Protein AF-A0A516HCP6-F1 (afdb_monomer_lite)

Sequence (1030 aa):
MGQDRHLSYHLDGDKHQLHLTSPTRIPGASGYLYNHSTFLHINCRGFANAVVMQPEPGSYSRSPVLEATTFMQPETQYFSHSPGRFFYIKDEASGDLFSLPYEPVRQKQAKFKFTVGVDCIEWHVEHLDLKCHLEVTLDGELAVEVWQLSIEDLSGKARKLSVYPAFSVGYRSWMNQSADFDSNLNAIVAKAIAPYQQLKDYEKSKAASKRCFMTSNQTPTSWCASLSGFEGEGGLHNPDAVAAETLGNISGNYESIIAAQQFQIELDAKGKHQLAILFGQVDDDNYDTQIADIRQIYFADELSIEKQVKDNRRCARVANNPLITATGNQDFDQFVSTWLPKQLDFHGQLQRLTTDPQTRNFLQDLIGASFLDKKLARQRFILALSQQKRDGALPDGILLNVSAELKYINQVPHQDINVWLPICLKAYLDEHNDYQLLEQKVGFSDSDIAVPVIEHLILAADNLQRNLDKRNLALIGQGDWCDPMNMAGHQGKGISTWLSLATSYALQVTAELIAKTHPEKAESFEQVAETINDAVNKYCWDGNWYSRGITDAGKPFGVSADEEGKIYLNPQSWAWLAGAADKDRFTDSQQAIESHLATAHGTMMLAPAYTKMREDIGRLTQKFPGSAENGSVYNHASIFHIYALYQKNQADKAFDGLMQMITGQNDVEVRGQLGNFIPNYYRGTVKNLEQYAGRSSQLVNTGTVAWYYRCVMEELFGLKGHPEGLQIEPKLPSHWGNASVIRQFRGATIRVDYHQESANKPMQLTLDGKEISGNVLKGLQPDTEYHLKVNVYLPIEKEEVEAVKAPEADATVKPTTAVSAAPESIEVKSVKSVKPDSTKVSVHLSEKQSIALNKYSPIDPELPNLFILMGVSGSGKSTLAAEFSTHYGYKFIDADSFHTPEAKKMMSEAIPLTDEIREPWIESIQSYLRSQARRKRNCVLAYSGLRKLQRQSFEELPFNVRAVFLKVDKDVLQKRLVQRKQHFFSEKLLMSQFQDFEKIKASEPIVVIDGNQSLQEMVEQINFVMHREV

Radius of gyration: 32.62 Å; chains: 1; bounding box: 81×75×96 Å

Secondary structure (DSSP, 8-state):
-------SEEEETTTTEEEE--TTTSTT-EEEEE-SSEEEEEETTSBEEEEEESSSEE-S---SS---S-S--TT----TTSSBEEEEEEETTT--EEEESSTTT--SS-EEEEEE-SS-EEEEEEETTEEEEEEEEE-SSSSEEEEEEEEEE-SSS-EEEEEEEEEEEE---SSEEEEEEETTTTEEEEEEEPP--SGGGHHHHHHH-EEEEEEESS--SEEEEEHHHHHGGGTTTS-HHHHSSS---B-EESS-EEEEEEEEEEEPTT-EEEEEEEEEEEESTTHHHHHHHHHHHHHSSTTHHHHHHHHHHHHTS-S---EEEESS-HHHHHIIIIIHHHHHHHHHHHGGG-SS-BHHHHHHHHHHHHHH-HHHHHHHHHHHHHT--TTSPPPSB--SSTT----GGGGS-BS-GGGHHHHHHHHHHHHH--THHHH-EEEETTEEEEEEHHHHHHHHHHHHHHTB-TTS-BB-BT-SSSTT--SSSTTS--EEHHHHHHHHHHHHHHHHHHTTT-HHHHHHHHHHHHHHHHHHHHHTB-SSSB-SEE-TTS-EESSTT-SSS-EEHHHHHHHHHTT---HHHHHHHHHHHHHHTEETTEE-SEESPPSS--TTT-GGGGSPTTSTTTTSEEHHHHHHHHHHHHHTT-HHHHHHHHHHHS--TTTHHHHTS-TT---SEEPPP-TT-GGGTT-B------THHHHHHHIIIIIIS-EEEETTEEEE-----TT-SEEEEEEEETTEEEEEEEEEEE-SS--EEEETTEEESSSEEE-PPTT-EEEEEEEEEE-------------------PPPP--------------PPPPPP--PPPPPPPHHHHHHHTTSPPP-TTSPEEEEEE-STTSSHHHHHHHHHHHHT-EEEEGGGGS-HHHHHHHHTTPPPPHHHHHHHHHHHHHHHHHHHHTT--EEEEE---SHHHHHTTTTSSSEEEEEEEE--HHHHHHHHHH-SS----HHHHHHHHHH-PPPPTTS-EEEEETTS-HHHHHHHHHHHH----

Structure (mmCIF, N/CA/C/O backbone):
data_AF-A0A516HCP6-F1
#
_entry.id   AF-A0A516HCP6-F1
#
loop_
_atom_site.group_PDB
_atom_site.id
_atom_site.type_symbol
_atom_site.label_atom_id
_atom_site.label_alt_id
_atom_site.label_comp_id
_atom_site.label_asym_id
_atom_site.label_entity_id
_atom_site.label_seq_id
_atom_site.pdbx_PDB_ins_code
_atom_site.Cartn_x
_atom_site.Cartn_y
_atom_site.Cartn_z
_atom_site.occupancy
_atom_site.B_iso_or_equiv
_atom_site.auth_seq_id
_atom_site.auth_comp_id
_atom_site.auth_asym_id
_atom_site.auth_atom_id
_atom_site.pdbx_PDB_model_num
ATOM 1 N N . MET A 1 1 ? -34.909 10.239 7.074 1.00 42.28 1 MET A N 1
ATOM 2 C CA . MET A 1 1 ? -34.352 9.491 5.929 1.00 42.28 1 MET A CA 1
ATOM 3 C C . MET A 1 1 ? -35.512 9.099 5.030 1.00 42.28 1 MET A C 1
ATOM 5 O O . MET A 1 1 ? -36.247 8.184 5.381 1.00 42.28 1 MET A O 1
ATOM 9 N N . GLY A 1 2 ? -35.759 9.864 3.964 1.00 32.75 2 GLY A N 1
ATOM 10 C CA . GLY A 1 2 ? -36.745 9.483 2.953 1.00 32.75 2 GLY A CA 1
ATOM 11 C C . GLY A 1 2 ? -36.259 8.234 2.222 1.00 32.75 2 GLY A C 1
ATOM 12 O O . GLY A 1 2 ? -35.067 8.122 1.931 1.00 32.75 2 GLY A O 1
ATOM 13 N N . GLN A 1 3 ? -37.171 7.290 1.991 1.00 36.28 3 GLN A N 1
ATOM 14 C CA . GLN A 1 3 ? -36.980 6.176 1.065 1.00 36.28 3 GLN A CA 1
ATOM 15 C C . GLN A 1 3 ? -36.877 6.739 -0.357 1.00 36.28 3 GLN A C 1
ATOM 17 O O . GLN A 1 3 ? -37.821 6.679 -1.137 1.00 36.28 3 GLN A O 1
ATOM 22 N N . ASP A 1 4 ? -35.737 7.327 -0.683 1.00 39.62 4 ASP A N 1
ATOM 23 C CA . ASP A 1 4 ? -35.330 7.435 -2.073 1.00 39.62 4 ASP A CA 1
ATOM 24 C C . ASP A 1 4 ? -34.999 6.016 -2.549 1.00 39.62 4 ASP A C 1
ATOM 26 O O . ASP A 1 4 ? -34.708 5.111 -1.757 1.00 39.62 4 ASP A O 1
ATOM 30 N N . ARG A 1 5 ? -35.140 5.791 -3.850 1.00 43.44 5 ARG A N 1
ATOM 31 C CA . ARG A 1 5 ? -34.916 4.511 -4.536 1.00 43.44 5 ARG A CA 1
ATOM 32 C C . ARG A 1 5 ? -33.416 4.171 -4.537 1.00 43.44 5 ARG A C 1
ATOM 34 O O . ARG A 1 5 ? -32.780 4.149 -5.583 1.00 43.44 5 ARG A O 1
ATOM 41 N N . HIS A 1 6 ? -32.851 4.012 -3.343 1.00 50.44 6 HIS A N 1
ATOM 42 C CA . HIS A 1 6 ? -31.442 4.231 -3.049 1.00 50.44 6 HIS A CA 1
ATOM 43 C C . HIS A 1 6 ? -30.572 3.088 -3.543 1.00 50.44 6 HIS A C 1
ATOM 45 O O . HIS A 1 6 ? -30.769 1.924 -3.184 1.00 50.44 6 HIS A O 1
ATOM 51 N N . LEU A 1 7 ? -29.575 3.461 -4.337 1.00 60.12 7 LEU A N 1
ATOM 52 C CA . LEU A 1 7 ? -28.429 2.635 -4.674 1.00 60.12 7 LEU A CA 1
ATOM 53 C C . LEU A 1 7 ? -27.826 2.035 -3.390 1.00 60.12 7 LEU A C 1
ATOM 55 O O . LEU A 1 7 ? -27.762 2.683 -2.340 1.00 60.12 7 LEU A O 1
ATOM 59 N N . SER A 1 8 ? -27.390 0.776 -3.466 1.00 77.00 8 SER A N 1
ATOM 60 C CA . SER A 1 8 ? -26.720 0.083 -2.357 1.00 77.00 8 SER A CA 1
ATOM 61 C C . SER A 1 8 ? -25.411 0.775 -1.963 1.00 77.00 8 SER A C 1
ATOM 63 O O . SER A 1 8 ? -25.019 0.706 -0.799 1.00 77.00 8 SER A O 1
ATOM 65 N N . TYR A 1 9 ? -24.797 1.485 -2.912 1.00 87.75 9 TYR A N 1
ATOM 66 C CA . TYR A 1 9 ? -23.570 2.262 -2.803 1.00 87.75 9 TYR A CA 1
ATOM 67 C C . TYR A 1 9 ? -23.773 3.678 -3.364 1.00 87.75 9 TYR A C 1
ATOM 69 O O . TYR A 1 9 ? -24.430 3.846 -4.390 1.00 87.75 9 TYR A O 1
ATOM 77 N N . HIS A 1 10 ? -23.203 4.691 -2.714 1.00 88.06 10 HIS A N 1
ATOM 78 C CA . HIS A 1 10 ? -23.260 6.080 -3.169 1.00 88.06 10 HIS A CA 1
ATOM 79 C C . HIS A 1 10 ? -21.978 6.835 -2.810 1.00 88.06 10 HIS A C 1
ATOM 81 O O . HIS A 1 10 ? -21.452 6.679 -1.708 1.00 88.06 10 HIS A O 1
ATOM 87 N N . LEU A 1 11 ? -21.515 7.680 -3.728 1.00 87.25 11 LEU A N 1
ATOM 88 C CA . LEU A 1 11 ? -20.425 8.624 -3.518 1.00 87.25 11 LEU A CA 1
ATOM 89 C C . LEU A 1 11 ? -20.995 10.013 -3.178 1.00 87.25 11 LEU A C 1
ATOM 91 O O . LEU A 1 11 ? -21.666 10.618 -4.011 1.00 87.25 11 LEU A O 1
ATOM 95 N N . ASP A 1 12 ? -20.685 10.526 -1.986 1.00 85.44 12 ASP A N 1
ATOM 96 C CA . ASP A 1 12 ? -20.912 11.923 -1.595 1.00 85.44 12 ASP A CA 1
ATOM 97 C C . ASP A 1 12 ? -19.637 12.727 -1.909 1.00 85.44 12 ASP A C 1
ATOM 99 O O . ASP A 1 12 ? -18.666 12.717 -1.144 1.00 85.44 12 ASP A O 1
ATOM 103 N N . GLY A 1 13 ? -19.618 13.360 -3.087 1.00 76.94 13 GLY A N 1
ATOM 104 C CA . GLY A 1 13 ? -18.465 14.122 -3.579 1.00 76.94 13 GLY A CA 1
ATOM 105 C C . GLY A 1 13 ? -18.147 15.366 -2.749 1.00 76.94 13 GLY A C 1
ATOM 106 O O . GLY A 1 13 ? -16.974 15.677 -2.568 1.00 76.94 13 GLY A O 1
ATOM 107 N N . ASP A 1 14 ? -19.158 16.024 -2.174 1.00 79.69 14 ASP A N 1
ATOM 108 C CA . ASP A 1 14 ? -18.972 17.248 -1.380 1.00 79.69 14 ASP A CA 1
ATOM 109 C C . ASP A 1 14 ? -18.263 16.958 -0.051 1.00 79.69 14 ASP A C 1
ATOM 111 O O . ASP A 1 14 ? -17.522 17.791 0.474 1.00 79.69 14 ASP A O 1
ATOM 115 N N . LYS A 1 15 ? -18.494 15.765 0.508 1.00 81.50 15 LYS A N 1
ATOM 116 C CA . LYS A 1 15 ? -17.871 15.322 1.765 1.00 81.50 15 LYS A CA 1
ATOM 117 C C . LYS A 1 15 ? -16.693 14.384 1.571 1.00 81.50 15 LYS A C 1
ATOM 119 O O . LYS A 1 15 ? -16.073 14.002 2.563 1.00 81.50 15 LYS A O 1
ATOM 124 N N . HIS A 1 16 ? -16.400 13.997 0.333 1.00 86.00 16 HIS A N 1
ATOM 125 C CA . HIS A 1 16 ? -15.394 12.994 0.004 1.00 86.00 16 HIS A CA 1
ATOM 126 C C . HIS A 1 16 ? -15.613 11.660 0.739 1.00 86.00 16 HIS A C 1
ATOM 128 O O . HIS A 1 16 ? -14.693 11.082 1.325 1.00 86.00 16 HIS A O 1
ATOM 134 N N . GLN A 1 17 ? -16.860 11.182 0.739 1.00 92.62 17 GLN A N 1
ATOM 135 C CA . GLN A 1 17 ? -17.285 9.994 1.479 1.00 92.62 17 GLN A CA 1
ATOM 136 C C . GLN A 1 17 ? -17.928 8.957 0.562 1.00 92.62 17 GLN A C 1
ATOM 138 O O . GLN A 1 17 ? -18.716 9.279 -0.323 1.00 92.62 17 GLN A O 1
ATOM 143 N N . LEU A 1 18 ? -17.638 7.684 0.822 1.00 95.44 18 LEU A N 1
ATOM 144 C CA . LEU A 1 18 ? -18.332 6.559 0.204 1.00 95.44 18 LEU A CA 1
ATOM 145 C C . LEU A 1 18 ? -19.322 5.968 1.192 1.00 95.44 18 LEU A C 1
ATOM 147 O O . LEU A 1 18 ? -18.979 5.722 2.345 1.00 95.44 18 LEU A O 1
ATOM 151 N N . HIS A 1 19 ? -20.537 5.700 0.736 1.00 95.50 19 HIS A N 1
ATOM 152 C CA . HIS A 1 19 ? -21.614 5.164 1.549 1.00 95.50 19 HIS A CA 1
ATOM 153 C C . HIS A 1 19 ? -22.076 3.812 1.019 1.00 95.50 19 HIS A C 1
ATOM 155 O O . HIS A 1 19 ? -22.278 3.648 -0.179 1.00 95.50 19 HIS A O 1
ATOM 161 N N . LEU A 1 20 ? -22.316 2.869 1.925 1.00 96.31 20 LEU A N 1
ATOM 162 C CA . LEU A 1 20 ? -22.930 1.574 1.654 1.00 96.31 20 LEU A CA 1
ATOM 163 C C . LEU A 1 20 ? -24.127 1.391 2.591 1.00 96.31 20 LEU A C 1
ATOM 165 O O . LEU A 1 20 ? -23.978 1.433 3.808 1.00 96.31 20 LEU A O 1
ATOM 169 N N . THR A 1 21 ? -25.317 1.159 2.045 1.00 95.69 21 THR A N 1
ATOM 170 C CA . THR A 1 21 ? -26.575 1.077 2.817 1.00 95.69 21 THR A CA 1
ATOM 171 C C . THR A 1 21 ? -27.007 -0.356 3.146 1.00 95.69 21 THR A C 1
ATOM 173 O O . THR A 1 21 ? -28.078 -0.588 3.706 1.00 95.69 21 THR A O 1
ATOM 176 N N . SER A 1 22 ? -26.179 -1.350 2.809 1.00 94.50 22 SER A N 1
ATOM 177 C CA . SER A 1 22 ? -26.461 -2.766 3.050 1.00 94.50 22 SER A CA 1
ATOM 178 C C . SER A 1 22 ? -25.230 -3.506 3.583 1.00 94.50 22 SER A C 1
ATOM 180 O O . SER A 1 22 ? -24.194 -3.484 2.923 1.00 94.50 22 SER A O 1
ATOM 182 N N . PRO A 1 23 ? -25.345 -4.250 4.700 1.00 95.50 23 PRO A N 1
ATOM 183 C CA . PRO A 1 23 ? -24.250 -5.072 5.218 1.00 95.50 23 PRO A CA 1
ATOM 184 C C . PRO A 1 23 ? -24.095 -6.412 4.472 1.00 95.50 23 PRO A C 1
ATOM 186 O O . PRO A 1 23 ? -23.186 -7.185 4.771 1.00 95.50 23 PRO A O 1
ATOM 189 N N . THR A 1 24 ? -24.992 -6.732 3.531 1.00 94.81 24 THR A N 1
ATOM 190 C CA . THR A 1 24 ? -25.073 -8.058 2.891 1.00 94.81 24 THR A CA 1
ATOM 191 C C . THR A 1 24 ? -24.940 -8.044 1.374 1.00 94.81 24 THR A C 1
ATOM 193 O O . THR A 1 24 ? -24.561 -9.072 0.822 1.00 94.81 24 THR A O 1
ATOM 196 N N . ARG A 1 25 ? -25.222 -6.925 0.691 1.00 93.38 25 ARG A N 1
ATOM 197 C CA . ARG A 1 25 ? -25.071 -6.843 -0.774 1.00 93.38 25 ARG A CA 1
ATOM 198 C C . ARG A 1 25 ? -23.615 -6.881 -1.220 1.00 93.38 25 ARG A C 1
ATOM 200 O O . ARG A 1 25 ? -23.287 -7.593 -2.158 1.00 93.38 25 ARG A O 1
ATOM 207 N N . ILE A 1 26 ? -22.750 -6.150 -0.518 1.00 94.31 26 ILE A N 1
ATOM 208 C CA . ILE A 1 26 ? -21.313 -6.072 -0.809 1.00 94.31 26 ILE A CA 1
ATOM 209 C C . ILE A 1 26 ? -20.550 -6.442 0.465 1.00 94.31 26 ILE A C 1
ATOM 211 O O . ILE A 1 26 ? -19.944 -5.585 1.101 1.00 94.31 26 ILE A O 1
ATOM 215 N N . PRO A 1 27 ? -20.595 -7.714 0.902 1.00 93.81 27 PRO A N 1
ATOM 216 C CA . PRO A 1 27 ? -20.041 -8.112 2.193 1.00 93.81 27 PRO A CA 1
ATOM 217 C C . PRO A 1 27 ? -18.513 -7.980 2.253 1.00 93.81 27 PRO A C 1
ATOM 219 O O . PRO A 1 27 ? -17.961 -8.038 3.344 1.00 93.81 27 PRO A O 1
ATOM 222 N N . GLY A 1 28 ? -17.838 -7.812 1.109 1.00 92.81 28 GLY A N 1
ATOM 223 C CA . GLY A 1 28 ? -16.405 -7.522 1.010 1.00 92.81 28 GLY A CA 1
ATOM 224 C C . GLY A 1 28 ? -16.044 -6.037 1.117 1.00 92.81 28 GLY A C 1
ATOM 225 O O . GLY A 1 28 ? -14.867 -5.735 1.276 1.00 92.81 28 GLY A O 1
ATOM 226 N N . ALA A 1 29 ? -17.023 -5.122 1.079 1.00 95.75 29 ALA A N 1
ATOM 227 C CA . ALA A 1 29 ? -16.776 -3.684 1.138 1.00 95.75 29 ALA A CA 1
ATOM 228 C C . ALA A 1 29 ? -15.971 -3.307 2.387 1.00 95.75 29 ALA A C 1
ATOM 230 O O . ALA A 1 29 ? -16.315 -3.714 3.502 1.00 95.75 29 ALA A O 1
ATOM 231 N N . SER A 1 30 ? -14.920 -2.513 2.200 1.00 96.94 30 SER A N 1
ATOM 232 C CA . SER A 1 30 ? -13.989 -2.145 3.261 1.00 96.94 30 SER A CA 1
ATOM 233 C C . SER A 1 30 ? -13.463 -0.717 3.122 1.00 96.94 30 SER A C 1
ATOM 235 O O . SER A 1 30 ? -13.477 -0.107 2.051 1.00 96.94 30 SER A O 1
ATOM 237 N N . GLY A 1 31 ? -12.995 -0.183 4.245 1.00 96.88 31 GLY A N 1
ATOM 238 C CA . GLY A 1 31 ? -12.213 1.041 4.335 1.00 96.88 31 GLY A CA 1
ATOM 239 C C . GLY A 1 31 ? -10.863 0.761 4.984 1.00 96.88 31 GLY A C 1
ATOM 240 O O . GLY A 1 31 ? -10.672 -0.281 5.615 1.00 96.88 31 GLY A O 1
ATOM 241 N N . TYR A 1 32 ? -9.928 1.698 4.854 1.00 97.31 32 TYR A N 1
ATOM 242 C CA . TYR A 1 32 ? -8.673 1.637 5.592 1.00 97.31 32 TYR A CA 1
ATOM 243 C C . TYR A 1 32 ? -8.268 3.001 6.150 1.00 97.31 32 TYR A C 1
ATOM 245 O O . TYR A 1 32 ? -8.540 4.057 5.561 1.00 97.31 32 TYR A O 1
ATOM 253 N N . LEU A 1 33 ? -7.595 2.946 7.292 1.00 96.81 33 LEU A N 1
ATOM 254 C CA . LEU A 1 33 ? -6.920 4.051 7.956 1.00 96.81 33 LEU A CA 1
ATOM 255 C C . LEU A 1 33 ? -5.453 3.670 8.139 1.00 96.81 33 LEU A C 1
ATOM 257 O O . LEU A 1 33 ? -5.113 2.489 8.228 1.00 96.81 33 LEU A O 1
ATOM 261 N N . TYR A 1 34 ? -4.581 4.666 8.190 1.00 95.44 34 TYR A N 1
ATOM 262 C CA . TYR A 1 34 ? -3.183 4.454 8.526 1.00 95.44 34 TYR A CA 1
ATOM 263 C C . TYR A 1 34 ? -2.605 5.676 9.234 1.00 95.44 34 TYR A C 1
ATOM 265 O O . TYR A 1 34 ? -3.158 6.771 9.157 1.00 95.44 34 TYR A O 1
ATOM 273 N N . ASN A 1 35 ? -1.488 5.459 9.913 1.00 90.38 35 ASN A N 1
ATOM 274 C CA . ASN A 1 35 ? -0.582 6.491 10.395 1.00 90.38 35 ASN A CA 1
ATOM 275 C C . ASN A 1 35 ? 0.866 6.044 10.115 1.00 90.38 35 ASN A C 1
ATOM 277 O O . ASN A 1 35 ? 1.088 5.080 9.381 1.00 90.38 35 ASN A O 1
ATOM 281 N N . HIS A 1 36 ? 1.858 6.695 10.722 1.00 84.12 36 HIS A N 1
ATOM 282 C CA . HIS A 1 36 ? 3.275 6.391 10.500 1.00 84.12 36 HIS A CA 1
ATOM 283 C C . HIS A 1 36 ? 3.724 4.972 10.885 1.00 84.12 36 HIS A C 1
ATOM 285 O O . HIS A 1 36 ? 4.783 4.533 10.439 1.00 84.12 36 HIS A O 1
ATOM 291 N N . SER A 1 37 ? 2.968 4.258 11.721 1.00 86.00 37 SER A N 1
ATOM 292 C CA . SER A 1 37 ? 3.347 2.930 12.222 1.00 86.00 37 SER A CA 1
ATOM 293 C C . SER A 1 37 ? 2.282 1.859 12.015 1.00 86.00 37 SER A C 1
ATOM 295 O O . SER A 1 37 ? 2.597 0.673 12.080 1.00 86.00 37 SER A O 1
ATOM 297 N N . THR A 1 38 ? 1.032 2.249 11.779 1.00 93.38 38 THR A N 1
ATOM 298 C CA . THR A 1 38 ? -0.129 1.368 11.872 1.00 93.38 38 THR A CA 1
ATOM 299 C C . THR A 1 38 ? -0.985 1.461 10.624 1.00 93.38 38 THR A C 1
ATOM 301 O O . THR A 1 38 ? -1.299 2.548 10.150 1.00 93.38 38 THR A O 1
ATOM 304 N N . PHE A 1 39 ? -1.417 0.308 10.131 1.00 96.31 39 PHE A N 1
ATOM 305 C CA . PHE A 1 39 ? -2.432 0.162 9.097 1.00 96.31 39 PHE A CA 1
ATOM 306 C C . PHE A 1 39 ? -3.629 -0.591 9.669 1.00 96.31 39 PHE A C 1
ATOM 308 O O . PHE A 1 39 ? -3.466 -1.670 10.237 1.00 96.31 39 PHE A O 1
ATOM 315 N N . LEU A 1 40 ? -4.825 -0.032 9.499 1.00 96.94 40 LEU A N 1
ATOM 316 C CA . LEU A 1 40 ? -6.089 -0.599 9.951 1.00 96.94 40 LEU A CA 1
ATOM 317 C C . LEU A 1 40 ? -7.029 -0.757 8.756 1.00 96.94 40 LEU A C 1
ATOM 319 O O . LEU A 1 40 ? -7.527 0.230 8.219 1.00 96.94 40 LEU A O 1
ATOM 323 N N . HIS A 1 41 ? -7.297 -1.996 8.357 1.00 97.25 41 HIS A N 1
ATOM 324 C CA . HIS A 1 41 ? -8.269 -2.332 7.318 1.00 97.25 41 HIS A CA 1
ATOM 325 C C . HIS A 1 41 ? -9.548 -2.872 7.957 1.00 97.25 41 HIS A C 1
ATOM 327 O O . HIS A 1 41 ? -9.504 -3.887 8.653 1.00 97.25 41 HIS A O 1
ATOM 333 N N . ILE A 1 42 ? -10.692 -2.235 7.701 1.00 97.38 42 ILE A N 1
ATOM 334 C CA . ILE A 1 42 ? -11.975 -2.594 8.314 1.00 97.38 42 ILE A CA 1
ATOM 335 C C . ILE A 1 42 ? -13.019 -2.921 7.252 1.00 97.38 42 ILE A C 1
ATOM 337 O O . ILE A 1 42 ? -13.292 -2.139 6.344 1.00 97.38 42 ILE A O 1
ATOM 341 N N . ASN A 1 43 ? -13.641 -4.083 7.408 1.00 97.81 43 ASN A N 1
ATOM 342 C CA . ASN A 1 43 ? -14.789 -4.525 6.640 1.00 97.81 43 ASN A CA 1
ATOM 343 C C . ASN A 1 43 ? -16.085 -3.869 7.140 1.00 97.81 43 ASN A C 1
ATOM 345 O O . ASN A 1 43 ? -16.277 -3.681 8.341 1.00 97.81 43 ASN A O 1
ATOM 349 N N . CYS A 1 44 ? -17.022 -3.617 6.225 1.00 97.88 44 CYS A N 1
ATOM 350 C CA . CYS A 1 44 ? -18.313 -2.994 6.511 1.00 97.88 44 CYS A CA 1
ATOM 351 C C . CYS A 1 44 ? -19.106 -3.671 7.643 1.00 97.88 44 CYS A C 1
ATOM 353 O O . CYS A 1 44 ? -19.897 -3.004 8.302 1.00 97.88 44 CYS A O 1
ATOM 355 N N . ARG A 1 45 ? -18.892 -4.963 7.913 1.00 98.44 45 ARG A N 1
ATOM 356 C CA . ARG A 1 45 ? -19.605 -5.715 8.954 1.00 98.44 45 ARG A CA 1
ATOM 357 C C . ARG A 1 45 ? -18.922 -5.709 10.327 1.00 98.44 45 ARG A C 1
ATOM 359 O O . ARG A 1 45 ? -19.530 -6.203 11.272 1.00 98.44 45 ARG A O 1
ATOM 366 N N . GLY A 1 46 ? -17.711 -5.152 10.444 1.00 98.00 46 GLY A N 1
ATOM 367 C CA . GLY A 1 46 ? -16.972 -5.000 11.708 1.00 98.00 46 GLY A CA 1
ATOM 368 C C . GLY A 1 46 ? -15.707 -5.846 11.859 1.00 98.00 46 GLY A C 1
ATOM 369 O O . GLY A 1 46 ? -15.000 -5.691 12.854 1.00 98.00 46 GLY A O 1
ATOM 370 N N . PHE A 1 47 ? -15.386 -6.717 10.896 1.00 98.25 47 PHE A N 1
ATOM 371 C CA . PHE A 1 47 ? -14.089 -7.402 10.888 1.00 98.25 47 PHE A CA 1
ATOM 372 C C . PHE A 1 47 ? -12.962 -6.408 10.611 1.00 98.25 47 PHE A C 1
ATOM 374 O O . PHE A 1 47 ? -13.105 -5.530 9.759 1.00 98.25 47 PHE A O 1
ATOM 381 N N . ALA A 1 48 ? -11.837 -6.555 11.299 1.00 96.88 48 ALA A N 1
ATOM 382 C CA . ALA A 1 48 ? -10.728 -5.615 11.253 1.00 96.88 48 ALA A CA 1
ATOM 383 C C . ALA A 1 48 ? -9.394 -6.356 11.191 1.00 96.88 48 ALA A C 1
ATOM 385 O O . ALA A 1 48 ? -9.205 -7.366 11.857 1.00 96.88 48 ALA A O 1
ATOM 386 N N . ASN A 1 49 ? -8.449 -5.833 10.420 1.00 95.00 49 ASN A N 1
ATOM 387 C CA . ASN A 1 49 ? -7.070 -6.297 10.409 1.00 95.00 49 ASN A CA 1
ATOM 388 C C . ASN A 1 49 ? -6.154 -5.106 10.684 1.00 95.00 49 ASN A C 1
ATOM 390 O O . ASN A 1 49 ? -6.158 -4.136 9.924 1.00 95.00 49 ASN A O 1
ATOM 394 N N . ALA A 1 50 ? -5.414 -5.181 11.788 1.00 94.69 50 ALA A N 1
ATOM 395 C CA . ALA A 1 50 ? -4.482 -4.152 12.217 1.00 94.69 50 ALA A CA 1
ATOM 396 C C . ALA A 1 50 ? -3.049 -4.679 12.125 1.00 94.69 50 ALA A C 1
ATOM 398 O O . ALA A 1 50 ? -2.717 -5.689 12.752 1.00 94.69 50 ALA A O 1
ATOM 399 N N . VAL A 1 51 ? -2.201 -3.973 11.381 1.00 94.69 51 VAL A N 1
ATOM 400 C CA . VAL A 1 51 ? -0.769 -4.259 11.248 1.00 94.69 51 VAL A CA 1
ATOM 401 C C . VAL A 1 51 ? 0.019 -3.084 11.811 1.00 94.69 51 VAL A C 1
ATOM 403 O O . VAL A 1 51 ? -0.261 -1.941 11.459 1.00 94.69 51 VAL A O 1
ATOM 406 N N . VAL A 1 52 ? 1.002 -3.361 12.668 1.00 92.69 52 VAL A N 1
ATOM 407 C CA . VAL A 1 52 ? 1.861 -2.351 13.308 1.00 92.69 52 VAL A CA 1
ATOM 408 C C . VAL A 1 52 ? 3.332 -2.646 13.038 1.00 92.69 52 VAL A C 1
ATOM 410 O O . VAL A 1 52 ? 3.774 -3.775 13.241 1.00 92.69 52 VAL A O 1
ATOM 413 N N . MET A 1 53 ? 4.098 -1.635 12.635 1.00 87.62 53 MET A N 1
ATOM 414 C CA . MET A 1 53 ? 5.540 -1.699 12.372 1.00 87.62 53 MET A CA 1
ATOM 415 C C . MET A 1 53 ? 6.355 -1.482 13.657 1.00 87.62 53 MET A C 1
ATOM 417 O O . MET A 1 53 ? 6.208 -0.438 14.291 1.00 87.62 53 MET A O 1
ATOM 421 N N . GLN A 1 54 ? 7.204 -2.446 14.062 1.00 75.75 54 GLN A N 1
ATOM 422 C CA . GLN A 1 54 ? 7.886 -2.391 15.373 1.00 75.75 54 GLN A CA 1
ATOM 423 C C . GLN A 1 54 ? 9.164 -3.255 15.598 1.00 75.75 54 GLN A C 1
ATOM 425 O O . GLN A 1 54 ? 9.203 -4.064 16.529 1.00 75.75 54 GLN A O 1
ATOM 430 N N . PRO A 1 55 ? 10.272 -3.088 14.851 1.00 72.50 55 PRO A N 1
ATOM 431 C CA . PRO A 1 55 ? 10.368 -2.498 13.519 1.00 72.50 55 PRO A CA 1
ATOM 432 C C . PRO A 1 55 ? 9.783 -3.444 12.463 1.00 72.50 55 PRO A C 1
ATOM 434 O O . PRO A 1 55 ? 9.251 -2.994 11.457 1.00 72.50 55 PRO A O 1
ATOM 437 N N . GLU A 1 56 ? 9.822 -4.752 12.729 1.00 83.69 56 GLU A N 1
ATOM 438 C CA . GLU A 1 56 ? 9.130 -5.764 11.940 1.00 83.69 56 GLU A CA 1
ATOM 439 C C . GLU A 1 56 ? 7.612 -5.681 12.171 1.00 83.69 56 GLU A C 1
ATOM 441 O O . GLU A 1 56 ? 7.164 -5.272 13.249 1.00 83.69 56 GLU A O 1
ATOM 446 N N . PRO A 1 57 ? 6.806 -6.062 11.176 1.00 87.81 57 PRO A N 1
ATOM 447 C CA . PRO A 1 57 ? 5.363 -5.969 11.268 1.00 87.81 57 PRO A CA 1
ATOM 448 C C . PRO A 1 57 ? 4.788 -7.009 12.238 1.00 87.81 57 PRO A C 1
ATOM 450 O O . PRO A 1 57 ? 5.150 -8.188 12.234 1.00 87.81 57 PRO A O 1
ATOM 453 N N . GLY A 1 58 ? 3.843 -6.571 13.062 1.00 89.00 58 GLY A N 1
ATOM 454 C CA . GLY A 1 58 ? 3.092 -7.396 13.998 1.00 89.00 58 GLY A CA 1
ATOM 455 C C . GLY A 1 58 ? 1.621 -7.001 14.051 1.00 89.00 58 GLY A C 1
ATOM 456 O O . GLY A 1 58 ? 1.156 -6.160 13.288 1.00 89.00 58 GLY A O 1
ATOM 457 N N . SER A 1 59 ? 0.882 -7.619 14.970 1.00 91.38 59 SER A N 1
ATOM 458 C CA . SER A 1 59 ? -0.523 -7.301 15.217 1.00 91.38 59 SER A CA 1
ATOM 459 C C . SER A 1 59 ? -0.874 -7.500 16.686 1.00 91.38 59 SER A C 1
ATOM 461 O O . SER A 1 59 ? -0.395 -8.447 17.329 1.00 91.38 59 SER A O 1
ATOM 463 N N . TYR A 1 60 ? -1.733 -6.621 17.196 1.00 92.50 60 TYR A N 1
ATOM 464 C CA . TYR A 1 60 ? -2.328 -6.705 18.527 1.00 92.50 60 TYR A CA 1
ATOM 465 C C . TYR A 1 60 ? -3.696 -7.404 18.541 1.00 92.50 60 TYR A C 1
ATOM 467 O O . TYR A 1 60 ? -4.216 -7.676 19.619 1.00 92.50 60 TYR A O 1
ATOM 475 N N . SER A 1 61 ? -4.255 -7.744 17.373 1.00 93.81 61 SER A N 1
ATOM 476 C CA . SER A 1 61 ? -5.574 -8.367 17.231 1.00 93.81 61 SER A CA 1
ATOM 477 C C . SER A 1 61 ? -5.491 -9.560 16.276 1.00 93.81 61 SER A C 1
ATOM 479 O O . SER A 1 61 ? -5.200 -9.386 15.097 1.00 93.81 61 SER A O 1
ATOM 481 N N . ARG A 1 62 ? -5.708 -10.775 16.789 1.00 92.12 62 ARG A N 1
ATOM 482 C CA . ARG A 1 62 ? -5.544 -12.039 16.044 1.00 92.12 62 ARG A CA 1
ATOM 483 C C . ARG A 1 62 ? -6.787 -12.917 16.130 1.00 92.12 62 ARG A C 1
ATOM 485 O O . ARG A 1 62 ? -7.649 -12.702 16.983 1.00 92.12 62 ARG A O 1
ATOM 492 N N . SER A 1 63 ? -6.876 -13.918 15.258 1.00 92.06 63 SER A N 1
ATOM 493 C CA . SER A 1 63 ? -7.864 -14.997 15.383 1.00 92.06 63 SER A CA 1
ATOM 494 C C . SER A 1 63 ? -7.593 -15.837 16.645 1.00 92.06 63 SER A C 1
ATOM 496 O O . SER A 1 63 ? -6.500 -15.771 17.218 1.00 92.06 63 SER A O 1
ATOM 498 N N . PRO A 1 64 ? -8.537 -16.682 17.102 1.00 90.81 64 PRO A N 1
ATOM 499 C CA . PRO A 1 64 ? -8.342 -17.551 18.270 1.00 90.81 64 PRO A CA 1
ATOM 500 C C . PRO A 1 64 ? -7.447 -18.778 17.994 1.00 90.81 64 PRO A C 1
ATOM 502 O O . PRO A 1 64 ? -7.504 -19.762 18.726 1.00 90.81 64 PRO A O 1
ATOM 505 N N . VAL A 1 65 ? -6.623 -18.736 16.945 1.00 91.31 65 VAL A N 1
ATOM 506 C CA . VAL A 1 65 ? -5.695 -19.802 16.545 1.00 91.31 65 VAL A CA 1
ATOM 507 C C . VAL A 1 65 ? -4.319 -19.217 16.241 1.00 91.31 65 VAL A C 1
ATOM 509 O O . VAL A 1 65 ? -4.187 -18.019 15.989 1.00 91.31 65 VAL A O 1
ATOM 512 N N . LEU A 1 66 ? -3.284 -20.061 16.236 1.00 89.06 66 LEU A N 1
ATOM 513 C CA . LEU A 1 66 ? -1.946 -19.638 15.832 1.00 89.06 66 LEU A CA 1
ATOM 514 C C . LEU A 1 66 ? -1.905 -19.390 14.317 1.00 89.06 66 LEU A C 1
ATOM 516 O O . LEU A 1 66 ? -1.773 -20.318 13.521 1.00 89.06 66 LEU A O 1
ATOM 520 N N . GLU A 1 67 ? -2.035 -18.127 13.929 1.00 87.62 67 GLU A N 1
ATOM 521 C CA . GLU A 1 67 ? -1.925 -17.690 12.539 1.00 87.62 67 GLU A CA 1
ATOM 522 C C . GLU A 1 67 ? -0.481 -17.781 12.032 1.00 87.62 67 GLU A C 1
ATOM 524 O O . GLU A 1 67 ? 0.479 -17.521 12.765 1.00 87.62 67 GLU A O 1
ATOM 529 N N . ALA A 1 68 ? -0.326 -18.096 10.745 1.00 86.62 68 ALA A N 1
ATOM 530 C CA . ALA A 1 68 ? 0.941 -17.887 10.055 1.00 86.62 68 ALA A CA 1
ATOM 531 C C . ALA A 1 68 ? 1.306 -16.392 10.056 1.00 86.62 68 ALA A C 1
ATOM 533 O O . ALA A 1 68 ? 0.432 -15.529 10.108 1.00 86.62 68 ALA A O 1
ATOM 534 N N . THR A 1 69 ? 2.592 -16.067 9.943 1.00 80.06 69 THR A N 1
ATOM 535 C CA . THR A 1 69 ? 3.026 -14.677 9.763 1.00 80.06 69 THR A CA 1
ATOM 536 C C . THR A 1 69 ? 2.575 -14.174 8.390 1.00 80.06 69 THR A C 1
ATOM 538 O O . THR A 1 69 ? 3.182 -14.483 7.369 1.00 80.06 69 THR A O 1
ATOM 541 N N . THR A 1 70 ? 1.475 -13.423 8.366 1.00 82.25 70 THR A N 1
ATOM 542 C CA . THR A 1 70 ? 0.864 -12.837 7.168 1.00 82.25 70 THR A CA 1
ATOM 543 C C . THR A 1 70 ? 0.200 -11.507 7.524 1.00 82.25 70 THR A C 1
ATOM 545 O O . THR A 1 70 ? -0.210 -11.314 8.664 1.00 82.25 70 THR A O 1
ATOM 548 N N . PHE A 1 71 ? 0.055 -10.607 6.547 1.00 79.31 71 PHE A N 1
ATOM 549 C CA . PHE A 1 71 ? -0.720 -9.368 6.710 1.00 79.31 71 PHE A CA 1
ATOM 550 C C . PHE A 1 71 ? -2.154 -9.588 6.250 1.00 79.31 71 PHE A C 1
ATOM 552 O O . PHE A 1 71 ? -3.058 -9.725 7.060 1.00 79.31 71 PHE A O 1
ATOM 559 N N . MET A 1 72 ? -2.357 -9.712 4.942 1.00 88.38 72 MET A N 1
ATOM 560 C CA . MET A 1 72 ? -3.646 -9.998 4.324 1.00 88.38 72 MET A CA 1
ATOM 561 C C . MET A 1 72 ? -3.431 -10.904 3.121 1.00 88.38 72 MET A C 1
ATOM 563 O O . MET A 1 72 ? -2.438 -10.773 2.406 1.00 88.38 72 MET A O 1
ATOM 567 N N . GLN A 1 73 ? -4.375 -11.810 2.892 1.00 91.62 73 GLN A N 1
ATOM 568 C CA . GLN A 1 73 ? -4.402 -12.629 1.685 1.00 91.62 73 GLN A CA 1
ATOM 569 C C . GLN A 1 73 ? -5.236 -11.915 0.611 1.00 91.62 73 GLN A C 1
ATOM 571 O O . GLN A 1 73 ? -6.180 -11.193 0.949 1.00 91.62 73 GLN A O 1
ATOM 576 N N . PRO A 1 74 ? -4.931 -12.081 -0.685 1.00 95.12 74 PRO A N 1
ATOM 577 C CA . PRO A 1 74 ? -5.817 -11.571 -1.716 1.00 95.12 74 PRO A CA 1
ATOM 578 C C . PRO A 1 74 ? -7.184 -12.259 -1.616 1.00 95.12 74 PRO A C 1
ATOM 580 O O . PRO A 1 74 ? -7.261 -13.460 -1.366 1.00 95.12 74 PRO A O 1
ATOM 583 N N . GLU A 1 75 ? -8.252 -11.488 -1.808 1.00 94.81 75 GLU A N 1
ATOM 584 C CA . GLU A 1 75 ? -9.642 -11.930 -1.647 1.00 94.81 75 GLU A CA 1
ATOM 585 C C . GLU A 1 75 ? -9.921 -12.494 -0.247 1.00 94.81 75 GLU A C 1
ATOM 587 O O . GLU A 1 75 ? -10.599 -13.517 -0.103 1.00 94.81 75 GLU A O 1
ATOM 592 N N . THR A 1 76 ? -9.377 -11.819 0.780 1.00 90.25 76 THR A N 1
ATOM 593 C CA . THR A 1 76 ? -9.523 -12.195 2.196 1.00 90.25 76 THR A CA 1
ATOM 594 C C . THR A 1 76 ? -10.975 -12.562 2.503 1.00 90.25 76 THR A C 1
ATOM 596 O O . THR A 1 76 ? -11.891 -11.760 2.324 1.00 90.25 76 THR A O 1
ATOM 599 N N . GLN A 1 77 ? -11.167 -13.795 2.970 1.00 89.62 77 GLN A N 1
ATOM 600 C CA . GLN A 1 77 ? -12.447 -14.288 3.458 1.00 89.62 77 GLN A CA 1
ATOM 601 C C . GLN A 1 77 ? -12.495 -14.122 4.973 1.00 89.62 77 GLN A C 1
ATOM 603 O O . GLN A 1 77 ? -11.517 -14.411 5.663 1.00 89.62 77 GLN A O 1
ATOM 608 N N . TYR A 1 78 ? -13.645 -13.692 5.481 1.00 93.81 78 TYR A N 1
ATOM 609 C CA . TYR A 1 78 ? -13.897 -13.587 6.913 1.00 93.81 78 TYR A CA 1
ATOM 610 C C . TYR A 1 78 ? -14.703 -14.793 7.401 1.00 93.81 78 TYR A C 1
ATOM 612 O O . TYR A 1 78 ? -15.553 -15.328 6.687 1.00 93.81 78 TYR A O 1
ATOM 620 N N . PHE A 1 79 ? -14.453 -15.200 8.639 1.00 95.19 79 PHE A N 1
ATOM 621 C CA . PHE A 1 79 ? -15.197 -16.217 9.379 1.00 95.19 79 PHE A CA 1
ATOM 622 C C . PHE A 1 79 ? -15.622 -15.646 10.739 1.00 95.19 79 PHE A C 1
ATOM 624 O O . PHE A 1 79 ? -15.185 -14.563 11.114 1.00 95.19 79 PHE A O 1
ATOM 631 N N . SER A 1 80 ? -16.489 -16.343 11.480 1.00 93.88 80 SER A N 1
ATOM 632 C CA . SER A 1 80 ? -17.135 -15.793 12.688 1.00 93.88 80 SER A CA 1
ATOM 633 C C . SER A 1 80 ? -16.156 -15.219 13.719 1.00 93.88 80 SER A C 1
ATOM 635 O O . SER A 1 80 ? -16.420 -14.161 14.276 1.00 93.88 80 SER A O 1
ATOM 637 N N . HIS A 1 81 ? -15.013 -15.881 13.919 1.00 96.06 81 HIS A N 1
ATOM 638 C CA . HIS A 1 81 ? -13.956 -15.462 14.847 1.00 96.06 81 HIS A CA 1
ATOM 639 C C . HIS A 1 81 ? -12.776 -14.761 14.166 1.00 96.06 81 HIS A C 1
ATOM 641 O O . HIS A 1 81 ? -11.696 -14.665 14.752 1.00 96.06 81 HIS A O 1
ATOM 647 N N . SER A 1 82 ? -12.944 -14.291 12.925 1.00 96.00 82 SER A N 1
ATOM 648 C CA . SER A 1 82 ? -11.987 -13.342 12.359 1.00 96.00 82 SER A CA 1
ATOM 649 C C . SER A 1 82 ? -11.889 -12.117 13.273 1.00 96.00 82 SER A C 1
ATOM 651 O O . SER A 1 82 ? -12.900 -11.735 13.872 1.00 96.00 82 SER A O 1
ATOM 653 N N . PRO A 1 83 ? -10.711 -11.480 13.386 1.00 97.00 83 PRO A N 1
ATOM 654 C CA . PRO A 1 83 ? -10.557 -10.344 14.279 1.00 97.00 83 PRO A CA 1
ATOM 655 C C . PRO A 1 83 ? -11.550 -9.230 13.927 1.00 97.00 83 PRO A C 1
ATOM 657 O O . PRO A 1 83 ? -11.844 -8.988 12.753 1.00 97.00 83 PRO A O 1
ATOM 660 N N . GLY A 1 84 ? -12.100 -8.566 14.940 1.00 97.56 84 GLY A N 1
ATOM 661 C CA . GLY A 1 84 ? -13.195 -7.619 14.772 1.00 97.56 84 GLY A CA 1
ATOM 662 C C . GLY A 1 84 ? -13.385 -6.665 15.943 1.00 97.56 84 GLY A C 1
ATOM 663 O O . GLY A 1 84 ? -12.708 -6.746 16.975 1.00 97.56 84 GLY A O 1
ATOM 664 N N . ARG A 1 85 ? -14.277 -5.698 15.724 1.00 98.44 85 ARG A N 1
ATOM 665 C CA . ARG A 1 85 ? -14.587 -4.587 16.628 1.00 98.44 85 ARG A CA 1
ATOM 666 C C . ARG A 1 85 ? -16.096 -4.540 16.782 1.00 98.44 85 ARG A C 1
ATOM 668 O O . ARG A 1 85 ? -16.794 -4.050 15.897 1.00 98.44 85 ARG A O 1
ATOM 675 N N . PHE A 1 86 ? -16.590 -5.129 17.865 1.00 98.69 86 PHE A N 1
ATOM 676 C CA . PHE A 1 86 ? -18.019 -5.339 18.053 1.00 98.69 86 PHE A CA 1
ATOM 677 C C . PHE A 1 86 ? -18.511 -4.632 19.306 1.00 98.69 86 PHE A C 1
ATOM 679 O O . PHE A 1 86 ? -17.837 -4.631 20.335 1.00 98.69 86 PHE A O 1
ATOM 686 N N . PHE A 1 87 ? -19.701 -4.047 19.210 1.00 98.88 87 PHE A N 1
ATOM 687 C CA . PHE A 1 87 ? -20.423 -3.479 20.342 1.00 98.88 87 PHE A CA 1
ATOM 688 C C . PHE A 1 87 ? -21.779 -4.163 20.421 1.00 98.88 87 PHE A C 1
ATOM 690 O O . PHE A 1 87 ? -22.607 -3.981 19.530 1.00 98.88 87 PHE A O 1
ATOM 697 N N . TYR A 1 88 ? -22.010 -4.951 21.464 1.00 98.88 88 TYR A N 1
ATOM 698 C CA . TYR A 1 88 ? -23.332 -5.510 21.728 1.00 98.88 88 TYR A CA 1
ATOM 699 C C . TYR A 1 88 ? -24.172 -4.491 22.490 1.00 98.88 88 TYR A C 1
ATOM 701 O O . TYR A 1 88 ? -23.663 -3.802 23.374 1.00 98.88 88 TYR A O 1
ATOM 709 N N . ILE A 1 89 ? -25.454 -4.398 22.156 1.00 98.56 89 ILE A N 1
ATOM 710 C CA . ILE A 1 89 ? -26.423 -3.553 22.847 1.00 98.56 89 ILE A CA 1
ATOM 711 C C . ILE A 1 89 ? -27.580 -4.447 23.272 1.00 98.56 89 ILE A C 1
ATOM 713 O O . ILE A 1 89 ? -28.232 -5.064 22.427 1.00 98.56 89 ILE A O 1
ATOM 717 N N . LYS A 1 90 ? -27.811 -4.503 24.583 1.00 98.38 90 LYS A N 1
ATOM 718 C CA . LYS A 1 90 ? -28.886 -5.264 25.215 1.00 98.38 90 LYS A CA 1
ATOM 719 C C . LYS A 1 90 ? -29.871 -4.305 25.864 1.00 98.38 90 LYS A C 1
ATOM 721 O O . LYS A 1 90 ? -29.460 -3.441 26.637 1.00 98.38 90 LYS A O 1
ATOM 726 N N . ASP A 1 91 ? -31.156 -4.465 25.575 1.00 96.75 91 ASP A N 1
ATOM 727 C CA . ASP A 1 91 ? -32.211 -3.845 26.374 1.00 96.75 91 ASP A CA 1
ATOM 728 C C . ASP A 1 91 ? -32.472 -4.714 27.608 1.00 96.75 91 ASP A C 1
ATOM 730 O O . ASP A 1 91 ? -32.869 -5.870 27.482 1.00 96.75 91 ASP A O 1
ATOM 734 N N . GLU A 1 92 ? -32.238 -4.182 28.807 1.00 96.75 92 GLU A N 1
ATOM 735 C CA . GLU A 1 92 ? -32.355 -4.971 30.041 1.00 96.75 92 GLU A CA 1
ATOM 736 C C . GLU A 1 92 ? -33.809 -5.284 30.414 1.00 96.75 92 GLU A C 1
ATOM 738 O O . GLU A 1 92 ? -34.063 -6.196 31.199 1.00 96.75 92 GLU A O 1
ATOM 743 N N . ALA A 1 93 ? -34.782 -4.545 29.871 1.00 93.19 93 ALA A N 1
ATOM 744 C CA . ALA A 1 93 ? -36.191 -4.790 30.146 1.00 93.19 93 ALA A CA 1
ATOM 745 C C . ALA A 1 93 ? -36.762 -5.910 29.265 1.00 93.19 93 ALA A C 1
ATOM 747 O O . ALA A 1 93 ? -37.547 -6.721 29.758 1.00 93.19 93 ALA A O 1
ATOM 748 N N . SER A 1 94 ? -36.403 -5.955 27.976 1.00 94.06 94 SER A N 1
ATOM 749 C CA . SER A 1 94 ? -36.886 -7.002 27.060 1.00 94.06 94 SER A CA 1
ATOM 750 C C . SER A 1 94 ? -35.942 -8.197 26.929 1.00 94.06 94 SER A C 1
ATOM 752 O O . SER A 1 94 ? -36.391 -9.286 26.576 1.00 94.06 94 SER A O 1
ATOM 754 N N . GLY A 1 95 ? -34.652 -8.011 27.213 1.00 94.75 95 GLY A N 1
ATOM 755 C CA . GLY A 1 95 ? -33.596 -8.977 26.916 1.00 94.75 95 GLY A CA 1
ATOM 756 C C . GLY A 1 95 ? -33.183 -9.002 25.441 1.00 94.75 95 GLY A C 1
ATOM 757 O O . GLY A 1 95 ? -32.349 -9.826 25.069 1.00 94.75 95 GLY A O 1
ATOM 758 N N . ASP A 1 96 ? -33.742 -8.125 24.598 1.00 95.69 96 ASP A N 1
ATOM 759 C CA . ASP A 1 96 ? -33.391 -8.070 23.179 1.00 95.69 96 ASP A CA 1
ATOM 760 C C . ASP A 1 96 ? -31.937 -7.625 22.989 1.00 95.69 96 ASP A C 1
ATOM 762 O O . ASP A 1 96 ? -31.460 -6.693 23.641 1.00 95.69 96 ASP A O 1
ATOM 766 N N . LEU A 1 97 ? -31.255 -8.273 22.043 1.00 96.88 97 LEU A N 1
ATOM 767 C CA . LEU A 1 97 ? -29.832 -8.110 21.770 1.00 96.88 97 LEU A CA 1
ATOM 768 C C . LEU A 1 97 ? -29.583 -7.846 20.281 1.00 96.88 97 LEU A C 1
ATOM 770 O O . LEU A 1 97 ? -30.120 -8.534 19.412 1.00 96.88 97 LEU A O 1
ATOM 774 N N . PHE A 1 98 ? -28.698 -6.898 19.982 1.00 98.38 98 PHE A N 1
ATOM 775 C CA . PHE A 1 98 ? -28.108 -6.729 18.653 1.00 98.38 98 PHE A CA 1
ATOM 776 C C . PHE A 1 98 ? -26.661 -6.242 18.745 1.00 98.38 98 PHE A C 1
ATOM 778 O O . PHE A 1 98 ? -26.195 -5.860 19.818 1.00 98.38 98 PHE A O 1
ATOM 785 N N . SER A 1 99 ? -25.938 -6.252 17.622 1.00 98.56 99 SER A N 1
ATOM 786 C CA . SER A 1 99 ? -24.539 -5.816 17.574 1.00 98.56 99 SER A CA 1
ATOM 787 C C . SER A 1 99 ? -24.278 -4.742 16.527 1.00 98.56 99 SER A C 1
ATOM 789 O O . SER A 1 99 ? -24.870 -4.727 15.447 1.00 98.56 99 SER A O 1
ATOM 791 N N . LEU A 1 100 ? -23.318 -3.875 16.823 1.00 98.62 100 LEU A N 1
ATOM 792 C CA . LEU A 1 100 ? -22.701 -2.965 15.870 1.00 98.62 100 LEU A CA 1
ATOM 793 C C . LEU A 1 100 ? -21.315 -3.500 15.478 1.00 98.62 100 LEU A C 1
ATOM 795 O O . LEU A 1 100 ? -20.592 -3.967 16.361 1.00 98.62 100 LEU A O 1
ATOM 799 N N . PRO A 1 101 ? -20.909 -3.375 14.202 1.00 98.00 101 PRO A N 1
ATOM 800 C CA . PRO A 1 101 ? -21.692 -2.804 13.101 1.00 98.00 101 PRO A CA 1
ATOM 801 C C . PRO A 1 101 ? -22.830 -3.681 12.562 1.00 98.00 101 PRO A C 1
ATOM 803 O O . PRO A 1 101 ? -23.853 -3.161 12.122 1.00 98.00 101 PRO A O 1
ATOM 806 N N . TYR A 1 102 ? -22.651 -5.001 12.560 1.00 98.50 102 TYR A N 1
ATOM 807 C CA . TYR A 1 102 ? -23.647 -5.966 12.084 1.00 98.50 102 TYR A CA 1
ATOM 808 C C . TYR A 1 102 ? -23.313 -7.363 12.595 1.00 98.50 102 TYR A C 1
ATOM 810 O O . TYR A 1 102 ? -24.142 -8.022 13.219 1.00 98.50 102 TYR A O 1
ATOM 818 N N . GLU A 1 103 ? -22.076 -7.801 12.359 1.00 98.44 103 GLU A N 1
ATOM 819 C CA . GLU A 1 103 ? -21.538 -8.977 13.035 1.00 98.44 103 GLU A CA 1
ATOM 820 C C . GLU A 1 103 ? -21.370 -8.672 14.528 1.00 98.44 103 GLU A C 1
ATOM 822 O O . GLU A 1 103 ? -21.194 -7.503 14.890 1.00 98.44 103 GLU A O 1
ATOM 827 N N . PRO A 1 104 ? -21.405 -9.690 15.396 1.00 97.94 104 PRO A N 1
ATOM 828 C CA . PRO A 1 104 ? -21.654 -11.108 15.100 1.00 97.94 104 PRO A CA 1
ATOM 829 C C . PRO A 1 104 ? -23.128 -11.548 15.217 1.00 97.94 104 PRO A C 1
ATOM 831 O O . PRO A 1 104 ? -23.468 -12.660 14.807 1.00 97.94 104 PRO A O 1
ATOM 834 N N . VAL A 1 105 ? -24.031 -10.698 15.724 1.00 98.19 105 VAL A N 1
ATOM 835 C CA . VAL A 1 105 ? -25.446 -11.064 15.943 1.00 98.19 105 VAL A CA 1
ATOM 836 C C . VAL A 1 105 ? -26.219 -11.156 14.622 1.00 98.19 105 VAL A C 1
ATOM 838 O O . VAL A 1 105 ? -27.090 -12.012 14.474 1.00 98.19 105 VAL A O 1
ATOM 841 N N . ARG A 1 106 ? -25.876 -10.332 13.620 1.00 97.56 106 ARG A N 1
ATOM 842 C CA . ARG A 1 106 ? -26.520 -10.302 12.290 1.00 97.56 106 ARG A CA 1
ATOM 843 C C . ARG A 1 106 ? -28.017 -10.002 12.355 1.00 97.56 106 ARG A C 1
ATOM 845 O O . ARG A 1 106 ? -28.821 -10.618 11.645 1.00 97.56 106 ARG A O 1
ATOM 852 N N . GLN A 1 107 ? -28.388 -9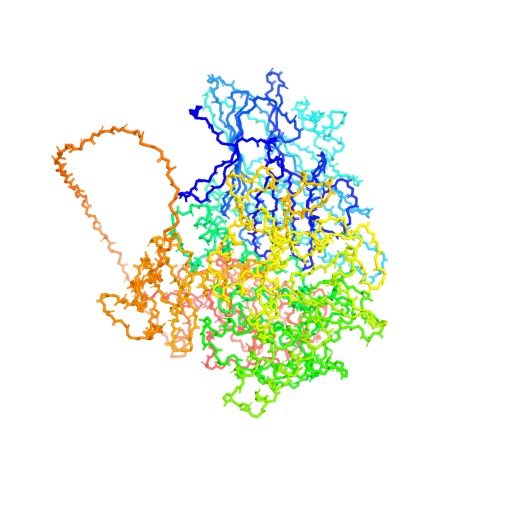.039 13.196 1.00 95.94 107 GLN A N 1
ATOM 853 C CA . GLN A 1 107 ? -29.771 -8.615 13.387 1.00 95.94 107 GLN A CA 1
ATOM 854 C C . GLN A 1 107 ? -30.479 -8.336 12.052 1.00 95.94 107 GLN A C 1
ATOM 856 O O . GLN A 1 107 ? -29.926 -7.735 11.125 1.00 95.94 107 GLN A O 1
ATOM 861 N N . LYS A 1 108 ? -31.730 -8.789 11.940 1.00 92.94 108 LYS A N 1
ATOM 862 C CA . LYS A 1 108 ? -32.561 -8.565 10.749 1.00 92.94 108 LYS A CA 1
ATOM 863 C C . LYS A 1 108 ? -33.276 -7.217 10.860 1.00 92.94 108 LYS A C 1
ATOM 865 O O . LYS A 1 108 ? -33.548 -6.745 11.954 1.00 92.94 108 LYS A O 1
ATOM 870 N N . GLN A 1 109 ? -33.627 -6.627 9.716 1.00 88.75 109 GLN A N 1
ATOM 871 C CA . GLN A 1 109 ? -34.456 -5.410 9.627 1.00 88.75 109 GLN A CA 1
ATOM 872 C C . GLN A 1 109 ? -33.850 -4.135 10.251 1.00 88.75 109 GLN A C 1
ATOM 874 O O . GLN A 1 109 ? -34.555 -3.141 10.405 1.00 88.75 109 GLN A O 1
ATOM 879 N N . ALA A 1 110 ? -32.554 -4.119 10.572 1.00 93.12 110 ALA A N 1
ATOM 880 C CA . ALA A 1 110 ? -31.865 -2.888 10.947 1.00 93.12 110 ALA A CA 1
ATOM 881 C C . ALA A 1 110 ? -31.689 -1.971 9.725 1.00 93.12 110 ALA A C 1
ATOM 883 O O . ALA A 1 110 ? -31.374 -2.445 8.628 1.00 93.12 110 ALA A O 1
ATOM 884 N N . LYS A 1 111 ? -31.840 -0.654 9.912 1.00 96.75 111 LYS A N 1
ATOM 885 C CA . LYS A 1 111 ? -31.304 0.300 8.931 1.00 96.75 111 LYS A CA 1
ATOM 886 C C . LYS A 1 111 ? -29.806 0.378 9.141 1.00 96.75 111 LYS A C 1
ATOM 888 O O . LYS A 1 111 ? -29.362 0.460 10.279 1.00 96.75 111 LYS A O 1
ATOM 893 N N . PHE A 1 112 ? -29.051 0.359 8.056 1.00 97.31 112 PHE A N 1
ATOM 894 C CA . PHE A 1 112 ? -27.601 0.288 8.092 1.00 97.31 112 PHE A CA 1
ATOM 895 C C . PHE A 1 112 ? -27.017 1.281 7.093 1.00 97.31 112 PHE A C 1
ATOM 897 O O . PHE A 1 112 ? -27.491 1.386 5.962 1.00 97.31 112 PHE A O 1
ATOM 904 N N . LYS A 1 113 ? -25.974 1.994 7.502 1.00 97.88 113 LYS A N 1
ATOM 905 C CA . LYS A 1 113 ? -25.137 2.806 6.626 1.00 97.88 113 LYS A CA 1
ATOM 906 C C . LYS A 1 113 ? -23.694 2.686 7.094 1.00 97.88 113 LYS A C 1
ATOM 908 O O . LYS A 1 113 ? -23.395 3.103 8.202 1.00 97.88 113 LYS A O 1
ATOM 913 N N . PHE A 1 114 ? -22.823 2.150 6.252 1.00 98.50 114 PHE A N 1
ATOM 914 C CA . PHE A 1 114 ? -21.372 2.184 6.403 1.00 98.50 114 PHE A CA 1
ATOM 915 C C . PHE A 1 114 ? -20.816 3.343 5.580 1.00 98.50 114 PHE A C 1
ATOM 917 O O . PHE A 1 114 ? -21.188 3.498 4.417 1.00 98.50 114 PHE A O 1
ATOM 924 N N . THR A 1 115 ? -19.951 4.155 6.172 1.00 98.12 115 THR A N 1
ATOM 925 C CA . THR A 1 115 ? -19.327 5.313 5.538 1.00 98.12 115 THR A CA 1
ATOM 926 C C . THR A 1 115 ? -17.814 5.189 5.625 1.00 98.12 115 THR A C 1
ATOM 928 O O . THR A 1 115 ? -17.263 5.026 6.710 1.00 98.12 115 THR A O 1
ATOM 931 N N . VAL A 1 116 ? -17.139 5.320 4.488 1.00 97.81 116 VAL A N 1
ATOM 932 C CA . VAL A 1 116 ? -15.680 5.420 4.417 1.00 97.81 116 VAL A CA 1
ATOM 933 C C . VAL A 1 116 ? -15.315 6.844 4.028 1.00 97.81 116 VAL A C 1
ATOM 935 O O . VAL A 1 116 ? -15.687 7.302 2.948 1.00 97.81 116 VAL A O 1
ATOM 938 N N . GLY A 1 117 ? -14.593 7.531 4.910 1.00 95.19 117 GLY A N 1
ATOM 939 C CA . GLY A 1 117 ? -13.961 8.818 4.644 1.00 95.19 117 GLY A CA 1
ATOM 940 C C . GLY A 1 117 ? -12.446 8.690 4.473 1.00 95.19 117 GLY A C 1
ATOM 941 O O . GLY A 1 117 ? -11.845 7.620 4.634 1.00 95.19 117 GLY A O 1
ATOM 942 N N . VAL A 1 118 ? -11.802 9.810 4.149 1.00 91.25 118 VAL A N 1
ATOM 943 C CA . VAL A 1 118 ? -10.333 9.886 4.119 1.00 91.25 118 VAL A CA 1
ATOM 944 C C . VAL A 1 118 ? -9.720 9.757 5.507 1.00 91.25 118 VAL A C 1
ATOM 946 O O . VAL A 1 118 ? -8.661 9.153 5.644 1.00 91.25 118 VAL A O 1
ATOM 949 N N . ASP A 1 119 ? -10.409 10.255 6.526 1.00 92.31 119 ASP A N 1
ATOM 950 C CA . ASP A 1 119 ? -9.878 10.489 7.866 1.00 92.31 119 ASP A CA 1
ATOM 951 C C . ASP A 1 119 ? -10.569 9.679 8.972 1.00 92.31 119 ASP A C 1
ATOM 953 O O . ASP A 1 119 ? -10.077 9.618 10.097 1.00 92.31 119 ASP A O 1
ATOM 957 N N . CYS A 1 120 ? -11.699 9.049 8.661 1.00 96.50 120 CYS A N 1
ATOM 958 C CA . CYS A 1 120 ? -12.471 8.228 9.584 1.00 96.50 120 CYS A CA 1
ATOM 959 C C . CYS A 1 120 ? -13.316 7.187 8.839 1.00 96.50 120 CYS A C 1
ATOM 961 O O . CYS A 1 120 ? -13.522 7.260 7.622 1.00 96.50 120 CYS A O 1
ATOM 963 N N . ILE A 1 121 ? -13.796 6.201 9.592 1.00 98.50 121 ILE A N 1
ATOM 964 C CA . ILE A 1 121 ? -14.751 5.195 9.129 1.00 98.50 121 ILE A CA 1
ATOM 965 C C . ILE A 1 121 ? -15.918 5.171 10.113 1.00 98.50 121 ILE A C 1
ATOM 967 O O . ILE A 1 121 ? -15.706 5.181 11.325 1.00 98.50 121 ILE A O 1
ATOM 971 N N . GLU A 1 122 ? -17.144 5.145 9.594 1.00 98.31 122 GLU A N 1
ATOM 972 C CA . GLU A 1 122 ? -18.348 5.325 10.402 1.00 98.31 122 GLU A CA 1
ATOM 973 C C . GLU A 1 122 ? -19.462 4.342 10.041 1.00 98.31 122 GLU A C 1
ATOM 975 O O . GLU A 1 122 ? -19.597 3.892 8.901 1.00 98.31 122 GLU A O 1
ATOM 980 N N . TRP A 1 123 ? -20.327 4.073 11.014 1.00 98.75 123 TRP A N 1
ATOM 981 C CA . TRP A 1 123 ? -21.564 3.332 10.845 1.00 98.75 123 TRP A CA 1
ATOM 982 C C . TRP A 1 123 ? -22.725 4.078 11.481 1.00 98.75 123 TRP A C 1
ATOM 984 O O . TRP A 1 123 ? -22.635 4.543 12.614 1.00 98.75 123 TRP A O 1
ATOM 994 N N . HIS A 1 124 ? -23.855 4.114 10.783 1.00 98.50 124 HIS A N 1
ATOM 995 C CA . HIS A 1 124 ? -25.144 4.449 11.369 1.00 98.50 124 HIS A CA 1
ATOM 996 C C . HIS A 1 124 ? -26.049 3.228 11.311 1.00 98.50 124 HIS A C 1
ATOM 998 O O . HIS A 1 124 ? -26.304 2.688 10.231 1.00 98.50 124 HIS A O 1
ATOM 1004 N N . VAL A 1 125 ? -26.548 2.808 12.470 1.00 98.50 125 VAL A N 1
ATOM 1005 C CA . VAL A 1 125 ? -27.454 1.666 12.594 1.00 98.50 125 VAL A CA 1
ATOM 1006 C C . VAL A 1 125 ? -28.694 2.100 13.363 1.00 98.50 125 VAL A C 1
ATOM 1008 O O . VAL A 1 125 ? -28.575 2.679 14.436 1.00 98.50 125 VAL A O 1
ATOM 1011 N N . GLU A 1 126 ? -29.882 1.832 12.822 1.00 98.25 126 GLU A N 1
ATOM 1012 C CA . GLU A 1 126 ? -31.143 1.998 13.558 1.00 98.25 126 GLU A CA 1
ATOM 1013 C C . GLU A 1 126 ? -31.802 0.632 13.761 1.00 98.25 126 GLU A C 1
ATOM 1015 O O . GLU A 1 126 ? -32.104 -0.066 12.786 1.00 98.25 126 GLU A O 1
ATOM 1020 N N . HIS A 1 127 ? -32.022 0.252 15.019 1.00 97.75 127 HIS A N 1
ATOM 1021 C CA . HIS A 1 127 ? -32.664 -1.005 15.402 1.00 97.75 127 HIS A CA 1
ATOM 1022 C C . HIS A 1 127 ? -33.292 -0.887 16.801 1.00 97.75 127 HIS A C 1
ATOM 1024 O O . HIS A 1 127 ? -32.757 -0.174 17.640 1.00 97.75 127 HIS A O 1
ATOM 1030 N N . LEU A 1 128 ? -34.427 -1.556 17.054 1.00 95.81 128 LEU A N 1
ATOM 1031 C CA . LEU A 1 128 ? -35.152 -1.529 18.346 1.00 95.81 128 LEU A CA 1
ATOM 1032 C C . LEU A 1 128 ? -35.419 -0.112 18.900 1.00 95.81 128 LEU A C 1
ATOM 1034 O O . LEU A 1 128 ? -35.254 0.155 20.095 1.00 95.81 128 LEU A O 1
ATOM 1038 N N . ASP A 1 129 ? -35.799 0.805 18.004 1.00 96.50 129 ASP A N 1
ATOM 1039 C CA . ASP A 1 129 ? -35.988 2.235 18.285 1.00 96.50 129 ASP A CA 1
ATOM 1040 C C . ASP A 1 129 ? -34.761 2.916 18.914 1.00 96.50 129 ASP A C 1
ATOM 1042 O O . ASP A 1 129 ? -34.885 3.916 19.616 1.00 96.50 129 ASP A O 1
ATOM 1046 N N . LEU A 1 130 ? -33.565 2.392 18.650 1.00 97.00 130 LEU A N 1
ATOM 1047 C CA . LEU A 1 130 ? -32.291 3.012 18.982 1.00 97.00 130 LEU A CA 1
ATOM 1048 C C . LEU A 1 130 ? -31.594 3.436 17.698 1.00 97.00 130 LEU A C 1
ATOM 1050 O O . LEU A 1 130 ? -31.532 2.680 16.725 1.00 97.00 130 LEU A O 1
ATOM 1054 N N . LYS A 1 131 ? -31.045 4.646 17.707 1.00 98.00 131 LYS A N 1
ATOM 1055 C CA . LYS A 1 131 ? -30.148 5.141 16.669 1.00 98.00 131 LYS A CA 1
ATOM 1056 C C . LYS A 1 131 ? -28.728 5.134 17.203 1.00 98.00 131 LYS A C 1
ATOM 1058 O O . LYS A 1 131 ? -28.422 5.828 18.168 1.00 98.00 131 LYS A O 1
ATOM 1063 N N . CYS A 1 132 ? -27.864 4.381 16.541 1.00 98.56 132 CYS A N 1
ATOM 1064 C CA . CYS A 1 132 ? -26.464 4.241 16.893 1.00 98.56 132 CYS A CA 1
ATOM 1065 C C . CYS A 1 132 ? -25.580 4.879 15.821 1.00 98.56 132 CYS A C 1
ATOM 1067 O O . CYS A 1 132 ? -25.775 4.640 14.627 1.00 98.56 132 CYS A O 1
ATOM 1069 N N . HIS A 1 133 ? -24.596 5.667 16.245 1.00 98.75 133 HIS A N 1
ATOM 1070 C CA . HIS A 1 133 ? -23.488 6.139 15.415 1.00 98.75 133 HIS A CA 1
ATOM 1071 C C . HIS A 1 133 ? -22.191 5.607 16.007 1.00 98.75 133 HIS A C 1
ATOM 1073 O O . HIS A 1 133 ? -21.903 5.865 17.172 1.00 98.75 133 HIS A O 1
ATOM 1079 N N . LEU A 1 134 ? -21.458 4.825 15.224 1.00 98.75 134 LEU A N 1
ATOM 1080 C CA . LEU A 1 134 ? -20.155 4.288 15.590 1.00 98.75 134 LEU A CA 1
ATOM 1081 C C . LEU A 1 134 ? -19.110 4.887 14.657 1.00 98.75 134 LEU A C 1
ATOM 1083 O O . LEU A 1 134 ? -19.301 4.879 13.446 1.00 98.75 134 LEU A O 1
ATOM 1087 N N . GLU A 1 135 ? -18.005 5.362 15.206 1.00 98.38 135 GLU A N 1
ATOM 1088 C CA . GLU A 1 135 ? -16.915 5.985 14.462 1.00 98.38 135 GLU A CA 1
ATOM 1089 C C . GLU A 1 135 ? -15.575 5.438 14.946 1.00 98.38 135 GLU A C 1
ATOM 1091 O O . GLU A 1 135 ? -15.394 5.200 16.142 1.00 98.38 135 GLU A O 1
ATOM 1096 N N . VAL A 1 136 ? -14.628 5.281 14.020 1.00 98.62 136 VAL A N 1
ATOM 1097 C CA . VAL A 1 136 ? -13.223 5.021 14.334 1.00 98.62 136 VAL A CA 1
ATOM 1098 C C . VAL A 1 136 ? -12.297 6.000 13.621 1.00 98.62 136 VAL A C 1
ATOM 1100 O O . VAL A 1 136 ? -12.433 6.269 12.422 1.00 98.62 136 VAL A O 1
ATOM 1103 N N . THR A 1 137 ? -11.315 6.489 14.376 1.00 98.12 137 THR A N 1
ATOM 1104 C CA . THR A 1 137 ? -10.105 7.150 13.872 1.00 98.12 137 THR A CA 1
ATOM 1105 C C . THR A 1 137 ? -8.865 6.406 14.374 1.00 98.12 137 THR A C 1
ATOM 1107 O O . THR A 1 137 ? -8.951 5.587 15.291 1.00 98.12 137 THR A O 1
ATOM 1110 N N . LEU A 1 138 ? -7.708 6.666 13.770 1.00 96.31 138 LEU A N 1
ATOM 1111 C CA . LEU A 1 138 ? -6.418 6.248 14.319 1.00 96.31 138 LEU A CA 1
ATOM 1112 C C . LEU A 1 138 ? -5.744 7.444 14.977 1.00 96.31 138 LEU A C 1
ATOM 1114 O O . LEU A 1 138 ? -5.820 8.551 14.446 1.00 96.31 138 LEU A O 1
ATOM 1118 N N . ASP A 1 139 ? -5.059 7.214 16.095 1.00 94.38 139 ASP A N 1
ATOM 1119 C CA . ASP A 1 139 ? -4.105 8.188 16.624 1.00 94.38 139 ASP A CA 1
ATOM 1120 C C . ASP A 1 139 ? -3.119 8.606 15.521 1.00 94.38 139 ASP A C 1
ATOM 1122 O O . ASP A 1 139 ? -2.741 7.788 14.682 1.00 94.38 139 ASP A O 1
ATOM 1126 N N . GLY A 1 140 ? -2.704 9.873 15.491 1.00 84.06 140 GLY A N 1
ATOM 1127 C CA . GLY A 1 140 ? -1.810 10.373 14.440 1.00 84.06 140 GLY A CA 1
ATOM 1128 C C . GLY A 1 140 ? -0.443 9.674 14.376 1.00 84.06 140 GLY A C 1
ATOM 1129 O O . GLY A 1 140 ? 0.238 9.769 13.359 1.00 84.06 140 GLY A O 1
ATOM 1130 N N . GLU A 1 141 ? -0.020 8.978 15.436 1.00 79.50 141 GLU A N 1
ATOM 1131 C CA . GLU A 1 141 ? 1.333 8.414 15.554 1.00 79.50 141 GLU A CA 1
ATOM 1132 C C . GLU A 1 141 ? 1.368 7.048 16.252 1.00 79.50 141 GLU A C 1
ATOM 1134 O O . GLU A 1 141 ? 2.113 6.148 15.850 1.00 79.50 141 GLU A O 1
ATOM 1139 N N . LEU A 1 142 ? 0.584 6.891 17.318 1.00 90.12 142 LEU A N 1
ATOM 1140 C CA . LEU A 1 142 ? 0.554 5.692 18.146 1.00 90.12 142 LEU A CA 1
ATOM 1141 C C . LEU A 1 142 ? -0.234 4.568 17.470 1.00 90.12 142 LEU A C 1
ATOM 1143 O O . LEU A 1 142 ? -1.149 4.792 16.680 1.00 90.12 142 LEU A O 1
ATOM 1147 N N . ALA A 1 143 ? 0.067 3.330 17.850 1.00 94.44 143 ALA A N 1
ATOM 1148 C CA . ALA A 1 143 ? -0.708 2.161 17.451 1.00 94.44 143 ALA A CA 1
ATOM 1149 C C . ALA A 1 143 ? -1.997 2.038 18.281 1.00 94.44 143 ALA A C 1
ATOM 1151 O O . ALA A 1 143 ? -2.169 1.075 19.031 1.00 94.44 143 ALA A O 1
ATOM 1152 N N . VAL A 1 144 ? -2.863 3.052 18.181 1.00 97.12 144 VAL A N 1
ATOM 1153 C CA . VAL A 1 144 ? -4.103 3.191 18.954 1.00 97.12 144 VAL A CA 1
ATOM 1154 C C . VAL A 1 144 ? -5.260 3.562 18.033 1.00 97.12 144 VAL A C 1
ATOM 1156 O O . VAL A 1 144 ? -5.238 4.572 17.333 1.00 97.12 144 VAL A O 1
ATOM 1159 N N . GLU A 1 145 ? -6.291 2.732 18.070 1.00 98.50 145 GLU A N 1
ATOM 1160 C CA . GLU A 1 145 ? -7.610 2.986 17.511 1.00 98.50 145 GLU A CA 1
ATOM 1161 C C . GLU A 1 145 ? -8.450 3.773 18.519 1.00 98.50 145 GLU A C 1
ATOM 1163 O O . GLU A 1 145 ? -8.472 3.448 19.710 1.00 98.50 145 GLU A O 1
ATOM 1168 N N . VAL A 1 146 ? -9.173 4.778 18.031 1.00 98.50 146 VAL A N 1
ATOM 1169 C CA . VAL A 1 146 ? -10.029 5.655 18.833 1.00 98.50 146 VAL A CA 1
ATOM 1170 C C . VAL A 1 146 ? -11.464 5.477 18.360 1.00 98.50 146 VAL A C 1
ATOM 1172 O O . VAL A 1 146 ? -11.839 5.969 17.295 1.00 98.50 146 VAL A O 1
ATOM 1175 N N . TRP A 1 147 ? -12.250 4.749 19.148 1.00 98.75 147 TRP A N 1
ATOM 1176 C CA . TRP A 1 147 ? -13.637 4.405 18.855 1.00 98.75 147 TRP A CA 1
ATOM 1177 C C . TRP A 1 147 ? -14.597 5.293 19.635 1.00 98.75 147 TRP A C 1
ATOM 1179 O O . TRP A 1 147 ? -14.449 5.450 20.846 1.00 98.75 147 TRP A O 1
ATOM 1189 N N . GLN A 1 148 ? -15.612 5.817 18.955 1.00 98.44 148 GLN A N 1
ATOM 1190 C CA . GLN A 1 148 ? -16.675 6.623 19.550 1.00 98.44 148 GLN A CA 1
ATOM 1191 C C . GLN A 1 148 ? -18.036 6.030 19.191 1.00 98.44 148 GLN A C 1
ATOM 1193 O O . GLN A 1 148 ? -18.346 5.846 18.016 1.00 98.44 148 GLN A O 1
ATOM 1198 N N . LEU A 1 149 ? -18.849 5.739 20.203 1.00 98.69 149 LEU A N 1
ATOM 1199 C CA . LEU A 1 149 ? -20.213 5.245 20.062 1.00 98.69 149 LEU A CA 1
ATOM 1200 C C . 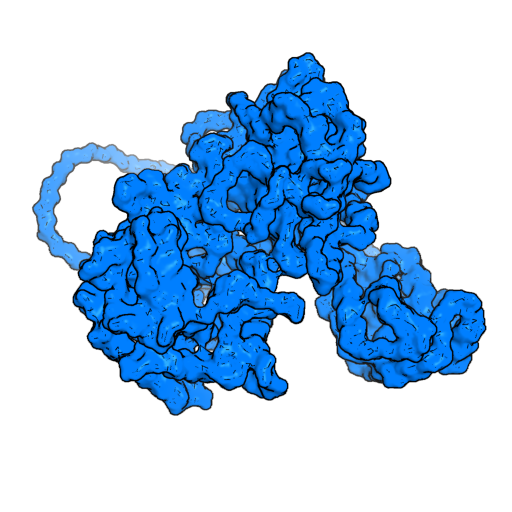LEU A 1 149 ? -21.190 6.261 20.652 1.00 98.69 149 LEU A C 1
ATOM 1202 O O . LEU A 1 149 ? -21.106 6.589 21.833 1.00 98.69 149 LEU A O 1
ATOM 1206 N N . SER A 1 150 ? -22.161 6.700 19.854 1.00 98.31 150 SER A N 1
ATOM 1207 C CA . SER A 1 150 ? -23.329 7.448 20.313 1.00 98.31 150 SER A CA 1
ATOM 1208 C C . SER A 1 150 ? -24.601 6.619 20.149 1.00 98.31 150 SER A C 1
ATOM 1210 O O . SER A 1 150 ? -24.815 6.016 19.097 1.00 98.31 150 SER A O 1
ATOM 1212 N N . ILE A 1 151 ? -25.448 6.599 21.180 1.00 98.38 151 ILE A N 1
ATOM 1213 C CA . ILE A 1 151 ? -26.754 5.926 21.189 1.00 98.38 151 ILE A CA 1
ATOM 1214 C C . ILE A 1 151 ? -27.831 6.959 21.522 1.00 98.38 151 ILE A C 1
ATOM 1216 O O . ILE A 1 151 ? -27.683 7.708 22.484 1.00 98.38 151 ILE A O 1
ATOM 1220 N N . GLU A 1 152 ? -28.909 6.991 20.743 1.00 97.50 152 GLU A N 1
ATOM 1221 C CA . GLU A 1 152 ? -30.070 7.872 20.913 1.00 97.50 152 GLU A CA 1
ATOM 1222 C C . GLU A 1 152 ? -31.364 7.042 20.943 1.00 97.50 152 GLU A C 1
ATOM 1224 O O . GLU A 1 152 ? -31.591 6.224 20.048 1.00 97.50 152 GLU A O 1
ATOM 1229 N N . ASP A 1 153 ? -32.222 7.261 21.948 1.00 96.31 153 ASP A N 1
ATOM 1230 C CA . ASP A 1 153 ? -33.573 6.679 21.982 1.00 96.31 153 ASP A CA 1
ATOM 1231 C C . ASP A 1 153 ? -34.504 7.401 20.995 1.00 96.31 153 ASP A C 1
ATOM 1233 O O . ASP A 1 153 ? -34.628 8.626 20.999 1.00 96.31 153 ASP A O 1
ATOM 1237 N N . LEU A 1 154 ? -35.198 6.629 20.160 1.00 95.38 154 LEU A N 1
ATOM 1238 C CA . LEU A 1 154 ? -36.207 7.125 19.224 1.00 95.38 154 LEU A CA 1
ATOM 1239 C C . LEU A 1 154 ? -37.639 6.867 19.710 1.00 95.38 154 LEU A C 1
ATOM 1241 O O . LEU A 1 154 ? -38.575 7.474 19.185 1.00 95.38 154 LEU A O 1
ATOM 1245 N N . SER A 1 155 ? -37.826 5.985 20.699 1.00 92.94 155 SER A N 1
ATOM 1246 C CA . SER A 1 155 ? -39.151 5.556 21.163 1.00 92.94 155 SER A CA 1
ATOM 1247 C C . SER A 1 155 ? -39.870 6.616 22.008 1.00 92.94 155 SER A C 1
ATOM 1249 O O . SER A 1 155 ? -41.101 6.619 22.092 1.00 92.94 155 SER A O 1
ATOM 1251 N N . GLY A 1 156 ? -39.114 7.524 22.637 1.00 89.12 156 GLY A N 1
ATOM 1252 C CA . GLY A 1 156 ? -39.630 8.504 23.588 1.00 89.12 156 GLY A CA 1
ATOM 1253 C C . GLY A 1 156 ? -39.930 7.913 24.967 1.00 89.12 156 GLY A C 1
ATOM 1254 O O . GLY A 1 156 ? -40.740 8.479 25.701 1.00 89.12 156 GLY A O 1
ATOM 1255 N N . LYS A 1 157 ? -39.307 6.784 25.319 1.00 90.94 157 LYS A N 1
ATOM 1256 C CA . LYS A 1 157 ? -39.429 6.126 26.626 1.00 90.94 157 LYS A CA 1
ATOM 1257 C C . LYS A 1 157 ? -38.062 6.054 27.291 1.00 90.94 157 LYS A C 1
ATOM 1259 O O . LYS A 1 157 ? -37.053 5.951 26.605 1.00 90.94 157 LYS A O 1
ATOM 1264 N N . ALA A 1 158 ? -38.037 6.072 28.621 1.00 93.31 158 ALA A N 1
ATOM 1265 C CA . ALA A 1 158 ? -36.806 5.778 29.342 1.00 93.31 158 ALA A CA 1
ATOM 1266 C C . ALA A 1 158 ? -36.386 4.318 29.094 1.00 93.31 158 ALA A C 1
ATOM 1268 O O . ALA A 1 158 ? -37.243 3.428 29.043 1.00 93.31 158 ALA A O 1
ATOM 1269 N N . ARG A 1 159 ? -35.085 4.076 28.931 1.00 95.56 159 ARG A N 1
ATOM 1270 C CA . ARG A 1 159 ? -34.512 2.760 28.610 1.00 95.56 159 ARG A CA 1
ATOM 1271 C C . ARG A 1 159 ? -33.375 2.439 29.569 1.00 95.56 159 ARG A C 1
ATOM 1273 O O . ARG A 1 159 ? -32.576 3.313 29.891 1.00 95.56 159 ARG A O 1
ATOM 1280 N N . LYS A 1 160 ? -33.277 1.173 29.975 1.00 96.94 160 LYS A N 1
ATOM 1281 C CA . LYS A 1 160 ? -32.090 0.627 30.638 1.00 96.94 160 LYS A CA 1
ATOM 1282 C C . LYS A 1 160 ? -31.382 -0.273 29.646 1.00 96.94 160 LYS A C 1
ATOM 1284 O O . LYS A 1 160 ? -31.967 -1.259 29.203 1.00 96.94 160 LYS A O 1
ATOM 1289 N N . LEU A 1 161 ? -30.169 0.097 29.265 1.00 98.00 161 LEU A N 1
ATOM 1290 C CA . LEU A 1 161 ? -29.385 -0.648 28.291 1.00 98.00 161 LEU A CA 1
ATOM 1291 C C . LEU A 1 161 ? -28.077 -1.107 28.926 1.00 98.00 161 LEU A C 1
ATOM 1293 O O . LEU A 1 161 ? -27.500 -0.387 29.737 1.00 98.00 161 LEU A O 1
ATOM 1297 N N . SER A 1 162 ? -27.571 -2.252 28.484 1.00 98.62 162 SER A N 1
ATOM 1298 C CA . SER A 1 162 ? -26.158 -2.587 28.630 1.00 98.62 162 SER A CA 1
ATOM 1299 C C . SER A 1 162 ? -25.461 -2.512 27.280 1.00 98.62 162 SER A C 1
ATOM 1301 O O . SER A 1 162 ? -25.948 -3.041 26.278 1.00 98.62 162 SER A O 1
ATOM 1303 N N . VAL A 1 163 ? -24.301 -1.860 27.263 1.00 98.75 163 VAL A N 1
ATOM 1304 C CA . VAL A 1 163 ? -23.420 -1.760 26.096 1.00 98.75 163 VAL A CA 1
ATOM 1305 C C . VAL A 1 163 ? -22.149 -2.549 26.368 1.00 98.75 163 VAL A C 1
ATOM 1307 O O . VAL A 1 163 ? -21.497 -2.328 27.390 1.00 98.75 163 VAL A O 1
ATOM 1310 N N . TYR A 1 164 ? -21.778 -3.435 25.442 1.00 98.81 164 TYR A N 1
ATOM 1311 C CA . TYR A 1 164 ? -20.611 -4.301 25.576 1.00 98.81 164 TYR A CA 1
ATOM 1312 C C . TYR A 1 164 ? -19.652 -4.147 24.391 1.00 98.81 164 TYR A C 1
ATOM 1314 O O . TYR A 1 164 ? -19.806 -4.849 23.384 1.00 98.81 164 TYR A O 1
ATOM 1322 N N . PRO A 1 165 ? -18.654 -3.248 24.465 1.00 98.81 165 PRO A N 1
ATOM 1323 C CA . PRO A 1 165 ? -17.503 -3.306 23.573 1.00 98.81 165 PRO A CA 1
ATOM 1324 C C . PRO A 1 165 ? -16.763 -4.623 23.817 1.00 98.81 165 PRO A C 1
ATOM 1326 O O . PRO A 1 165 ? -16.353 -4.894 24.945 1.00 98.81 165 PRO A O 1
ATOM 1329 N N . ALA A 1 166 ? -16.619 -5.439 22.776 1.00 98.62 166 ALA A N 1
ATOM 1330 C CA . ALA A 1 166 ? -16.026 -6.771 22.826 1.00 98.62 166 ALA A CA 1
ATOM 1331 C C . ALA A 1 166 ? -15.068 -6.946 21.641 1.00 98.62 166 ALA A C 1
ATOM 1333 O O . ALA A 1 166 ? -15.472 -7.272 20.522 1.00 98.62 166 ALA A O 1
ATOM 1334 N N . PHE A 1 167 ? -13.789 -6.642 21.868 1.00 98.62 167 PHE A N 1
ATOM 1335 C CA . PHE A 1 167 ? -12.768 -6.594 20.821 1.00 98.62 167 PHE A CA 1
ATOM 1336 C C . PHE A 1 167 ? -11.875 -7.831 20.873 1.00 98.62 167 PHE A C 1
ATOM 1338 O O . PHE A 1 167 ? -11.447 -8.279 21.940 1.00 98.62 167 PHE A O 1
ATOM 1345 N N . SER A 1 168 ? -11.563 -8.387 19.704 1.00 97.62 168 SER A N 1
ATOM 1346 C CA . SER A 1 168 ? -10.686 -9.551 19.604 1.00 97.62 168 SER A CA 1
ATOM 1347 C C . SER A 1 168 ? -9.239 -9.182 19.940 1.00 97.62 168 SER A C 1
ATOM 1349 O O . SER A 1 168 ? -8.628 -8.354 19.262 1.00 97.62 168 SER A O 1
ATOM 1351 N N . VAL A 1 169 ? -8.655 -9.852 20.930 1.00 97.44 169 VAL A N 1
ATOM 1352 C CA . VAL A 1 169 ? -7.196 -9.882 21.135 1.00 97.44 169 VAL A CA 1
ATOM 1353 C C . VAL A 1 169 ? -6.628 -11.164 20.519 1.00 97.44 169 VAL A C 1
ATOM 1355 O O . VAL A 1 169 ? -5.612 -11.128 19.823 1.00 97.44 169 VAL A O 1
ATOM 1358 N N . GLY A 1 170 ? -7.345 -12.277 20.691 1.00 95.38 170 GLY A N 1
ATOM 1359 C CA . GLY A 1 170 ? -7.082 -13.547 20.025 1.00 95.38 170 GLY A CA 1
ATOM 1360 C C . GLY A 1 170 ? -6.047 -14.413 20.726 1.00 95.38 170 GLY A C 1
ATOM 1361 O O . GLY A 1 170 ? -5.718 -14.216 21.898 1.00 95.38 170 GLY A O 1
ATOM 1362 N N . TYR A 1 171 ? -5.536 -15.392 19.981 1.00 94.81 171 TYR A N 1
ATOM 1363 C CA . TYR A 1 171 ? -4.488 -16.298 20.432 1.00 94.81 171 TYR A CA 1
ATOM 1364 C C . TYR A 1 171 ? -3.115 -15.704 20.101 1.00 94.81 171 TYR A C 1
ATOM 1366 O O . TYR A 1 171 ? -2.671 -15.703 18.951 1.00 94.81 171 TYR A O 1
ATOM 1374 N N . ARG A 1 172 ? -2.436 -15.147 21.107 1.00 91.56 172 ARG A N 1
ATOM 1375 C CA . ARG A 1 172 ? -1.193 -14.384 20.905 1.00 91.56 172 ARG A CA 1
ATOM 1376 C C . ARG A 1 172 ? 0.066 -15.234 20.998 1.00 91.56 172 ARG A C 1
ATOM 1378 O O . ARG A 1 172 ? 1.048 -14.930 20.325 1.00 91.56 172 ARG A O 1
ATOM 1385 N N . SER A 1 173 ? 0.072 -16.257 21.848 1.00 92.94 173 SER A N 1
ATOM 1386 C CA . SER A 1 173 ? 1.260 -17.081 22.069 1.00 92.94 173 SER A CA 1
ATOM 1387 C C . SER A 1 173 ? 0.918 -18.414 22.714 1.00 92.94 173 SER A C 1
ATOM 1389 O O . SER A 1 173 ? 0.179 -18.467 23.693 1.00 92.94 173 SER A O 1
ATOM 1391 N N . TRP A 1 174 ? 1.544 -19.478 22.209 1.00 93.50 174 TRP A N 1
ATOM 1392 C CA . TRP A 1 174 ? 1.499 -20.798 22.833 1.00 93.50 174 TRP A CA 1
ATOM 1393 C C . TRP A 1 174 ? 2.437 -20.920 24.041 1.00 93.50 174 TRP A C 1
ATOM 1395 O O . TRP A 1 174 ? 2.255 -21.818 24.858 1.00 93.50 174 TRP A O 1
ATOM 1405 N N . MET A 1 175 ? 3.430 -20.033 24.188 1.00 93.44 175 MET A N 1
ATOM 1406 C CA . MET A 1 175 ? 4.335 -20.047 25.344 1.00 93.44 175 MET A CA 1
ATOM 1407 C C . MET A 1 175 ? 3.677 -19.433 26.576 1.00 93.44 175 MET A C 1
ATOM 1409 O O . MET A 1 175 ? 3.715 -20.016 27.655 1.00 93.44 175 MET A O 1
ATOM 1413 N N . ASN A 1 176 ? 3.115 -18.233 26.428 1.00 94.31 176 ASN A N 1
ATOM 1414 C CA . ASN A 1 176 ? 2.477 -17.507 27.518 1.00 94.31 176 ASN A CA 1
ATOM 1415 C C . ASN A 1 176 ? 1.586 -16.399 26.953 1.00 94.31 176 ASN A C 1
ATOM 1417 O O . ASN A 1 176 ? 2.067 -15.547 26.200 1.00 94.31 176 ASN A O 1
ATOM 1421 N N . GLN A 1 177 ? 0.321 -16.399 27.360 1.00 96.44 177 GLN A N 1
ATOM 1422 C CA . GLN A 1 177 ? -0.620 -15.312 27.136 1.00 96.44 177 GLN A CA 1
ATOM 1423 C C . GLN A 1 177 ? -1.521 -15.159 28.361 1.00 96.44 177 GLN A C 1
ATOM 1425 O O . GLN A 1 177 ? -1.925 -16.152 28.971 1.00 96.44 177 GLN A O 1
ATOM 1430 N N . SER A 1 178 ? -1.836 -13.921 28.715 1.00 97.88 178 SER A N 1
ATOM 1431 C CA . SER A 1 178 ? -2.813 -13.618 29.751 1.00 97.88 178 SER A CA 1
ATOM 1432 C C . SER A 1 178 ? -3.420 -12.237 29.543 1.00 97.88 178 SER A C 1
ATOM 1434 O O . SER A 1 178 ? -2.848 -11.397 28.847 1.00 97.88 178 SER A O 1
ATOM 1436 N N . ALA A 1 179 ? -4.564 -11.981 30.161 1.00 98.31 179 ALA A N 1
ATOM 1437 C CA . ALA A 1 179 ? -5.174 -10.666 30.216 1.00 98.31 179 ALA A CA 1
ATOM 1438 C C . ALA A 1 179 ? -5.967 -10.489 31.504 1.00 98.31 179 ALA A C 1
ATOM 1440 O O . ALA A 1 179 ? -6.638 -11.413 31.960 1.00 98.31 179 ALA A O 1
ATOM 1441 N N . ASP A 1 180 ? -5.895 -9.289 32.062 1.00 98.50 180 ASP A N 1
ATOM 1442 C CA . ASP A 1 180 ? -6.597 -8.930 33.288 1.00 98.50 180 ASP A CA 1
ATOM 1443 C C . ASP A 1 180 ? -7.020 -7.459 33.249 1.00 98.50 180 ASP A C 1
ATOM 1445 O O . ASP A 1 180 ? -6.526 -6.693 32.414 1.00 98.50 180 ASP A O 1
ATOM 1449 N N . PHE A 1 181 ? -7.930 -7.061 34.134 1.00 98.62 181 PHE A N 1
ATOM 1450 C CA . PHE A 1 181 ? -8.329 -5.664 34.274 1.00 98.62 181 PHE A CA 1
ATOM 1451 C C . PHE A 1 181 ? -7.496 -4.953 35.337 1.00 98.62 181 PHE A C 1
ATOM 1453 O O . PHE A 1 181 ? -7.515 -5.301 36.516 1.00 98.62 181 PHE A O 1
ATOM 1460 N N . ASP A 1 182 ? -6.796 -3.908 34.916 1.00 98.31 182 ASP A N 1
ATOM 1461 C CA . ASP A 1 182 ? -6.079 -3.001 35.797 1.00 98.31 182 ASP A CA 1
ATOM 1462 C C . ASP A 1 182 ? -6.993 -1.823 36.158 1.00 98.31 182 ASP A C 1
ATOM 1464 O O . ASP A 1 182 ? -7.317 -0.978 35.317 1.00 98.31 182 ASP A O 1
ATOM 1468 N N . SER A 1 183 ? -7.416 -1.766 37.421 1.00 96.56 183 SER A N 1
ATOM 1469 C CA . SER A 1 183 ? -8.315 -0.726 37.927 1.00 96.56 183 SER A CA 1
ATOM 1470 C C . SER A 1 183 ? -7.663 0.654 38.023 1.00 96.56 183 SER A C 1
ATOM 1472 O O . SER A 1 183 ? -8.370 1.652 37.896 1.00 96.56 183 SER A O 1
ATOM 1474 N N . ASN A 1 184 ? -6.338 0.741 38.186 1.00 96.06 184 ASN A N 1
ATOM 1475 C CA . ASN A 1 184 ? -5.631 2.027 38.198 1.00 96.06 184 ASN A CA 1
ATOM 1476 C C . ASN A 1 184 ? -5.586 2.631 36.794 1.00 96.06 184 ASN A C 1
ATOM 1478 O O . ASN A 1 184 ? -5.675 3.846 36.621 1.00 96.06 184 ASN A O 1
ATOM 1482 N N . LEU A 1 185 ? -5.466 1.769 35.786 1.00 96.69 185 LEU A N 1
ATOM 1483 C CA . LEU A 1 185 ? -5.465 2.161 34.382 1.00 96.69 185 LEU A CA 1
ATOM 1484 C C . LEU A 1 185 ? -6.869 2.170 33.772 1.00 96.69 185 LEU A C 1
ATOM 1486 O O . LEU A 1 185 ? -7.010 2.589 32.630 1.00 96.69 185 LEU A O 1
ATOM 1490 N N . ASN A 1 186 ? -7.903 1.709 34.483 1.00 97.62 186 ASN A N 1
ATOM 1491 C CA . ASN A 1 186 ? -9.237 1.469 33.924 1.00 97.62 186 ASN A CA 1
ATOM 1492 C C . ASN A 1 186 ? -9.162 0.741 32.564 1.00 97.62 186 ASN A C 1
ATOM 1494 O O . ASN A 1 186 ? -9.707 1.199 31.551 1.00 97.62 186 ASN A O 1
ATOM 1498 N N . ALA A 1 187 ? -8.373 -0.331 32.499 1.00 98.50 187 ALA A N 1
ATOM 1499 C CA . ALA A 1 187 ? -8.012 -0.965 31.237 1.00 98.50 187 ALA A CA 1
ATOM 1500 C C . ALA A 1 187 ? -7.929 -2.484 31.361 1.00 98.50 187 ALA A C 1
ATOM 1502 O O . ALA A 1 187 ? -7.366 -3.002 32.319 1.00 98.50 187 ALA A O 1
ATOM 1503 N N . ILE A 1 188 ? -8.414 -3.199 30.345 1.00 98.81 188 ILE A N 1
ATOM 1504 C CA . ILE A 1 188 ? -8.027 -4.598 30.138 1.00 98.81 188 ILE A CA 1
ATOM 1505 C C . ILE A 1 188 ? -6.648 -4.585 29.491 1.00 98.81 188 ILE A C 1
ATOM 1507 O O . ILE A 1 188 ? -6.470 -3.963 28.443 1.00 98.81 188 ILE A O 1
ATOM 1511 N N . VAL A 1 189 ? -5.680 -5.269 30.096 1.00 98.62 189 VAL A N 1
ATOM 1512 C CA . VAL A 1 189 ? -4.298 -5.334 29.616 1.00 98.62 189 VAL A CA 1
ATOM 1513 C C . VAL A 1 189 ? -3.935 -6.782 29.325 1.00 98.62 189 VAL A C 1
ATOM 1515 O O . VAL A 1 189 ? -3.865 -7.616 30.224 1.00 98.62 189 VAL A O 1
ATOM 1518 N N . ALA A 1 190 ? -3.663 -7.070 28.056 1.00 98.12 190 ALA A N 1
ATOM 1519 C CA . ALA A 1 190 ? -3.268 -8.381 27.573 1.00 98.12 190 ALA A CA 1
ATOM 1520 C C . ALA A 1 190 ? -1.758 -8.453 27.325 1.00 98.12 190 ALA A C 1
ATOM 1522 O O . ALA A 1 190 ? -1.188 -7.693 26.533 1.00 98.12 190 ALA A O 1
ATOM 1523 N N . LYS A 1 191 ? -1.108 -9.430 27.951 1.00 95.69 191 LYS A N 1
ATOM 1524 C CA . LYS A 1 191 ? 0.313 -9.739 27.810 1.00 95.69 191 LYS A CA 1
ATOM 1525 C C . LYS A 1 191 ? 0.493 -11.041 27.038 1.00 95.69 191 LYS A C 1
ATOM 1527 O O . LYS A 1 191 ? -0.275 -11.983 27.194 1.00 95.69 191 LYS A O 1
ATOM 1532 N N . ALA A 1 192 ? 1.540 -11.104 26.223 1.00 93.44 192 ALA A N 1
ATOM 1533 C CA . ALA A 1 192 ? 2.012 -12.354 25.648 1.00 93.44 192 ALA A CA 1
ATOM 1534 C C . ALA A 1 192 ? 3.531 -12.316 25.473 1.00 93.44 192 ALA A C 1
ATOM 1536 O O . ALA A 1 192 ? 4.098 -11.248 25.250 1.00 93.44 192 ALA A O 1
ATOM 1537 N N . ILE A 1 193 ? 4.171 -13.481 25.556 1.00 90.69 193 ILE A N 1
ATOM 1538 C CA . ILE A 1 193 ? 5.595 -13.641 25.235 1.00 90.69 193 ILE A CA 1
ATOM 1539 C C . ILE A 1 193 ? 5.693 -14.167 23.809 1.00 90.69 193 ILE A C 1
ATOM 1541 O O . ILE A 1 193 ? 5.129 -15.222 23.513 1.00 90.69 193 ILE A O 1
ATOM 1545 N N . ALA A 1 194 ? 6.392 -13.453 22.927 1.00 88.94 194 ALA A N 1
ATOM 1546 C CA . ALA A 1 194 ? 6.568 -13.894 21.546 1.00 88.94 194 ALA A CA 1
ATOM 1547 C C . ALA A 1 194 ? 7.270 -15.271 21.503 1.00 88.94 194 ALA A C 1
ATOM 1549 O O . ALA A 1 194 ? 8.332 -15.423 22.112 1.00 88.94 194 ALA A O 1
ATOM 1550 N N . PRO A 1 195 ? 6.716 -16.286 20.815 1.00 90.12 195 PRO A N 1
ATOM 1551 C CA . PRO A 1 195 ? 7.305 -17.617 20.835 1.00 90.12 195 PRO A CA 1
ATOM 1552 C C . PRO A 1 195 ? 8.715 -17.685 20.243 1.00 90.12 195 PRO A C 1
ATOM 1554 O O . PRO A 1 195 ? 8.967 -17.125 19.179 1.00 90.12 195 PRO A O 1
ATOM 1557 N N . TYR A 1 196 ? 9.616 -18.423 20.891 1.00 91.75 196 TYR A N 1
ATOM 1558 C CA . TYR A 1 196 ? 10.956 -18.722 20.383 1.00 91.75 196 TYR A CA 1
ATOM 1559 C C . TYR A 1 196 ? 11.491 -20.026 20.996 1.00 91.75 196 TYR A C 1
ATOM 1561 O O . TYR A 1 196 ? 10.967 -20.520 21.993 1.00 91.75 196 TYR A O 1
ATOM 1569 N N . GLN A 1 197 ? 12.529 -20.603 20.388 1.00 93.62 197 GLN A N 1
ATOM 1570 C CA . GLN A 1 197 ? 13.196 -21.811 20.903 1.00 93.62 197 GLN A CA 1
ATOM 1571 C C . GLN A 1 197 ? 14.715 -21.646 21.002 1.00 93.62 197 GLN A C 1
ATOM 1573 O O . GLN A 1 197 ? 15.328 -22.154 21.939 1.00 93.62 197 GLN A O 1
ATOM 1578 N N . GLN A 1 198 ? 15.344 -20.948 20.052 1.00 94.69 198 GLN A N 1
ATOM 1579 C CA . GLN A 1 198 ? 16.794 -20.764 20.059 1.00 94.69 198 GLN A CA 1
ATOM 1580 C C . GLN A 1 198 ? 17.159 -19.603 20.985 1.00 94.69 198 GLN A C 1
ATOM 1582 O O . GLN A 1 198 ? 16.589 -18.522 20.874 1.00 94.69 198 GLN A O 1
ATOM 1587 N N . LEU A 1 199 ? 18.144 -19.791 21.869 1.00 94.31 199 LEU A N 1
ATOM 1588 C CA . LEU A 1 199 ? 18.556 -18.755 22.829 1.00 94.31 199 LEU A CA 1
ATOM 1589 C C . LEU A 1 199 ? 18.936 -17.427 22.151 1.00 94.31 199 LEU A C 1
ATOM 1591 O O . LEU A 1 199 ? 18.645 -16.364 22.689 1.00 94.31 199 LEU A O 1
ATOM 1595 N N . LYS A 1 200 ? 19.528 -17.484 20.952 1.00 92.00 200 LYS A N 1
ATOM 1596 C CA . LYS A 1 200 ? 19.888 -16.295 20.163 1.00 92.00 200 LYS A CA 1
ATOM 1597 C C . LYS A 1 200 ? 18.684 -15.412 19.794 1.00 92.00 200 LYS A C 1
ATOM 1599 O O . LYS A 1 200 ? 18.865 -14.227 19.551 1.00 92.00 200 LYS A O 1
ATOM 1604 N N . ASP A 1 201 ? 17.475 -15.976 19.775 1.00 89.06 201 ASP A N 1
ATOM 1605 C CA . ASP A 1 201 ? 16.246 -15.263 19.419 1.00 89.06 201 ASP A CA 1
ATOM 1606 C C . ASP A 1 201 ? 15.595 -14.583 20.635 1.00 89.06 201 ASP A C 1
ATOM 1608 O O . ASP A 1 201 ? 14.616 -13.860 20.467 1.00 89.06 201 ASP A O 1
ATOM 1612 N N . TYR A 1 202 ? 16.115 -14.791 21.854 1.00 90.62 202 TYR A N 1
ATOM 1613 C CA . TYR A 1 202 ? 15.519 -14.255 23.081 1.00 90.62 202 TYR A CA 1
ATOM 1614 C C . TYR A 1 202 ? 15.407 -12.729 23.059 1.00 90.62 202 TYR A C 1
ATOM 1616 O O . TYR A 1 202 ? 14.319 -12.205 23.273 1.00 90.62 202 TYR A O 1
ATOM 1624 N N . GLU A 1 203 ? 16.491 -12.011 22.753 1.00 87.94 203 GLU A N 1
ATOM 1625 C CA . GLU A 1 203 ? 16.465 -10.540 22.741 1.00 87.94 203 GLU A CA 1
ATOM 1626 C C . GLU A 1 203 ? 15.515 -10.001 21.661 1.00 87.94 203 GLU A C 1
ATOM 1628 O O . GLU A 1 203 ? 14.748 -9.072 21.910 1.00 87.94 203 GLU A O 1
ATOM 1633 N N . LYS A 1 204 ? 15.474 -10.648 20.486 1.00 83.88 204 LYS A N 1
ATOM 1634 C CA . LYS A 1 204 ? 14.526 -10.322 19.410 1.00 83.88 204 LYS A CA 1
ATOM 1635 C C . LYS A 1 204 ? 13.075 -10.571 19.838 1.00 83.88 204 LYS A C 1
ATOM 1637 O O . LYS A 1 204 ? 12.213 -9.728 19.606 1.00 83.88 204 LYS A O 1
ATOM 1642 N N . SER A 1 205 ? 12.802 -11.706 20.481 1.00 86.12 205 SER A N 1
ATOM 1643 C CA . SER A 1 205 ? 11.482 -12.060 21.023 1.00 86.12 205 SER A CA 1
ATOM 1644 C C . SER A 1 205 ? 11.041 -11.095 22.128 1.00 86.12 205 SER A C 1
ATOM 1646 O O . SER A 1 205 ? 9.895 -10.634 22.138 1.00 86.12 205 SER A O 1
ATOM 1648 N N . LYS A 1 206 ? 11.955 -10.729 23.030 1.00 85.94 206 LYS A N 1
ATOM 1649 C CA . LYS A 1 206 ? 11.713 -9.754 24.091 1.00 85.94 206 LYS A CA 1
ATOM 1650 C C . LYS A 1 206 ? 11.370 -8.384 23.507 1.00 85.94 206 LYS A C 1
ATOM 1652 O O . LYS A 1 206 ? 10.346 -7.823 23.875 1.00 85.94 206 LYS A O 1
ATOM 1657 N N . ALA A 1 207 ? 12.151 -7.893 22.544 1.00 81.81 207 ALA A N 1
ATOM 1658 C CA . ALA A 1 207 ? 11.884 -6.625 21.861 1.00 81.81 207 ALA A CA 1
ATOM 1659 C C . ALA A 1 207 ? 10.547 -6.623 21.088 1.00 81.81 2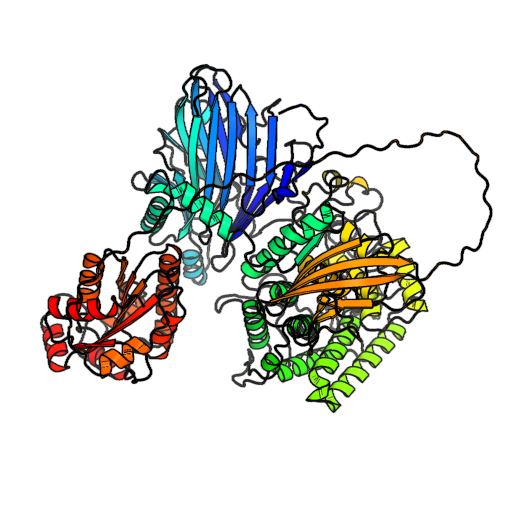07 ALA A C 1
ATOM 1661 O O . ALA A 1 207 ? 9.858 -5.601 21.033 1.00 81.81 207 ALA A O 1
ATOM 1662 N N . ALA A 1 208 ? 10.156 -7.773 20.527 1.00 82.00 208 ALA A N 1
ATOM 1663 C CA . ALA A 1 208 ? 8.884 -7.959 19.827 1.00 82.00 208 ALA A CA 1
ATOM 1664 C C . ALA A 1 208 ? 7.675 -8.138 20.767 1.00 82.00 208 ALA A C 1
ATOM 1666 O O . ALA A 1 208 ? 6.529 -8.065 20.317 1.00 82.00 208 ALA A O 1
ATOM 1667 N N . SER A 1 209 ? 7.899 -8.394 22.058 1.00 86.88 209 SER A N 1
ATOM 1668 C CA . SER A 1 209 ? 6.821 -8.582 23.027 1.00 86.88 209 SER A CA 1
ATOM 1669 C C . SER A 1 209 ? 6.195 -7.232 23.378 1.00 86.88 209 SER A C 1
ATOM 1671 O O . SER A 1 209 ? 6.864 -6.310 23.838 1.00 86.88 209 SER A O 1
ATOM 1673 N N . LYS A 1 210 ? 4.888 -7.117 23.139 1.00 91.25 210 LYS A N 1
ATOM 1674 C CA . LYS A 1 210 ? 4.083 -5.910 23.374 1.00 91.25 210 LYS A CA 1
ATOM 1675 C C . LYS A 1 210 ? 2.826 -6.247 24.145 1.00 91.25 210 LYS A C 1
ATOM 1677 O O . LYS A 1 210 ? 2.304 -7.369 24.030 1.00 91.25 210 LYS A O 1
ATOM 1682 N N . ARG A 1 211 ? 2.265 -5.262 24.839 1.00 95.25 211 ARG A N 1
ATOM 1683 C CA . ARG A 1 211 ? 0.948 -5.399 25.464 1.00 95.25 211 ARG A CA 1
ATOM 1684 C C . ARG A 1 211 ? -0.130 -4.823 24.577 1.00 95.25 211 ARG A C 1
ATOM 1686 O O . ARG A 1 211 ? 0.039 -3.746 24.025 1.00 95.25 211 ARG A O 1
ATOM 1693 N N . CYS A 1 212 ? -1.227 -5.557 24.460 1.00 97.62 212 CYS A N 1
ATOM 1694 C CA . CYS A 1 212 ? -2.462 -5.035 23.897 1.00 97.62 212 CYS A CA 1
ATOM 1695 C C . CYS A 1 212 ? -3.298 -4.486 25.054 1.00 97.62 212 CYS A C 1
ATOM 1697 O O . CYS A 1 212 ? -3.302 -5.081 26.132 1.00 97.62 212 CYS A O 1
ATOM 1699 N N . PHE A 1 213 ? -4.006 -3.384 24.851 1.00 98.56 213 PHE A N 1
ATOM 1700 C CA . PHE A 1 213 ? -4.879 -2.824 25.875 1.00 98.56 213 PHE A CA 1
ATOM 1701 C C . PHE A 1 213 ? -6.208 -2.357 25.288 1.00 98.56 213 PHE A C 1
ATOM 1703 O O . PHE A 1 213 ? -6.284 -1.991 24.116 1.00 98.56 213 PHE A O 1
ATOM 1710 N N . MET A 1 214 ? -7.241 -2.355 26.129 1.00 98.81 214 MET A N 1
ATOM 1711 C CA . MET A 1 214 ? -8.517 -1.693 25.871 1.00 98.81 214 MET A CA 1
ATOM 1712 C C . MET A 1 214 ? -8.888 -0.843 27.078 1.00 98.81 214 MET A C 1
ATOM 1714 O O . MET A 1 214 ? -8.932 -1.351 28.198 1.00 98.81 214 MET A O 1
ATOM 1718 N N . THR A 1 215 ? -9.161 0.439 26.864 1.00 98.62 215 THR A N 1
ATOM 1719 C CA . THR A 1 215 ? -9.539 1.373 27.929 1.00 98.62 215 THR A CA 1
ATOM 1720 C C . THR A 1 215 ? -10.634 2.324 27.464 1.00 98.62 215 THR A C 1
ATOM 1722 O O . THR A 1 215 ? -10.873 2.462 26.267 1.00 98.62 215 THR A O 1
ATOM 1725 N N . SER A 1 216 ? -11.311 2.971 28.405 1.00 97.94 216 SER A N 1
ATOM 1726 C CA . SER A 1 216 ? -12.534 3.730 28.154 1.00 97.94 216 SER A CA 1
ATOM 1727 C C . SER A 1 216 ? -12.584 5.033 28.951 1.00 97.94 216 SER A C 1
ATOM 1729 O O . SER A 1 216 ? -11.891 5.188 29.967 1.00 97.94 216 SER A O 1
ATOM 1731 N N . ASN A 1 217 ? -13.396 5.986 28.478 1.00 96.69 217 ASN A N 1
ATOM 1732 C CA . ASN A 1 217 ? -13.611 7.267 29.164 1.00 96.69 217 ASN A CA 1
ATOM 1733 C C . ASN A 1 217 ? -14.416 7.125 30.465 1.00 96.69 217 ASN A C 1
ATOM 1735 O O . ASN A 1 217 ? -14.370 8.007 31.316 1.00 96.69 217 ASN A O 1
ATOM 1739 N N . GLN A 1 218 ? -15.135 6.016 30.624 1.00 95.50 218 GLN A N 1
ATOM 1740 C CA . GLN A 1 218 ? -15.946 5.693 31.795 1.00 95.50 218 GLN A CA 1
ATOM 1741 C C . GLN A 1 218 ? -15.401 4.433 32.474 1.00 95.50 218 GLN A C 1
ATOM 1743 O O . GLN A 1 218 ? -14.806 3.579 31.820 1.00 95.50 218 GLN A O 1
ATOM 1748 N N . THR A 1 219 ? -15.618 4.279 33.777 1.00 97.06 219 THR A N 1
ATOM 1749 C CA . THR A 1 219 ? -15.324 3.008 34.455 1.00 97.06 219 THR A CA 1
ATOM 1750 C C . THR A 1 219 ? -16.387 1.976 34.066 1.00 97.06 219 THR A C 1
ATOM 1752 O O . THR A 1 219 ? -17.573 2.268 34.235 1.00 97.06 219 THR A O 1
ATOM 1755 N N . PRO A 1 220 ? -16.017 0.790 33.549 1.00 98.25 220 PRO A N 1
ATOM 1756 C CA . PRO A 1 220 ? -16.993 -0.231 33.201 1.00 98.25 220 PRO A CA 1
ATOM 1757 C C . PRO A 1 220 ? -17.643 -0.815 34.462 1.00 98.25 220 PRO A C 1
ATOM 1759 O O . PRO A 1 220 ? -16.997 -0.963 35.500 1.00 98.25 220 PRO A O 1
ATOM 1762 N N . THR A 1 221 ? -18.917 -1.190 34.357 1.00 98.44 221 THR A N 1
ATOM 1763 C CA . THR A 1 221 ? -19.670 -1.895 35.406 1.00 98.44 221 THR A CA 1
ATOM 1764 C C . THR A 1 221 ? -19.039 -3.253 35.719 1.00 98.44 221 THR A C 1
ATOM 1766 O O . THR A 1 221 ? -18.946 -3.658 36.875 1.00 98.44 221 THR A O 1
ATOM 1769 N N . SER A 1 222 ? -18.608 -3.961 34.677 1.00 98.69 222 SER A N 1
ATOM 1770 C CA . SER A 1 222 ? -17.929 -5.253 34.760 1.00 98.69 222 SER A CA 1
ATOM 1771 C C . SER A 1 222 ? -17.121 -5.506 33.481 1.00 98.69 222 SER A C 1
ATOM 1773 O O . SER A 1 222 ? -17.202 -4.737 32.517 1.00 98.69 222 SER A O 1
ATOM 1775 N N . TRP A 1 223 ? -16.311 -6.561 33.457 1.00 98.81 223 TRP A N 1
ATOM 1776 C CA . TRP A 1 223 ? -15.441 -6.886 32.324 1.00 98.81 223 TRP A CA 1
ATOM 1777 C C . TRP A 1 223 ? -15.258 -8.402 32.145 1.00 98.81 223 TRP A C 1
ATOM 1779 O O . TRP A 1 223 ? -15.620 -9.203 33.004 1.00 98.81 223 TRP A O 1
ATOM 1789 N N . CYS A 1 224 ? -14.712 -8.817 31.005 1.00 98.75 224 CYS A N 1
ATOM 1790 C CA . CYS A 1 224 ? -14.290 -10.188 30.739 1.00 98.75 224 CYS A CA 1
ATOM 1791 C C . CYS A 1 224 ? -13.078 -10.185 29.800 1.00 98.75 224 CYS A C 1
ATOM 1793 O O . CYS A 1 224 ? -13.068 -9.488 28.783 1.00 98.75 224 CYS A O 1
ATOM 1795 N N . ALA A 1 225 ? -12.061 -10.966 30.153 1.00 98.56 225 ALA A N 1
ATOM 1796 C CA . ALA A 1 225 ? -10.829 -11.131 29.396 1.00 98.56 225 ALA A CA 1
ATOM 1797 C C . ALA A 1 225 ? -10.602 -12.569 28.878 1.00 98.56 225 ALA A C 1
ATOM 1799 O O . ALA A 1 225 ? -9.615 -12.830 28.186 1.00 98.56 225 ALA A O 1
ATOM 1800 N N . SER A 1 226 ? -11.516 -13.500 29.179 1.00 98.19 226 SER A N 1
ATOM 1801 C CA . SER A 1 226 ? -11.512 -14.882 28.677 1.00 98.19 226 SER A CA 1
ATOM 1802 C C . SER A 1 226 ? -12.529 -15.040 27.543 1.00 98.19 226 SER A C 1
ATOM 1804 O O . SER A 1 226 ? -13.715 -14.765 27.728 1.00 98.19 226 SER A O 1
ATOM 1806 N N . LEU A 1 227 ? -12.084 -15.477 26.357 1.00 98.00 227 LEU A N 1
ATOM 1807 C CA . LEU A 1 227 ? -12.975 -15.658 25.204 1.00 98.00 227 LEU A CA 1
ATOM 1808 C C . LEU A 1 227 ? -14.040 -16.734 25.470 1.00 98.00 227 LEU A C 1
ATOM 1810 O O . LEU A 1 227 ? -15.213 -16.512 25.187 1.00 98.00 227 LEU A O 1
ATOM 1814 N N . SER A 1 228 ? -13.649 -17.868 26.057 1.00 97.12 228 SER A N 1
ATOM 1815 C CA . SER A 1 228 ? -14.580 -18.942 26.430 1.00 97.12 228 SER A CA 1
ATOM 1816 C C . SER A 1 228 ? -15.560 -18.484 27.508 1.00 97.12 228 SER A C 1
ATOM 1818 O O . SER A 1 228 ? -16.751 -18.764 27.404 1.00 97.12 228 SER A O 1
ATOM 1820 N N . GLY A 1 229 ? -15.076 -17.734 28.506 1.00 97.31 229 GLY A N 1
ATOM 1821 C CA . GLY A 1 229 ? -15.919 -17.143 29.546 1.00 97.31 229 GLY A CA 1
ATOM 1822 C C . GLY A 1 229 ? -16.897 -16.087 29.021 1.00 97.31 229 GLY A C 1
ATOM 1823 O O . GLY A 1 229 ? -17.940 -15.875 29.631 1.00 97.31 229 GLY A O 1
ATOM 1824 N N . PHE A 1 230 ? -16.582 -15.429 27.902 1.00 98.56 230 PHE A N 1
ATOM 1825 C CA . PHE A 1 230 ? -17.488 -14.501 27.227 1.00 98.56 230 PHE A CA 1
ATOM 1826 C C . PHE A 1 230 ? -18.547 -15.232 26.390 1.00 98.56 230 PHE A C 1
ATOM 1828 O O . PHE A 1 230 ? -19.735 -14.946 26.525 1.00 98.56 230 PHE A O 1
ATOM 1835 N N . GLU A 1 231 ? -18.118 -16.166 25.536 1.00 98.50 231 GLU A N 1
ATOM 1836 C CA . GLU A 1 231 ? -18.989 -16.883 24.597 1.00 98.50 231 GLU A CA 1
ATOM 1837 C C . GLU A 1 231 ? -19.970 -17.830 25.294 1.00 98.50 231 GLU A C 1
ATOM 1839 O O . GLU A 1 231 ? -21.170 -17.775 25.019 1.00 98.50 231 GLU A O 1
ATOM 1844 N N . GLY A 1 232 ? -19.464 -18.700 26.174 1.00 97.88 232 GLY A N 1
ATOM 1845 C CA . GLY A 1 232 ? -20.225 -19.841 26.676 1.00 97.88 232 GLY A CA 1
ATOM 1846 C C . GLY A 1 232 ? -20.806 -20.703 25.545 1.00 97.88 232 GLY A C 1
ATOM 1847 O O . GLY A 1 232 ? -20.201 -20.839 24.480 1.00 97.88 232 GLY A O 1
ATOM 1848 N N . GLU A 1 233 ? -21.986 -21.279 25.758 1.00 98.06 233 GLU A N 1
ATOM 1849 C CA . GLU A 1 233 ? -22.665 -22.118 24.759 1.00 98.06 233 GLU A CA 1
ATOM 1850 C C . GLU A 1 233 ? -23.372 -21.290 23.674 1.00 98.06 233 GLU A C 1
ATOM 1852 O O . GLU A 1 233 ? -23.581 -21.764 22.554 1.00 98.06 233 GLU A O 1
ATOM 1857 N N . GLY A 1 234 ? -23.730 -20.038 23.972 1.00 97.50 234 GLY A N 1
ATOM 1858 C CA . GLY A 1 234 ? -24.362 -19.133 23.014 1.00 97.50 234 GLY A CA 1
ATOM 1859 C C . GLY A 1 234 ? -23.431 -18.594 21.915 1.00 97.50 234 GLY A C 1
ATOM 1860 O O . GLY A 1 234 ? -23.906 -18.076 20.894 1.00 97.50 234 GLY A O 1
ATOM 1861 N N . GLY A 1 235 ? -22.111 -18.748 22.082 1.00 98.00 235 GLY A N 1
ATOM 1862 C CA . GLY A 1 235 ? -21.100 -18.295 21.125 1.00 98.00 235 GLY A CA 1
ATOM 1863 C C . GLY A 1 235 ? -21.120 -16.778 20.908 1.00 98.00 235 GLY A C 1
ATOM 1864 O O . GLY A 1 235 ? -21.765 -16.029 21.634 1.00 98.00 235 GLY A O 1
ATOM 1865 N N . LEU A 1 236 ? -20.470 -16.291 19.846 1.00 97.44 236 LEU A N 1
ATOM 1866 C CA . LEU A 1 236 ? -20.521 -14.860 19.495 1.00 97.44 236 LEU A CA 1
ATOM 1867 C C . LEU A 1 236 ? -21.917 -14.383 19.047 1.00 97.44 236 LEU A C 1
ATOM 1869 O O . LEU A 1 236 ? -22.176 -13.188 19.013 1.00 97.44 236 LEU A O 1
ATOM 1873 N N . HIS A 1 237 ? -22.829 -15.284 18.675 1.00 97.38 237 HIS A N 1
ATOM 1874 C CA . HIS A 1 237 ? -24.166 -14.885 18.223 1.00 97.38 237 HIS A CA 1
ATOM 1875 C C . HIS A 1 237 ? -25.055 -14.413 19.381 1.00 97.38 237 HIS A C 1
ATOM 1877 O O . HIS A 1 237 ? -25.811 -13.458 19.215 1.00 97.38 237 HIS A O 1
ATOM 1883 N N . ASN A 1 238 ? -24.962 -15.075 20.536 1.00 97.62 238 ASN A N 1
ATOM 1884 C CA . ASN A 1 238 ? -25.703 -14.726 21.744 1.00 97.62 238 ASN A CA 1
ATOM 1885 C C . ASN A 1 238 ? -24.872 -15.080 22.991 1.00 97.62 238 ASN A C 1
ATOM 1887 O O . ASN A 1 238 ? -25.198 -16.061 23.654 1.00 97.62 238 ASN A O 1
ATOM 1891 N N . PRO A 1 239 ? -23.790 -14.339 23.290 1.00 98.50 239 PRO A N 1
ATOM 1892 C CA . PRO A 1 239 ? -22.825 -14.747 24.310 1.00 98.50 239 PRO A CA 1
ATOM 1893 C C . PRO A 1 239 ? -23.470 -14.923 25.687 1.00 98.50 239 PRO A C 1
ATOM 1895 O O . PRO A 1 239 ? -24.202 -14.038 26.141 1.00 98.50 239 PRO A O 1
ATOM 1898 N N . ASP A 1 240 ? -23.157 -16.015 26.388 1.00 98.62 240 ASP A N 1
ATOM 1899 C CA . ASP A 1 240 ? -23.727 -16.299 27.715 1.00 98.62 240 ASP A CA 1
ATOM 1900 C C . ASP A 1 240 ? -23.410 -15.172 28.715 1.00 98.62 240 ASP A C 1
ATOM 1902 O O . ASP A 1 240 ? -24.252 -14.801 29.538 1.00 98.62 240 ASP A O 1
ATOM 1906 N N . ALA A 1 241 ? -22.226 -14.557 28.600 1.00 98.19 241 ALA A N 1
ATOM 1907 C CA . ALA A 1 241 ? -21.837 -13.423 29.435 1.00 98.19 241 ALA A CA 1
ATOM 1908 C C . ALA A 1 241 ? -22.668 -12.153 29.166 1.00 98.19 241 ALA A C 1
ATOM 1910 O O . ALA A 1 241 ? -22.845 -11.342 30.071 1.00 98.19 241 ALA A O 1
ATOM 1911 N N . VAL A 1 242 ? -23.185 -11.974 27.945 1.00 98.00 242 VAL A N 1
ATOM 1912 C CA . VAL A 1 242 ? -24.076 -10.854 27.587 1.00 98.00 242 VAL A CA 1
ATOM 1913 C C . VAL A 1 242 ? -25.519 -11.152 28.002 1.00 98.00 242 VAL A C 1
ATOM 1915 O O . VAL A 1 242 ? -26.244 -10.250 28.422 1.00 98.00 242 VAL A O 1
ATOM 1918 N N . ALA A 1 243 ? -25.944 -12.416 27.930 1.00 95.81 243 ALA A N 1
ATOM 1919 C CA . ALA A 1 243 ? -27.258 -12.835 28.411 1.00 95.81 243 ALA A CA 1
ATOM 1920 C C . ALA A 1 243 ? -27.416 -12.626 29.932 1.00 95.81 243 ALA A C 1
ATOM 1922 O O . ALA A 1 243 ? -28.509 -12.292 30.399 1.00 95.81 243 ALA A O 1
ATOM 1923 N N . ALA A 1 244 ? -26.325 -12.765 30.693 1.00 95.88 244 ALA A N 1
ATOM 1924 C CA . ALA A 1 244 ? -26.271 -12.471 32.124 1.00 95.88 244 ALA A CA 1
ATOM 1925 C C . ALA A 1 244 ? -26.525 -10.981 32.458 1.00 95.88 244 ALA A C 1
ATOM 1927 O O . ALA A 1 244 ? -26.520 -10.107 31.590 1.00 95.88 244 ALA A O 1
ATOM 1928 N N . GLU A 1 245 ? -26.773 -10.687 33.740 1.00 95.69 245 GLU A N 1
ATOM 1929 C CA . GLU A 1 245 ? -26.950 -9.309 34.235 1.00 95.69 245 GLU A CA 1
ATOM 1930 C C . GLU A 1 245 ? -25.631 -8.522 34.206 1.00 95.69 245 GLU A C 1
ATOM 1932 O O . GLU A 1 245 ? -25.600 -7.359 33.800 1.00 95.69 245 GLU A O 1
ATOM 1937 N N . THR A 1 246 ? -24.528 -9.168 34.591 1.00 98.19 246 THR A N 1
ATOM 1938 C CA . THR A 1 246 ? -23.179 -8.603 34.520 1.00 98.19 246 THR A CA 1
ATOM 1939 C C . THR A 1 246 ? -22.178 -9.578 33.912 1.00 98.19 246 THR A C 1
ATOM 1941 O O . THR A 1 246 ? -22.345 -10.796 34.009 1.00 98.19 246 THR A O 1
ATOM 1944 N N . LEU A 1 247 ? -21.107 -9.051 33.304 1.00 98.44 247 LEU A N 1
ATOM 1945 C CA . LEU A 1 247 ? -19.945 -9.869 32.956 1.00 98.44 247 LEU A CA 1
ATOM 1946 C C . LEU A 1 247 ? -19.287 -10.408 34.235 1.00 98.44 247 LEU A C 1
ATOM 1948 O O . LEU A 1 247 ? -19.318 -9.784 35.297 1.00 98.44 247 LEU A O 1
ATOM 1952 N N . GLY A 1 248 ? -18.641 -11.567 34.118 1.00 96.75 248 GLY A N 1
ATOM 1953 C CA . GLY A 1 248 ? -18.121 -12.303 35.272 1.00 96.75 248 GLY A CA 1
ATOM 1954 C C . GLY A 1 248 ? -16.836 -11.761 35.913 1.00 96.75 248 GLY A C 1
ATOM 1955 O O . GLY A 1 248 ? -16.359 -12.387 36.854 1.00 96.75 248 GLY A O 1
ATOM 1956 N N . ASN A 1 249 ? -16.247 -10.659 35.423 1.00 98.31 249 ASN A N 1
ATOM 1957 C CA . ASN A 1 249 ? -14.924 -10.156 35.843 1.00 98.31 249 ASN A CA 1
ATOM 1958 C C . ASN A 1 249 ? -13.832 -11.236 35.747 1.00 98.31 249 ASN A C 1
ATOM 1960 O O . ASN A 1 249 ? -13.090 -11.496 36.693 1.00 98.31 249 ASN A O 1
ATOM 1964 N N . ILE A 1 250 ? -13.795 -11.915 34.598 1.00 98.06 250 ILE A N 1
ATOM 1965 C CA . ILE A 1 250 ? -12.984 -13.117 34.379 1.00 98.06 250 ILE A CA 1
ATOM 1966 C C . ILE A 1 250 ? -11.678 -12.743 33.680 1.00 98.06 250 ILE A C 1
ATOM 1968 O O . ILE A 1 250 ? -11.707 -12.314 32.527 1.00 98.06 250 ILE A O 1
ATOM 1972 N N . SER A 1 251 ? -10.535 -12.959 34.330 1.00 98.25 251 SER A N 1
ATOM 1973 C CA . SER A 1 251 ? -9.212 -12.854 33.697 1.00 98.25 251 SER A CA 1
ATOM 1974 C C . SER A 1 251 ? -8.992 -13.991 32.689 1.00 98.25 251 SER A C 1
ATOM 1976 O O . SER A 1 251 ? -9.396 -15.128 32.927 1.00 98.25 251 SER A O 1
ATOM 1978 N N . GLY A 1 252 ? -8.299 -13.717 31.586 1.00 96.81 252 GLY A N 1
ATOM 1979 C CA . GLY A 1 252 ? -7.834 -14.752 30.661 1.00 96.81 252 GLY A CA 1
ATOM 1980 C C . GLY A 1 252 ? -6.457 -15.245 31.092 1.00 96.81 252 GLY A C 1
ATOM 1981 O O . GLY A 1 252 ? -5.489 -14.499 30.985 1.00 96.81 252 GLY A O 1
ATOM 1982 N N . ASN A 1 253 ? -6.332 -16.483 31.572 1.00 97.06 253 ASN A N 1
ATOM 1983 C CA . ASN A 1 253 ? -5.064 -17.029 32.074 1.00 97.06 253 ASN A CA 1
ATOM 1984 C C . ASN A 1 253 ? -4.643 -18.255 31.261 1.00 97.06 253 ASN A C 1
ATOM 1986 O O . ASN A 1 253 ? -5.143 -19.349 31.492 1.00 97.06 253 ASN A O 1
ATOM 1990 N N . TYR A 1 254 ? -3.700 -18.075 30.328 1.00 96.75 254 TYR A N 1
ATOM 1991 C CA . TYR A 1 254 ? -3.286 -19.105 29.365 1.00 96.75 254 TYR A CA 1
ATOM 1992 C C . TYR A 1 254 ? -4.444 -19.637 28.494 1.00 96.75 254 TYR A C 1
ATOM 1994 O O . TYR A 1 254 ? -4.493 -20.803 28.112 1.00 96.75 254 TYR A O 1
ATOM 2002 N N . GLU A 1 255 ? -5.356 -18.740 28.127 1.00 93.31 255 GLU A N 1
ATOM 2003 C CA . GLU A 1 255 ? -6.515 -18.989 27.263 1.00 93.31 255 GLU A CA 1
ATOM 2004 C C . GLU A 1 255 ? -6.550 -17.963 26.119 1.00 93.31 255 GLU A C 1
ATOM 2006 O O . GLU A 1 255 ? -5.796 -16.987 26.131 1.00 93.31 255 GLU A O 1
ATOM 2011 N N . SER A 1 256 ? -7.420 -18.164 25.124 1.00 95.25 256 SER A N 1
ATOM 2012 C CA . SER A 1 256 ? -7.677 -17.150 24.092 1.00 95.25 256 SER A CA 1
ATOM 2013 C C . SER A 1 256 ? -8.329 -15.911 24.703 1.00 95.25 256 SER A C 1
ATOM 2015 O O . SER A 1 256 ? -9.262 -16.014 25.501 1.00 95.25 256 SER A O 1
ATOM 2017 N N . ILE A 1 257 ? -7.848 -14.734 24.304 1.00 97.81 257 ILE A N 1
ATOM 2018 C CA . ILE A 1 257 ? -8.189 -13.474 24.964 1.00 97.81 257 ILE A CA 1
ATOM 2019 C C . ILE A 1 257 ? -9.234 -12.706 24.152 1.00 97.81 257 ILE A C 1
ATOM 2021 O O . ILE A 1 257 ? -9.111 -12.536 22.934 1.00 97.81 257 ILE A O 1
ATOM 2025 N N . ILE A 1 258 ? -10.223 -12.166 24.855 1.00 98.38 258 ILE A N 1
ATOM 2026 C CA . ILE A 1 258 ? -11.099 -11.091 24.379 1.00 98.38 258 ILE A CA 1
ATOM 2027 C C . ILE A 1 258 ? -10.881 -9.868 25.271 1.00 98.38 258 ILE A C 1
ATOM 2029 O O . ILE A 1 258 ? -10.469 -10.014 26.413 1.00 98.38 258 ILE A O 1
ATOM 2033 N N . ALA A 1 259 ? -11.122 -8.661 24.777 1.00 98.62 259 ALA A N 1
ATOM 2034 C CA . ALA A 1 259 ? -11.255 -7.488 25.629 1.00 98.62 259 ALA A CA 1
ATOM 2035 C C . ALA A 1 259 ? -12.728 -7.076 25.629 1.00 98.62 259 ALA A C 1
ATOM 2037 O O . ALA A 1 259 ? -13.181 -6.438 24.680 1.00 98.62 259 ALA A O 1
ATOM 2038 N N . ALA A 1 260 ? -13.480 -7.483 26.656 1.00 98.81 260 ALA A N 1
ATOM 2039 C CA . ALA A 1 260 ? -14.896 -7.161 26.800 1.00 98.81 260 ALA A CA 1
ATOM 2040 C C . ALA A 1 260 ? -15.157 -6.321 28.058 1.00 98.81 260 ALA A C 1
ATOM 2042 O O . ALA A 1 260 ? -14.762 -6.696 29.159 1.00 98.81 260 ALA A O 1
ATOM 2043 N N . GLN A 1 261 ? -15.837 -5.189 27.903 1.00 98.81 261 GLN A N 1
ATOM 2044 C CA . GLN A 1 261 ? -16.300 -4.330 29.000 1.00 98.81 261 GLN A CA 1
ATOM 2045 C C . GLN A 1 261 ? -17.828 -4.235 28.961 1.00 98.81 261 GLN A C 1
ATOM 2047 O O . GLN A 1 261 ? -18.409 -4.406 27.898 1.00 98.81 261 GLN A O 1
ATOM 2052 N N . GLN A 1 262 ? -18.478 -3.956 30.090 1.00 98.88 262 GLN A N 1
ATOM 2053 C CA . GLN A 1 262 ? -19.913 -3.668 30.165 1.00 98.88 262 GLN A CA 1
ATOM 2054 C C . GLN A 1 262 ? -20.139 -2.274 30.738 1.00 98.88 262 GLN A C 1
ATOM 2056 O O . GLN A 1 262 ? -19.546 -1.915 31.754 1.00 98.88 262 GLN A O 1
ATOM 2061 N N . PHE A 1 263 ? -21.069 -1.537 30.139 1.00 98.75 263 PHE A N 1
ATOM 2062 C CA . PHE A 1 263 ? -21.573 -0.268 30.649 1.00 98.75 263 PHE A CA 1
ATOM 2063 C C . PHE A 1 263 ? -23.092 -0.350 30.758 1.00 98.75 263 PHE A C 1
ATOM 2065 O O . PHE A 1 263 ? -23.777 -0.426 29.737 1.00 98.75 263 PHE A O 1
ATOM 2072 N N . GLN A 1 264 ? -23.613 -0.350 31.985 1.00 97.88 264 GLN A N 1
ATOM 2073 C CA . GLN A 1 264 ? -25.045 -0.184 32.231 1.00 97.88 264 GLN A CA 1
ATOM 2074 C C . GLN A 1 264 ? -25.397 1.302 32.162 1.00 97.88 264 GLN A C 1
ATOM 2076 O O . GLN A 1 264 ? -24.844 2.114 32.903 1.00 97.88 264 GLN A O 1
ATOM 2081 N N . ILE A 1 265 ? -26.311 1.655 31.263 1.00 96.12 265 ILE A N 1
ATOM 2082 C CA . ILE A 1 265 ? -26.716 3.033 30.996 1.00 96.12 265 ILE A CA 1
ATOM 2083 C C . ILE A 1 265 ? -28.228 3.181 31.155 1.00 96.12 265 ILE A C 1
ATOM 2085 O O . ILE A 1 265 ? -29.013 2.340 30.713 1.00 96.12 265 ILE A O 1
ATOM 2089 N N . GLU A 1 266 ? -28.640 4.287 31.765 1.00 95.62 266 GLU A N 1
ATOM 2090 C CA . GLU A 1 266 ? -30.034 4.716 31.790 1.00 95.62 266 GLU A CA 1
ATOM 2091 C C . GLU A 1 266 ? -30.188 5.886 30.818 1.00 95.62 266 GLU A C 1
ATOM 2093 O O . GLU A 1 266 ? -29.511 6.907 30.936 1.00 95.62 266 GLU A O 1
ATOM 2098 N N . LEU A 1 267 ? -31.048 5.715 29.817 1.00 94.81 267 LEU A N 1
ATOM 2099 C CA . LEU A 1 267 ? -31.414 6.766 28.879 1.00 94.81 267 LEU A CA 1
ATOM 2100 C C . LEU A 1 267 ? -32.773 7.321 29.279 1.00 94.81 267 LEU A C 1
ATOM 2102 O O . LEU A 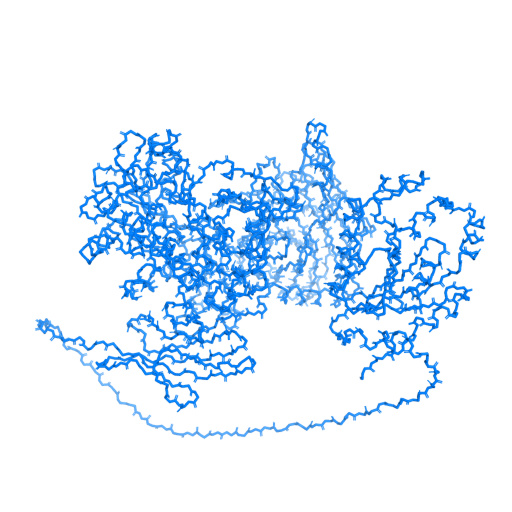1 267 ? -33.747 6.571 29.367 1.00 94.81 267 LEU A O 1
ATOM 2106 N N . ASP A 1 268 ? -32.859 8.637 29.443 1.00 93.44 268 ASP A N 1
ATOM 2107 C CA . ASP A 1 268 ? -34.145 9.328 29.485 1.00 93.44 268 ASP A CA 1
ATOM 2108 C C . ASP A 1 268 ? -34.896 9.171 28.153 1.00 93.44 268 ASP A C 1
ATOM 2110 O O . ASP A 1 268 ? -34.331 8.781 27.128 1.00 93.44 268 ASP A O 1
ATOM 2114 N N . ALA A 1 269 ? -36.185 9.513 28.138 1.00 91.31 269 ALA A N 1
ATOM 2115 C CA . ALA A 1 269 ? -36.961 9.575 26.901 1.00 91.31 269 ALA A CA 1
ATOM 2116 C C . ALA A 1 269 ? -36.288 10.515 25.884 1.00 91.31 269 ALA A C 1
ATOM 2118 O O . ALA A 1 269 ? -36.132 11.707 26.156 1.00 91.31 269 ALA A O 1
ATOM 2119 N N . LYS A 1 270 ? -35.928 9.993 24.700 1.00 91.44 270 LYS A N 1
ATOM 2120 C CA . LYS A 1 270 ? -35.106 10.700 23.690 1.00 91.44 270 LYS A CA 1
ATOM 2121 C C . LYS A 1 270 ? -33.696 11.094 24.159 1.00 91.44 270 LYS A C 1
ATOM 2123 O O . LYS A 1 270 ? -33.070 11.980 23.573 1.00 91.44 270 LYS A O 1
ATOM 2128 N N . GLY A 1 271 ? -33.209 10.468 25.226 1.00 94.44 271 GLY A N 1
ATOM 2129 C CA . GLY A 1 271 ? -31.876 10.677 25.770 1.00 94.44 271 GLY A CA 1
ATOM 2130 C C . GLY A 1 271 ? -30.782 10.181 24.826 1.00 94.44 271 GLY A C 1
ATOM 2131 O O . GLY A 1 271 ? -31.024 9.368 23.927 1.00 94.44 271 GLY A O 1
ATOM 2132 N N . LYS A 1 272 ? -29.562 10.678 25.052 1.00 95.75 272 LYS A N 1
ATOM 2133 C CA . LYS A 1 272 ? -28.354 10.285 24.320 1.00 95.75 272 LYS A CA 1
ATOM 2134 C C . LYS A 1 272 ? -27.271 9.838 25.284 1.00 95.75 272 LYS A C 1
ATOM 2136 O O . LYS A 1 272 ? -27.115 10.432 26.346 1.00 95.75 272 LYS A O 1
ATOM 2141 N N . HIS A 1 273 ? -26.489 8.848 24.878 1.00 96.81 273 HIS A N 1
ATOM 2142 C CA . HIS A 1 273 ? -25.283 8.430 25.583 1.00 96.81 273 HIS A CA 1
ATOM 2143 C C . HIS A 1 273 ? -24.099 8.375 24.620 1.00 96.81 273 HIS A C 1
ATOM 2145 O O . HIS A 1 273 ? -24.272 8.053 23.441 1.00 96.81 273 HIS A O 1
ATOM 2151 N N . GLN A 1 274 ? -22.908 8.700 25.122 1.00 96.19 274 GLN A N 1
ATOM 2152 C CA . GLN A 1 274 ? -21.650 8.623 24.388 1.00 96.19 274 GLN A CA 1
ATOM 2153 C C . GLN A 1 274 ? -20.635 7.786 25.163 1.00 96.19 274 GLN A C 1
ATOM 2155 O O . GLN A 1 274 ? -20.409 8.011 26.351 1.00 96.19 274 GLN A O 1
ATOM 2160 N N . LEU A 1 275 ? -19.995 6.854 24.468 1.00 97.94 275 LEU A N 1
ATOM 2161 C CA . LEU A 1 275 ? -18.957 5.983 24.999 1.00 97.94 275 LEU A CA 1
ATOM 2162 C C . LEU A 1 275 ? -17.744 6.031 24.075 1.00 97.94 275 LEU A C 1
ATOM 2164 O O . LEU A 1 275 ? -17.887 5.896 22.860 1.00 97.94 275 LEU A O 1
ATOM 2168 N N . ALA A 1 276 ? -16.556 6.182 24.653 1.00 98.25 276 ALA A N 1
ATOM 2169 C CA . ALA A 1 276 ? -15.308 6.167 23.910 1.00 98.25 276 ALA A CA 1
ATOM 2170 C C . ALA A 1 276 ? -14.395 5.038 24.378 1.00 98.25 276 ALA A C 1
ATOM 2172 O O . ALA A 1 276 ? -14.179 4.874 25.581 1.00 98.25 276 ALA A O 1
ATOM 2173 N N . ILE A 1 277 ? -13.838 4.297 23.420 1.00 98.69 277 ILE A N 1
ATOM 2174 C CA . ILE A 1 277 ? -12.930 3.170 23.642 1.00 98.69 277 ILE A CA 1
ATOM 2175 C C . ILE A 1 277 ? -11.619 3.434 22.903 1.00 98.69 277 ILE A C 1
ATOM 2177 O O . ILE A 1 277 ? -11.620 3.745 21.714 1.00 98.69 277 ILE A O 1
ATOM 2181 N N . LEU A 1 278 ? -10.497 3.272 23.597 1.00 98.75 278 LEU A N 1
ATOM 2182 C CA . LEU A 1 278 ? -9.170 3.222 22.990 1.00 98.75 278 LEU A CA 1
ATOM 2183 C C . LEU A 1 278 ? -8.710 1.768 22.971 1.00 98.75 278 LEU A C 1
ATOM 2185 O O . LEU A 1 278 ? -8.746 1.097 24.007 1.00 98.75 278 LEU A O 1
ATOM 2189 N N . PHE A 1 279 ? -8.267 1.293 21.811 1.00 98.75 279 PHE A N 1
ATOM 2190 C CA . PHE A 1 279 ? -7.761 -0.065 21.637 1.00 98.75 279 PHE A CA 1
ATOM 2191 C C . PHE A 1 279 ? -6.461 -0.047 20.855 1.00 98.75 279 PHE A C 1
ATOM 2193 O O . PHE A 1 279 ? -6.366 0.607 19.823 1.00 98.75 279 PHE A O 1
ATOM 2200 N N . GLY A 1 280 ? -5.449 -0.760 21.324 1.00 97.38 280 GLY A N 1
ATOM 2201 C CA . GLY A 1 280 ? -4.160 -0.722 20.655 1.00 97.38 280 GLY A CA 1
ATOM 2202 C C . GLY A 1 280 ? -3.085 -1.462 21.412 1.00 97.38 280 GLY A C 1
ATOM 2203 O O . GLY A 1 280 ? -3.365 -2.351 22.219 1.00 97.38 280 GLY A O 1
ATOM 2204 N N . GLN A 1 281 ? -1.840 -1.074 21.162 1.00 95.62 281 GLN A N 1
ATOM 2205 C CA . GLN A 1 281 ? -0.686 -1.668 21.820 1.00 95.62 281 GLN A CA 1
ATOM 2206 C C . GLN A 1 281 ? 0.308 -0.644 22.361 1.00 95.62 281 GLN A C 1
ATOM 2208 O O . GLN A 1 281 ? 0.421 0.470 21.858 1.00 95.62 281 GLN A O 1
ATOM 2213 N N . VAL A 1 282 ? 1.058 -1.079 23.369 1.00 94.25 282 VAL A N 1
ATOM 2214 C CA . VAL A 1 282 ? 2.185 -0.369 23.983 1.00 94.25 282 VAL A CA 1
ATOM 2215 C C . VAL A 1 282 ? 3.354 -1.331 24.182 1.00 94.25 282 VAL A C 1
ATOM 2217 O O . VAL A 1 282 ? 3.179 -2.558 24.160 1.00 94.25 282 VAL A O 1
ATOM 2220 N N . ASP A 1 283 ? 4.551 -0.788 24.391 1.00 90.88 283 ASP A N 1
ATOM 2221 C CA . ASP A 1 283 ? 5.711 -1.608 24.747 1.00 90.88 283 ASP A CA 1
ATOM 2222 C C . ASP A 1 283 ? 5.481 -2.349 26.073 1.00 90.88 283 ASP A C 1
ATOM 2224 O O . ASP A 1 283 ? 4.772 -1.857 26.951 1.00 90.88 283 ASP A O 1
ATOM 2228 N N . ASP A 1 284 ? 6.053 -3.553 26.221 1.00 89.06 284 ASP A N 1
ATOM 2229 C CA . ASP A 1 284 ? 5.924 -4.321 27.473 1.00 89.06 284 ASP A CA 1
ATOM 2230 C C . ASP A 1 284 ? 6.608 -3.612 28.652 1.00 89.06 284 ASP A C 1
ATOM 2232 O O . ASP A 1 284 ? 6.108 -3.656 29.778 1.00 89.06 284 ASP A O 1
ATOM 2236 N N . ASP A 1 285 ? 7.703 -2.899 28.378 1.00 86.25 285 ASP A N 1
ATOM 2237 C CA . ASP A 1 285 ? 8.392 -2.054 29.347 1.00 86.25 285 ASP A CA 1
ATOM 2238 C C . ASP A 1 285 ? 7.611 -0.749 29.583 1.00 86.25 285 ASP A C 1
ATOM 2240 O O . ASP A 1 285 ? 7.254 -0.038 28.645 1.00 86.25 285 ASP A O 1
ATOM 2244 N N . ASN A 1 286 ? 7.373 -0.392 30.850 1.00 88.19 286 ASN A N 1
ATOM 2245 C CA . ASN A 1 286 ? 6.624 0.812 31.256 1.00 88.19 286 ASN A CA 1
ATOM 2246 C C . ASN A 1 286 ? 5.216 0.920 30.630 1.00 88.19 286 ASN A C 1
ATOM 2248 O O . ASN A 1 286 ? 4.729 2.025 30.368 1.00 88.19 286 ASN A O 1
ATOM 2252 N N . TYR A 1 287 ? 4.575 -0.217 30.335 1.00 93.44 287 TYR A N 1
ATOM 2253 C CA . TYR A 1 287 ? 3.244 -0.267 29.720 1.00 93.44 287 TYR A CA 1
ATOM 2254 C C . TYR A 1 287 ? 2.200 0.541 30.509 1.00 93.44 287 TYR A C 1
ATOM 2256 O O . TYR A 1 287 ? 1.330 1.179 29.927 1.00 93.44 287 TYR A O 1
ATOM 2264 N N . ASP A 1 288 ? 2.300 0.523 31.836 1.00 93.00 288 ASP A N 1
ATOM 2265 C CA . ASP A 1 288 ? 1.408 1.189 32.779 1.00 93.00 288 ASP A CA 1
ATOM 2266 C C . ASP A 1 288 ? 1.461 2.710 32.620 1.00 93.00 288 ASP A C 1
ATOM 2268 O O . ASP A 1 288 ? 0.433 3.363 32.451 1.00 93.00 288 ASP A O 1
ATOM 2272 N N . THR A 1 289 ? 2.671 3.262 32.570 1.00 92.94 289 THR A N 1
ATOM 2273 C CA . THR A 1 289 ? 2.909 4.688 32.344 1.00 92.94 289 THR A CA 1
ATOM 2274 C C . THR A 1 289 ? 2.436 5.100 30.954 1.00 92.94 289 THR A C 1
ATOM 2276 O O . THR A 1 289 ? 1.797 6.138 30.808 1.00 92.94 289 THR A O 1
ATOM 2279 N N . GLN A 1 290 ? 2.696 4.280 29.931 1.00 94.31 290 GLN A N 1
ATOM 2280 C CA . GLN A 1 290 ? 2.251 4.567 28.565 1.00 94.31 290 GLN A CA 1
ATOM 2281 C C . GLN A 1 290 ? 0.723 4.592 28.449 1.00 94.31 290 GLN A C 1
ATOM 2283 O O . GLN A 1 290 ? 0.175 5.522 27.861 1.00 94.31 290 GLN A O 1
ATOM 2288 N N . ILE A 1 291 ? 0.026 3.611 29.033 1.00 97.31 291 ILE A N 1
ATOM 2289 C CA . ILE A 1 291 ? -1.444 3.570 29.036 1.00 97.31 291 ILE A CA 1
ATOM 2290 C C . ILE A 1 291 ? -2.010 4.748 29.838 1.00 97.31 291 ILE A C 1
ATOM 2292 O O . ILE A 1 291 ? -2.956 5.388 29.381 1.00 97.31 291 ILE A O 1
ATOM 2296 N N . ALA A 1 292 ? -1.428 5.077 30.995 1.00 94.19 292 ALA A N 1
ATOM 2297 C CA . ALA A 1 292 ? -1.840 6.234 31.790 1.00 94.19 292 ALA A CA 1
ATOM 2298 C C . ALA A 1 292 ? -1.661 7.558 31.025 1.00 94.19 292 ALA A C 1
ATOM 2300 O O . ALA A 1 292 ? -2.574 8.382 31.016 1.00 94.19 292 ALA A O 1
ATOM 2301 N N . ASP A 1 293 ? -0.536 7.741 30.327 1.00 91.44 293 ASP A N 1
ATOM 2302 C CA . ASP A 1 293 ? -0.284 8.916 29.484 1.00 91.44 293 ASP A CA 1
ATOM 2303 C C . ASP A 1 293 ? -1.285 8.999 28.319 1.00 91.44 293 ASP A C 1
ATOM 2305 O O . ASP A 1 293 ? -1.827 10.071 28.053 1.00 91.44 293 ASP A O 1
ATOM 2309 N N . ILE A 1 294 ? -1.575 7.878 27.643 1.00 95.06 294 ILE A N 1
ATOM 2310 C CA . ILE A 1 294 ? -2.589 7.818 26.576 1.00 95.06 294 ILE A CA 1
ATOM 2311 C C . ILE A 1 294 ? -3.958 8.227 27.127 1.00 95.06 294 ILE A C 1
ATOM 2313 O O . ILE A 1 294 ? -4.629 9.081 26.550 1.00 95.06 294 ILE A O 1
ATOM 2317 N N . ARG A 1 295 ? -4.360 7.685 28.280 1.00 95.88 295 ARG A N 1
ATOM 2318 C CA . ARG A 1 295 ? -5.618 8.064 28.934 1.00 95.88 295 ARG A CA 1
ATOM 2319 C C . ARG A 1 295 ? -5.648 9.535 29.310 1.00 95.88 295 ARG A C 1
ATOM 2321 O O . ARG A 1 295 ? -6.661 10.178 29.085 1.00 95.88 295 ARG A O 1
ATOM 2328 N N . GLN A 1 296 ? -4.556 10.084 29.829 1.00 92.50 296 GLN A N 1
ATOM 2329 C CA . GLN A 1 296 ? -4.479 11.505 30.147 1.00 92.50 296 GLN A CA 1
ATOM 2330 C C . GLN A 1 296 ? -4.609 12.386 28.894 1.00 92.50 296 GLN A C 1
ATOM 2332 O O . GLN A 1 296 ? -5.164 13.471 28.975 1.00 92.50 296 GLN A O 1
ATOM 2337 N N . ILE A 1 297 ? -4.120 11.948 27.731 1.00 88.81 297 ILE A N 1
ATOM 2338 C CA . ILE A 1 297 ? -4.250 12.704 26.472 1.00 88.81 297 ILE A CA 1
ATOM 2339 C C . ILE A 1 297 ? -5.700 12.732 25.987 1.00 88.81 297 ILE A C 1
ATOM 2341 O O . ILE A 1 297 ? -6.198 13.782 25.594 1.00 88.81 297 ILE A O 1
ATOM 2345 N N . TYR A 1 298 ? -6.371 11.583 26.013 1.00 95.00 298 TYR A N 1
ATOM 2346 C CA . TYR A 1 298 ? -7.706 11.435 25.437 1.00 95.00 298 TYR A CA 1
ATOM 2347 C C . TYR A 1 298 ? -8.837 11.751 26.423 1.00 95.00 298 TYR A C 1
ATOM 2349 O O . TYR A 1 298 ? -9.907 12.175 25.999 1.00 95.00 298 TYR A O 1
ATOM 2357 N N . PHE A 1 299 ? -8.618 11.553 27.724 1.00 95.19 299 PHE A N 1
ATOM 2358 C CA . PHE A 1 299 ? -9.649 11.579 28.768 1.00 95.19 299 PHE A CA 1
ATOM 2359 C C . PHE A 1 299 ? -9.286 12.475 29.966 1.00 95.19 299 PHE A C 1
ATOM 2361 O O . PHE A 1 299 ? -9.777 12.237 31.068 1.00 95.19 299 PHE A O 1
ATOM 2368 N N . ALA A 1 300 ? -8.428 13.492 29.790 1.00 87.69 300 ALA A N 1
ATOM 2369 C CA . ALA A 1 300 ? -8.173 14.482 30.849 1.00 87.69 300 ALA A CA 1
ATOM 2370 C C . ALA A 1 300 ? -9.446 15.235 31.264 1.00 87.69 300 ALA A C 1
ATOM 2372 O O . ALA A 1 300 ? -9.641 15.516 32.446 1.00 87.69 300 ALA A O 1
ATOM 2373 N N . ASP A 1 301 ? -10.280 15.572 30.282 1.00 87.50 301 ASP A N 1
ATOM 2374 C CA . ASP A 1 301 ? -11.557 16.261 30.434 1.00 87.50 301 ASP A CA 1
ATOM 2375 C C . ASP A 1 301 ? -12.518 15.875 29.293 1.00 87.50 301 ASP A C 1
ATOM 2377 O O . ASP A 1 301 ? -12.153 15.139 28.372 1.00 87.50 301 ASP A O 1
ATOM 2381 N N . GLU A 1 302 ? -13.754 16.377 29.351 1.00 80.25 302 GLU A N 1
ATOM 2382 C CA . GLU A 1 302 ? -14.815 16.071 28.381 1.00 80.25 302 GLU A CA 1
ATOM 2383 C C . GLU A 1 302 ? -14.487 16.514 26.941 1.00 80.25 302 GLU A C 1
ATOM 2385 O O . GLU A 1 302 ? -14.983 15.911 25.993 1.00 80.25 302 GLU A O 1
ATOM 2390 N N . LEU A 1 303 ? -13.629 17.526 26.752 1.00 87.75 303 LEU A N 1
ATOM 2391 C CA . LEU A 1 303 ? -13.283 18.082 25.434 1.00 87.75 303 LEU A CA 1
ATOM 2392 C C . LEU A 1 303 ? -12.026 17.444 24.825 1.00 87.75 303 LEU A C 1
ATOM 2394 O O . LEU A 1 303 ? -11.761 17.594 23.628 1.00 87.75 303 LEU A O 1
ATOM 2398 N N . SER A 1 304 ? -11.230 16.753 25.641 1.00 89.00 304 SER A N 1
ATOM 2399 C CA . SER A 1 304 ? -9.934 16.193 25.255 1.00 89.00 304 SER A CA 1
ATOM 2400 C C . SER A 1 304 ? -10.053 15.200 24.103 1.00 89.00 304 SER A C 1
ATOM 2402 O O . SER A 1 304 ? -9.288 15.280 23.139 1.00 89.00 304 SER A O 1
ATOM 2404 N N . ILE A 1 305 ? -11.055 14.318 24.149 1.00 93.00 305 ILE A N 1
ATOM 2405 C CA . ILE A 1 305 ? -11.282 13.345 23.080 1.00 93.00 305 ILE A CA 1
ATOM 2406 C C . ILE A 1 305 ? -11.696 14.018 21.774 1.00 93.00 305 ILE A C 1
ATOM 2408 O O . ILE A 1 305 ? -11.132 13.699 20.733 1.00 93.00 305 ILE A O 1
ATOM 2412 N N . GLU A 1 306 ? -12.623 14.977 21.808 1.00 92.38 306 GLU A N 1
ATOM 2413 C CA . GLU A 1 306 ? -13.079 15.672 20.599 1.00 92.38 306 GLU A CA 1
ATOM 2414 C C . GLU A 1 306 ? -11.921 16.417 19.926 1.00 92.38 306 GLU A C 1
ATOM 2416 O O . GLU A 1 306 ? -11.752 16.368 18.703 1.00 92.38 306 GLU A O 1
ATOM 2421 N N . LYS A 1 307 ? -11.074 17.065 20.737 1.00 90.06 307 LYS A N 1
ATOM 2422 C CA . LYS A 1 307 ? -9.850 17.717 20.272 1.00 90.06 307 LYS A CA 1
ATOM 2423 C C . LYS A 1 307 ? -8.906 16.709 19.622 1.00 90.06 307 LYS A C 1
ATOM 2425 O O . LYS A 1 307 ? -8.458 16.947 18.501 1.00 90.06 307 LYS A O 1
ATOM 2430 N N . GLN A 1 308 ? -8.629 15.591 20.288 1.00 92.38 308 GLN A N 1
ATOM 2431 C CA . GLN A 1 308 ? -7.681 14.609 19.777 1.00 92.38 308 GLN A CA 1
ATOM 2432 C C . GLN A 1 308 ? -8.212 13.887 18.533 1.00 92.38 308 GLN A C 1
ATOM 2434 O O . GLN A 1 308 ? -7.459 13.680 17.591 1.00 92.38 308 GLN A O 1
ATOM 2439 N N . VAL A 1 309 ? -9.509 13.588 18.454 1.00 94.12 309 VAL A N 1
ATOM 2440 C CA . VAL A 1 309 ? -10.152 13.047 17.245 1.00 94.12 309 VAL A CA 1
ATOM 2441 C C . VAL A 1 309 ? -10.051 14.035 16.084 1.00 94.12 309 VAL A C 1
ATOM 2443 O O . VAL A 1 309 ? -9.774 13.638 14.951 1.00 94.12 309 VAL A O 1
ATOM 2446 N N . LYS A 1 310 ? -10.228 15.337 16.338 1.00 91.38 310 LYS A N 1
ATOM 2447 C CA . LYS A 1 310 ? -10.026 16.375 15.318 1.00 91.38 310 LYS A CA 1
ATOM 2448 C C . LYS A 1 310 ? -8.573 16.422 14.837 1.00 91.38 310 LYS A C 1
ATOM 2450 O O . LYS A 1 310 ? -8.340 16.543 13.633 1.00 91.38 310 LYS A O 1
ATOM 2455 N N . ASP A 1 311 ? -7.611 16.308 15.750 1.00 87.44 311 ASP A N 1
ATOM 2456 C CA . ASP A 1 311 ? -6.188 16.247 15.413 1.00 87.44 311 ASP A CA 1
ATOM 2457 C C . ASP A 1 311 ? -5.849 14.970 14.622 1.00 87.44 311 ASP A C 1
ATOM 2459 O O . ASP A 1 311 ? -5.200 15.062 13.581 1.00 87.44 311 ASP A O 1
ATOM 2463 N N . ASN A 1 312 ? -6.373 13.813 15.033 1.00 91.88 312 ASN A N 1
ATOM 2464 C CA . ASN A 1 312 ? -6.249 12.533 14.330 1.00 91.88 312 ASN A CA 1
ATOM 2465 C C . ASN A 1 312 ? -6.777 12.628 12.897 1.00 91.88 312 ASN A C 1
ATOM 2467 O O . ASN A 1 312 ? -6.087 12.261 11.946 1.00 91.88 312 ASN A O 1
ATOM 2471 N N . ARG A 1 313 ? -7.977 13.200 12.723 1.00 91.19 313 ARG A N 1
ATOM 2472 C CA . ARG A 1 313 ? -8.569 13.420 11.400 1.00 91.19 313 ARG A CA 1
ATOM 2473 C C . ARG A 1 313 ? -7.712 14.328 10.526 1.00 91.19 313 ARG A C 1
ATOM 2475 O O . ARG A 1 313 ? -7.574 14.075 9.335 1.00 91.19 313 ARG A O 1
ATOM 2482 N N . ARG A 1 314 ? -7.115 15.377 11.101 1.00 86.81 314 ARG A N 1
ATOM 2483 C CA . ARG A 1 314 ? -6.177 16.245 10.377 1.00 86.81 314 ARG A CA 1
ATOM 2484 C C . ARG A 1 314 ? -4.934 15.468 9.936 1.00 86.81 314 ARG A C 1
ATOM 2486 O O . ARG A 1 314 ? -4.536 15.617 8.789 1.00 86.81 314 ARG A O 1
ATOM 2493 N N . CYS A 1 315 ? -4.350 14.651 10.812 1.00 82.62 315 CYS A N 1
ATOM 2494 C CA . CYS A 1 315 ? -3.167 13.839 10.507 1.00 82.62 315 CYS A CA 1
ATOM 2495 C C . CYS A 1 315 ? -3.430 12.769 9.438 1.00 82.62 315 CYS A C 1
ATOM 2497 O O . CYS A 1 315 ? -2.545 12.478 8.645 1.00 82.62 315 CYS A O 1
ATOM 2499 N N . ALA A 1 316 ? -4.642 12.211 9.387 1.00 84.50 316 ALA A N 1
ATOM 2500 C CA . ALA A 1 316 ? -5.025 11.209 8.393 1.00 84.50 316 ALA A CA 1
ATOM 2501 C C . ALA A 1 316 ? -5.255 11.785 6.980 1.00 84.50 316 ALA A C 1
ATOM 2503 O O . ALA A 1 316 ? -5.393 11.028 6.017 1.00 84.50 316 ALA A O 1
ATOM 2504 N N . ARG A 1 317 ? -5.341 13.114 6.835 1.00 83.81 317 ARG A N 1
ATOM 2505 C CA . ARG A 1 317 ? -5.509 13.778 5.537 1.00 83.81 317 ARG A CA 1
ATOM 2506 C C . ARG A 1 317 ? -4.150 14.057 4.911 1.00 83.81 317 ARG A C 1
ATOM 2508 O O . ARG A 1 317 ? -3.234 14.537 5.572 1.00 83.81 317 ARG A O 1
ATOM 2515 N N . VAL A 1 318 ? -4.061 13.853 3.600 1.00 83.31 318 VAL A N 1
ATOM 2516 C CA . VAL A 1 318 ? -2.895 14.272 2.817 1.00 83.31 318 VAL A CA 1
ATOM 2517 C C . VAL A 1 318 ? -2.829 15.799 2.836 1.00 83.31 318 VAL A C 1
ATOM 2519 O O . VAL A 1 318 ? -3.711 16.464 2.295 1.00 83.31 318 VAL A O 1
ATOM 2522 N N . ALA A 1 319 ? -1.808 16.351 3.497 1.00 70.25 319 ALA A N 1
ATOM 2523 C CA . ALA A 1 319 ? -1.695 17.790 3.739 1.00 70.25 319 ALA A CA 1
ATOM 2524 C C . ALA A 1 319 ? -1.574 18.605 2.441 1.00 70.25 319 ALA A C 1
ATOM 2526 O O . ALA A 1 319 ? -2.180 19.666 2.322 1.00 70.25 319 ALA A O 1
ATOM 2527 N N . ASN A 1 320 ? -0.832 18.078 1.463 1.00 74.06 320 ASN A N 1
ATOM 2528 C CA . ASN A 1 320 ? -0.582 18.723 0.180 1.00 74.06 320 ASN A CA 1
ATOM 2529 C C . ASN A 1 320 ? -1.082 17.813 -0.941 1.00 74.06 320 ASN A C 1
ATOM 2531 O O . ASN A 1 320 ? -0.377 16.894 -1.349 1.00 74.06 320 ASN A O 1
ATOM 2535 N N . ASN A 1 321 ? -2.300 18.050 -1.430 1.00 83.69 321 ASN A N 1
ATOM 2536 C CA . ASN A 1 321 ? -2.777 17.371 -2.629 1.00 83.69 321 ASN A CA 1
ATOM 2537 C C . ASN A 1 321 ? -2.249 18.104 -3.878 1.00 83.69 321 ASN A C 1
ATOM 2539 O O . ASN A 1 321 ? -2.631 19.257 -4.102 1.00 83.69 321 ASN A O 1
ATOM 2543 N N . PRO A 1 322 ? -1.392 17.475 -4.702 1.00 83.81 322 PRO A N 1
ATOM 2544 C CA . PRO A 1 322 ? -0.793 18.149 -5.844 1.00 83.81 322 PRO A CA 1
ATOM 2545 C C . PRO A 1 322 ? -1.723 18.236 -7.061 1.00 83.81 322 PRO A C 1
ATOM 2547 O O . PRO A 1 322 ? -1.366 18.928 -8.018 1.00 83.81 322 PRO A O 1
ATOM 2550 N N . LEU A 1 323 ? -2.883 17.561 -7.043 1.00 91.69 323 LEU A N 1
ATOM 2551 C CA . LEU A 1 323 ? -3.810 17.514 -8.171 1.00 91.69 323 LEU A CA 1
ATOM 2552 C C . LEU A 1 323 ? -5.284 17.488 -7.736 1.00 91.69 323 LEU A C 1
ATOM 2554 O O . LEU A 1 323 ? -5.715 16.583 -7.023 1.00 91.69 323 LEU A O 1
ATOM 2558 N N . ILE A 1 324 ? -6.073 18.437 -8.236 1.00 93.50 324 ILE A N 1
ATOM 2559 C CA . ILE A 1 324 ? -7.539 18.450 -8.094 1.00 93.50 324 ILE A CA 1
ATOM 2560 C C . ILE A 1 324 ? -8.144 18.526 -9.489 1.00 93.50 324 ILE A C 1
ATOM 2562 O O . ILE A 1 324 ? -7.805 19.441 -10.233 1.00 93.50 324 ILE A O 1
ATOM 2566 N N . THR A 1 325 ? -9.029 17.600 -9.847 1.00 95.06 325 THR A N 1
ATOM 2567 C CA . THR A 1 325 ? -9.626 17.509 -11.186 1.00 95.06 325 THR A CA 1
ATOM 2568 C C . THR A 1 325 ? -11.119 17.820 -11.170 1.00 95.06 325 THR A C 1
ATOM 2570 O O . THR A 1 325 ? -11.824 17.523 -10.207 1.00 95.06 325 THR A O 1
ATOM 2573 N N . ALA A 1 326 ? -11.599 18.400 -12.266 1.00 95.00 326 ALA A N 1
ATOM 2574 C CA . ALA A 1 326 ? -13.014 18.530 -12.580 1.00 95.00 326 ALA A CA 1
ATOM 2575 C C . ALA A 1 326 ? -13.212 18.253 -14.077 1.00 95.00 326 ALA A C 1
ATOM 2577 O O . ALA A 1 326 ? -13.032 19.119 -14.935 1.00 95.00 326 ALA A O 1
ATOM 2578 N N . THR A 1 327 ? -13.548 17.007 -14.387 1.00 94.31 327 THR A N 1
ATOM 2579 C CA . THR A 1 327 ? -13.697 16.462 -15.746 1.00 94.31 327 THR A CA 1
ATOM 2580 C C . THR A 1 327 ? -15.161 16.236 -16.119 1.00 94.31 327 THR A C 1
ATOM 2582 O O . THR A 1 327 ? -15.481 15.982 -17.276 1.00 94.31 327 THR A O 1
ATOM 2585 N N . GLY A 1 328 ? -16.066 16.326 -15.138 1.00 90.81 328 GLY A N 1
ATOM 2586 C CA . GLY A 1 328 ? -17.482 15.990 -15.296 1.00 90.81 328 GLY A CA 1
ATOM 2587 C C . GLY A 1 328 ? -17.784 14.512 -15.032 1.00 90.81 328 GLY A C 1
ATOM 2588 O O . GLY A 1 328 ? -18.954 14.132 -15.001 1.00 90.81 328 GLY A O 1
ATOM 2589 N N . ASN A 1 329 ? -16.759 13.688 -14.785 1.00 92.00 329 ASN A N 1
ATOM 2590 C CA . ASN A 1 329 ? -16.907 12.320 -14.307 1.00 92.00 329 ASN A CA 1
ATOM 2591 C C . ASN A 1 329 ? -16.605 12.263 -12.803 1.00 92.00 329 ASN A C 1
ATOM 2593 O O . ASN A 1 329 ? -15.449 12.245 -12.390 1.00 92.00 329 ASN A O 1
ATOM 2597 N N . GLN A 1 330 ? -17.657 12.207 -11.984 1.00 90.12 330 GLN A N 1
ATOM 2598 C CA . GLN A 1 330 ? -17.535 12.282 -10.526 1.00 90.12 330 GLN A CA 1
ATOM 2599 C C . GLN A 1 330 ? -16.729 11.121 -9.916 1.00 90.12 330 GLN A C 1
ATOM 2601 O O . GLN A 1 330 ? -15.977 11.349 -8.971 1.00 90.12 330 GLN A O 1
ATOM 2606 N N . ASP A 1 331 ? -16.853 9.899 -10.450 1.00 91.75 331 ASP A N 1
ATOM 2607 C CA . ASP A 1 331 ? -16.102 8.737 -9.954 1.00 91.75 331 ASP A CA 1
ATOM 2608 C C . ASP A 1 331 ? -14.594 8.927 -10.205 1.00 91.75 331 ASP A C 1
ATOM 2610 O O . ASP A 1 331 ? -13.779 8.712 -9.304 1.00 91.75 331 ASP A O 1
ATOM 2614 N N . PHE A 1 332 ? -14.221 9.401 -11.400 1.00 95.50 332 PHE A N 1
ATOM 2615 C CA . PHE A 1 332 ? -12.833 9.730 -11.736 1.00 95.50 332 PHE A CA 1
ATOM 2616 C C . PHE A 1 332 ? -12.308 10.901 -10.902 1.00 95.50 332 PHE A C 1
ATOM 2618 O O . PHE A 1 332 ? -11.250 10.786 -10.278 1.00 95.50 332 PHE A O 1
ATOM 2625 N N . ASP A 1 333 ? -13.059 12.003 -10.856 1.00 94.88 333 ASP A N 1
ATOM 2626 C CA . ASP A 1 333 ? -12.638 13.237 -10.194 1.00 94.88 333 ASP A CA 1
ATOM 2627 C C . ASP A 1 333 ? -12.407 13.025 -8.703 1.00 94.88 333 ASP A C 1
ATOM 2629 O O . ASP A 1 333 ? -11.381 13.437 -8.155 1.00 94.88 333 ASP A O 1
ATOM 2633 N N . GLN A 1 334 ? -13.322 12.308 -8.054 1.00 92.88 334 GLN A N 1
ATOM 2634 C CA . GLN A 1 334 ? -13.188 11.977 -6.649 1.00 92.88 334 GLN A CA 1
ATOM 2635 C C . GLN A 1 334 ? -12.032 11.008 -6.396 1.00 92.88 334 GLN A C 1
ATOM 2637 O O . GLN A 1 334 ? -11.288 11.170 -5.426 1.00 92.88 334 GLN A O 1
ATOM 2642 N N . PHE A 1 335 ? -11.872 9.978 -7.230 1.00 96.25 335 PHE A N 1
ATOM 2643 C CA . PHE A 1 335 ? -10.778 9.033 -7.052 1.00 96.25 335 PHE A CA 1
ATOM 2644 C C . PHE A 1 335 ? -9.420 9.731 -7.160 1.00 96.25 335 PHE A C 1
ATOM 2646 O O . PHE A 1 335 ? -8.602 9.623 -6.244 1.00 96.25 335 PHE A O 1
ATOM 2653 N N . VAL A 1 336 ? -9.210 10.508 -8.222 1.00 96.44 336 VAL A N 1
ATOM 2654 C CA . VAL A 1 336 ? -7.949 11.213 -8.485 1.00 96.44 336 VAL A CA 1
ATOM 2655 C C . VAL A 1 336 ? -7.674 12.309 -7.457 1.00 96.44 336 VAL A C 1
ATOM 2657 O O . VAL A 1 336 ? -6.537 12.438 -7.008 1.00 96.44 336 VAL A O 1
ATOM 2660 N N . SER A 1 337 ? -8.693 13.071 -7.054 1.00 94.12 337 SER A N 1
ATOM 2661 C CA . SER A 1 337 ? -8.521 14.229 -6.163 1.00 94.12 337 SER A CA 1
ATOM 2662 C C . SER A 1 337 ? -8.535 13.873 -4.675 1.00 94.12 337 SER A C 1
ATOM 2664 O O . SER A 1 337 ? -8.340 14.746 -3.835 1.00 94.12 337 SER A O 1
ATOM 2666 N N . THR A 1 338 ? -8.827 12.626 -4.298 1.00 92.00 338 THR A N 1
ATOM 2667 C CA . THR A 1 338 ? -8.994 12.260 -2.881 1.00 92.00 338 THR A CA 1
ATOM 2668 C C . THR A 1 338 ? -8.368 10.914 -2.546 1.00 92.00 338 THR A C 1
ATOM 2670 O O . THR A 1 338 ? -7.485 10.833 -1.691 1.00 92.00 338 THR A O 1
ATOM 2673 N N . TRP A 1 339 ? -8.829 9.842 -3.187 1.00 95.69 339 TRP A N 1
ATOM 2674 C CA . TRP A 1 339 ? -8.476 8.476 -2.790 1.00 95.69 339 TRP A CA 1
ATOM 2675 C C . TRP A 1 339 ? -7.075 8.075 -3.256 1.00 95.69 339 TRP A C 1
ATOM 2677 O O . TRP A 1 339 ? -6.332 7.425 -2.521 1.00 95.69 339 TRP A O 1
ATOM 2687 N N . LEU A 1 340 ? -6.682 8.521 -4.447 1.00 96.31 340 LEU A N 1
ATOM 2688 C CA . LEU A 1 340 ? -5.390 8.215 -5.041 1.00 96.31 340 LEU A CA 1
ATOM 2689 C C . LEU A 1 340 ? -4.207 8.840 -4.269 1.00 96.31 340 LEU A C 1
ATOM 2691 O O . LEU A 1 340 ? -3.301 8.083 -3.912 1.00 96.31 340 LEU A O 1
ATOM 2695 N N . PRO A 1 341 ? -4.209 10.142 -3.900 1.00 94.94 341 PRO A N 1
ATOM 2696 C CA . PRO A 1 341 ? -3.174 10.715 -3.037 1.00 94.94 341 PRO A CA 1
ATOM 2697 C C . PRO A 1 341 ? -3.069 10.003 -1.687 1.00 94.94 341 PRO A C 1
ATOM 2699 O O . PRO A 1 341 ? -1.964 9.742 -1.222 1.00 94.94 341 PRO A O 1
ATOM 2702 N N . LYS A 1 342 ? -4.205 9.627 -1.079 1.00 94.50 342 LYS A N 1
ATOM 2703 C CA . LYS A 1 342 ? -4.230 8.870 0.184 1.00 94.50 342 LYS A CA 1
ATOM 2704 C C . LYS A 1 342 ? -3.555 7.502 0.037 1.00 94.50 342 LYS A C 1
ATOM 2706 O O . LYS A 1 342 ? -2.835 7.060 0.928 1.00 94.50 342 LYS A O 1
ATOM 2711 N N . GLN A 1 343 ? -3.783 6.799 -1.070 1.00 96.56 343 GLN A N 1
ATOM 2712 C CA . GLN A 1 343 ? -3.143 5.504 -1.306 1.00 96.56 343 GLN A CA 1
ATOM 2713 C C . GLN A 1 343 ? -1.631 5.643 -1.554 1.00 96.56 343 GLN A C 1
ATOM 2715 O O . GLN A 1 343 ? -0.859 4.835 -1.042 1.00 96.56 343 GLN A O 1
ATOM 2720 N N . LEU A 1 344 ? -1.205 6.685 -2.273 1.00 94.88 344 LEU A N 1
ATOM 2721 C CA . LEU A 1 344 ? 0.211 6.997 -2.497 1.00 94.88 344 LEU A CA 1
ATOM 2722 C C . LEU A 1 344 ? 0.944 7.356 -1.204 1.00 94.88 344 LEU A C 1
ATOM 2724 O O . LEU A 1 344 ? 2.034 6.843 -0.950 1.00 94.88 344 LEU A O 1
ATOM 2728 N N . ASP A 1 345 ? 0.340 8.210 -0.381 1.00 92.56 345 ASP A N 1
ATOM 2729 C CA . ASP A 1 345 ? 0.894 8.597 0.912 1.00 92.56 345 ASP A CA 1
ATOM 2730 C C . ASP A 1 345 ? 1.003 7.384 1.849 1.00 92.56 345 ASP A C 1
ATOM 2732 O O . ASP A 1 345 ? 2.033 7.202 2.489 1.00 92.56 345 ASP A O 1
ATOM 2736 N N . PHE A 1 346 ? 0.031 6.463 1.833 1.00 93.25 346 PHE A N 1
ATOM 2737 C CA . PHE A 1 346 ? 0.142 5.176 2.529 1.00 93.25 346 PHE A CA 1
ATOM 2738 C C . PHE A 1 346 ? 1.393 4.374 2.117 1.00 93.25 346 PHE A C 1
ATOM 2740 O O . PHE A 1 346 ? 2.149 3.928 2.987 1.00 93.25 346 PHE A O 1
ATOM 2747 N N . HIS A 1 347 ? 1.650 4.194 0.812 1.00 92.56 347 HIS A N 1
ATOM 2748 C CA . HIS A 1 347 ? 2.868 3.505 0.352 1.00 92.56 347 HIS A CA 1
ATOM 2749 C C . HIS A 1 347 ? 4.117 4.275 0.768 1.00 92.56 347 HIS A C 1
ATOM 2751 O O . HIS A 1 347 ? 5.076 3.669 1.250 1.00 92.56 347 HIS A O 1
ATOM 2757 N N . GLY A 1 348 ? 4.075 5.604 0.657 1.00 85.44 348 GLY A N 1
ATOM 2758 C CA . GLY A 1 348 ? 5.103 6.521 1.123 1.00 85.44 348 GLY A CA 1
ATOM 2759 C C . GLY A 1 348 ? 5.436 6.311 2.597 1.00 85.44 348 GLY A C 1
ATOM 2760 O O . GLY A 1 348 ? 6.581 6.020 2.915 1.00 85.44 348 GLY A O 1
ATOM 2761 N N . GLN A 1 349 ? 4.474 6.388 3.504 1.00 84.12 349 GLN A N 1
ATOM 2762 C CA . GLN A 1 349 ? 4.736 6.345 4.941 1.00 84.12 349 GLN A CA 1
ATOM 2763 C C . GLN A 1 349 ? 5.101 4.946 5.440 1.00 84.12 349 GLN A C 1
ATOM 2765 O O . GLN A 1 349 ? 6.102 4.791 6.136 1.00 84.12 349 GLN A O 1
ATOM 2770 N N . LEU A 1 350 ? 4.332 3.924 5.054 1.00 88.69 350 LEU A N 1
ATOM 2771 C CA . LEU A 1 350 ? 4.445 2.585 5.640 1.00 88.69 350 LEU A CA 1
ATOM 2772 C C . LEU A 1 350 ? 5.271 1.601 4.813 1.00 88.69 350 LEU A C 1
ATOM 2774 O O . LEU A 1 350 ? 5.457 0.466 5.244 1.00 88.69 350 LEU A O 1
ATOM 2778 N N . GLN A 1 351 ? 5.754 2.003 3.632 1.00 87.94 351 GLN A N 1
ATOM 2779 C CA . GLN A 1 351 ? 6.654 1.202 2.785 1.00 87.94 351 GLN A CA 1
ATOM 2780 C C . GLN A 1 351 ? 6.154 -0.233 2.581 1.00 87.94 351 GLN A C 1
ATOM 2782 O O . GLN A 1 351 ? 6.911 -1.199 2.626 1.00 87.94 351 GLN A O 1
ATOM 2787 N N . ARG A 1 352 ? 4.838 -0.356 2.363 1.00 89.06 352 ARG A N 1
ATOM 2788 C CA . ARG A 1 352 ? 4.108 -1.622 2.191 1.00 89.06 352 ARG A CA 1
ATOM 2789 C C . ARG A 1 352 ? 4.175 -2.574 3.388 1.00 89.06 352 ARG A C 1
ATOM 2791 O O . ARG A 1 352 ? 4.068 -3.786 3.211 1.00 89.06 352 ARG A O 1
ATOM 2798 N N . LEU A 1 353 ? 4.297 -2.023 4.595 1.00 90.75 353 LEU A N 1
ATOM 2799 C CA . LEU A 1 353 ? 4.319 -2.756 5.862 1.00 90.75 353 LEU A CA 1
ATOM 2800 C C . LEU A 1 353 ? 5.501 -3.732 5.963 1.00 90.75 353 LEU A C 1
ATOM 2802 O O . LEU A 1 353 ? 5.354 -4.860 6.429 1.00 90.75 353 LEU A O 1
ATOM 2806 N N . THR A 1 354 ? 6.680 -3.311 5.501 1.00 92.06 354 THR A N 1
ATOM 2807 C CA . THR A 1 354 ? 7.903 -4.119 5.569 1.00 92.06 354 THR A CA 1
ATOM 2808 C C . THR A 1 354 ? 9.141 -3.272 5.875 1.00 92.06 354 THR A C 1
ATOM 2810 O O . THR A 1 354 ? 9.172 -2.072 5.615 1.00 92.06 354 THR A O 1
ATOM 2813 N N . THR A 1 355 ? 10.162 -3.908 6.448 1.00 92.56 355 THR A N 1
ATOM 2814 C CA . THR A 1 355 ? 11.491 -3.337 6.718 1.00 92.56 355 THR A CA 1
ATOM 2815 C C . THR A 1 355 ? 12.493 -3.597 5.592 1.00 92.56 355 THR A C 1
ATOM 2817 O O . THR A 1 355 ? 13.581 -3.027 5.609 1.00 92.56 355 THR A O 1
ATOM 2820 N N . ASP A 1 356 ? 12.140 -4.449 4.630 1.00 95.19 356 ASP A N 1
ATOM 2821 C CA . ASP A 1 356 ? 12.933 -4.796 3.450 1.00 95.19 356 ASP A CA 1
ATOM 2822 C C . ASP A 1 356 ? 12.063 -4.749 2.177 1.00 95.19 356 ASP A C 1
ATOM 2824 O O . ASP A 1 356 ? 11.853 -5.766 1.514 1.00 95.19 356 ASP A O 1
ATOM 2828 N N . PRO A 1 357 ? 11.456 -3.604 1.820 1.00 96.19 357 PRO A N 1
ATOM 2829 C CA . PRO A 1 357 ? 10.692 -3.505 0.581 1.00 96.19 357 PRO A CA 1
ATOM 2830 C C . PRO A 1 357 ? 11.528 -3.995 -0.604 1.00 96.19 357 PRO A C 1
ATOM 2832 O O . PRO A 1 357 ? 12.688 -3.604 -0.752 1.00 96.19 357 PRO A O 1
ATOM 2835 N N . GLN A 1 358 ? 10.931 -4.845 -1.456 1.00 97.69 358 GLN A N 1
ATOM 2836 C CA . GLN A 1 358 ? 11.579 -5.260 -2.705 1.00 97.69 358 GLN A CA 1
ATOM 2837 C C . GLN A 1 358 ? 12.054 -4.004 -3.440 1.00 97.69 358 GLN A C 1
ATOM 2839 O O . GLN A 1 358 ? 11.292 -3.040 -3.561 1.00 97.69 358 GLN A O 1
ATOM 2844 N N . THR A 1 359 ? 13.271 -4.001 -3.963 1.00 98.31 359 THR A N 1
ATOM 2845 C CA . THR A 1 359 ? 13.897 -2.786 -4.494 1.00 98.31 359 THR A CA 1
ATOM 2846 C C . THR A 1 359 ? 13.094 -2.174 -5.637 1.00 98.31 359 THR A C 1
ATOM 2848 O O . THR A 1 359 ? 12.898 -0.959 -5.673 1.00 98.31 359 THR A O 1
ATOM 2851 N N . ARG A 1 360 ? 12.503 -3.005 -6.509 1.00 97.81 360 ARG A N 1
ATOM 2852 C CA . ARG A 1 360 ? 11.566 -2.548 -7.551 1.00 97.81 360 ARG A CA 1
ATOM 2853 C C . ARG A 1 360 ? 10.353 -1.813 -6.982 1.00 97.81 360 ARG A C 1
ATOM 2855 O O . ARG A 1 360 ? 9.899 -0.837 -7.570 1.00 97.81 360 ARG A O 1
ATOM 2862 N N . ASN A 1 361 ? 9.810 -2.288 -5.863 1.00 97.62 361 ASN A N 1
ATOM 2863 C CA . ASN A 1 361 ? 8.649 -1.691 -5.211 1.00 97.62 361 ASN A CA 1
ATOM 2864 C C . ASN A 1 361 ? 9.045 -0.373 -4.555 1.00 97.62 361 ASN A C 1
ATOM 2866 O O . ASN A 1 361 ? 8.384 0.632 -4.785 1.00 97.62 361 ASN A O 1
ATOM 2870 N N . PHE A 1 362 ? 10.160 -0.381 -3.819 1.00 97.75 362 PHE A N 1
ATOM 2871 C CA . PHE A 1 362 ? 10.712 0.801 -3.174 1.00 97.75 362 PHE A CA 1
ATOM 2872 C C . PHE A 1 362 ? 10.936 1.930 -4.184 1.00 97.75 362 PHE A C 1
ATOM 2874 O O . PHE A 1 362 ? 10.406 3.016 -3.989 1.00 97.75 362 PHE A O 1
ATOM 2881 N N . LEU A 1 363 ? 11.639 1.659 -5.292 1.00 98.12 363 LEU A N 1
ATOM 2882 C CA . LEU A 1 363 ? 11.949 2.656 -6.322 1.00 98.12 363 LEU A CA 1
ATOM 2883 C C . LEU A 1 363 ? 10.703 3.168 -7.057 1.00 98.12 363 LEU A C 1
ATOM 2885 O O . LEU A 1 363 ? 10.575 4.373 -7.255 1.00 98.12 363 LEU A O 1
ATOM 2889 N N . GLN A 1 364 ? 9.767 2.292 -7.433 1.00 98.12 364 GLN A N 1
ATOM 2890 C CA . GLN A 1 364 ? 8.543 2.718 -8.125 1.00 98.12 364 GLN A CA 1
ATOM 2891 C C . GLN A 1 364 ? 7.618 3.536 -7.222 1.00 98.12 364 GLN A C 1
ATOM 2893 O O . GLN A 1 364 ? 7.026 4.510 -7.684 1.00 98.12 364 GLN A O 1
ATOM 2898 N N . ASP A 1 365 ? 7.541 3.213 -5.929 1.00 97.44 365 ASP A N 1
ATOM 2899 C CA . ASP A 1 365 ? 6.789 4.020 -4.965 1.00 97.44 365 ASP A CA 1
ATOM 2900 C C . ASP A 1 365 ? 7.396 5.434 -4.823 1.00 97.44 365 ASP A C 1
ATOM 2902 O O . ASP A 1 365 ? 6.679 6.378 -4.483 1.00 97.44 365 ASP A O 1
ATOM 2906 N N . LEU A 1 366 ? 8.682 5.632 -5.170 1.00 96.75 366 LEU A N 1
ATOM 2907 C CA . LEU A 1 366 ? 9.293 6.968 -5.222 1.00 96.75 366 LEU A CA 1
ATOM 2908 C C . LEU A 1 366 ? 8.764 7.838 -6.362 1.00 96.75 366 LEU A C 1
ATOM 2910 O O . LEU A 1 366 ? 8.857 9.057 -6.245 1.00 96.75 366 LEU A O 1
ATOM 2914 N N . ILE A 1 367 ? 8.166 7.274 -7.418 1.00 96.00 367 ILE A N 1
ATOM 2915 C CA . ILE A 1 367 ? 7.433 8.075 -8.414 1.00 96.00 367 ILE A CA 1
ATOM 2916 C C . ILE A 1 367 ? 6.278 8.792 -7.704 1.00 96.00 367 ILE A C 1
ATOM 2918 O O . ILE A 1 367 ? 6.169 10.012 -7.761 1.00 96.00 367 ILE A O 1
ATOM 2922 N N . GLY A 1 368 ? 5.478 8.039 -6.943 1.00 92.44 368 GLY A N 1
ATOM 2923 C CA . GLY A 1 368 ? 4.385 8.573 -6.132 1.00 92.44 368 GLY A CA 1
ATOM 2924 C C . GLY A 1 368 ? 4.856 9.581 -5.086 1.00 92.44 368 GLY A C 1
ATOM 2925 O O . GLY A 1 368 ? 4.326 10.687 -4.999 1.00 92.44 368 GLY A O 1
ATOM 2926 N N . ALA A 1 369 ? 5.900 9.222 -4.333 1.00 92.31 369 ALA A N 1
ATOM 2927 C CA . ALA A 1 369 ? 6.482 10.109 -3.330 1.00 92.31 369 ALA A CA 1
ATOM 2928 C C . ALA A 1 369 ? 7.033 11.403 -3.945 1.00 92.31 369 ALA A C 1
ATOM 2930 O O . ALA A 1 369 ? 6.965 12.442 -3.302 1.00 92.31 369 ALA A O 1
ATOM 2931 N N . SER A 1 370 ? 7.532 11.378 -5.186 1.00 94.06 370 SER A N 1
ATOM 2932 C CA . SER A 1 370 ? 8.042 12.580 -5.858 1.00 94.06 370 SER A CA 1
ATOM 2933 C C . SER A 1 370 ? 6.960 13.644 -6.034 1.00 94.06 370 SER A C 1
ATOM 2935 O O . SER A 1 370 ? 7.267 14.824 -5.893 1.00 94.06 370 SER A O 1
ATOM 2937 N N . PHE A 1 371 ? 5.706 13.253 -6.269 1.00 92.12 371 PHE A N 1
ATOM 2938 C CA . PHE A 1 371 ? 4.592 14.197 -6.397 1.00 92.12 371 PHE A CA 1
ATOM 2939 C C . PHE A 1 371 ? 4.083 14.734 -5.049 1.00 92.12 371 PHE A C 1
ATOM 2941 O O . PHE A 1 371 ? 3.490 15.809 -5.013 1.00 92.12 371 PHE A O 1
ATOM 2948 N N . LEU A 1 372 ? 4.305 14.004 -3.950 1.00 90.62 372 LEU A N 1
ATOM 2949 C CA . LEU A 1 372 ? 3.782 14.347 -2.619 1.00 90.62 372 LEU A CA 1
ATOM 2950 C C . LEU A 1 372 ? 4.817 15.021 -1.707 1.00 90.62 372 LEU A C 1
ATOM 2952 O O . LEU A 1 372 ? 4.513 16.015 -1.050 1.00 90.62 372 LEU A O 1
ATOM 2956 N N . ASP A 1 373 ? 6.038 14.488 -1.657 1.00 89.31 373 ASP A N 1
ATOM 2957 C CA . ASP A 1 373 ? 7.109 14.930 -0.766 1.00 89.31 373 ASP A CA 1
ATOM 2958 C C . ASP A 1 373 ? 8.490 14.773 -1.431 1.00 89.31 373 ASP A C 1
ATOM 2960 O O . ASP A 1 373 ? 9.128 13.711 -1.422 1.00 89.31 373 ASP A O 1
ATOM 2964 N N . LYS A 1 374 ? 8.996 15.897 -1.959 1.00 92.56 374 LYS A N 1
ATOM 2965 C CA . LYS A 1 374 ? 10.332 16.005 -2.564 1.00 92.56 374 LYS A CA 1
ATOM 2966 C C . LYS A 1 374 ? 11.438 15.502 -1.637 1.00 92.56 374 LYS A C 1
ATOM 2968 O O . LYS A 1 374 ? 12.382 14.857 -2.101 1.00 92.56 374 LYS A O 1
ATOM 2973 N N . LYS A 1 375 ? 11.381 15.867 -0.352 1.00 90.69 375 LYS A N 1
ATOM 2974 C CA . LYS A 1 375 ? 12.463 15.607 0.604 1.00 90.69 375 LYS A CA 1
ATOM 2975 C C . LYS A 1 375 ? 12.536 14.115 0.897 1.00 90.69 375 LYS A C 1
ATOM 2977 O O . LYS A 1 375 ? 13.629 13.548 0.840 1.00 90.69 375 LYS A O 1
ATOM 2982 N N . LEU A 1 376 ? 11.384 13.491 1.134 1.00 88.94 376 LEU A N 1
ATOM 2983 C CA . LEU A 1 376 ? 11.274 12.053 1.351 1.00 88.94 376 LEU A CA 1
ATOM 2984 C C . LEU A 1 376 ? 11.792 11.264 0.143 1.00 88.94 376 LEU A C 1
ATOM 2986 O O . LEU A 1 376 ? 12.636 10.382 0.305 1.00 88.94 376 LEU A O 1
ATOM 2990 N N . ALA A 1 377 ? 11.342 11.610 -1.069 1.00 95.19 377 ALA A N 1
ATOM 2991 C CA . ALA A 1 377 ? 11.782 10.944 -2.294 1.00 95.19 377 ALA A CA 1
ATOM 2992 C C . ALA A 1 377 ? 13.309 11.029 -2.467 1.00 95.19 377 ALA A C 1
ATOM 2994 O O . ALA A 1 377 ? 13.975 10.009 -2.655 1.00 95.19 377 ALA A O 1
ATOM 2995 N N . ARG A 1 378 ? 13.885 12.229 -2.300 1.00 97.31 378 ARG A N 1
ATOM 2996 C CA . ARG A 1 378 ? 15.333 12.466 -2.408 1.00 97.31 378 ARG A CA 1
ATOM 2997 C C . ARG A 1 378 ? 16.141 11.615 -1.429 1.00 97.31 378 ARG A C 1
ATOM 2999 O O . ARG A 1 378 ? 17.110 10.970 -1.822 1.00 97.31 378 ARG A O 1
ATOM 3006 N N . GLN A 1 379 ? 15.746 11.611 -0.154 1.00 95.56 379 GLN A N 1
ATOM 3007 C CA . GLN A 1 379 ? 16.418 10.837 0.896 1.00 95.56 379 GLN A CA 1
ATOM 3008 C C . GLN A 1 379 ? 16.373 9.333 0.611 1.00 95.56 379 GLN A C 1
ATOM 3010 O O . GLN A 1 379 ? 17.341 8.622 0.872 1.00 95.56 379 GLN A O 1
ATOM 3015 N N . ARG A 1 380 ? 15.279 8.849 0.024 1.00 96.00 380 ARG A N 1
ATOM 3016 C CA . ARG A 1 380 ? 15.110 7.433 -0.299 1.00 96.00 380 ARG A CA 1
ATOM 3017 C C . ARG A 1 380 ? 15.902 6.978 -1.514 1.00 96.00 380 ARG A C 1
ATOM 3019 O O . ARG A 1 380 ? 16.441 5.878 -1.470 1.00 96.00 380 ARG A O 1
ATOM 3026 N N . PHE A 1 381 ? 16.063 7.812 -2.542 1.00 98.31 381 PHE A N 1
ATOM 3027 C CA . PHE A 1 381 ? 17.018 7.505 -3.614 1.00 98.31 381 PHE A CA 1
ATOM 3028 C C . PHE A 1 381 ? 18.433 7.329 -3.056 1.00 98.31 381 PHE A C 1
ATOM 3030 O O . PHE A 1 381 ? 19.108 6.361 -3.394 1.00 98.31 381 PHE A O 1
ATOM 3037 N N . ILE 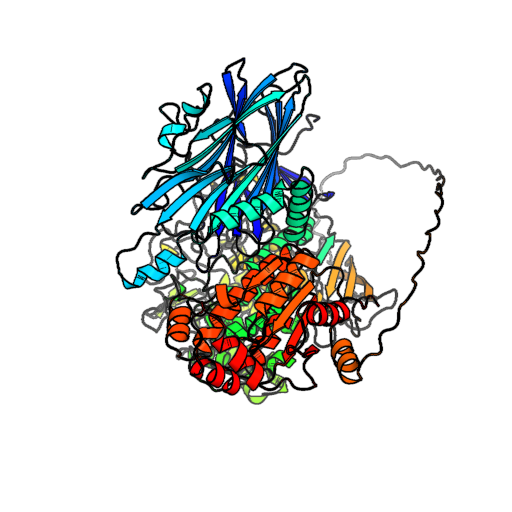A 1 382 ? 18.854 8.206 -2.140 1.00 97.94 382 ILE A N 1
ATOM 3038 C CA . ILE A 1 382 ? 20.160 8.093 -1.475 1.00 97.94 382 ILE A CA 1
ATOM 3039 C C . ILE A 1 382 ? 20.258 6.793 -0.667 1.00 97.94 382 ILE A C 1
ATOM 3041 O O . ILE A 1 382 ? 21.269 6.102 -0.759 1.00 97.94 382 ILE A O 1
ATOM 3045 N N . LEU A 1 383 ? 19.210 6.429 0.082 1.00 96.81 383 LEU A N 1
ATOM 3046 C CA . LEU A 1 383 ? 19.169 5.175 0.838 1.00 96.81 383 LEU A CA 1
ATOM 3047 C C . LEU A 1 383 ? 19.324 3.954 -0.079 1.00 96.81 383 LEU A C 1
ATOM 3049 O O . LEU A 1 383 ? 20.165 3.102 0.193 1.00 96.81 383 LEU A O 1
ATOM 3053 N N . ALA A 1 384 ? 18.572 3.884 -1.181 1.00 98.00 384 ALA A N 1
ATOM 3054 C CA . ALA A 1 384 ? 18.681 2.776 -2.130 1.00 98.00 384 ALA A CA 1
ATOM 3055 C C . ALA A 1 384 ? 20.095 2.676 -2.723 1.00 98.00 384 ALA A C 1
ATOM 3057 O O . ALA A 1 384 ? 20.688 1.600 -2.744 1.00 98.00 384 ALA A O 1
ATOM 3058 N N . LEU A 1 385 ? 20.660 3.810 -3.146 1.00 98.44 385 LEU A N 1
ATOM 3059 C CA . LEU A 1 385 ? 21.997 3.868 -3.736 1.00 98.44 385 LEU A CA 1
ATOM 3060 C C . LEU A 1 385 ? 23.104 3.517 -2.741 1.00 98.44 385 LEU A C 1
ATOM 3062 O O . LEU A 1 385 ? 24.057 2.848 -3.127 1.00 98.44 385 LEU A O 1
ATOM 3066 N N . SER A 1 386 ? 22.951 3.870 -1.461 1.00 97.06 386 SER A N 1
ATOM 3067 C CA . SER A 1 386 ? 23.920 3.489 -0.423 1.00 97.06 386 SER A CA 1
ATOM 3068 C C . SER A 1 386 ? 24.041 1.978 -0.213 1.00 97.06 386 SER A C 1
ATOM 3070 O O . SER A 1 386 ? 25.015 1.511 0.370 1.00 97.06 386 SER A O 1
ATOM 3072 N N . GLN A 1 387 ? 23.062 1.207 -0.698 1.00 98.00 387 GLN A N 1
ATOM 3073 C CA . GLN A 1 387 ? 23.055 -0.251 -0.611 1.00 98.00 387 GLN A CA 1
ATOM 3074 C C . GLN A 1 387 ? 23.537 -0.929 -1.900 1.00 98.00 387 GLN A C 1
ATOM 3076 O O . GLN A 1 387 ? 23.718 -2.149 -1.913 1.00 98.00 387 GLN A O 1
ATOM 3081 N N . GLN A 1 388 ? 23.797 -0.167 -2.967 1.00 98.50 388 GLN A N 1
ATOM 3082 C CA . GLN A 1 388 ? 24.386 -0.688 -4.198 1.00 98.50 388 GLN A CA 1
ATOM 3083 C C . GLN A 1 388 ? 25.800 -1.222 -3.932 1.00 98.50 388 GLN A C 1
ATOM 3085 O O . GLN A 1 388 ? 26.542 -0.665 -3.123 1.00 98.50 388 GLN A O 1
ATOM 3090 N N . LYS A 1 389 ? 26.187 -2.290 -4.629 1.00 98.12 389 LYS A N 1
ATOM 3091 C CA . LYS A 1 389 ? 27.565 -2.798 -4.646 1.00 98.12 389 LYS A CA 1
ATOM 3092 C C . LYS A 1 389 ? 28.414 -2.068 -5.684 1.00 98.12 389 LYS A C 1
ATOM 3094 O O . LYS A 1 389 ? 27.888 -1.508 -6.647 1.00 98.12 389 LYS A O 1
ATOM 3099 N N . ARG A 1 390 ? 29.741 -2.130 -5.555 1.00 97.25 390 ARG A N 1
ATOM 3100 C CA . ARG A 1 390 ? 30.688 -1.519 -6.512 1.00 97.25 390 ARG A CA 1
ATOM 3101 C C . ARG A 1 390 ? 30.597 -2.061 -7.933 1.00 97.25 390 ARG A C 1
ATOM 3103 O O . ARG A 1 390 ? 31.009 -1.382 -8.871 1.00 97.25 390 ARG A O 1
ATOM 3110 N N . ASP A 1 391 ? 30.093 -3.277 -8.105 1.00 96.81 391 ASP A N 1
ATOM 3111 C CA . ASP A 1 391 ? 29.812 -3.843 -9.424 1.00 96.81 391 ASP A CA 1
ATOM 3112 C C . ASP A 1 391 ? 28.507 -3.308 -10.039 1.00 96.81 391 ASP A C 1
ATOM 3114 O O . ASP A 1 391 ? 28.129 -3.737 -11.126 1.00 96.81 391 ASP A O 1
ATOM 3118 N N . GLY A 1 392 ? 27.820 -2.377 -9.377 1.00 97.94 392 GLY A N 1
ATOM 3119 C CA . GLY A 1 392 ? 26.588 -1.757 -9.840 1.00 97.94 392 GLY A CA 1
ATOM 3120 C C . GLY A 1 392 ? 25.313 -2.525 -9.499 1.00 97.94 392 GLY A C 1
ATOM 3121 O O . GLY A 1 392 ? 24.230 -2.027 -9.801 1.00 97.94 392 GLY A O 1
ATOM 3122 N N . ALA A 1 393 ? 25.388 -3.706 -8.879 1.00 97.94 393 ALA A N 1
ATOM 3123 C CA . ALA A 1 393 ? 24.197 -4.451 -8.482 1.00 97.94 393 ALA A CA 1
ATOM 3124 C C . ALA A 1 393 ? 23.505 -3.791 -7.279 1.00 97.94 393 ALA A C 1
ATOM 3126 O O . ALA A 1 393 ? 24.110 -3.613 -6.217 1.00 97.94 393 ALA A O 1
ATOM 3127 N N . LEU A 1 394 ? 22.222 -3.459 -7.428 1.00 98.38 394 LEU A N 1
ATOM 3128 C CA . LEU A 1 394 ? 21.338 -3.203 -6.293 1.00 98.38 394 LEU A CA 1
ATOM 3129 C C . LEU A 1 394 ? 20.846 -4.537 -5.699 1.00 98.38 394 LEU A C 1
ATOM 3131 O O . LEU A 1 394 ? 20.678 -5.507 -6.442 1.00 98.38 394 LEU A O 1
ATOM 3135 N N . PRO A 1 395 ? 20.609 -4.611 -4.377 1.00 97.62 395 PRO A N 1
ATOM 3136 C CA . PRO A 1 395 ? 20.057 -5.810 -3.747 1.00 97.62 395 PRO A CA 1
ATOM 3137 C C . PRO A 1 395 ? 18.591 -6.032 -4.153 1.00 97.62 395 PRO A C 1
ATOM 3139 O O . PRO A 1 395 ? 17.898 -5.080 -4.509 1.00 97.62 395 PRO A O 1
ATOM 3142 N N . ASP A 1 396 ? 18.078 -7.261 -4.036 1.00 97.38 396 ASP A N 1
ATOM 3143 C CA . ASP A 1 396 ? 16.666 -7.576 -4.314 1.00 97.38 396 ASP A CA 1
ATOM 3144 C C . ASP A 1 396 ? 15.677 -6.812 -3.408 1.00 97.38 396 ASP A C 1
ATOM 3146 O O . ASP A 1 396 ? 14.559 -6.513 -3.833 1.00 97.38 396 ASP A O 1
ATOM 3150 N N . GLY A 1 397 ? 16.092 -6.427 -2.194 1.00 97.69 397 GLY A N 1
ATOM 3151 C CA . GLY A 1 397 ? 15.333 -5.567 -1.280 1.00 97.69 397 GLY A CA 1
ATOM 3152 C C . GLY A 1 397 ? 16.196 -4.489 -0.623 1.00 97.69 397 GLY A C 1
ATOM 3153 O O . GLY A 1 397 ? 17.387 -4.696 -0.398 1.00 97.69 397 GLY A O 1
ATOM 3154 N N . ILE A 1 398 ? 15.587 -3.346 -0.297 1.00 97.75 398 ILE A N 1
ATOM 3155 C CA . ILE A 1 398 ? 16.243 -2.228 0.397 1.00 97.75 398 ILE A CA 1
ATOM 3156 C C . ILE A 1 398 ? 15.995 -2.355 1.894 1.00 97.75 398 ILE A C 1
ATOM 3158 O O . ILE A 1 398 ? 14.852 -2.296 2.332 1.00 97.75 398 ILE A O 1
ATOM 3162 N N . LEU A 1 399 ? 17.049 -2.480 2.694 1.00 96.06 399 LEU A N 1
ATOM 3163 C CA . LEU A 1 399 ? 16.934 -2.538 4.151 1.00 96.06 399 LEU A CA 1
ATOM 3164 C C . LEU A 1 399 ? 16.658 -1.139 4.717 1.00 96.06 399 LEU A C 1
ATOM 3166 O O . LEU A 1 399 ? 17.443 -0.216 4.515 1.00 96.06 399 LEU A O 1
ATOM 3170 N N . LEU A 1 400 ? 15.548 -0.959 5.432 1.00 90.69 400 LEU A N 1
ATOM 3171 C CA . LEU A 1 400 ? 15.158 0.347 5.984 1.00 90.69 400 LEU A CA 1
ATOM 3172 C C . LEU A 1 400 ? 15.823 0.669 7.327 1.00 90.69 400 LEU A C 1
ATOM 3174 O O . LEU A 1 400 ? 15.737 1.798 7.803 1.00 90.69 400 LEU A O 1
ATOM 3178 N N . ASN A 1 401 ? 16.452 -0.318 7.960 1.00 84.69 401 ASN A N 1
ATOM 3179 C CA . ASN A 1 401 ? 17.181 -0.157 9.211 1.00 84.69 401 ASN A CA 1
ATOM 3180 C C . ASN A 1 401 ? 18.296 -1.208 9.325 1.00 84.69 401 ASN A C 1
ATOM 3182 O O . ASN A 1 401 ? 18.308 -2.202 8.602 1.00 84.69 401 ASN A O 1
ATOM 3186 N N . VAL A 1 402 ? 19.224 -0.979 10.254 1.00 76.69 402 VAL A N 1
ATOM 3187 C CA . VAL A 1 402 ? 20.453 -1.776 10.425 1.00 76.69 402 VAL A CA 1
ATOM 3188 C C . VAL A 1 402 ? 20.212 -3.213 10.897 1.00 76.69 402 VAL A C 1
ATOM 3190 O O . VAL A 1 402 ? 21.087 -4.056 10.724 1.00 76.69 402 VAL A O 1
ATOM 3193 N N . SER A 1 403 ? 19.059 -3.503 11.505 1.00 78.44 403 SER A N 1
ATOM 3194 C CA . SER A 1 403 ? 18.709 -4.840 12.002 1.00 78.44 403 SER A CA 1
ATOM 3195 C C . SER A 1 403 ? 17.791 -5.622 11.059 1.00 78.44 403 SER A C 1
ATOM 3197 O O . SER A 1 403 ? 17.456 -6.772 11.352 1.00 78.44 403 SER A O 1
ATOM 3199 N N . ALA A 1 404 ? 17.379 -5.018 9.941 1.00 87.44 404 ALA A N 1
ATOM 3200 C CA . ALA A 1 404 ? 16.550 -5.664 8.941 1.00 87.44 404 ALA A CA 1
ATOM 3201 C C . ALA A 1 404 ? 17.356 -6.697 8.145 1.00 87.44 404 ALA A C 1
ATOM 3203 O O . ALA A 1 404 ? 18.539 -6.529 7.859 1.00 87.44 404 ALA A O 1
ATOM 3204 N N . GLU A 1 405 ? 16.668 -7.754 7.731 1.00 91.12 405 GLU A N 1
ATOM 3205 C CA . GLU A 1 405 ? 17.198 -8.789 6.849 1.00 91.12 405 GLU A CA 1
ATOM 3206 C C . GLU A 1 405 ? 16.276 -8.934 5.640 1.00 91.12 405 GLU A C 1
ATOM 3208 O O . GLU A 1 405 ? 15.069 -8.673 5.739 1.00 91.12 405 GLU A O 1
ATOM 3213 N N . LEU A 1 406 ? 16.841 -9.395 4.520 1.00 93.94 406 LEU A N 1
ATOM 3214 C CA . LEU A 1 406 ? 16.062 -9.778 3.347 1.00 93.94 406 LEU A CA 1
ATOM 3215 C C . LEU A 1 406 ? 15.212 -11.006 3.677 1.00 93.94 406 LEU A C 1
ATOM 3217 O O . LEU A 1 406 ? 15.726 -12.029 4.137 1.00 93.94 406 LEU A O 1
ATOM 3221 N N . LYS A 1 407 ? 13.910 -10.913 3.423 1.00 92.56 407 LYS A N 1
ATOM 3222 C CA . LYS A 1 407 ? 12.905 -11.923 3.754 1.00 92.56 407 LYS A CA 1
ATOM 3223 C C . LYS A 1 407 ? 12.175 -12.399 2.501 1.00 92.56 407 LYS A C 1
ATOM 3225 O O . LYS A 1 407 ? 12.037 -11.686 1.508 1.00 92.56 407 LYS A O 1
ATOM 3230 N N . TYR A 1 408 ? 11.637 -13.614 2.581 1.00 94.31 408 TYR A N 1
ATOM 3231 C CA . TYR A 1 408 ? 10.755 -14.186 1.561 1.00 94.31 408 TYR A CA 1
ATOM 3232 C C . TYR A 1 408 ? 11.355 -14.106 0.144 1.00 94.31 408 TYR A C 1
ATOM 3234 O O . TYR A 1 408 ? 12.418 -14.663 -0.113 1.00 94.31 408 TYR A O 1
ATOM 3242 N N . ILE A 1 409 ? 10.673 -13.429 -0.783 1.00 93.62 409 ILE A N 1
ATOM 3243 C CA . ILE A 1 409 ? 11.060 -13.350 -2.192 1.00 93.62 409 ILE A CA 1
ATOM 3244 C C . ILE A 1 409 ? 12.360 -12.566 -2.419 1.00 93.62 409 ILE A C 1
ATOM 3246 O O . ILE A 1 409 ? 13.054 -12.862 -3.382 1.00 93.62 409 ILE A O 1
ATOM 3250 N N . ASN A 1 410 ? 12.758 -11.673 -1.502 1.00 95.75 410 ASN A N 1
ATOM 3251 C CA . ASN A 1 410 ? 14.037 -10.955 -1.588 1.00 95.75 410 ASN A CA 1
ATOM 3252 C C . ASN A 1 410 ? 15.263 -11.866 -1.383 1.00 95.75 410 ASN A C 1
ATOM 3254 O O . ASN A 1 410 ? 16.392 -11.427 -1.559 1.00 95.75 410 ASN A O 1
ATOM 3258 N N . GLN A 1 411 ? 15.065 -13.125 -0.974 1.00 95.12 411 GLN A N 1
ATOM 3259 C CA . GLN A 1 411 ? 16.130 -14.131 -0.882 1.00 95.12 411 GLN A CA 1
ATOM 3260 C C . GLN A 1 411 ? 16.301 -14.927 -2.188 1.00 95.12 411 GLN A C 1
ATOM 3262 O O . GLN A 1 411 ? 17.212 -15.748 -2.300 1.00 95.12 411 GLN A O 1
ATOM 3267 N N . VAL A 1 412 ? 15.409 -14.720 -3.162 1.00 94.44 412 VAL A N 1
ATOM 3268 C CA . VAL A 1 412 ? 15.420 -15.383 -4.469 1.00 94.44 412 VAL A CA 1
ATOM 3269 C C . VAL A 1 412 ? 15.982 -14.397 -5.499 1.00 94.44 412 VAL A C 1
ATOM 3271 O O . VAL A 1 412 ? 15.472 -13.284 -5.575 1.00 94.44 412 VAL A O 1
ATOM 3274 N N . PRO A 1 413 ? 16.996 -14.772 -6.301 1.00 91.38 413 PRO A N 1
ATOM 3275 C CA . PRO A 1 413 ? 17.704 -13.825 -7.162 1.00 91.38 413 PRO A CA 1
ATOM 3276 C C . PRO A 1 413 ? 16.884 -13.432 -8.400 1.00 91.38 413 PRO A C 1
ATOM 3278 O O . PRO A 1 413 ? 16.726 -14.243 -9.324 1.00 91.38 413 PRO A O 1
ATOM 3281 N N . HIS A 1 414 ? 16.427 -12.179 -8.442 1.00 95.81 414 HIS A N 1
ATOM 3282 C CA . HIS A 1 414 ? 15.763 -11.574 -9.598 1.00 95.81 414 HIS A CA 1
ATOM 3283 C C . HIS A 1 414 ? 16.725 -10.676 -10.382 1.00 95.81 414 HIS A C 1
ATOM 3285 O O . HIS A 1 414 ? 17.654 -10.095 -9.826 1.00 95.81 414 HIS A O 1
ATOM 3291 N N . GLN A 1 415 ? 16.514 -10.560 -11.694 1.00 96.06 415 GLN A N 1
ATOM 3292 C CA . GLN A 1 415 ? 17.475 -9.893 -12.591 1.00 96.06 415 GLN A CA 1
ATOM 3293 C C . GLN A 1 415 ? 17.065 -8.483 -13.036 1.00 96.06 415 GLN A C 1
ATOM 3295 O O . GLN A 1 415 ? 17.810 -7.807 -13.741 1.00 96.06 415 GLN A O 1
ATOM 3300 N N . ASP A 1 416 ? 15.889 -8.005 -12.637 1.00 97.50 416 ASP A N 1
ATOM 3301 C CA . ASP A 1 416 ? 15.338 -6.736 -13.119 1.00 97.50 416 ASP A CA 1
ATOM 3302 C C . ASP A 1 416 ? 15.639 -5.522 -12.248 1.00 97.50 416 ASP A C 1
ATOM 3304 O O . ASP A 1 416 ? 15.328 -4.403 -12.638 1.00 97.50 416 ASP A O 1
ATOM 3308 N N . ILE A 1 417 ? 16.246 -5.717 -11.081 1.00 97.19 417 ILE A N 1
ATOM 3309 C CA . ILE A 1 417 ? 16.348 -4.698 -10.032 1.00 97.19 417 ILE A CA 1
ATOM 3310 C C . ILE A 1 417 ? 16.865 -3.347 -10.554 1.00 97.19 417 ILE A C 1
ATOM 3312 O O . ILE A 1 417 ? 16.282 -2.299 -10.265 1.00 97.19 417 ILE A O 1
ATOM 3316 N N . ASN A 1 418 ? 17.916 -3.369 -11.372 1.00 98.44 418 ASN A N 1
ATOM 3317 C CA . ASN A 1 418 ? 18.576 -2.158 -11.850 1.00 98.44 418 ASN A CA 1
ATOM 3318 C C . ASN A 1 418 ? 17.794 -1.383 -12.922 1.00 98.44 418 ASN A C 1
ATOM 3320 O O . ASN A 1 418 ? 18.079 -0.200 -13.102 1.00 98.44 418 ASN A O 1
ATOM 3324 N N . VAL A 1 419 ? 16.801 -1.975 -13.606 1.00 98.62 419 VAL A N 1
ATOM 3325 C CA . VAL A 1 419 ? 16.043 -1.241 -14.646 1.00 98.62 419 VAL A CA 1
ATOM 3326 C C . VAL A 1 419 ? 15.249 -0.081 -14.047 1.00 98.62 419 VAL A C 1
ATOM 3328 O O . VAL A 1 419 ? 15.041 0.941 -14.695 1.00 98.62 419 VAL A O 1
ATOM 3331 N N . TRP A 1 420 ? 14.835 -0.215 -12.787 1.00 98.75 420 TRP A N 1
ATOM 3332 C CA . TRP A 1 420 ? 13.949 0.736 -12.125 1.00 98.75 420 TRP A CA 1
ATOM 3333 C C . TRP A 1 420 ? 14.651 2.023 -11.694 1.00 98.75 420 TRP A C 1
ATOM 3335 O O . TRP A 1 420 ? 13.992 3.060 -11.618 1.00 98.75 420 TRP A O 1
ATOM 3345 N N . LEU A 1 421 ? 15.963 1.986 -11.438 1.00 98.75 421 LEU A N 1
ATOM 3346 C CA . LEU A 1 421 ? 16.718 3.147 -10.961 1.00 98.75 421 LEU A CA 1
ATOM 3347 C C . LEU A 1 421 ? 16.641 4.343 -11.934 1.00 98.75 421 LEU A C 1
ATOM 3349 O O . LEU A 1 421 ? 16.122 5.379 -11.514 1.00 98.75 421 LEU A O 1
ATOM 3353 N N . PRO A 1 422 ? 17.080 4.245 -13.209 1.00 98.56 422 PRO A N 1
ATOM 3354 C CA . PRO A 1 422 ? 16.994 5.365 -14.152 1.00 98.56 422 PRO A CA 1
ATOM 3355 C C . PRO A 1 422 ? 15.552 5.816 -14.398 1.00 98.56 422 PRO A C 1
ATOM 3357 O O . PRO A 1 422 ? 15.273 7.013 -14.406 1.00 98.56 422 PRO A O 1
ATOM 3360 N N . ILE A 1 423 ? 14.625 4.865 -14.548 1.00 98.50 423 ILE A N 1
ATOM 3361 C CA . ILE A 1 423 ? 13.219 5.140 -14.876 1.00 98.50 423 ILE A CA 1
ATOM 3362 C C . ILE A 1 423 ? 12.547 5.971 -13.775 1.00 98.50 423 ILE A C 1
ATOM 3364 O O . ILE A 1 423 ? 11.860 6.953 -14.067 1.00 98.50 423 ILE A O 1
ATOM 3368 N N . CYS A 1 424 ? 12.746 5.593 -12.510 1.00 98.62 424 CYS A N 1
ATOM 3369 C CA . CYS A 1 424 ? 12.131 6.280 -11.375 1.00 98.62 424 CYS A CA 1
ATOM 3370 C C . CYS A 1 424 ? 12.872 7.582 -11.037 1.00 98.62 424 CYS A C 1
ATOM 3372 O O . CYS A 1 424 ? 12.232 8.582 -10.711 1.00 98.62 424 CYS A O 1
ATOM 3374 N N . LEU A 1 425 ? 14.206 7.606 -11.160 1.00 98.56 425 LEU A N 1
ATOM 3375 C CA . LEU A 1 425 ? 15.003 8.816 -10.943 1.00 98.56 425 LEU A CA 1
ATOM 3376 C C . LEU A 1 425 ? 14.667 9.906 -11.969 1.00 98.56 425 LEU A C 1
ATOM 3378 O O . LEU A 1 425 ? 14.590 11.077 -11.606 1.00 98.56 425 LEU A O 1
ATOM 3382 N N . LYS A 1 426 ? 14.399 9.538 -13.229 1.00 97.94 426 LYS A N 1
ATOM 3383 C CA . LYS A 1 426 ? 13.954 10.488 -14.257 1.00 97.94 426 LYS A CA 1
ATOM 3384 C C . LYS A 1 426 ? 12.651 11.183 -13.871 1.00 97.94 426 LYS A C 1
ATOM 3386 O O . LYS A 1 426 ? 12.580 12.399 -13.986 1.00 97.94 426 LYS A O 1
ATOM 3391 N N . ALA A 1 427 ? 11.663 10.443 -13.360 1.00 97.62 427 ALA A N 1
ATOM 3392 C CA . ALA A 1 427 ? 10.402 11.031 -12.897 1.00 97.62 427 ALA A CA 1
ATOM 3393 C C . ALA A 1 427 ? 10.627 12.052 -11.764 1.00 97.62 427 ALA A C 1
ATOM 3395 O O . ALA A 1 427 ? 10.066 13.145 -11.784 1.00 97.62 427 ALA A O 1
ATOM 3396 N N . TYR A 1 428 ? 11.515 11.739 -10.814 1.00 98.38 428 TYR A N 1
ATOM 3397 C CA . TYR A 1 428 ? 11.904 12.671 -9.751 1.00 98.38 428 TYR A CA 1
ATOM 3398 C C . TYR A 1 428 ? 12.579 13.942 -10.292 1.00 98.38 428 TYR A C 1
ATOM 3400 O O . TYR A 1 428 ? 12.254 15.056 -9.870 1.00 98.38 428 TYR A O 1
ATOM 3408 N N . LEU A 1 429 ? 13.528 13.784 -11.219 1.00 98.12 429 LEU A N 1
ATOM 3409 C CA . LEU A 1 429 ? 14.261 14.903 -11.812 1.00 98.12 429 LEU A CA 1
ATOM 3410 C C . LEU A 1 429 ? 13.354 15.789 -12.669 1.00 98.12 429 LEU A C 1
ATOM 3412 O O . LEU A 1 429 ? 13.474 17.011 -12.590 1.00 98.12 429 LEU A O 1
ATOM 3416 N N . ASP A 1 430 ? 12.425 15.201 -13.420 1.00 97.31 430 ASP A N 1
ATOM 3417 C CA . ASP A 1 430 ? 11.442 15.944 -14.211 1.00 97.31 430 ASP A CA 1
ATOM 3418 C C . ASP A 1 430 ? 10.563 16.803 -13.296 1.00 97.31 430 ASP A C 1
ATOM 3420 O O . ASP A 1 430 ? 10.469 18.020 -13.489 1.00 97.31 430 ASP A O 1
ATOM 3424 N N . GLU A 1 431 ? 10.022 16.219 -12.224 1.00 97.44 431 GLU A N 1
ATOM 3425 C CA . GLU A 1 431 ? 9.184 16.939 -11.263 1.00 97.44 431 GLU A CA 1
ATOM 3426 C C . GLU A 1 431 ? 9.935 18.108 -10.597 1.00 97.44 431 GLU A C 1
ATOM 3428 O O . GLU A 1 431 ? 9.445 19.242 -10.547 1.00 97.44 431 GLU A O 1
ATOM 3433 N N . HIS A 1 432 ? 11.171 17.877 -10.141 1.00 96.25 432 HIS A N 1
ATOM 3434 C CA . HIS A 1 432 ? 11.848 18.791 -9.210 1.00 96.25 432 HIS A CA 1
ATOM 3435 C C . HIS A 1 432 ? 12.997 19.614 -9.781 1.00 96.25 432 HIS A C 1
ATOM 3437 O O . HIS A 1 432 ? 13.440 20.550 -9.110 1.00 96.25 432 HIS A O 1
ATOM 3443 N N . ASN A 1 433 ? 13.507 19.265 -10.964 1.00 96.62 433 ASN A N 1
ATOM 3444 C CA . ASN A 1 433 ? 14.752 19.792 -11.537 1.00 96.62 433 ASN A CA 1
ATOM 3445 C C . ASN A 1 433 ? 15.949 19.732 -10.568 1.00 96.62 433 ASN A C 1
ATOM 3447 O O . ASN A 1 433 ? 16.848 20.571 -10.628 1.00 96.62 433 ASN A O 1
ATOM 3451 N N . ASP A 1 434 ? 15.960 18.770 -9.639 1.00 96.81 434 ASP A N 1
ATOM 3452 C CA . ASP A 1 434 ? 17.020 18.618 -8.635 1.00 96.81 434 ASP A CA 1
ATOM 3453 C C . ASP A 1 434 ? 18.205 17.813 -9.192 1.00 96.81 434 ASP A C 1
ATOM 3455 O O . ASP A 1 434 ? 18.556 16.743 -8.698 1.00 96.81 434 ASP A O 1
ATOM 3459 N N . TYR A 1 435 ? 18.836 18.332 -10.248 1.00 96.06 435 TYR A N 1
ATOM 3460 C CA . TYR A 1 435 ? 20.017 17.706 -10.854 1.00 96.06 435 TYR A CA 1
ATOM 3461 C C . TYR A 1 435 ? 21.252 17.740 -9.939 1.00 96.06 435 TYR A C 1
ATOM 3463 O O . TYR A 1 435 ? 22.175 16.959 -10.148 1.00 96.06 435 TYR A O 1
ATOM 3471 N N . GLN A 1 436 ? 21.249 18.554 -8.873 1.00 96.50 436 GLN A N 1
ATOM 3472 C CA . GLN A 1 436 ? 22.290 18.514 -7.836 1.00 96.50 436 GLN A CA 1
ATOM 3473 C C . GLN A 1 436 ? 22.336 17.158 -7.121 1.00 96.50 436 GLN A C 1
ATOM 3475 O O . GLN A 1 436 ? 23.382 16.768 -6.603 1.00 96.50 436 GLN A O 1
ATOM 3480 N N . LEU A 1 437 ? 21.228 16.406 -7.109 1.00 97.38 437 LEU A N 1
ATOM 3481 C CA . LEU A 1 437 ? 21.228 15.030 -6.621 1.00 97.38 437 LEU A CA 1
ATOM 3482 C C . LEU A 1 437 ? 22.241 14.155 -7.375 1.00 97.38 437 LEU A C 1
ATOM 3484 O O . LEU A 1 437 ? 22.898 13.341 -6.737 1.00 97.38 437 LEU A O 1
ATOM 3488 N N . LEU A 1 438 ? 22.417 14.349 -8.688 1.00 97.94 438 LEU A N 1
ATOM 3489 C CA . LEU A 1 438 ? 23.349 13.557 -9.502 1.00 97.94 438 LEU A CA 1
ATOM 3490 C C . LEU A 1 438 ? 24.820 13.758 -9.099 1.00 97.94 438 LEU A C 1
ATOM 3492 O O . LEU A 1 438 ? 25.640 12.858 -9.276 1.00 97.94 438 LEU A O 1
ATOM 3496 N N . GLU A 1 439 ? 25.145 14.914 -8.521 1.00 97.50 439 GLU A N 1
ATOM 3497 C CA . GLU A 1 439 ? 26.488 15.272 -8.051 1.00 97.50 439 GLU A CA 1
ATOM 3498 C C . GLU A 1 439 ? 26.757 14.804 -6.612 1.00 97.50 439 GLU A C 1
ATOM 3500 O O . GLU A 1 439 ? 27.910 14.747 -6.170 1.00 97.50 439 GLU A O 1
ATOM 3505 N N . GLN A 1 440 ? 25.705 14.465 -5.858 1.00 97.69 440 GLN A N 1
ATOM 3506 C CA . GLN A 1 440 ? 25.836 14.058 -4.466 1.00 97.69 440 GLN A CA 1
ATOM 3507 C C . GLN A 1 440 ? 26.613 12.745 -4.359 1.00 97.69 440 GLN A C 1
ATOM 3509 O O . GLN A 1 440 ? 26.285 11.761 -5.014 1.00 97.69 440 GLN A O 1
ATOM 3514 N N . LYS A 1 441 ? 27.618 12.708 -3.479 1.00 98.12 441 LYS A N 1
ATOM 3515 C CA . LYS A 1 441 ? 28.382 11.487 -3.212 1.00 98.12 441 LYS A CA 1
ATOM 3516 C C . LYS A 1 441 ? 27.618 10.540 -2.291 1.00 98.12 441 LYS A C 1
ATOM 3518 O O . LYS A 1 441 ? 27.145 10.963 -1.235 1.00 98.12 441 LYS A O 1
ATOM 3523 N N . VAL A 1 442 ? 27.555 9.271 -2.674 1.00 97.62 442 VAL A N 1
ATOM 3524 C CA . VAL A 1 442 ? 26.941 8.173 -1.919 1.00 97.62 442 VAL A CA 1
ATOM 3525 C C . VAL A 1 442 ? 27.940 7.010 -1.860 1.00 97.62 442 VAL A C 1
ATOM 3527 O O . VAL A 1 442 ? 28.761 6.861 -2.761 1.00 97.62 442 VAL A O 1
ATOM 3530 N N . GLY A 1 443 ? 27.968 6.274 -0.745 1.00 96.94 443 GLY A N 1
ATOM 3531 C CA . GLY A 1 443 ? 28.838 5.101 -0.563 1.00 96.94 443 GLY A CA 1
ATOM 3532 C C . GLY A 1 443 ? 28.245 3.827 -1.168 1.00 96.94 443 GLY A C 1
ATOM 3533 O O . GLY A 1 443 ? 27.102 3.832 -1.617 1.00 96.94 443 GLY A O 1
ATOM 3534 N N . PHE A 1 444 ? 29.004 2.732 -1.137 1.00 97.56 444 PHE A N 1
ATOM 3535 C CA . PHE A 1 444 ? 28.530 1.399 -1.525 1.00 97.56 444 PHE A CA 1
ATOM 3536 C C . PHE A 1 444 ? 28.374 0.496 -0.296 1.00 97.56 444 PHE A C 1
ATOM 3538 O O . PHE A 1 444 ? 29.033 0.704 0.722 1.00 97.56 444 PHE A O 1
ATOM 3545 N N . SER A 1 445 ? 27.571 -0.563 -0.404 1.00 95.81 445 SER A N 1
ATOM 3546 C CA . SER A 1 445 ? 27.417 -1.550 0.678 1.00 95.81 445 SER A CA 1
ATOM 3547 C C . SER A 1 445 ? 28.661 -2.418 0.902 1.00 95.81 445 SER A C 1
ATOM 3549 O O . SER A 1 445 ? 28.828 -2.991 1.976 1.00 95.81 445 SER A O 1
ATOM 3551 N N . ASP A 1 446 ? 29.542 -2.514 -0.096 1.00 96.62 446 ASP A N 1
ATOM 3552 C CA . ASP A 1 446 ? 30.763 -3.325 -0.091 1.00 96.62 446 ASP A CA 1
ATOM 3553 C C . ASP A 1 446 ? 32.058 -2.486 -0.138 1.00 96.62 446 ASP A C 1
ATOM 3555 O O . ASP A 1 446 ? 33.140 -3.028 -0.384 1.00 96.62 446 ASP A O 1
ATOM 3559 N N . SER A 1 447 ? 31.981 -1.162 0.082 1.00 94.25 447 SER A N 1
ATOM 3560 C CA . SER A 1 447 ? 33.155 -0.280 0.075 1.00 94.25 447 SER A CA 1
ATOM 3561 C C . SER A 1 447 ? 32.941 1.086 0.730 1.00 94.25 447 SER A C 1
ATOM 3563 O O . SER A 1 447 ? 31.929 1.739 0.509 1.00 94.25 447 SER A O 1
ATOM 3565 N N . ASP A 1 448 ? 33.990 1.592 1.385 1.00 88.94 448 ASP A N 1
ATOM 3566 C CA . ASP A 1 448 ? 34.035 2.946 1.963 1.00 88.94 448 ASP A CA 1
ATOM 3567 C C . ASP A 1 448 ? 34.198 4.082 0.927 1.00 88.94 448 ASP A C 1
ATOM 3569 O O . ASP A 1 448 ? 34.233 5.263 1.282 1.00 88.94 448 ASP A O 1
ATOM 3573 N N . ILE A 1 449 ? 34.356 3.759 -0.363 1.00 93.88 449 ILE A N 1
ATOM 3574 C CA . ILE A 1 449 ? 34.479 4.768 -1.422 1.00 93.88 449 ILE A CA 1
ATOM 3575 C C . ILE A 1 449 ? 33.097 5.353 -1.709 1.00 93.88 449 ILE A C 1
ATOM 3577 O O . ILE A 1 449 ? 32.170 4.615 -2.025 1.00 93.88 449 ILE A O 1
ATOM 3581 N N . ALA A 1 450 ? 32.988 6.682 -1.686 1.00 97.12 450 ALA A N 1
ATOM 3582 C CA . ALA A 1 450 ? 31.785 7.386 -2.111 1.00 97.12 450 ALA A CA 1
ATOM 3583 C C . ALA A 1 450 ? 31.970 8.054 -3.480 1.00 97.12 450 ALA A C 1
ATOM 3585 O O . ALA A 1 450 ? 32.930 8.810 -3.683 1.00 97.12 450 ALA A O 1
ATOM 3586 N N . VAL A 1 451 ? 31.032 7.819 -4.399 1.00 98.25 451 VAL A N 1
ATOM 3587 C CA . VAL A 1 451 ? 31.018 8.396 -5.754 1.00 98.25 451 VAL A CA 1
ATOM 3588 C C . VAL A 1 451 ? 29.724 9.177 -5.999 1.00 98.25 451 VAL A C 1
ATOM 3590 O O . VAL A 1 451 ? 28.742 8.959 -5.291 1.00 98.25 451 VAL A O 1
ATOM 3593 N N . PRO A 1 452 ? 29.701 10.132 -6.945 1.00 98.50 452 PRO A N 1
ATOM 3594 C CA . PRO A 1 452 ? 28.475 10.833 -7.316 1.00 98.50 452 PRO A CA 1
ATOM 3595 C C . PRO A 1 452 ? 27.348 9.878 -7.742 1.00 98.50 452 PRO A C 1
ATOM 3597 O O . PRO A 1 452 ? 27.611 8.850 -8.363 1.00 98.50 452 PRO A O 1
ATOM 3600 N N . VAL A 1 453 ? 26.089 10.235 -7.476 1.00 98.56 453 VAL A N 1
ATOM 3601 C CA . VAL A 1 453 ? 24.903 9.463 -7.903 1.00 98.56 453 VAL A CA 1
ATOM 3602 C C . VAL A 1 453 ? 24.913 9.156 -9.407 1.00 98.56 453 VAL A C 1
ATOM 3604 O O . VAL A 1 453 ? 24.479 8.079 -9.808 1.00 98.56 453 VAL A O 1
ATOM 3607 N N . ILE A 1 454 ? 25.436 10.052 -10.249 1.00 98.62 454 ILE A N 1
ATOM 3608 C CA . ILE A 1 454 ? 25.558 9.785 -11.690 1.00 98.62 454 ILE A CA 1
ATOM 3609 C C . ILE A 1 454 ? 26.463 8.581 -12.001 1.00 98.62 454 ILE A C 1
ATOM 3611 O O . ILE A 1 454 ? 26.171 7.823 -12.920 1.00 98.62 454 ILE A O 1
ATOM 3615 N N . GLU A 1 455 ? 27.502 8.337 -11.199 1.00 98.50 455 GLU A N 1
ATOM 3616 C CA . GLU A 1 455 ? 28.365 7.158 -11.344 1.00 98.50 455 GLU A CA 1
ATOM 3617 C C . GLU A 1 455 ? 27.638 5.884 -10.908 1.00 98.50 455 GLU A C 1
ATOM 3619 O O . GLU A 1 455 ? 27.718 4.860 -11.582 1.00 98.50 455 GLU A O 1
ATOM 3624 N N . HIS A 1 456 ? 26.862 5.946 -9.820 1.00 98.69 456 HIS A N 1
ATOM 3625 C CA . HIS A 1 456 ? 25.993 4.838 -9.408 1.00 98.69 456 HIS A CA 1
ATOM 3626 C C . HIS A 1 456 ? 25.000 4.444 -10.516 1.00 98.69 456 HIS A C 1
ATOM 3628 O O . HIS A 1 456 ? 24.766 3.255 -10.758 1.00 98.69 456 HIS A O 1
ATOM 3634 N N . LEU A 1 457 ? 24.443 5.443 -11.213 1.00 98.44 457 LEU A N 1
ATOM 3635 C CA . LEU A 1 457 ? 23.539 5.255 -12.346 1.00 98.44 457 LEU A CA 1
ATOM 3636 C C . LEU A 1 457 ? 24.235 4.546 -13.519 1.00 98.44 457 LEU A C 1
ATOM 3638 O O . LEU A 1 457 ? 23.699 3.572 -14.048 1.00 98.44 457 LEU A O 1
ATOM 3642 N N . ILE A 1 458 ? 25.444 4.987 -13.886 1.00 98.81 458 ILE A N 1
ATOM 3643 C CA . ILE A 1 458 ? 26.253 4.358 -14.943 1.00 98.81 458 ILE A CA 1
ATOM 3644 C C . ILE A 1 458 ? 26.590 2.907 -14.573 1.00 98.81 458 ILE A C 1
ATOM 3646 O O . ILE A 1 458 ? 26.429 2.010 -15.399 1.00 98.81 458 ILE A O 1
ATOM 3650 N N . LEU A 1 459 ? 26.981 2.646 -13.322 1.00 98.75 459 LEU A N 1
ATOM 3651 C CA . LEU A 1 459 ? 27.290 1.297 -12.842 1.00 98.75 459 LEU A CA 1
ATOM 3652 C C . LEU A 1 459 ? 26.069 0.365 -12.876 1.00 98.75 459 LEU A C 1
ATOM 3654 O O . LEU A 1 459 ? 26.207 -0.811 -13.224 1.00 98.75 459 LEU A O 1
ATOM 3658 N N . ALA A 1 460 ? 24.875 0.869 -12.550 1.00 98.62 460 ALA A N 1
ATOM 3659 C CA . ALA A 1 460 ? 23.635 0.100 -12.656 1.00 98.62 460 ALA A CA 1
ATOM 3660 C C . ALA A 1 460 ? 23.334 -0.290 -14.114 1.00 98.62 460 ALA A C 1
ATOM 3662 O O . ALA A 1 460 ? 23.004 -1.446 -14.387 1.00 98.62 460 ALA A O 1
ATOM 3663 N N . ALA A 1 461 ? 23.508 0.643 -15.054 1.00 98.69 461 ALA A N 1
ATOM 3664 C CA . ALA A 1 461 ? 23.359 0.392 -16.487 1.00 98.69 461 ALA A CA 1
ATOM 3665 C C . ALA A 1 461 ? 24.411 -0.602 -17.024 1.00 98.69 461 ALA A C 1
ATOM 3667 O O . ALA A 1 461 ? 24.067 -1.542 -17.743 1.00 98.69 461 ALA A O 1
ATOM 3668 N N . ASP A 1 462 ? 25.670 -0.488 -16.595 1.00 98.62 462 ASP A N 1
ATOM 3669 C CA . ASP A 1 462 ? 26.734 -1.447 -16.927 1.00 98.62 462 ASP A CA 1
ATOM 3670 C C . ASP A 1 462 ? 26.452 -2.851 -16.379 1.00 98.62 462 ASP A C 1
ATOM 3672 O O . ASP A 1 462 ? 26.796 -3.871 -16.984 1.00 98.62 462 ASP A O 1
ATOM 3676 N N . ASN A 1 463 ? 25.840 -2.939 -15.199 1.00 98.50 463 ASN A N 1
ATOM 3677 C CA . ASN A 1 463 ? 25.388 -4.205 -14.638 1.00 98.50 463 ASN A CA 1
ATOM 3678 C C . ASN A 1 463 ? 24.286 -4.848 -15.501 1.00 98.50 463 ASN A C 1
ATOM 3680 O O . ASN A 1 463 ? 24.408 -6.029 -15.825 1.00 98.50 463 ASN A O 1
ATOM 3684 N N . LEU A 1 464 ? 23.303 -4.072 -15.973 1.00 98.44 464 LEU A N 1
ATOM 3685 C CA . LEU A 1 464 ? 22.282 -4.568 -16.905 1.00 98.44 464 LEU A CA 1
ATOM 3686 C C . LEU A 1 464 ? 22.895 -5.083 -18.216 1.00 98.44 464 LEU A C 1
ATOM 3688 O O . LEU A 1 464 ? 22.545 -6.170 -18.671 1.00 98.44 464 LEU A O 1
ATOM 3692 N N . GLN A 1 465 ? 23.852 -4.350 -18.794 1.00 97.88 465 GLN A N 1
ATOM 3693 C CA . GLN A 1 465 ? 24.543 -4.770 -20.017 1.00 97.88 465 GLN A CA 1
ATOM 3694 C C . GLN A 1 465 ? 25.312 -6.090 -19.830 1.00 97.88 465 GLN A C 1
ATOM 3696 O O . GLN A 1 465 ? 25.346 -6.925 -20.733 1.00 97.88 465 GLN A O 1
ATOM 3701 N N . ARG A 1 466 ? 25.910 -6.320 -18.653 1.00 97.75 466 ARG A N 1
ATOM 3702 C CA . ARG A 1 466 ? 26.602 -7.585 -18.338 1.00 97.75 466 ARG A CA 1
ATOM 3703 C C . ARG A 1 466 ? 25.659 -8.777 -18.165 1.00 97.75 466 ARG A C 1
ATOM 3705 O O . ARG A 1 466 ? 26.126 -9.908 -18.265 1.00 97.75 466 ARG A O 1
ATOM 3712 N N . ASN A 1 467 ? 24.368 -8.544 -17.934 1.00 98.00 467 ASN A N 1
ATOM 3713 C CA . ASN A 1 467 ? 23.354 -9.595 -17.809 1.00 98.00 467 ASN A CA 1
ATOM 3714 C C . ASN A 1 467 ? 22.789 -10.068 -19.169 1.00 98.00 467 ASN A C 1
ATOM 3716 O O . ASN A 1 467 ? 21.851 -10.866 -19.223 1.00 98.00 467 ASN A O 1
ATOM 3720 N N . LEU A 1 468 ? 23.332 -9.581 -20.287 1.00 98.50 468 LEU A N 1
ATOM 3721 C CA . LEU A 1 468 ? 22.934 -10.018 -21.622 1.00 98.50 468 LEU A CA 1
ATOM 3722 C C . LEU A 1 468 ? 23.642 -11.321 -22.018 1.00 98.50 468 LEU A C 1
ATOM 3724 O O . LEU A 1 468 ? 24.832 -11.519 -21.770 1.00 98.50 468 LEU A O 1
ATOM 3728 N N . ASP A 1 469 ? 22.912 -12.213 -22.680 1.00 98.19 469 ASP A N 1
ATOM 3729 C CA . ASP A 1 469 ? 23.470 -13.423 -23.267 1.00 98.19 469 ASP A CA 1
ATOM 3730 C C . ASP A 1 469 ? 24.154 -13.147 -24.623 1.00 98.19 469 ASP A C 1
ATOM 3732 O O . ASP A 1 469 ? 24.210 -12.026 -25.126 1.00 98.19 469 ASP A O 1
ATOM 3736 N N . LYS A 1 470 ? 24.652 -14.201 -25.282 1.00 97.31 470 LYS A N 1
ATOM 3737 C CA . LYS A 1 470 ? 25.335 -14.089 -26.587 1.00 97.31 470 LYS A CA 1
ATOM 3738 C C . LYS A 1 470 ? 24.441 -13.596 -27.735 1.00 97.31 470 LYS A C 1
ATOM 3740 O O . LYS A 1 470 ? 24.953 -13.330 -28.819 1.00 97.31 470 LYS A O 1
ATOM 3745 N N . ARG A 1 471 ? 23.122 -13.555 -27.539 1.00 98.12 471 ARG A N 1
ATOM 3746 C CA . ARG A 1 471 ? 22.144 -13.027 -28.497 1.00 98.12 471 ARG A CA 1
ATOM 3747 C C . ARG A 1 471 ? 21.798 -11.568 -28.200 1.00 98.12 471 ARG A C 1
ATOM 3749 O O . ARG A 1 471 ? 21.028 -11.011 -28.970 1.00 98.12 471 ARG A O 1
ATOM 3756 N N . ASN A 1 472 ? 22.372 -10.970 -27.151 1.00 98.56 472 ASN A N 1
ATOM 3757 C CA . ASN A 1 472 ? 22.021 -9.663 -26.593 1.00 98.56 472 ASN A CA 1
ATOM 3758 C C . ASN A 1 472 ? 20.624 -9.628 -25.950 1.00 98.56 472 ASN A C 1
ATOM 3760 O O . ASN A 1 472 ? 19.940 -8.609 -25.992 1.00 98.56 472 ASN A O 1
ATOM 3764 N N . LEU A 1 473 ? 20.187 -10.746 -25.361 1.00 98.81 473 LEU A N 1
ATOM 3765 C CA . LEU A 1 473 ? 18.934 -10.838 -24.609 1.00 98.81 473 LEU A CA 1
ATOM 3766 C C . LEU A 1 473 ? 19.228 -10.993 -23.117 1.00 98.81 473 LEU A C 1
ATOM 3768 O O . LEU A 1 473 ? 20.136 -11.729 -22.734 1.00 98.81 473 LEU A O 1
ATOM 3772 N N . ALA A 1 474 ? 18.452 -10.326 -22.269 1.00 98.75 474 ALA A N 1
ATOM 3773 C CA . ALA A 1 474 ? 18.665 -10.333 -20.827 1.00 98.75 474 ALA A CA 1
ATOM 3774 C C . ALA A 1 474 ? 18.315 -11.689 -20.199 1.00 98.75 474 ALA A C 1
ATOM 3776 O O . ALA A 1 474 ? 17.221 -12.225 -20.415 1.00 98.75 474 ALA A O 1
ATOM 3777 N N . LEU A 1 475 ? 19.230 -12.223 -19.387 1.00 98.75 475 LEU A N 1
ATOM 3778 C CA . LEU A 1 475 ? 19.008 -13.439 -18.609 1.00 98.75 475 LEU A CA 1
ATOM 3779 C C . LEU A 1 475 ? 17.959 -13.191 -17.519 1.00 98.75 475 LEU A C 1
ATOM 3781 O O . LEU A 1 475 ? 17.981 -12.161 -16.847 1.00 98.75 475 LEU A O 1
ATOM 3785 N N . ILE A 1 476 ? 17.048 -14.148 -17.327 1.00 98.06 476 ILE A N 1
ATOM 3786 C CA . ILE A 1 476 ? 15.943 -14.022 -16.357 1.00 98.06 476 ILE A CA 1
ATOM 3787 C C . ILE A 1 476 ? 16.309 -14.514 -14.949 1.00 98.06 476 ILE A C 1
ATOM 3789 O O . ILE A 1 476 ? 15.671 -14.130 -13.977 1.00 98.06 476 ILE A O 1
ATOM 3793 N N . GLY A 1 477 ? 17.320 -15.376 -14.800 1.00 96.94 477 GLY A N 1
ATOM 3794 C CA . GLY A 1 477 ? 17.621 -16.001 -13.508 1.00 96.94 477 GLY A CA 1
ATOM 3795 C C . GLY A 1 477 ? 16.405 -16.745 -12.932 1.00 96.94 477 GLY A C 1
ATOM 3796 O O . GLY A 1 477 ? 15.772 -17.536 -13.634 1.00 96.94 477 GLY A O 1
ATOM 3797 N N . GLN A 1 478 ? 16.071 -16.491 -11.662 1.00 97.44 478 GLN A N 1
ATOM 3798 C CA . GLN A 1 478 ? 14.886 -17.063 -11.003 1.00 97.44 478 GLN A CA 1
ATOM 3799 C C . GLN A 1 478 ? 13.695 -16.100 -10.947 1.00 97.44 478 GLN A C 1
ATOM 3801 O O . GLN A 1 478 ? 12.761 -16.322 -10.177 1.00 97.44 478 GLN A O 1
ATOM 3806 N N . GLY A 1 479 ? 13.704 -15.060 -11.772 1.00 97.00 479 GLY A N 1
ATOM 3807 C CA . GLY A 1 479 ? 12.578 -14.159 -11.894 1.00 97.00 479 GLY A CA 1
ATOM 3808 C C . GLY A 1 479 ? 12.987 -12.792 -12.410 1.00 97.00 479 GLY A C 1
ATOM 3809 O O . GLY A 1 479 ? 14.137 -12.358 -12.339 1.00 97.00 479 GLY A O 1
ATOM 3810 N N . ASP A 1 480 ? 11.990 -12.100 -12.921 1.00 97.75 480 ASP A N 1
ATOM 3811 C CA . ASP A 1 480 ? 12.067 -10.704 -13.309 1.00 97.75 480 ASP A CA 1
ATOM 3812 C C . ASP A 1 480 ? 10.941 -9.944 -12.583 1.00 97.75 480 ASP A C 1
ATOM 3814 O O . ASP A 1 480 ? 10.600 -10.313 -11.461 1.00 97.75 480 ASP A O 1
ATOM 3818 N N . TRP A 1 481 ? 10.304 -8.929 -13.175 1.00 98.44 481 TRP A N 1
ATOM 3819 C CA . TRP A 1 481 ? 9.161 -8.275 -12.517 1.00 98.44 481 TRP A CA 1
ATOM 3820 C C . TRP A 1 481 ? 8.020 -9.243 -12.150 1.00 98.44 481 TRP A C 1
ATOM 3822 O O . TRP A 1 481 ? 7.283 -9.005 -11.194 1.00 98.44 481 TRP A O 1
ATOM 3832 N N . CYS A 1 482 ? 7.871 -10.355 -12.880 1.00 98.19 482 CYS A N 1
ATOM 3833 C CA . CYS A 1 482 ? 6.959 -11.426 -12.501 1.00 98.19 482 CYS A CA 1
ATOM 3834 C C . CYS A 1 482 ? 7.626 -12.366 -11.480 1.00 98.19 482 CYS A C 1
ATOM 3836 O O . CYS A 1 482 ? 8.100 -13.442 -11.851 1.00 98.19 482 CYS A O 1
ATOM 3838 N N . ASP A 1 483 ? 7.572 -11.999 -10.194 1.00 97.31 483 ASP A N 1
ATOM 3839 C CA . ASP A 1 483 ? 8.178 -12.726 -9.060 1.00 97.31 483 ASP A CA 1
ATOM 3840 C C . ASP A 1 483 ? 8.070 -14.277 -9.119 1.00 97.31 483 ASP A C 1
ATOM 3842 O O . ASP A 1 483 ? 9.040 -14.974 -8.826 1.00 97.31 483 ASP A O 1
ATOM 3846 N N . PRO A 1 484 ? 6.921 -14.908 -9.453 1.00 97.75 484 PRO A N 1
ATOM 3847 C CA . PRO A 1 484 ? 6.811 -16.368 -9.431 1.00 97.75 484 PRO A CA 1
ATOM 3848 C C . PRO A 1 484 ? 7.255 -17.061 -10.738 1.00 97.75 484 PRO A C 1
ATOM 3850 O O . PRO A 1 484 ? 7.068 -18.274 -10.856 1.00 97.75 484 PRO A O 1
ATOM 3853 N N . MET A 1 485 ? 7.808 -16.347 -11.726 1.00 98.12 485 MET A N 1
ATOM 3854 C CA . MET A 1 485 ? 8.334 -16.926 -12.976 1.00 98.12 485 MET A CA 1
ATOM 3855 C C . MET A 1 485 ? 9.771 -17.427 -12.785 1.00 98.12 485 MET A C 1
ATOM 3857 O O . MET A 1 485 ? 10.729 -16.881 -13.324 1.00 98.12 485 MET A O 1
ATOM 3861 N N . ASN A 1 486 ? 9.918 -18.470 -11.974 1.00 97.69 486 ASN A N 1
ATOM 3862 C CA . ASN A 1 486 ? 11.199 -18.811 -11.364 1.00 97.69 486 ASN A CA 1
ATOM 3863 C C . ASN A 1 486 ? 11.971 -19.964 -12.007 1.00 97.69 486 ASN A C 1
ATOM 3865 O O . ASN A 1 486 ? 13.098 -20.226 -11.597 1.00 97.69 486 ASN A O 1
ATOM 3869 N N . MET A 1 487 ? 11.391 -20.673 -12.978 1.00 98.38 487 MET A N 1
ATOM 3870 C CA . MET A 1 487 ? 12.042 -21.842 -13.589 1.00 98.38 487 MET A CA 1
ATOM 3871 C C . MET A 1 487 ? 12.486 -21.612 -15.034 1.00 98.38 487 MET A C 1
ATOM 3873 O O . MET A 1 487 ? 13.219 -22.440 -15.567 1.00 98.38 487 MET A O 1
ATOM 3877 N N . ALA A 1 488 ? 12.132 -20.478 -15.646 1.00 97.69 488 ALA A N 1
ATOM 3878 C CA . ALA A 1 488 ? 12.505 -20.186 -17.028 1.00 97.69 488 ALA A CA 1
ATOM 3879 C C . ALA A 1 488 ? 14.026 -20.073 -17.245 1.00 97.69 488 ALA A C 1
ATOM 3881 O O . ALA A 1 488 ? 14.498 -20.451 -18.316 1.00 97.69 488 ALA A O 1
ATOM 3882 N N . GLY A 1 489 ? 14.787 -19.586 -16.255 1.00 97.94 489 GLY A N 1
ATOM 3883 C CA . GLY A 1 489 ? 16.238 -19.369 -16.363 1.00 97.94 489 GLY A CA 1
ATOM 3884 C C . GLY A 1 489 ? 17.058 -19.795 -15.148 1.00 97.94 489 GLY A C 1
ATOM 3885 O O . GLY A 1 489 ? 18.175 -19.308 -14.965 1.00 97.94 489 GLY A O 1
ATOM 3886 N N . HIS A 1 490 ? 16.524 -20.675 -14.298 1.00 97.31 490 HIS A N 1
ATOM 3887 C CA . HIS A 1 490 ? 17.187 -21.109 -13.066 1.00 97.31 490 HIS A CA 1
ATOM 3888 C C . HIS A 1 490 ? 18.513 -21.857 -13.313 1.00 97.31 490 HIS A C 1
ATOM 3890 O O . HIS A 1 490 ? 19.327 -21.960 -12.397 1.00 97.31 490 HIS A O 1
ATOM 3896 N N . GLN A 1 491 ? 18.756 -22.349 -14.537 1.00 97.56 491 GLN A N 1
ATOM 3897 C CA . GLN A 1 491 ? 20.025 -22.963 -14.958 1.00 97.56 491 GLN A CA 1
ATOM 3898 C C . GLN A 1 491 ? 20.983 -21.967 -15.641 1.00 97.56 491 GLN A C 1
ATOM 3900 O O . GLN A 1 491 ? 22.023 -22.373 -16.168 1.00 97.56 491 GLN A O 1
ATOM 3905 N N . GLY A 1 492 ? 20.655 -20.670 -15.631 1.00 97.00 492 GLY A N 1
ATOM 3906 C CA . GLY A 1 492 ? 21.526 -19.581 -16.078 1.00 97.00 492 GLY A CA 1
ATOM 3907 C C . GLY A 1 492 ? 21.583 -19.360 -17.592 1.00 97.00 492 GLY A C 1
ATOM 3908 O O . GLY A 1 492 ? 22.531 -18.743 -18.071 1.00 97.00 492 GLY A O 1
ATOM 3909 N N . LYS A 1 493 ? 20.618 -19.877 -18.363 1.00 98.12 493 LYS A N 1
ATOM 3910 C CA . LYS A 1 493 ? 20.552 -19.724 -19.832 1.00 98.12 493 LYS A CA 1
ATOM 3911 C C . LYS A 1 493 ? 19.250 -19.100 -20.322 1.00 98.12 493 LYS A C 1
ATOM 3913 O O . LYS A 1 493 ? 19.220 -18.556 -21.427 1.00 98.12 493 LYS A O 1
ATOM 3918 N N . GLY A 1 494 ? 18.179 -19.224 -19.544 1.00 98.38 494 GLY A N 1
ATOM 3919 C CA . GLY A 1 494 ? 16.884 -18.654 -19.881 1.00 98.38 494 GLY A CA 1
ATOM 3920 C C . GLY A 1 494 ? 16.924 -17.132 -19.953 1.00 98.38 494 GLY A C 1
ATOM 3921 O O . GLY A 1 494 ? 17.630 -16.475 -19.185 1.00 98.38 494 GLY A O 1
ATOM 3922 N N . ILE A 1 495 ? 16.134 -16.575 -20.864 1.00 98.44 495 ILE A N 1
ATOM 3923 C CA . ILE A 1 495 ? 16.040 -15.135 -21.118 1.00 98.44 495 ILE A CA 1
ATOM 3924 C C . ILE A 1 495 ? 14.628 -14.634 -20.852 1.00 98.44 495 ILE A C 1
ATOM 3926 O O . ILE A 1 495 ? 13.646 -15.369 -21.005 1.00 98.44 495 ILE A O 1
ATOM 3930 N N . SER A 1 496 ? 14.529 -13.346 -20.540 1.00 98.81 496 SER A N 1
ATOM 3931 C CA . SER A 1 496 ? 13.266 -12.623 -20.450 1.00 98.81 496 SER A CA 1
ATOM 3932 C C . SER A 1 496 ? 13.167 -11.590 -21.566 1.00 98.81 496 SER A C 1
ATOM 3934 O O . SER A 1 496 ? 13.990 -10.677 -21.670 1.00 98.81 496 SER A O 1
ATOM 3936 N N . THR A 1 497 ? 12.128 -11.705 -22.396 1.00 98.94 497 THR A N 1
ATOM 3937 C CA . THR A 1 497 ? 11.840 -10.702 -23.429 1.00 98.94 497 THR A CA 1
ATOM 3938 C C . THR A 1 497 ? 11.430 -9.381 -22.787 1.00 98.94 497 THR A C 1
ATOM 3940 O O . THR A 1 497 ? 11.897 -8.328 -23.210 1.00 98.94 497 THR A O 1
ATOM 3943 N N . TRP A 1 498 ? 10.626 -9.432 -21.718 1.00 98.88 498 TRP A N 1
ATOM 3944 C CA . TRP A 1 498 ? 10.261 -8.241 -20.949 1.00 98.88 498 TRP A CA 1
ATOM 3945 C C . TRP A 1 498 ? 11.497 -7.531 -20.386 1.00 98.88 498 TRP A C 1
ATOM 3947 O O . TRP A 1 498 ? 11.637 -6.328 -20.586 1.00 98.88 498 TRP A O 1
ATOM 3957 N N . LEU A 1 499 ? 12.409 -8.265 -19.737 1.00 98.88 499 LEU A N 1
ATOM 3958 C CA . LEU A 1 499 ? 13.598 -7.664 -19.134 1.00 98.88 499 LEU A CA 1
ATOM 3959 C C . LEU A 1 499 ? 14.525 -7.092 -20.204 1.00 98.88 499 LEU A C 1
ATOM 3961 O O . LEU A 1 499 ? 15.056 -6.011 -20.010 1.00 98.88 499 LEU A O 1
ATOM 3965 N N . SER A 1 500 ? 14.666 -7.762 -21.350 1.00 98.94 500 SER A N 1
ATOM 3966 C CA . SER A 1 500 ? 15.452 -7.238 -22.477 1.00 98.94 500 SER A CA 1
ATOM 3967 C C . SER A 1 500 ? 14.930 -5.862 -22.916 1.00 98.94 500 SER A C 1
ATOM 3969 O O . SER A 1 500 ? 15.686 -4.899 -23.009 1.00 98.94 500 SER A O 1
ATOM 3971 N N . LEU A 1 501 ? 13.614 -5.739 -23.097 1.00 98.94 501 LEU A N 1
ATOM 3972 C CA . LEU A 1 501 ? 12.962 -4.483 -23.475 1.00 98.94 501 LEU A CA 1
ATOM 3973 C C . LEU A 1 501 ? 13.065 -3.415 -22.376 1.00 98.94 501 LEU A C 1
ATOM 3975 O O . LEU A 1 501 ? 13.363 -2.258 -22.663 1.00 98.94 501 LEU A O 1
ATOM 3979 N N . ALA A 1 502 ? 12.880 -3.799 -21.111 1.00 98.88 502 ALA A N 1
ATOM 3980 C CA . ALA A 1 502 ? 13.045 -2.899 -19.972 1.00 98.88 502 ALA A CA 1
ATOM 3981 C C . ALA A 1 502 ? 14.495 -2.421 -19.807 1.00 98.88 502 ALA A C 1
ATOM 3983 O O . ALA A 1 502 ? 14.716 -1.258 -19.481 1.00 98.88 502 ALA A O 1
ATOM 3984 N N . THR A 1 503 ? 15.483 -3.279 -20.079 1.00 98.94 503 THR A N 1
ATOM 3985 C CA . THR A 1 503 ? 16.899 -2.908 -20.132 1.00 98.94 503 THR A CA 1
ATOM 3986 C C . THR A 1 503 ? 17.159 -1.915 -21.257 1.00 98.94 503 THR A C 1
ATOM 3988 O O . THR A 1 503 ? 17.761 -0.883 -20.990 1.00 98.94 503 THR A O 1
ATOM 3991 N N . SER A 1 504 ? 16.665 -2.164 -22.474 1.00 98.94 504 SER A N 1
ATOM 3992 C CA . SER A 1 504 ? 16.780 -1.210 -23.588 1.00 98.94 504 SER A CA 1
ATOM 3993 C C . SER A 1 504 ? 16.228 0.169 -23.203 1.00 98.94 504 SER A C 1
ATOM 3995 O O . SER A 1 504 ? 16.932 1.172 -23.308 1.00 98.94 504 SER A O 1
ATOM 3997 N N . TYR A 1 505 ? 15.019 0.215 -22.638 1.00 98.88 505 TYR A N 1
ATOM 3998 C CA . TYR A 1 505 ? 14.412 1.463 -22.172 1.00 98.88 505 TYR A CA 1
ATOM 3999 C C . TYR A 1 505 ? 15.223 2.136 -21.048 1.00 98.88 505 TYR A C 1
ATOM 4001 O O . TYR A 1 505 ? 15.478 3.337 -21.097 1.00 98.88 505 TYR A O 1
ATOM 4009 N N . ALA A 1 506 ? 15.694 1.377 -20.055 1.00 98.88 506 ALA A N 1
ATOM 4010 C CA . ALA A 1 506 ? 16.513 1.901 -18.961 1.00 98.88 506 ALA A CA 1
ATOM 4011 C C . ALA A 1 506 ? 17.865 2.467 -19.442 1.00 98.88 506 ALA A C 1
ATOM 4013 O O . ALA A 1 506 ? 18.327 3.479 -18.908 1.00 98.88 506 ALA A O 1
ATOM 4014 N N . LEU A 1 507 ? 18.488 1.848 -20.451 1.00 98.88 507 LEU A N 1
ATOM 4015 C CA . LEU A 1 507 ? 19.724 2.331 -21.073 1.00 98.88 507 LEU A CA 1
ATOM 4016 C C . LEU A 1 507 ? 19.498 3.642 -21.834 1.00 98.88 507 LEU A C 1
ATOM 4018 O O . LEU A 1 507 ? 20.297 4.559 -21.671 1.00 98.88 507 LEU A O 1
ATOM 4022 N N . GLN A 1 508 ? 18.391 3.769 -22.572 1.00 98.81 508 GLN A N 1
ATOM 4023 C CA . GLN A 1 508 ? 18.008 5.019 -23.245 1.00 98.81 508 GLN A CA 1
ATOM 4024 C C . GLN A 1 508 ? 17.780 6.155 -22.234 1.00 98.81 508 GLN A C 1
ATOM 4026 O O . GLN A 1 508 ? 18.329 7.244 -22.386 1.00 98.81 508 GLN A O 1
ATOM 4031 N N . VAL A 1 509 ? 17.045 5.891 -21.146 1.00 98.69 509 VAL A N 1
ATOM 4032 C CA . VAL A 1 509 ? 16.829 6.886 -20.077 1.00 98.69 509 VAL A CA 1
ATOM 4033 C C . VAL A 1 509 ? 18.149 7.266 -19.396 1.00 98.69 509 VAL A C 1
ATOM 4035 O O . VAL A 1 509 ? 18.382 8.432 -19.080 1.00 98.69 509 VAL A O 1
ATOM 4038 N N . THR A 1 510 ? 19.040 6.297 -19.177 1.00 98.81 510 THR A N 1
ATOM 4039 C CA . THR A 1 510 ? 20.368 6.569 -18.610 1.00 98.81 510 THR A CA 1
ATOM 4040 C C . THR A 1 510 ? 21.207 7.423 -19.557 1.00 98.81 510 THR A C 1
ATOM 4042 O O . THR A 1 510 ? 21.813 8.394 -19.108 1.00 98.81 510 THR A O 1
ATOM 4045 N N . ALA A 1 511 ? 21.214 7.102 -20.853 1.00 98.75 511 ALA A N 1
ATOM 4046 C CA . ALA A 1 511 ? 21.914 7.868 -21.876 1.00 98.75 511 ALA A CA 1
ATOM 4047 C C . ALA A 1 511 ? 21.444 9.328 -21.896 1.00 98.75 511 ALA A C 1
ATOM 4049 O O . ALA A 1 511 ? 22.281 10.226 -21.813 1.00 98.75 511 ALA A O 1
ATOM 4050 N N . GLU A 1 512 ? 20.127 9.572 -21.866 1.00 98.06 512 GLU A N 1
ATOM 4051 C CA . GLU A 1 512 ? 19.549 10.921 -21.777 1.00 98.06 512 GLU A CA 1
ATOM 4052 C C . GLU A 1 512 ? 20.086 11.694 -20.559 1.00 98.06 512 GLU A C 1
ATOM 4054 O O . GLU A 1 512 ? 20.514 12.846 -20.673 1.00 98.06 512 GLU A O 1
ATOM 4059 N N . LEU A 1 513 ? 20.100 11.054 -19.385 1.00 97.88 513 LEU A N 1
ATOM 4060 C CA . LEU A 1 513 ? 20.530 11.679 -18.133 1.00 97.88 513 LEU A CA 1
ATOM 4061 C C . LEU A 1 513 ? 22.029 12.000 -18.105 1.00 97.88 513 LEU A C 1
ATOM 4063 O O . LEU A 1 513 ? 22.423 13.010 -17.514 1.00 97.88 513 LEU A O 1
ATOM 4067 N N . ILE A 1 514 ? 22.866 11.172 -18.735 1.00 98.12 514 ILE A N 1
ATOM 4068 C CA . ILE A 1 514 ? 24.324 11.339 -18.696 1.00 98.12 514 ILE A CA 1
ATOM 4069 C C . ILE A 1 514 ? 24.893 12.052 -19.925 1.00 98.12 514 ILE A C 1
ATOM 4071 O O . ILE A 1 514 ? 26.032 12.500 -19.851 1.00 98.12 514 ILE A O 1
ATOM 4075 N N . ALA A 1 515 ? 24.136 12.239 -21.012 1.00 97.31 515 ALA A N 1
ATOM 4076 C CA . ALA A 1 515 ? 24.627 12.745 -22.303 1.00 97.31 515 ALA A CA 1
ATOM 4077 C C . ALA A 1 515 ? 25.477 14.024 -22.211 1.00 97.31 515 ALA A C 1
ATOM 4079 O O . ALA A 1 515 ? 26.474 14.171 -22.914 1.00 97.31 515 ALA A O 1
ATOM 4080 N N . LYS A 1 516 ? 25.125 14.949 -21.309 1.00 94.62 516 LYS A N 1
ATOM 4081 C CA . LYS A 1 516 ? 25.874 16.206 -21.120 1.00 94.62 516 LYS A CA 1
ATOM 4082 C C . LYS A 1 516 ? 27.221 16.026 -20.418 1.00 94.62 516 LYS A C 1
ATOM 4084 O O . LYS A 1 516 ? 28.108 16.852 -20.599 1.00 94.62 516 LYS A O 1
ATOM 4089 N N . THR A 1 517 ? 27.353 15.002 -19.580 1.00 96.31 517 THR A N 1
ATOM 4090 C CA . THR A 1 517 ? 28.523 14.783 -18.710 1.00 96.31 517 THR A CA 1
ATOM 4091 C C . THR A 1 517 ? 29.407 13.635 -19.195 1.00 96.31 517 THR A C 1
ATOM 4093 O O . THR A 1 517 ? 30.622 13.708 -19.055 1.00 96.31 517 THR A O 1
ATOM 4096 N N . HIS A 1 518 ? 28.808 12.618 -19.817 1.00 98.12 518 HIS A N 1
ATOM 4097 C CA . HIS A 1 518 ? 29.441 11.393 -20.303 1.00 98.12 518 HIS A CA 1
ATOM 4098 C C . HIS A 1 518 ? 28.934 11.032 -21.717 1.00 98.12 518 HIS A C 1
ATOM 4100 O O . HIS A 1 518 ? 28.321 9.978 -21.897 1.00 98.12 518 HIS A O 1
ATOM 4106 N N . PRO A 1 519 ? 29.164 11.886 -22.733 1.00 98.00 519 PRO A N 1
ATOM 4107 C CA . PRO A 1 519 ? 28.584 11.721 -24.071 1.00 98.00 519 PRO A CA 1
ATOM 4108 C C . PRO A 1 519 ? 28.963 10.396 -24.751 1.00 98.00 519 PRO A C 1
ATOM 4110 O O . PRO A 1 519 ? 28.091 9.721 -25.281 1.00 98.00 519 PRO A O 1
ATOM 4113 N N . GLU A 1 520 ? 30.228 9.966 -24.670 1.00 98.25 520 GLU A N 1
ATOM 4114 C CA . GLU A 1 520 ? 30.675 8.692 -25.268 1.00 98.25 520 GLU A CA 1
ATOM 4115 C C . GLU A 1 520 ? 29.987 7.476 -24.625 1.00 98.25 520 GLU A C 1
ATOM 4117 O O . GLU A 1 520 ? 29.666 6.490 -25.288 1.00 98.25 520 GLU A O 1
ATOM 4122 N N . LYS A 1 521 ? 29.734 7.544 -23.312 1.00 98.19 521 LYS A N 1
ATOM 4123 C CA . LYS A 1 521 ? 29.046 6.476 -22.583 1.00 98.19 521 LYS A CA 1
ATOM 4124 C C . LYS A 1 521 ? 27.550 6.461 -22.895 1.00 98.19 521 LYS A C 1
ATOM 4126 O O . LYS A 1 521 ? 26.987 5.378 -23.025 1.00 98.19 521 LYS A O 1
ATOM 4131 N N . ALA A 1 522 ? 26.933 7.636 -23.044 1.00 98.62 522 ALA A N 1
ATOM 4132 C CA . ALA A 1 522 ? 25.548 7.767 -23.491 1.00 98.62 522 ALA A CA 1
ATOM 4133 C C . ALA A 1 522 ? 25.353 7.136 -24.876 1.00 98.62 522 ALA A C 1
ATOM 4135 O O . ALA A 1 522 ? 24.514 6.251 -25.012 1.00 98.62 522 ALA A O 1
ATOM 4136 N N . GLU A 1 523 ? 26.195 7.493 -25.851 1.00 98.62 523 GLU A N 1
ATOM 4137 C CA . GLU A 1 523 ? 26.158 6.908 -27.199 1.00 98.62 523 GLU A CA 1
ATOM 4138 C C . GLU A 1 523 ? 26.349 5.380 -27.155 1.00 98.62 523 GLU A C 1
ATOM 4140 O O . GLU A 1 523 ? 25.635 4.631 -27.822 1.00 98.62 523 GLU A O 1
ATOM 4145 N N . SER A 1 524 ? 27.262 4.881 -26.311 1.00 98.56 524 SER A N 1
ATOM 4146 C CA . SER A 1 524 ? 27.442 3.436 -26.128 1.00 98.56 524 SER A CA 1
ATOM 4147 C C . SER A 1 524 ? 26.177 2.750 -25.600 1.00 98.56 524 SER A C 1
ATOM 4149 O O . SER A 1 524 ? 25.830 1.667 -26.073 1.00 98.56 524 SER A O 1
ATOM 4151 N N . PHE A 1 525 ? 25.478 3.355 -24.636 1.00 98.75 525 PHE A N 1
ATOM 4152 C CA . PHE A 1 525 ? 24.235 2.802 -24.100 1.00 98.75 525 PHE A CA 1
ATOM 4153 C C . PHE A 1 525 ? 23.087 2.845 -25.114 1.00 98.75 525 PHE A C 1
ATOM 4155 O O . PHE A 1 525 ? 22.324 1.881 -25.181 1.00 98.75 525 PHE A O 1
ATOM 4162 N N . GLU A 1 526 ? 22.998 3.891 -25.937 1.00 98.69 526 GLU A N 1
ATOM 4163 C CA . GLU A 1 526 ? 22.037 3.976 -27.046 1.00 98.69 526 GLU A CA 1
ATOM 4164 C C . GLU A 1 526 ? 22.258 2.845 -28.062 1.00 98.69 526 GLU A C 1
ATOM 4166 O O . GLU A 1 526 ? 21.327 2.100 -28.368 1.00 98.69 526 GLU A O 1
ATOM 4171 N N . GLN A 1 527 ? 23.504 2.619 -28.492 1.00 98.69 527 GLN A N 1
ATOM 4172 C CA . GLN A 1 527 ? 23.851 1.533 -29.423 1.00 98.69 527 GLN A CA 1
ATOM 4173 C C . GLN A 1 527 ? 23.524 0.141 -28.857 1.00 98.69 527 GLN A C 1
ATOM 4175 O O . GLN A 1 527 ? 23.065 -0.756 -29.573 1.00 98.69 527 GLN A O 1
ATOM 4180 N N . VAL A 1 528 ? 23.755 -0.067 -27.556 1.00 98.75 528 VAL A N 1
ATOM 4181 C CA . VAL A 1 528 ? 23.399 -1.325 -26.882 1.00 98.75 528 VAL A CA 1
ATOM 4182 C C . VAL A 1 528 ? 21.881 -1.488 -26.820 1.00 98.75 528 VAL A C 1
ATOM 4184 O O . VAL A 1 528 ? 21.387 -2.583 -27.085 1.00 98.75 528 VAL A O 1
ATOM 4187 N N . ALA A 1 529 ? 21.133 -0.425 -26.517 1.00 98.88 529 ALA A N 1
ATOM 4188 C CA . ALA A 1 529 ? 19.673 -0.455 -26.503 1.00 98.88 529 ALA A CA 1
ATOM 4189 C C . ALA A 1 529 ? 19.092 -0.825 -27.881 1.00 98.88 529 ALA A C 1
ATOM 4191 O O . ALA A 1 529 ? 18.232 -1.706 -27.968 1.00 98.88 529 ALA A O 1
ATOM 4192 N N . GLU A 1 530 ? 19.617 -0.240 -28.962 1.00 98.75 530 GLU A N 1
ATOM 4193 C CA . GLU A 1 530 ? 19.260 -0.608 -30.340 1.00 98.75 530 GLU A CA 1
ATOM 4194 C C . GLU A 1 530 ? 19.574 -2.081 -30.636 1.00 98.75 530 GLU A C 1
ATOM 4196 O O . GLU A 1 530 ? 18.719 -2.821 -31.124 1.00 98.75 530 GLU A O 1
ATOM 4201 N N . THR A 1 531 ? 20.761 -2.550 -30.242 1.00 98.81 531 THR A N 1
ATOM 4202 C CA . THR A 1 531 ? 21.172 -3.952 -30.421 1.00 98.81 531 THR A CA 1
ATOM 4203 C C . THR A 1 531 ? 20.239 -4.927 -29.693 1.00 98.81 531 THR A C 1
ATOM 4205 O O . THR A 1 531 ? 19.931 -6.006 -30.212 1.00 98.81 531 THR A O 1
ATOM 4208 N N . ILE A 1 532 ? 19.772 -4.570 -28.492 1.00 98.88 532 ILE A N 1
ATOM 4209 C CA . ILE A 1 532 ? 18.790 -5.367 -27.748 1.00 98.88 532 ILE A CA 1
ATOM 4210 C C . ILE A 1 532 ? 17.443 -5.375 -28.481 1.00 98.88 532 ILE A C 1
ATOM 4212 O O . ILE A 1 532 ? 16.835 -6.438 -28.621 1.00 98.88 532 ILE A O 1
ATOM 4216 N N . ASN A 1 533 ? 16.975 -4.224 -28.972 1.00 98.88 533 ASN A N 1
ATOM 4217 C CA . ASN A 1 533 ? 15.723 -4.130 -29.727 1.00 98.88 533 ASN A CA 1
ATOM 4218 C C . ASN A 1 533 ? 15.759 -5.008 -30.990 1.00 98.88 533 ASN A C 1
ATOM 4220 O O . ASN A 1 533 ? 14.820 -5.769 -31.243 1.00 98.88 533 ASN A O 1
ATOM 4224 N N . ASP A 1 534 ? 16.867 -4.983 -31.732 1.00 98.81 534 ASP A N 1
ATOM 4225 C CA . ASP A 1 534 ? 17.089 -5.843 -32.898 1.00 98.81 534 ASP A CA 1
ATOM 4226 C C . ASP A 1 534 ? 17.092 -7.330 -32.528 1.00 98.81 534 ASP A C 1
ATOM 4228 O O . ASP A 1 534 ? 16.470 -8.157 -33.205 1.00 98.81 534 ASP A O 1
ATOM 4232 N N . ALA A 1 535 ? 17.748 -7.691 -31.422 1.00 98.88 535 ALA A N 1
ATOM 4233 C CA . ALA A 1 535 ? 17.744 -9.057 -30.911 1.00 98.88 535 ALA A CA 1
ATOM 4234 C C . ALA A 1 535 ? 16.333 -9.521 -30.522 1.00 98.88 535 ALA A C 1
ATOM 4236 O O . ALA A 1 535 ? 15.929 -10.634 -30.871 1.00 98.88 535 ALA A O 1
ATOM 4237 N N . VAL A 1 536 ? 15.556 -8.674 -29.843 1.00 98.88 536 VAL A N 1
ATOM 4238 C CA . VAL A 1 536 ? 14.163 -8.965 -29.483 1.00 98.88 536 VAL A CA 1
ATOM 4239 C C . VAL A 1 536 ? 13.313 -9.166 -30.738 1.00 98.88 536 VAL A C 1
ATOM 4241 O O . VAL A 1 536 ? 12.606 -10.169 -30.831 1.00 98.88 536 VAL A O 1
ATOM 4244 N N . ASN A 1 537 ? 13.429 -8.293 -31.738 1.00 98.81 537 ASN A N 1
ATOM 4245 C CA . ASN A 1 537 ? 12.708 -8.437 -33.004 1.00 98.81 537 ASN A CA 1
ATOM 4246 C C . ASN A 1 537 ? 13.091 -9.712 -33.767 1.00 98.81 537 ASN A C 1
ATOM 4248 O O . ASN A 1 537 ? 12.239 -10.324 -34.408 1.00 98.81 537 ASN A O 1
ATOM 4252 N N . LYS A 1 538 ? 14.357 -10.133 -33.688 1.00 98.62 538 LYS A N 1
ATOM 4253 C CA . LYS A 1 538 ? 14.852 -11.335 -34.366 1.00 98.62 538 LYS A CA 1
ATOM 4254 C C . LYS A 1 538 ? 14.438 -12.637 -33.681 1.00 98.62 538 LYS A C 1
ATOM 4256 O O . LYS A 1 538 ? 14.128 -13.605 -34.370 1.00 98.62 538 LYS A O 1
ATOM 4261 N N . TYR A 1 539 ? 14.518 -12.698 -32.354 1.00 98.69 539 TYR A N 1
ATOM 4262 C CA . TYR A 1 539 ? 14.403 -13.959 -31.609 1.00 98.69 539 TYR A CA 1
ATOM 4263 C C . TYR A 1 539 ? 13.105 -14.103 -30.816 1.00 98.69 539 TYR A C 1
ATOM 4265 O O . TYR A 1 539 ? 12.761 -15.223 -30.446 1.00 98.69 539 TYR A O 1
ATOM 4273 N N . CYS A 1 540 ? 12.415 -13.000 -30.524 1.00 98.69 540 CYS A N 1
ATOM 4274 C CA . CYS A 1 540 ? 11.263 -12.991 -29.626 1.00 98.69 540 CYS A CA 1
ATOM 4275 C C . CYS A 1 540 ? 9.957 -12.575 -30.312 1.00 98.69 540 CYS A C 1
ATOM 4277 O O . CYS A 1 540 ? 8.921 -12.653 -29.663 1.00 98.69 540 CYS A O 1
ATOM 4279 N N . TRP A 1 541 ? 9.967 -12.121 -31.568 1.00 98.69 541 TRP A N 1
ATOM 4280 C CA . TRP A 1 541 ? 8.736 -11.853 -32.318 1.00 98.69 541 TRP A CA 1
ATOM 4281 C C . TRP A 1 541 ? 8.114 -13.166 -32.815 1.00 98.69 541 TRP A C 1
ATOM 4283 O O . TRP A 1 541 ? 8.756 -13.907 -33.555 1.00 98.69 541 TRP A O 1
ATOM 4293 N N . ASP A 1 542 ? 6.870 -13.444 -32.425 1.00 98.44 542 ASP A N 1
ATOM 4294 C CA . ASP A 1 542 ? 6.144 -14.682 -32.759 1.00 98.44 542 ASP A CA 1
ATOM 4295 C C . ASP A 1 542 ? 5.229 -14.542 -33.993 1.00 98.44 542 ASP A C 1
ATOM 4297 O O . ASP A 1 542 ? 4.484 -15.449 -34.350 1.00 98.44 542 ASP A O 1
ATOM 4301 N N . GLY A 1 543 ? 5.264 -13.390 -34.665 1.00 97.06 543 GLY A N 1
ATOM 4302 C CA . GLY A 1 543 ? 4.470 -13.113 -35.864 1.00 97.06 543 GLY A CA 1
ATOM 4303 C C . GLY A 1 543 ? 3.407 -12.046 -35.641 1.00 97.06 543 GLY A C 1
ATOM 4304 O O . GLY A 1 543 ? 3.347 -11.129 -36.446 1.00 97.06 543 GLY A O 1
ATOM 4305 N N . ASN A 1 544 ? 2.650 -12.127 -34.540 1.00 97.94 544 ASN A N 1
ATOM 4306 C CA . ASN A 1 544 ? 1.614 -11.142 -34.179 1.00 97.94 544 ASN A CA 1
ATOM 4307 C C . ASN A 1 544 ? 1.880 -10.437 -32.834 1.00 97.94 544 ASN A C 1
ATOM 4309 O O . ASN A 1 544 ? 1.278 -9.412 -32.533 1.00 97.94 544 ASN A O 1
ATOM 4313 N N . TRP A 1 545 ? 2.743 -10.999 -31.986 1.00 98.81 545 TRP A N 1
ATOM 4314 C CA . TRP A 1 545 ? 3.127 -10.424 -30.695 1.00 98.81 545 TRP A CA 1
ATOM 4315 C C . TRP A 1 545 ? 4.533 -10.881 -30.294 1.00 98.81 545 TRP A C 1
ATOM 4317 O O . TRP A 1 545 ? 5.111 -11.788 -30.896 1.00 98.81 545 TRP A O 1
ATOM 4327 N N . TYR A 1 546 ? 5.093 -10.261 -29.257 1.00 98.88 546 TYR A N 1
ATOM 4328 C CA . TYR A 1 546 ? 6.360 -10.673 -28.662 1.00 98.88 546 TYR A CA 1
ATOM 4329 C C . TYR A 1 546 ? 6.150 -11.808 -27.656 1.00 98.88 546 TYR A C 1
ATOM 4331 O O . TYR A 1 546 ? 5.318 -11.705 -26.751 1.00 98.88 546 TYR A O 1
ATOM 4339 N N . SER A 1 547 ? 6.950 -12.866 -27.773 1.00 98.81 547 SER A N 1
ATOM 4340 C CA . SER A 1 547 ? 7.047 -13.948 -26.793 1.00 98.81 547 SER A CA 1
ATOM 4341 C C . SER A 1 547 ? 7.399 -13.421 -25.398 1.00 98.81 547 SER A C 1
ATOM 4343 O O . SER A 1 547 ? 7.897 -12.303 -25.235 1.00 98.81 547 SER A O 1
ATOM 4345 N N . ARG A 1 548 ? 7.156 -14.222 -24.359 1.00 98.81 548 ARG A N 1
ATOM 4346 C CA . ARG A 1 548 ? 7.479 -13.837 -22.980 1.00 98.81 548 ARG A CA 1
ATOM 4347 C C . ARG A 1 548 ? 8.945 -14.068 -22.623 1.00 98.81 548 ARG A C 1
ATOM 4349 O O . ARG A 1 548 ? 9.495 -13.335 -21.791 1.00 98.81 548 ARG A O 1
ATOM 4356 N N . GLY A 1 549 ? 9.556 -15.074 -23.231 1.00 98.62 549 GLY A N 1
ATOM 4357 C CA . GLY A 1 549 ? 10.956 -15.408 -23.042 1.00 98.62 549 GLY A CA 1
ATOM 4358 C C . GLY A 1 549 ? 11.337 -16.717 -23.721 1.00 98.62 549 GLY A C 1
ATOM 4359 O O . GLY A 1 549 ? 10.547 -17.336 -24.436 1.00 98.62 549 GLY A O 1
ATOM 4360 N N . ILE A 1 550 ? 12.567 -17.150 -23.461 1.00 98.75 550 ILE A N 1
ATOM 4361 C CA . ILE A 1 550 ? 13.116 -18.421 -23.938 1.00 98.75 550 ILE A CA 1
ATOM 4362 C C . ILE A 1 550 ? 13.682 -19.148 -22.725 1.00 98.75 550 ILE A C 1
ATOM 4364 O O . ILE A 1 550 ? 14.461 -18.576 -21.970 1.00 98.75 550 ILE A O 1
ATOM 4368 N N . THR A 1 551 ? 13.279 -20.397 -22.531 1.00 98.75 551 THR A N 1
ATOM 4369 C CA . THR A 1 551 ? 13.689 -21.223 -21.386 1.00 98.75 551 THR A CA 1
ATOM 4370 C C . THR A 1 551 ? 15.171 -21.609 -21.448 1.00 98.75 551 THR A C 1
ATOM 4372 O O . THR A 1 551 ? 15.812 -21.489 -22.495 1.00 98.75 551 THR A O 1
ATOM 4375 N N . ASP A 1 552 ? 15.711 -22.166 -20.360 1.00 98.44 552 ASP A N 1
ATOM 4376 C CA . ASP A 1 552 ? 17.071 -22.727 -20.311 1.00 98.44 552 ASP A CA 1
ATOM 4377 C C . ASP A 1 552 ? 17.359 -23.759 -21.423 1.00 98.44 552 ASP A C 1
ATOM 4379 O O . ASP A 1 552 ? 18.494 -23.884 -21.892 1.00 98.44 552 ASP A O 1
ATOM 4383 N N . ALA A 1 553 ? 16.325 -24.480 -21.875 1.00 98.12 553 ALA A N 1
ATOM 4384 C CA . ALA A 1 553 ? 16.399 -25.462 -22.958 1.00 98.12 553 ALA A CA 1
ATOM 4385 C C . ALA A 1 553 ? 16.326 -24.838 -24.366 1.00 98.12 553 ALA A C 1
ATOM 4387 O O . ALA A 1 553 ? 16.329 -25.560 -25.362 1.00 98.12 553 ALA A O 1
ATOM 4388 N N . GLY A 1 554 ? 16.233 -23.510 -24.473 1.00 97.69 554 GLY A N 1
ATOM 4389 C CA . GLY A 1 554 ? 16.104 -22.808 -25.748 1.00 97.69 554 GLY A CA 1
ATOM 4390 C C . GLY A 1 554 ? 14.685 -22.808 -26.327 1.00 97.69 554 GLY A C 1
ATOM 4391 O O . GLY A 1 554 ? 14.510 -22.416 -27.478 1.00 97.69 554 GLY A O 1
ATOM 4392 N N . LYS A 1 555 ? 13.670 -23.230 -25.559 1.00 98.12 555 LYS A N 1
ATOM 4393 C CA . LYS A 1 555 ? 12.270 -23.251 -26.009 1.00 98.12 555 LYS A CA 1
ATOM 4394 C C . LYS A 1 555 ? 11.598 -21.893 -25.747 1.00 98.12 555 LYS A C 1
ATOM 4396 O O . LYS A 1 555 ? 11.593 -21.482 -24.584 1.00 98.12 555 LYS A O 1
ATOM 4401 N N . PRO A 1 556 ? 11.026 -21.215 -26.759 1.00 98.38 556 PRO A N 1
ATOM 4402 C CA . PRO A 1 556 ? 10.239 -20.004 -26.540 1.00 98.38 556 PRO A CA 1
ATOM 4403 C C . PRO A 1 556 ? 8.919 -20.322 -25.820 1.00 98.38 556 PRO A C 1
ATOM 4405 O O . PRO A 1 556 ? 8.392 -21.433 -25.921 1.00 98.38 556 PRO A O 1
ATOM 4408 N N . PHE A 1 557 ? 8.394 -19.352 -25.078 1.00 98.81 557 PHE A N 1
ATOM 4409 C CA . PHE A 1 557 ? 7.089 -19.438 -24.419 1.00 98.81 557 PHE A CA 1
ATOM 4410 C C . PHE A 1 557 ? 6.390 -18.077 -24.415 1.00 98.81 557 PHE A C 1
ATOM 4412 O O . PHE A 1 557 ? 7.038 -17.042 -24.591 1.00 98.81 557 PHE A O 1
ATOM 4419 N N . GLY A 1 558 ? 5.074 -18.055 -24.210 1.00 98.69 558 GLY A N 1
ATOM 4420 C CA . GLY A 1 558 ? 4.295 -16.856 -24.521 1.00 98.69 558 GLY A CA 1
ATOM 4421 C C . GLY A 1 558 ? 4.090 -16.705 -26.023 1.00 98.69 558 GLY A C 1
ATOM 4422 O O . GLY A 1 558 ? 4.114 -15.585 -26.526 1.00 98.69 558 GLY A O 1
ATOM 4423 N N . VAL A 1 559 ? 3.962 -17.828 -26.729 1.00 98.75 559 VAL A N 1
ATOM 4424 C CA . VAL A 1 559 ? 3.844 -17.899 -28.188 1.00 98.75 559 VAL A CA 1
ATOM 4425 C C . VAL A 1 559 ? 2.499 -18.488 -28.609 1.00 98.75 559 VAL A C 1
ATOM 4427 O O . VAL A 1 559 ? 1.841 -19.198 -27.851 1.00 98.75 559 VAL A O 1
ATOM 4430 N N . SER A 1 560 ? 2.102 -18.246 -29.854 1.00 98.38 560 SER A N 1
ATOM 4431 C CA . SER A 1 560 ? 0.874 -18.743 -30.488 1.00 98.38 560 SER A CA 1
ATOM 4432 C C . SER A 1 560 ? 0.722 -20.264 -30.436 1.00 98.38 560 SER A C 1
ATOM 4434 O O . SER A 1 560 ? -0.405 -20.764 -30.373 1.00 98.38 560 SER A O 1
ATOM 4436 N N . ALA A 1 561 ? 1.844 -20.989 -30.415 1.00 98.12 561 ALA A N 1
ATOM 4437 C CA . ALA A 1 561 ? 1.893 -22.443 -30.303 1.00 98.12 561 ALA A CA 1
ATOM 4438 C C . ALA A 1 561 ? 1.637 -22.984 -28.881 1.00 98.12 561 ALA A C 1
ATOM 4440 O O . ALA A 1 561 ? 1.354 -24.174 -28.740 1.00 98.12 561 ALA A O 1
ATOM 4441 N N . ASP A 1 562 ? 1.742 -22.162 -27.830 1.00 98.62 562 ASP A N 1
ATOM 4442 C CA . ASP A 1 562 ? 1.396 -22.588 -26.469 1.00 98.62 562 ASP A CA 1
ATOM 4443 C C . ASP A 1 562 ? -0.131 -22.730 -26.335 1.00 98.62 562 ASP A C 1
ATOM 4445 O O . ASP A 1 562 ? -0.879 -21.998 -26.963 1.00 98.62 562 ASP A O 1
ATOM 4449 N N . GLU A 1 563 ? -0.650 -23.658 -25.528 1.00 97.44 563 GLU A N 1
ATOM 4450 C CA . GLU A 1 563 ? -2.107 -23.759 -25.297 1.00 97.44 563 GLU A CA 1
ATOM 4451 C C . GLU A 1 563 ? -2.590 -22.785 -24.209 1.00 97.44 563 GLU A C 1
ATOM 4453 O O . GLU A 1 563 ? -3.630 -22.139 -24.356 1.00 97.44 563 GLU A O 1
ATOM 4458 N N . GLU A 1 564 ? -1.798 -22.658 -23.143 1.00 98.56 564 GLU A N 1
ATOM 4459 C CA . GLU A 1 564 ? -1.981 -21.763 -21.999 1.00 98.56 564 GLU A CA 1
ATOM 4460 C C . GLU A 1 564 ? -0.795 -20.798 -21.920 1.00 98.56 564 GLU A C 1
ATOM 4462 O O . GLU A 1 564 ? 0.319 -21.144 -22.310 1.00 98.56 564 GLU A O 1
ATOM 4467 N N . GLY A 1 565 ? -1.033 -19.586 -21.423 1.00 98.38 565 GLY A N 1
ATOM 4468 C CA . GLY A 1 565 ? -0.055 -18.504 -21.421 1.00 98.38 565 GLY A CA 1
ATOM 4469 C C . GLY A 1 565 ? 0.436 -18.165 -22.823 1.00 98.38 565 GLY A C 1
ATOM 4470 O O . GLY A 1 565 ? 1.633 -17.999 -23.015 1.00 98.38 565 GLY A O 1
ATOM 4471 N N . LYS A 1 566 ? -0.482 -18.077 -23.793 1.00 98.50 566 LYS A N 1
ATOM 4472 C CA . LYS A 1 566 ? -0.195 -17.780 -25.207 1.00 98.50 566 LYS A CA 1
ATOM 4473 C C . LYS A 1 566 ? 0.404 -16.405 -25.427 1.00 98.50 566 LYS A C 1
ATOM 4475 O O . LYS A 1 566 ? 1.273 -16.237 -26.269 1.00 98.50 566 LYS A O 1
ATOM 4480 N N . ILE A 1 567 ? -0.098 -15.416 -24.703 1.00 98.88 567 ILE A N 1
ATOM 4481 C CA . ILE A 1 567 ? 0.335 -14.028 -24.814 1.00 98.88 567 ILE A CA 1
ATOM 4482 C C . ILE A 1 567 ? 0.421 -13.427 -23.418 1.00 98.88 567 ILE A C 1
ATOM 4484 O O . ILE A 1 567 ? -0.385 -13.738 -22.540 1.00 98.88 567 ILE A O 1
ATOM 4488 N N . TYR A 1 568 ? 1.424 -12.576 -23.226 1.00 98.88 568 TYR A N 1
ATOM 4489 C CA . TYR A 1 568 ? 1.674 -11.832 -21.998 1.00 98.88 568 TYR A CA 1
ATOM 4490 C C . TYR A 1 568 ? 1.674 -10.342 -22.304 1.00 98.88 568 TYR A C 1
ATOM 4492 O O . TYR A 1 568 ? 2.243 -9.929 -23.311 1.00 98.88 568 TYR A O 1
ATOM 4500 N N . LEU A 1 569 ? 1.107 -9.533 -21.414 1.00 98.88 569 LEU A N 1
ATOM 4501 C CA . LEU A 1 569 ? 0.949 -8.097 -21.628 1.00 98.88 569 LEU A CA 1
ATOM 4502 C C . LEU A 1 569 ? 2.286 -7.346 -21.593 1.00 98.88 569 LEU A C 1
ATOM 4504 O O . LEU A 1 569 ? 2.550 -6.505 -22.448 1.00 98.88 569 LEU A O 1
ATOM 4508 N N . ASN A 1 570 ? 3.152 -7.654 -20.619 1.00 98.81 570 ASN A N 1
ATOM 4509 C CA . ASN A 1 570 ? 4.335 -6.831 -20.358 1.00 98.81 570 ASN A CA 1
ATOM 4510 C C . ASN A 1 570 ? 5.324 -6.742 -21.536 1.00 98.81 570 ASN A C 1
ATOM 4512 O O . ASN A 1 570 ? 5.741 -5.624 -21.830 1.00 98.81 570 ASN A O 1
ATOM 4516 N N . PRO A 1 571 ? 5.703 -7.831 -22.240 1.00 98.88 571 PRO A N 1
ATOM 4517 C CA . PRO A 1 571 ? 6.589 -7.706 -23.398 1.00 98.88 571 PRO A CA 1
ATOM 4518 C C . PRO A 1 571 ? 6.032 -6.782 -24.486 1.00 98.88 571 PRO A C 1
ATOM 4520 O O . PRO A 1 571 ? 6.804 -6.095 -25.139 1.00 98.88 571 PRO A O 1
ATOM 4523 N N . GLN A 1 572 ? 4.708 -6.696 -24.643 1.00 98.88 572 GLN A N 1
ATOM 4524 C CA . GLN A 1 572 ? 4.103 -5.847 -25.672 1.00 98.88 572 GLN A CA 1
ATOM 4525 C C . GLN A 1 572 ? 4.246 -4.373 -25.292 1.00 98.88 572 GLN A C 1
ATOM 4527 O O . GLN A 1 572 ? 4.852 -3.593 -26.022 1.00 98.88 572 GLN A O 1
ATOM 4532 N N . SER A 1 573 ? 3.781 -4.010 -24.091 1.00 98.75 573 SER A N 1
ATOM 4533 C CA . SER A 1 573 ? 3.846 -2.632 -23.593 1.00 98.75 573 SER A CA 1
ATOM 4534 C C . SER A 1 573 ? 5.279 -2.106 -23.587 1.00 98.75 573 SER A C 1
ATOM 4536 O O . SER A 1 573 ? 5.543 -0.989 -24.018 1.00 98.75 573 SER A O 1
ATOM 4538 N N . TRP A 1 574 ? 6.228 -2.926 -23.137 1.00 98.88 574 TRP A N 1
ATOM 4539 C CA . TRP A 1 574 ? 7.626 -2.519 -23.044 1.00 98.88 574 TRP A CA 1
ATOM 4540 C C . TRP A 1 574 ? 8.338 -2.515 -24.402 1.00 98.88 574 TRP A C 1
ATOM 4542 O O . TRP A 1 574 ? 9.268 -1.734 -24.574 1.00 98.88 574 TRP A O 1
ATOM 4552 N N . ALA A 1 575 ? 7.874 -3.279 -25.398 1.00 98.88 575 ALA A N 1
ATOM 4553 C CA . ALA A 1 575 ? 8.365 -3.157 -26.774 1.00 98.88 575 ALA A CA 1
ATOM 4554 C C . ALA A 1 575 ? 7.970 -1.816 -27.396 1.00 98.88 575 ALA A C 1
ATOM 4556 O O . ALA A 1 575 ? 8.728 -1.241 -28.178 1.00 98.88 575 ALA A O 1
ATOM 4557 N N . TRP A 1 576 ? 6.800 -1.295 -27.029 1.00 98.62 576 TRP A N 1
ATOM 4558 C CA . TRP A 1 576 ? 6.337 0.012 -27.483 1.00 98.62 576 TRP A CA 1
ATOM 4559 C C . TRP A 1 576 ? 7.127 1.145 -26.838 1.00 98.62 576 TRP A C 1
ATOM 4561 O O . TRP A 1 576 ? 7.499 2.078 -27.548 1.00 98.62 576 TRP A O 1
ATOM 4571 N N . LEU A 1 577 ? 7.395 1.037 -25.531 1.00 98.69 577 LEU A N 1
ATOM 4572 C CA . LEU A 1 577 ? 8.178 2.007 -24.759 1.00 98.69 577 LEU A CA 1
ATOM 4573 C C . LEU A 1 577 ? 9.649 2.033 -25.181 1.00 98.69 577 LEU A C 1
ATOM 4575 O O . LEU A 1 577 ? 10.210 3.106 -25.362 1.00 98.69 577 LEU A O 1
ATOM 4579 N N . ALA A 1 578 ? 10.264 0.864 -25.374 1.00 98.44 578 ALA A N 1
ATOM 4580 C CA . ALA A 1 578 ? 11.667 0.750 -25.769 1.00 98.44 578 ALA A CA 1
ATOM 4581 C C . ALA A 1 578 ? 11.920 1.083 -27.250 1.00 98.44 578 ALA A C 1
ATOM 4583 O O . ALA A 1 578 ? 13.075 1.126 -27.672 1.00 98.44 578 ALA A O 1
ATOM 4584 N N . GLY A 1 579 ? 10.864 1.264 -28.052 1.00 97.94 579 GLY A N 1
ATOM 4585 C CA . GLY A 1 579 ? 10.969 1.513 -29.492 1.00 97.94 579 GLY A CA 1
ATOM 4586 C C . GLY A 1 579 ? 11.267 0.271 -30.341 1.00 97.94 579 GLY A C 1
ATOM 4587 O O . GLY A 1 579 ? 11.565 0.410 -31.521 1.00 97.94 579 GLY A O 1
ATOM 4588 N N . ALA A 1 580 ? 11.167 -0.940 -29.781 1.00 98.31 580 ALA A N 1
ATOM 4589 C CA . ALA A 1 580 ? 11.392 -2.184 -30.523 1.00 98.31 580 ALA A CA 1
ATOM 4590 C C . ALA A 1 580 ? 10.270 -2.485 -31.533 1.00 98.31 580 ALA A C 1
ATOM 4592 O O . ALA A 1 580 ? 10.528 -3.068 -32.586 1.00 98.31 580 ALA A O 1
ATOM 4593 N N . ALA A 1 581 ? 9.033 -2.091 -31.218 1.00 98.31 581 ALA A N 1
ATOM 4594 C CA . ALA A 1 581 ? 7.893 -2.257 -32.111 1.00 98.31 581 ALA A CA 1
ATOM 4595 C C . ALA A 1 581 ? 7.795 -1.093 -33.102 1.00 98.31 581 ALA A C 1
ATOM 4597 O O . ALA A 1 581 ? 7.497 0.046 -32.717 1.00 98.31 581 ALA A O 1
ATOM 4598 N N . ASP A 1 582 ? 7.996 -1.407 -34.381 1.00 97.19 582 ASP A N 1
ATOM 4599 C CA . ASP A 1 582 ? 7.613 -0.530 -35.485 1.00 97.19 582 ASP A CA 1
ATOM 4600 C C . ASP A 1 582 ? 6.081 -0.390 -35.587 1.00 97.19 582 ASP A C 1
ATOM 4602 O O . ASP A 1 582 ? 5.321 -0.899 -34.758 1.00 97.19 582 ASP A O 1
ATOM 4606 N N . LYS A 1 583 ? 5.618 0.348 -36.599 1.00 97.31 583 LYS A N 1
ATOM 4607 C CA . LYS A 1 583 ? 4.193 0.623 -36.794 1.00 97.31 583 LYS A CA 1
ATOM 4608 C C . LYS A 1 583 ? 3.367 -0.656 -36.976 1.00 97.31 583 LYS A C 1
ATOM 4610 O O . LYS A 1 583 ? 2.308 -0.756 -36.364 1.00 97.31 583 LYS A O 1
ATOM 4615 N N . ASP A 1 584 ? 3.848 -1.604 -37.775 1.00 97.94 584 ASP A N 1
ATOM 4616 C CA . ASP A 1 584 ? 3.103 -2.821 -38.102 1.00 97.94 584 ASP A CA 1
ATOM 4617 C C . ASP A 1 584 ? 3.053 -3.743 -36.880 1.00 97.94 584 ASP A C 1
ATOM 4619 O O . ASP A 1 584 ? 1.977 -4.149 -36.449 1.00 97.94 584 ASP A O 1
ATOM 4623 N N . ARG A 1 585 ? 4.192 -3.946 -36.207 1.00 98.44 585 ARG A N 1
ATOM 4624 C CA . ARG A 1 585 ? 4.256 -4.732 -34.966 1.00 98.44 585 ARG A CA 1
ATOM 4625 C C . ARG A 1 585 ? 3.440 -4.116 -33.837 1.00 98.44 585 ARG A C 1
ATOM 4627 O O . ARG A 1 585 ? 2.874 -4.848 -33.025 1.00 98.44 585 ARG A O 1
ATOM 4634 N N . PHE A 1 586 ? 3.373 -2.787 -33.748 1.00 98.38 586 PHE A N 1
ATOM 4635 C CA . PHE A 1 586 ? 2.472 -2.106 -32.818 1.00 98.38 586 PHE A CA 1
ATOM 4636 C C . PHE A 1 586 ? 1.010 -2.446 -33.127 1.00 98.38 586 PHE A C 1
ATOM 4638 O O . PHE A 1 586 ? 0.289 -2.853 -32.219 1.00 98.38 586 PHE A O 1
ATOM 4645 N N . THR A 1 587 ? 0.587 -2.330 -34.388 1.00 98.44 587 THR A N 1
ATOM 4646 C CA . THR A 1 587 ? -0.777 -2.671 -34.810 1.00 98.44 587 THR A CA 1
ATOM 4647 C C . THR A 1 587 ? -1.112 -4.134 -34.517 1.00 98.44 587 THR A C 1
ATOM 4649 O O . THR A 1 587 ? -2.125 -4.395 -33.866 1.00 98.44 587 THR A O 1
ATOM 4652 N N . ASP A 1 588 ? -0.241 -5.068 -34.901 1.00 98.62 588 ASP A N 1
ATOM 4653 C CA . ASP A 1 588 ? -0.456 -6.504 -34.698 1.00 98.62 588 ASP A CA 1
ATOM 4654 C C . ASP A 1 588 ? -0.536 -6.857 -33.205 1.00 98.62 588 ASP A C 1
ATOM 4656 O O . ASP A 1 588 ? -1.477 -7.520 -32.755 1.00 98.62 588 ASP A O 1
ATOM 4660 N N . SER A 1 589 ? 0.412 -6.356 -32.403 1.00 98.69 589 SER A N 1
ATOM 4661 C CA . SER A 1 589 ? 0.443 -6.647 -30.964 1.00 98.69 589 SER A CA 1
ATOM 4662 C C . SER A 1 589 ? -0.710 -5.987 -30.205 1.00 98.69 589 SER A C 1
ATOM 4664 O O . SER A 1 589 ? -1.253 -6.604 -29.288 1.00 98.69 589 SER A O 1
ATOM 4666 N N . GLN A 1 590 ? -1.149 -4.786 -30.601 1.00 98.56 590 GLN A N 1
ATOM 4667 C CA . GLN A 1 590 ? -2.351 -4.151 -30.051 1.00 98.56 590 GLN A CA 1
ATOM 4668 C C . GLN A 1 590 ? -3.601 -4.985 -30.358 1.00 98.56 590 GLN A C 1
ATOM 4670 O O . GLN A 1 590 ? -4.393 -5.252 -29.453 1.00 98.56 590 GLN A O 1
ATOM 4675 N N . GLN A 1 591 ? -3.761 -5.448 -31.601 1.00 98.69 591 GLN A N 1
ATOM 4676 C CA . GLN A 1 591 ? -4.886 -6.304 -31.983 1.00 98.69 591 GLN A CA 1
ATOM 4677 C C . GLN A 1 591 ? -4.872 -7.633 -31.211 1.00 98.69 591 GLN A C 1
ATOM 4679 O O . GLN A 1 591 ? -5.924 -8.125 -30.790 1.00 98.69 591 GLN A O 1
ATOM 4684 N N . ALA A 1 592 ? -3.691 -8.209 -30.978 1.00 98.69 592 ALA A N 1
ATOM 4685 C CA . ALA A 1 592 ? -3.543 -9.421 -30.181 1.00 98.69 592 ALA A CA 1
ATOM 4686 C C . ALA A 1 592 ? -3.929 -9.202 -28.706 1.00 98.69 592 ALA A C 1
ATOM 4688 O O . ALA A 1 592 ? -4.619 -10.042 -28.125 1.00 98.69 592 ALA A O 1
ATOM 4689 N N . ILE A 1 593 ? -3.546 -8.068 -28.104 1.00 98.75 593 ILE A N 1
ATOM 4690 C CA . ILE A 1 593 ? -3.971 -7.691 -26.745 1.00 98.75 593 ILE A CA 1
ATOM 4691 C C . ILE A 1 593 ? -5.494 -7.567 -26.677 1.00 98.75 593 ILE A C 1
ATOM 4693 O O . ILE A 1 593 ? -6.113 -8.157 -25.792 1.00 98.75 593 ILE A O 1
ATOM 4697 N N . GLU A 1 594 ? -6.112 -6.860 -27.622 1.00 98.31 594 GLU A N 1
ATOM 4698 C CA . GLU A 1 594 ? -7.570 -6.688 -27.672 1.00 98.31 594 GLU A CA 1
ATOM 4699 C C . GLU A 1 594 ? -8.305 -8.023 -27.823 1.00 98.31 594 GLU A C 1
ATOM 4701 O O . GLU A 1 594 ? -9.326 -8.251 -27.179 1.00 98.31 594 GLU A O 1
ATOM 4706 N N . SER A 1 595 ? -7.753 -8.936 -28.621 1.00 98.12 595 SER A N 1
ATOM 4707 C CA . SER A 1 595 ? -8.375 -10.233 -28.902 1.00 98.12 595 SER A CA 1
ATOM 4708 C C . SER A 1 595 ? -8.242 -11.238 -27.754 1.00 98.12 595 SER A C 1
ATOM 4710 O O . SER A 1 595 ? -9.085 -12.123 -27.610 1.00 98.12 595 SER A O 1
ATOM 4712 N N . HIS A 1 596 ? -7.168 -11.153 -26.963 1.00 98.38 596 HIS A N 1
ATOM 4713 C CA . HIS A 1 596 ? -6.813 -12.197 -25.996 1.00 98.38 596 HIS A CA 1
ATOM 4714 C C . HIS A 1 596 ? -6.803 -11.746 -24.534 1.00 98.38 596 HIS A C 1
ATOM 4716 O O . HIS A 1 596 ? -7.000 -12.580 -23.650 1.00 98.38 596 HIS A O 1
ATOM 4722 N N . LEU A 1 597 ? -6.531 -10.469 -24.264 1.00 98.75 597 LEU A N 1
ATOM 4723 C CA . LEU A 1 597 ? -6.247 -9.960 -22.920 1.00 98.75 597 LEU A CA 1
ATOM 4724 C C . LEU A 1 597 ? -7.256 -8.920 -22.439 1.00 98.75 597 LEU A C 1
ATOM 4726 O O . LEU A 1 597 ? -7.455 -8.807 -21.229 1.00 98.75 597 LEU A O 1
ATOM 4730 N N . ALA A 1 598 ? -7.878 -8.159 -23.339 1.00 97.81 598 ALA A N 1
ATOM 4731 C CA . ALA A 1 598 ? -8.850 -7.140 -22.964 1.00 97.81 598 ALA A CA 1
ATOM 4732 C C . ALA A 1 598 ? -10.114 -7.760 -22.346 1.00 97.81 598 ALA A C 1
ATOM 4734 O O . ALA A 1 598 ? -10.649 -8.761 -22.824 1.00 97.81 598 ALA A O 1
ATOM 4735 N N . THR A 1 599 ? -10.604 -7.153 -21.266 1.00 96.94 599 THR A N 1
ATOM 4736 C CA . THR A 1 599 ? -11.850 -7.541 -20.591 1.00 96.94 599 THR A CA 1
ATOM 4737 C C . THR A 1 599 ? -12.626 -6.294 -20.179 1.00 96.94 599 THR A C 1
ATOM 4739 O O . THR A 1 599 ? -12.079 -5.193 -20.165 1.00 96.94 599 THR A O 1
ATOM 4742 N N . ALA A 1 600 ? -13.882 -6.463 -19.758 1.00 93.50 600 ALA A N 1
ATOM 4743 C CA . ALA A 1 600 ? -14.677 -5.368 -19.198 1.00 93.50 600 ALA A CA 1
ATOM 4744 C C . ALA A 1 600 ? -14.085 -4.770 -17.901 1.00 93.50 600 ALA A C 1
ATOM 4746 O O . ALA A 1 600 ? -14.463 -3.672 -17.507 1.00 93.50 600 ALA A O 1
ATOM 4747 N N . HIS A 1 601 ? -13.168 -5.481 -17.235 1.00 95.19 601 HIS A N 1
ATOM 4748 C CA . HIS A 1 601 ? -12.599 -5.094 -15.940 1.00 95.19 601 HIS A CA 1
ATOM 4749 C C . HIS A 1 601 ? -11.151 -4.593 -16.034 1.00 95.19 601 HIS A C 1
ATOM 4751 O O . HIS A 1 601 ? -10.533 -4.350 -15.000 1.00 95.19 601 HIS A O 1
ATOM 4757 N N . GLY A 1 602 ? -10.599 -4.482 -17.246 1.00 96.88 602 GLY A N 1
ATOM 4758 C CA . GLY A 1 602 ? -9.196 -4.154 -17.504 1.00 96.88 602 GLY A CA 1
ATOM 4759 C C . GLY A 1 602 ? -8.487 -5.207 -18.356 1.00 96.88 602 GLY A C 1
ATOM 4760 O O . GLY A 1 602 ? -9.078 -6.202 -18.783 1.00 96.88 602 GLY A O 1
ATOM 4761 N N . THR A 1 603 ? -7.196 -4.998 -18.607 1.00 98.56 603 THR A N 1
ATOM 4762 C CA . THR A 1 603 ? -6.400 -5.881 -19.472 1.00 98.56 603 THR A CA 1
ATOM 4763 C C . THR A 1 603 ? -5.676 -6.944 -18.645 1.00 98.56 603 THR A C 1
ATOM 4765 O O . THR A 1 603 ? -4.882 -6.640 -17.753 1.00 98.56 603 THR A O 1
ATOM 4768 N N . MET A 1 604 ? -5.934 -8.221 -18.926 1.00 98.81 604 MET A N 1
ATOM 4769 C CA . MET A 1 604 ? -5.262 -9.329 -18.247 1.00 98.81 604 MET A CA 1
ATOM 4770 C C . MET A 1 604 ? -3.763 -9.339 -18.547 1.00 98.81 604 MET A C 1
ATOM 4772 O O . MET A 1 604 ? -3.326 -8.994 -19.643 1.00 98.81 604 MET A O 1
ATOM 4776 N N . MET A 1 605 ? -2.952 -9.779 -17.585 1.00 98.56 605 MET A N 1
ATOM 4777 C CA . MET A 1 605 ? -1.500 -9.818 -17.785 1.00 98.56 605 MET A CA 1
ATOM 4778 C C . MET A 1 605 ? -1.011 -11.002 -18.628 1.00 98.56 605 MET A C 1
ATOM 4780 O O . MET A 1 605 ? 0.094 -10.942 -19.166 1.00 98.56 605 MET A O 1
ATOM 4784 N N . LEU A 1 606 ? -1.806 -12.070 -18.729 1.00 98.88 606 LEU A N 1
ATOM 4785 C CA . LEU A 1 606 ? -1.592 -13.192 -19.641 1.00 98.88 606 LEU A CA 1
ATOM 4786 C C . LEU A 1 606 ? -2.913 -13.911 -19.925 1.00 98.88 606 LEU A C 1
ATOM 4788 O O . LEU A 1 606 ? -3.820 -13.875 -19.093 1.00 98.88 606 LEU A O 1
ATOM 4792 N N . ALA A 1 607 ? -3.001 -14.593 -21.066 1.00 98.62 607 ALA A N 1
ATOM 4793 C CA . ALA A 1 607 ? -4.118 -15.479 -21.381 1.00 98.62 607 ALA A CA 1
ATOM 4794 C C . ALA A 1 607 ? -3.735 -16.553 -22.419 1.00 98.62 607 ALA A C 1
ATOM 4796 O O . ALA A 1 607 ? -2.848 -16.320 -23.244 1.00 98.62 607 ALA A O 1
ATOM 4797 N N . PRO A 1 608 ? -4.432 -17.707 -22.433 1.00 98.56 608 PRO A N 1
ATOM 4798 C CA . PRO A 1 608 ? -5.273 -18.216 -21.343 1.00 98.56 608 PRO A CA 1
ATOM 4799 C C . PRO A 1 608 ? -4.462 -18.425 -20.055 1.00 98.56 608 PRO A C 1
ATOM 4801 O O . PRO A 1 608 ? -3.252 -18.618 -20.121 1.00 98.56 608 PRO A O 1
ATOM 4804 N N . ALA A 1 609 ? -5.094 -18.367 -18.883 1.00 98.62 609 ALA A N 1
ATOM 4805 C CA . ALA A 1 609 ? -4.410 -18.682 -17.628 1.00 98.62 609 ALA A CA 1
ATOM 4806 C C . ALA A 1 609 ? -3.991 -20.163 -17.580 1.00 98.62 609 ALA A C 1
ATOM 4808 O O . ALA A 1 609 ? -4.674 -21.020 -18.140 1.00 98.62 609 ALA A O 1
ATOM 4809 N N . TYR A 1 610 ? -2.890 -20.462 -16.893 1.00 98.69 610 TYR A N 1
ATOM 4810 C CA . TYR A 1 610 ? -2.422 -21.834 -16.704 1.00 98.69 610 TYR A CA 1
ATOM 4811 C C . TYR A 1 610 ? -3.332 -22.591 -15.746 1.00 98.69 610 TYR A C 1
ATOM 4813 O O . TYR A 1 610 ? -3.669 -22.065 -14.686 1.00 98.69 610 TYR A O 1
ATOM 4821 N N . THR A 1 611 ? -3.684 -23.832 -16.071 1.00 97.94 611 THR A N 1
ATOM 4822 C CA . THR A 1 611 ? -4.496 -24.701 -15.197 1.00 97.94 611 THR A CA 1
ATOM 4823 C C . THR A 1 611 ? -3.680 -25.791 -14.508 1.00 97.94 611 THR A C 1
ATOM 4825 O O . THR A 1 611 ? -4.174 -26.466 -13.602 1.00 97.94 611 THR A O 1
ATOM 4828 N N . LYS A 1 612 ? -2.418 -25.955 -14.910 1.00 97.75 612 LYS A N 1
ATOM 4829 C CA . LYS A 1 612 ? -1.473 -26.931 -14.367 1.00 97.75 612 LYS A CA 1
ATOM 4830 C C . LYS A 1 612 ? -0.055 -26.368 -14.364 1.00 97.75 612 LYS A C 1
ATOM 4832 O O . LYS A 1 612 ? 0.276 -25.482 -15.148 1.00 97.75 612 LYS A O 1
ATOM 4837 N N . MET A 1 613 ? 0.792 -26.947 -13.515 1.00 98.44 613 MET A N 1
ATOM 4838 C CA . MET A 1 613 ? 2.215 -26.623 -13.483 1.00 98.44 613 MET A CA 1
ATOM 4839 C C . MET A 1 613 ? 2.858 -26.852 -14.855 1.00 98.44 613 MET A C 1
ATOM 4841 O O . MET A 1 613 ? 2.726 -27.930 -15.441 1.00 98.44 613 MET A O 1
ATOM 4845 N N . ARG A 1 614 ? 3.607 -25.856 -15.321 1.00 98.19 614 ARG A N 1
ATOM 4846 C CA . ARG A 1 614 ? 4.542 -25.961 -16.439 1.00 98.19 614 ARG A CA 1
ATOM 4847 C C . ARG A 1 614 ? 5.959 -25.732 -15.902 1.00 98.19 614 ARG A C 1
ATOM 4849 O O . ARG A 1 614 ? 6.339 -24.608 -15.573 1.00 98.19 614 ARG A O 1
ATOM 4856 N N . GLU A 1 615 ? 6.718 -26.821 -15.772 1.00 97.31 615 GLU A N 1
ATOM 4857 C CA . GLU A 1 615 ? 7.996 -26.862 -15.038 1.00 97.31 615 GLU A CA 1
ATOM 4858 C C . GLU A 1 615 ? 9.129 -26.057 -15.684 1.00 97.31 615 GLU A C 1
ATOM 4860 O O . GLU A 1 615 ? 10.059 -25.662 -14.995 1.00 97.31 615 GLU A O 1
ATOM 4865 N N . ASP A 1 616 ? 9.047 -25.742 -16.975 1.00 97.44 616 ASP A N 1
ATOM 4866 C CA . ASP A 1 616 ? 9.994 -24.853 -17.658 1.00 97.44 616 ASP A CA 1
ATOM 4867 C C . ASP A 1 616 ? 9.630 -23.356 -17.525 1.00 97.44 616 ASP A C 1
ATOM 4869 O O . ASP A 1 616 ? 10.326 -22.513 -18.079 1.00 97.44 616 ASP A O 1
ATOM 4873 N N . ILE A 1 617 ? 8.570 -23.005 -16.776 1.00 98.25 617 ILE A N 1
ATOM 4874 C CA . ILE A 1 617 ? 8.171 -21.616 -16.455 1.00 98.25 617 ILE A CA 1
ATOM 4875 C C . ILE A 1 617 ? 8.164 -21.377 -14.942 1.00 98.25 617 ILE A C 1
ATOM 4877 O O . ILE A 1 617 ? 8.767 -20.413 -14.462 1.00 98.25 617 ILE A O 1
ATOM 4881 N N . GLY A 1 618 ? 7.512 -22.261 -14.182 1.00 97.81 618 GLY A N 1
ATOM 4882 C CA . GLY A 1 618 ? 7.587 -22.279 -12.723 1.00 97.81 618 GLY A CA 1
ATOM 4883 C C . GLY A 1 618 ? 6.310 -21.881 -11.981 1.00 97.81 618 GLY A C 1
ATOM 4884 O O . GLY A 1 618 ? 5.189 -22.028 -12.480 1.00 97.81 618 GLY A O 1
ATOM 4885 N N . ARG A 1 619 ? 6.495 -21.388 -10.750 1.00 98.06 619 ARG A N 1
ATOM 4886 C CA . ARG A 1 619 ? 5.467 -21.243 -9.702 1.00 98.06 619 ARG A CA 1
ATOM 4887 C C . ARG A 1 619 ? 4.263 -20.394 -10.108 1.00 98.06 619 ARG A C 1
ATOM 4889 O O . ARG A 1 619 ? 3.162 -20.624 -9.611 1.00 98.06 619 ARG A O 1
ATOM 4896 N N . LEU A 1 620 ? 4.450 -19.443 -11.024 1.00 97.88 620 LEU A N 1
ATOM 4897 C CA . LEU A 1 620 ? 3.385 -18.657 -11.656 1.00 97.88 620 LEU A CA 1
ATOM 4898 C C . LEU A 1 620 ? 2.209 -19.553 -12.066 1.00 97.88 620 LEU A C 1
ATOM 4900 O O . LEU A 1 620 ? 1.060 -19.263 -11.750 1.00 97.88 620 LEU A O 1
ATOM 4904 N N . THR A 1 621 ? 2.529 -20.662 -12.732 1.00 98.69 621 THR A N 1
ATOM 4905 C CA . THR A 1 621 ? 1.567 -21.562 -13.381 1.00 98.69 621 THR A CA 1
ATOM 4906 C C . THR A 1 621 ? 0.774 -22.426 -12.396 1.00 98.69 621 THR A C 1
ATOM 4908 O O . THR A 1 621 ? -0.192 -23.076 -12.778 1.00 98.69 621 THR A O 1
ATOM 4911 N N . GLN A 1 622 ? 1.153 -22.409 -11.112 1.00 98.38 622 GLN A N 1
ATOM 4912 C CA . GLN A 1 622 ? 0.469 -23.131 -10.035 1.00 98.38 622 GLN A CA 1
ATOM 4913 C C . GLN A 1 622 ? -0.574 -22.277 -9.308 1.00 98.38 622 GLN A C 1
ATOM 4915 O O . GLN A 1 622 ? -1.381 -22.819 -8.551 1.00 98.38 622 GLN A O 1
ATOM 4920 N N . LYS A 1 623 ? -0.553 -20.946 -9.480 1.00 98.44 623 LYS A N 1
ATOM 4921 C CA . LYS A 1 623 ? -1.594 -20.088 -8.899 1.00 98.44 623 LYS A CA 1
ATOM 4922 C C . LYS A 1 623 ? -2.939 -20.424 -9.537 1.00 98.44 623 LYS A C 1
ATOM 4924 O O . LYS A 1 623 ? -2.995 -20.864 -10.681 1.00 98.44 623 LYS A O 1
ATOM 4929 N N . PHE A 1 624 ? -4.028 -20.184 -8.812 1.00 98.44 624 PHE A N 1
ATOM 4930 C CA . PHE A 1 624 ? -5.361 -20.422 -9.355 1.00 98.44 624 PHE A CA 1
ATOM 4931 C C . PHE A 1 624 ? -5.586 -19.586 -10.637 1.00 98.44 624 PHE A C 1
ATOM 4933 O O . PHE A 1 624 ? -5.248 -18.398 -10.628 1.00 98.44 624 PHE A O 1
ATOM 4940 N N . PRO A 1 625 ? -6.160 -20.160 -11.712 1.00 98.50 625 PRO A N 1
ATOM 4941 C CA . PRO A 1 625 ? -6.427 -19.438 -12.953 1.00 98.50 625 PRO A CA 1
ATOM 4942 C C . PRO A 1 625 ? -7.189 -18.125 -12.727 1.00 98.50 625 PRO A C 1
ATOM 4944 O O . PRO A 1 625 ? -8.232 -18.089 -12.071 1.00 98.50 625 PRO A O 1
ATOM 4947 N N . GLY A 1 626 ? -6.674 -17.031 -13.280 1.00 98.12 626 GLY A N 1
ATOM 4948 C CA . GLY A 1 626 ? -7.236 -15.689 -13.153 1.00 98.12 626 GLY A CA 1
ATOM 4949 C C . GLY A 1 626 ? -6.848 -14.957 -11.866 1.00 98.12 626 GLY A C 1
ATOM 4950 O O . GLY A 1 626 ? -7.194 -13.786 -11.734 1.00 98.12 626 GLY A O 1
ATOM 4951 N N . SER A 1 627 ? -6.158 -15.597 -10.914 1.00 98.44 627 SER A N 1
ATOM 4952 C CA . SER A 1 627 ? -5.718 -14.975 -9.658 1.00 98.44 627 SER A CA 1
ATOM 4953 C C . SER A 1 627 ? -4.268 -14.507 -9.742 1.00 98.44 627 SER A C 1
ATOM 4955 O O . SER A 1 627 ? -3.379 -15.255 -10.163 1.00 98.44 627 SER A O 1
ATOM 4957 N N . ALA A 1 628 ? -4.031 -13.277 -9.275 1.00 98.38 628 ALA A N 1
ATOM 4958 C CA . ALA A 1 628 ? -2.710 -12.666 -9.213 1.00 98.38 628 ALA A CA 1
ATOM 4959 C C . ALA A 1 628 ? -1.965 -12.820 -10.561 1.00 98.38 628 ALA A C 1
ATOM 4961 O O . ALA A 1 628 ? -2.528 -12.540 -11.617 1.00 98.38 628 ALA A O 1
ATOM 4962 N N . GLU A 1 629 ? -0.720 -13.275 -10.575 1.00 98.62 629 GLU A N 1
ATOM 4963 C CA . GLU A 1 629 ? 0.089 -13.251 -11.789 1.00 98.62 629 GLU A CA 1
ATOM 4964 C C . GLU A 1 629 ? -0.399 -14.250 -12.863 1.00 98.62 629 GLU A C 1
ATOM 4966 O O . GLU A 1 629 ? -0.111 -14.087 -14.049 1.00 98.62 629 GLU A O 1
ATOM 4971 N N . ASN A 1 630 ? -1.188 -15.267 -12.486 1.00 98.75 630 ASN A N 1
ATOM 4972 C CA . ASN A 1 630 ? -1.723 -16.259 -13.422 1.00 98.75 630 ASN A CA 1
ATOM 4973 C C . ASN A 1 630 ? -3.000 -15.761 -14.113 1.00 98.75 630 ASN A C 1
ATOM 4975 O O . ASN A 1 630 ? -4.088 -16.299 -13.917 1.00 98.75 630 ASN A O 1
ATOM 4979 N N . GLY A 1 631 ? -2.862 -14.711 -14.918 1.00 98.50 631 GLY A N 1
ATOM 4980 C CA . GLY A 1 631 ? -3.915 -14.235 -15.815 1.00 98.50 631 GLY A CA 1
ATOM 4981 C C . GLY A 1 631 ? -4.979 -13.362 -15.161 1.00 98.50 631 GLY A C 1
ATOM 4982 O O . GLY A 1 631 ? -6.067 -13.244 -15.712 1.00 98.50 631 GLY A O 1
ATOM 4983 N N . SER A 1 632 ? -4.708 -12.744 -14.006 1.00 98.81 632 SER A N 1
ATOM 4984 C CA . SER A 1 632 ? -5.591 -11.681 -13.508 1.00 98.81 632 SER A CA 1
ATOM 4985 C C . SER A 1 632 ? -5.501 -10.419 -14.368 1.00 98.81 632 SER A C 1
ATOM 4987 O O . SER A 1 632 ? -4.535 -10.223 -15.119 1.00 98.81 632 SER A O 1
ATOM 4989 N N . VAL A 1 633 ? -6.470 -9.519 -14.198 1.00 98.75 633 VAL A N 1
ATOM 4990 C CA . VAL A 1 633 ? -6.262 -8.097 -14.488 1.00 98.75 633 VAL A CA 1
ATOM 4991 C C . VAL A 1 633 ? -5.341 -7.556 -13.399 1.00 98.75 633 VAL A C 1
ATOM 4993 O O . VAL A 1 633 ? -5.769 -6.998 -12.387 1.00 98.75 633 VAL A O 1
ATOM 4996 N N . TYR A 1 634 ? -4.047 -7.813 -13.572 1.00 98.81 634 TYR A N 1
ATOM 4997 C CA . TYR A 1 634 ? -3.030 -7.352 -12.646 1.00 98.81 634 TYR A CA 1
ATOM 4998 C C . TYR A 1 634 ? -2.797 -5.871 -12.918 1.00 98.81 634 TYR A C 1
ATOM 5000 O O . TYR A 1 634 ? -2.135 -5.510 -13.896 1.00 98.81 634 TYR A O 1
ATOM 5008 N N . ASN A 1 635 ? -3.365 -5.010 -12.072 1.00 98.81 635 ASN A N 1
ATOM 5009 C CA . ASN A 1 635 ? -3.484 -3.578 -12.353 1.00 98.81 635 ASN A CA 1
ATOM 5010 C C . ASN A 1 635 ? -2.119 -2.923 -12.616 1.00 98.81 635 ASN A C 1
ATOM 5012 O O . ASN A 1 635 ? -2.010 -2.022 -13.443 1.00 98.81 635 ASN A O 1
ATOM 5016 N N . HIS A 1 636 ? -1.047 -3.450 -12.018 1.00 98.81 636 HIS A N 1
ATOM 5017 C CA . HIS A 1 636 ? 0.299 -2.928 -12.238 1.00 98.81 636 HIS A CA 1
ATOM 5018 C C . HIS A 1 636 ? 0.854 -3.282 -13.637 1.00 98.81 636 HIS A C 1
ATOM 5020 O O . HIS A 1 636 ? 1.542 -2.476 -14.249 1.00 98.81 636 HIS A O 1
ATOM 5026 N N . ALA A 1 637 ? 0.502 -4.440 -14.207 1.00 98.81 637 ALA A N 1
ATOM 5027 C CA . ALA A 1 637 ? 0.824 -4.741 -15.606 1.00 98.81 637 ALA A CA 1
ATOM 5028 C C . ALA A 1 637 ? -0.045 -3.912 -16.567 1.00 98.81 637 ALA A C 1
ATOM 5030 O O . ALA A 1 637 ? 0.455 -3.405 -17.572 1.00 98.81 637 ALA A O 1
ATOM 5031 N N . SER A 1 638 ? -1.330 -3.747 -16.232 1.00 98.69 638 SER A N 1
ATOM 5032 C CA . SER A 1 638 ? -2.263 -2.906 -16.990 1.00 98.69 638 SER A CA 1
ATOM 5033 C C . SER A 1 638 ? -1.814 -1.444 -17.041 1.00 98.69 638 SER A C 1
ATOM 5035 O O . SER A 1 638 ? -1.905 -0.831 -18.099 1.00 98.69 638 SER A O 1
ATOM 5037 N N . ILE A 1 639 ? -1.276 -0.875 -15.955 1.00 98.88 639 ILE A N 1
ATOM 5038 C CA . ILE A 1 639 ? -0.884 0.542 -15.968 1.00 98.88 639 ILE A CA 1
ATOM 5039 C C . ILE A 1 639 ? 0.372 0.791 -16.805 1.00 98.88 639 ILE A C 1
ATOM 5041 O O . ILE A 1 639 ? 0.466 1.829 -17.451 1.00 98.88 639 ILE A O 1
ATOM 5045 N N . PHE A 1 640 ? 1.287 -0.180 -16.910 1.00 98.88 640 PHE A N 1
ATOM 5046 C CA . PHE A 1 640 ? 2.375 -0.102 -17.893 1.00 98.88 640 PHE A CA 1
ATOM 5047 C C . PHE A 1 640 ? 1.849 -0.093 -19.330 1.00 98.88 640 PHE A C 1
ATOM 5049 O O . PHE A 1 640 ? 2.382 0.616 -20.178 1.00 98.88 640 PHE A O 1
ATOM 5056 N N . HIS A 1 641 ? 0.808 -0.881 -19.611 1.00 98.88 641 HIS A N 1
ATOM 5057 C CA . HIS A 1 641 ? 0.156 -0.884 -20.918 1.00 98.88 641 HIS A CA 1
ATOM 5058 C C . HIS A 1 641 ? -0.535 0.451 -21.215 1.00 98.88 641 HIS A C 1
ATOM 5060 O O . HIS A 1 641 ? -0.323 1.006 -22.286 1.00 98.88 641 HIS A O 1
ATOM 5066 N N . ILE A 1 642 ? -1.270 1.012 -20.254 1.00 98.88 642 ILE A N 1
ATOM 5067 C CA . ILE A 1 642 ? -1.905 2.333 -20.381 1.00 98.88 642 ILE A CA 1
ATOM 5068 C C . ILE A 1 642 ? -0.861 3.432 -20.596 1.00 98.88 642 ILE A C 1
ATOM 5070 O O . ILE A 1 642 ? -1.016 4.261 -21.490 1.00 98.88 642 ILE A O 1
ATOM 5074 N N . TYR A 1 643 ? 0.236 3.412 -19.835 1.00 98.81 643 TYR A N 1
ATOM 5075 C CA . TYR A 1 643 ? 1.347 4.337 -20.046 1.00 98.81 643 TYR A CA 1
ATOM 5076 C C . TYR A 1 643 ? 1.910 4.212 -21.472 1.00 98.81 643 TYR A C 1
ATOM 5078 O O . TYR A 1 643 ? 2.090 5.215 -22.160 1.00 98.81 643 TYR A O 1
ATOM 5086 N N . ALA A 1 644 ? 2.107 2.985 -21.965 1.00 98.75 644 ALA A N 1
ATOM 5087 C CA . ALA A 1 644 ? 2.561 2.737 -23.332 1.00 98.75 644 ALA A CA 1
ATOM 5088 C C . ALA A 1 644 ? 1.545 3.185 -24.405 1.00 98.75 644 ALA A C 1
ATOM 5090 O O . ALA A 1 644 ? 1.956 3.700 -25.444 1.00 98.75 644 ALA A O 1
ATOM 5091 N N . LEU A 1 645 ? 0.236 3.049 -24.160 1.00 98.75 645 LEU A N 1
ATOM 5092 C CA . LEU A 1 645 ? -0.819 3.575 -25.036 1.00 98.75 645 LEU A CA 1
ATOM 5093 C C . LEU A 1 645 ? -0.736 5.102 -25.149 1.00 98.75 645 LEU A C 1
ATOM 5095 O O . LEU A 1 645 ? -0.786 5.628 -26.262 1.00 98.75 645 LEU A O 1
ATOM 5099 N N . TYR A 1 646 ? -0.522 5.811 -24.035 1.00 98.62 646 TYR A N 1
ATOM 5100 C CA . TYR A 1 646 ? -0.267 7.253 -24.072 1.00 98.62 646 TYR A CA 1
ATOM 5101 C C . TYR A 1 646 ? 1.001 7.591 -24.864 1.00 98.62 646 TYR A C 1
ATOM 5103 O O . TYR A 1 646 ? 0.971 8.509 -25.685 1.00 98.62 646 TYR A O 1
ATOM 5111 N N . GLN A 1 647 ? 2.097 6.838 -24.706 1.00 97.62 647 GLN A N 1
ATOM 5112 C CA . GLN A 1 647 ? 3.313 7.040 -25.515 1.00 97.62 647 GLN A CA 1
ATOM 5113 C C . GLN A 1 647 ? 3.090 6.779 -27.017 1.00 97.62 647 GLN A C 1
ATOM 5115 O O . GLN A 1 647 ? 3.793 7.338 -27.855 1.00 97.62 647 GLN A O 1
ATOM 5120 N N . LYS A 1 648 ? 2.093 5.964 -27.380 1.00 97.31 648 LYS A N 1
ATOM 5121 C CA . LYS A 1 648 ? 1.678 5.701 -28.770 1.00 97.31 648 LYS A CA 1
ATOM 5122 C C . LYS A 1 648 ? 0.496 6.567 -29.231 1.00 97.31 648 LYS A C 1
ATOM 5124 O O . LYS A 1 648 ? -0.097 6.280 -30.271 1.00 97.31 648 LYS A O 1
ATOM 5129 N N . ASN A 1 649 ? 0.167 7.630 -28.490 1.00 95.94 649 ASN A N 1
ATOM 5130 C CA . ASN A 1 649 ? -0.917 8.575 -28.786 1.00 95.94 649 ASN A CA 1
ATOM 5131 C C . ASN A 1 649 ? -2.302 7.913 -28.947 1.00 95.94 649 ASN A C 1
ATOM 5133 O O . ASN A 1 649 ? -3.138 8.376 -29.717 1.00 95.94 649 ASN A O 1
ATOM 5137 N N . GLN A 1 650 ? -2.557 6.824 -28.217 1.00 97.56 650 GLN A N 1
ATOM 5138 C CA . GLN A 1 650 ? -3.858 6.151 -28.146 1.00 97.56 650 GLN A CA 1
ATOM 5139 C C . GLN A 1 650 ? -4.660 6.667 -26.939 1.00 97.56 650 GLN A C 1
ATOM 5141 O O . GLN A 1 650 ? -4.964 5.905 -26.022 1.00 97.56 650 GLN A O 1
ATOM 5146 N N . ALA A 1 651 ? -4.956 7.972 -26.916 1.00 97.00 651 ALA A N 1
ATOM 5147 C CA . ALA A 1 651 ? -5.527 8.665 -25.754 1.00 97.00 651 ALA A CA 1
ATOM 5148 C C . ALA A 1 651 ? -6.849 8.050 -25.260 1.00 97.00 651 ALA A C 1
ATOM 5150 O O . ALA A 1 651 ? -6.980 7.776 -24.070 1.00 97.00 651 ALA A O 1
ATOM 5151 N N . ASP A 1 652 ? -7.782 7.753 -26.170 1.00 97.62 652 ASP A N 1
ATOM 5152 C CA . ASP A 1 652 ? -9.084 7.170 -25.814 1.00 97.62 652 ASP A CA 1
ATOM 5153 C C . ASP A 1 652 ? -8.936 5.810 -25.123 1.00 97.62 652 ASP A C 1
ATOM 5155 O O . ASP A 1 652 ? -9.399 5.624 -24.000 1.00 97.62 652 ASP A O 1
ATOM 5159 N N . LYS A 1 653 ? -8.183 4.887 -25.734 1.00 97.94 653 LYS A N 1
ATOM 5160 C CA . LYS A 1 653 ? -7.934 3.554 -25.160 1.00 97.94 653 LYS A CA 1
ATOM 5161 C C . LYS A 1 653 ? -7.198 3.631 -23.822 1.00 97.94 653 LYS A C 1
ATOM 5163 O O . LYS A 1 653 ? -7.460 2.837 -22.920 1.00 97.94 653 LYS A O 1
ATOM 5168 N N . ALA A 1 654 ? -6.257 4.565 -23.694 1.00 98.62 654 ALA A N 1
ATOM 5169 C CA . ALA A 1 654 ? -5.516 4.767 -22.458 1.00 98.62 654 ALA A CA 1
ATOM 5170 C C . ALA A 1 654 ? -6.437 5.267 -21.332 1.00 98.62 654 ALA A C 1
ATOM 5172 O O . ALA A 1 654 ? -6.377 4.748 -20.215 1.00 98.62 654 ALA A O 1
ATOM 5173 N N . PHE A 1 655 ? -7.317 6.227 -21.626 1.00 98.44 655 PHE A N 1
ATOM 5174 C CA . PHE A 1 655 ? -8.292 6.741 -20.668 1.00 98.44 655 PHE A CA 1
ATOM 5175 C C . PHE A 1 655 ? -9.338 5.688 -20.275 1.00 98.44 655 PHE A C 1
ATOM 5177 O O . PHE A 1 655 ? -9.599 5.514 -19.084 1.00 98.44 655 PHE A O 1
ATOM 5184 N N . ASP A 1 656 ? -9.857 4.915 -21.233 1.00 97.94 656 ASP A N 1
ATOM 5185 C CA . ASP A 1 656 ? -10.753 3.786 -20.954 1.00 97.94 656 ASP A CA 1
ATOM 5186 C C . ASP A 1 656 ? -10.096 2.780 -19.997 1.00 97.94 656 ASP A C 1
ATOM 5188 O O . ASP A 1 656 ? -10.715 2.322 -19.034 1.00 97.94 656 ASP A O 1
ATOM 5192 N N . GLY A 1 657 ? -8.807 2.490 -20.201 1.00 98.25 657 GLY A N 1
ATOM 5193 C CA . GLY A 1 657 ? -8.024 1.644 -19.305 1.00 98.25 657 GLY A CA 1
ATOM 5194 C C . GLY A 1 657 ? -7.886 2.212 -17.887 1.00 98.25 657 GLY A C 1
ATOM 5195 O O . GLY A 1 657 ? -7.983 1.452 -16.922 1.00 98.25 657 GLY A O 1
ATOM 5196 N N . LEU A 1 658 ? -7.694 3.531 -17.731 1.00 98.56 658 LEU A N 1
ATOM 5197 C CA . LEU A 1 658 ? -7.678 4.178 -16.408 1.00 98.56 658 LEU A CA 1
ATOM 5198 C C . LEU A 1 658 ? -9.036 4.017 -15.712 1.00 98.56 658 LEU A C 1
ATOM 5200 O O . LEU A 1 658 ? -9.093 3.612 -14.550 1.00 98.56 658 LEU A O 1
ATOM 5204 N N . MET A 1 659 ? -10.130 4.255 -16.438 1.00 97.88 659 MET A N 1
ATOM 5205 C CA . MET A 1 659 ? -11.490 4.099 -15.920 1.00 97.88 659 MET A CA 1
ATOM 5206 C C . MET A 1 659 ? -11.810 2.654 -15.523 1.00 97.88 659 MET A C 1
ATOM 5208 O O . MET A 1 659 ? -12.498 2.424 -14.532 1.00 97.88 659 MET A O 1
ATOM 5212 N N . GLN A 1 660 ? -11.267 1.662 -16.229 1.00 97.44 660 GLN A N 1
ATOM 5213 C CA . GLN A 1 660 ? -11.421 0.252 -15.862 1.00 97.44 660 GLN A CA 1
ATOM 5214 C C . GLN A 1 660 ? -10.715 -0.120 -14.547 1.00 97.44 660 GLN A C 1
ATOM 5216 O O . GLN A 1 660 ? -11.066 -1.139 -13.945 1.00 97.44 660 GLN A O 1
ATOM 5221 N N . MET A 1 661 ? -9.750 0.671 -14.065 1.00 98.25 661 MET A N 1
ATOM 5222 C CA . MET A 1 661 ? -9.075 0.410 -12.786 1.00 98.25 661 MET A CA 1
ATOM 5223 C C . MET A 1 661 ? -9.847 0.915 -11.573 1.00 98.25 661 MET A C 1
ATOM 5225 O O . MET A 1 661 ? -9.632 0.396 -10.479 1.00 98.25 661 MET A O 1
ATOM 5229 N N . ILE A 1 662 ? -10.712 1.915 -11.738 1.00 96.25 662 ILE A N 1
ATOM 5230 C CA . ILE A 1 662 ? -11.491 2.469 -10.630 1.00 96.25 662 ILE A CA 1
ATOM 5231 C C . ILE A 1 662 ? -12.800 1.697 -10.462 1.00 96.25 662 ILE A C 1
ATOM 5233 O O . ILE A 1 662 ? -13.371 1.180 -11.418 1.00 96.25 662 ILE A O 1
ATOM 5237 N N . THR A 1 663 ? -13.266 1.586 -9.219 1.00 94.94 663 THR A N 1
ATOM 5238 C CA . THR A 1 663 ? -14.561 0.964 -8.913 1.00 94.94 663 THR A CA 1
ATOM 5239 C C . THR A 1 663 ? -15.619 2.048 -8.779 1.00 94.94 663 THR A C 1
ATOM 5241 O O . THR A 1 663 ? -15.486 2.936 -7.936 1.00 94.94 663 THR A O 1
ATOM 5244 N N . GLY A 1 664 ? -16.658 1.967 -9.604 1.00 90.44 664 GLY A N 1
ATOM 5245 C CA . GLY A 1 664 ? -17.750 2.934 -9.663 1.00 90.44 664 GLY A CA 1
ATOM 5246 C C . GLY A 1 664 ? -19.090 2.306 -9.293 1.00 90.44 664 GLY A C 1
ATOM 5247 O O . GLY A 1 664 ? -19.184 1.143 -8.899 1.00 90.44 664 GLY A O 1
ATOM 5248 N N . GLN A 1 665 ? -20.171 3.070 -9.443 1.00 86.12 665 GLN A N 1
ATOM 5249 C CA . GLN A 1 665 ? -21.514 2.589 -9.080 1.00 86.12 665 GLN A CA 1
ATOM 5250 C C . GLN A 1 665 ? -21.965 1.361 -9.889 1.00 86.12 665 GLN A C 1
ATOM 5252 O O . GLN A 1 665 ? -22.721 0.534 -9.381 1.00 86.12 665 GLN A O 1
ATOM 5257 N N . ASN A 1 666 ? -21.486 1.228 -11.127 1.00 86.94 666 ASN A N 1
ATOM 5258 C CA . ASN A 1 666 ? -21.936 0.195 -12.062 1.00 86.94 666 ASN A CA 1
ATOM 5259 C C . ASN A 1 666 ? -21.292 -1.180 -11.831 1.00 86.94 666 ASN A C 1
ATOM 5261 O O . ASN A 1 666 ? -21.826 -2.182 -12.299 1.00 86.94 666 ASN A O 1
ATOM 5265 N N . ASP A 1 667 ? -20.156 -1.249 -11.134 1.00 91.25 667 ASP A N 1
ATOM 5266 C CA . ASP A 1 667 ? -19.380 -2.485 -10.989 1.00 91.25 667 ASP A CA 1
ATOM 5267 C C . ASP A 1 667 ? -18.966 -2.814 -9.546 1.00 91.25 667 ASP A C 1
ATOM 5269 O O . ASP A 1 667 ? -18.427 -3.895 -9.302 1.00 91.25 667 ASP A O 1
ATOM 5273 N N . VAL A 1 668 ? -19.306 -1.963 -8.573 1.00 93.44 668 VAL A N 1
ATOM 5274 C CA . VAL A 1 668 ? -19.069 -2.172 -7.132 1.00 93.44 668 VAL A CA 1
ATOM 5275 C C . VAL A 1 668 ? -19.537 -3.545 -6.621 1.00 93.44 668 VAL A C 1
ATOM 5277 O O . VAL A 1 668 ? -18.831 -4.184 -5.838 1.00 93.44 668 VAL A O 1
ATOM 5280 N N . GLU A 1 669 ? -20.691 -4.051 -7.079 1.00 93.25 669 GLU A N 1
ATOM 5281 C CA . GLU A 1 669 ? -21.222 -5.357 -6.649 1.00 93.25 669 GLU A CA 1
ATOM 5282 C C . GLU A 1 669 ? -20.445 -6.530 -7.276 1.00 93.25 669 GLU A C 1
ATOM 5284 O O . GLU A 1 669 ? -20.175 -7.518 -6.592 1.00 93.25 669 GLU A O 1
ATOM 5289 N N . VAL A 1 670 ? -20.019 -6.404 -8.541 1.00 93.69 670 VAL A N 1
ATOM 5290 C CA . VAL A 1 670 ? -19.203 -7.418 -9.240 1.00 93.69 670 VAL A CA 1
ATOM 5291 C C . VAL A 1 670 ? -17.796 -7.475 -8.645 1.00 93.69 670 VAL A C 1
ATOM 5293 O O . VAL A 1 670 ? -17.281 -8.553 -8.339 1.00 93.69 670 VAL A O 1
ATOM 5296 N N . ARG A 1 671 ? -17.182 -6.307 -8.428 1.00 95.88 671 ARG A N 1
ATOM 5297 C CA . ARG A 1 671 ? -15.842 -6.199 -7.842 1.00 95.88 671 ARG A CA 1
ATOM 5298 C C . ARG A 1 671 ? -15.838 -6.549 -6.356 1.00 95.88 671 ARG A C 1
ATOM 5300 O O . ARG A 1 671 ? -14.835 -7.052 -5.852 1.00 95.88 671 ARG A O 1
ATOM 5307 N N . GLY A 1 672 ? -16.945 -6.322 -5.651 1.00 95.38 672 GLY A N 1
ATOM 5308 C CA . GLY A 1 672 ? -17.060 -6.565 -4.215 1.00 95.38 672 GLY A CA 1
ATOM 5309 C C . GLY A 1 672 ? -16.279 -5.562 -3.356 1.00 95.38 672 GLY A C 1
ATOM 5310 O O . GLY A 1 672 ? -15.963 -5.872 -2.210 1.00 95.38 672 GLY A O 1
ATOM 5311 N N . GLN A 1 673 ? -15.922 -4.400 -3.905 1.00 96.06 673 GLN A N 1
ATOM 5312 C CA . GLN A 1 673 ? -15.011 -3.399 -3.335 1.00 96.06 673 GLN A CA 1
ATOM 5313 C C . GLN A 1 673 ? -15.617 -1.996 -3.493 1.00 96.06 673 GLN A C 1
ATOM 5315 O O . GLN A 1 673 ? -16.353 -1.766 -4.441 1.00 96.06 673 GLN A O 1
ATOM 5320 N N . LEU A 1 674 ? -15.305 -1.060 -2.589 1.00 96.25 674 LEU A N 1
ATOM 5321 C CA . LEU A 1 674 ? -15.685 0.355 -2.722 1.00 96.25 674 LEU A CA 1
ATOM 5322 C C . LEU A 1 674 ? -14.661 1.141 -3.567 1.00 96.25 674 LEU A C 1
ATOM 5324 O O . LEU A 1 674 ? -13.493 0.773 -3.636 1.00 96.25 674 LEU A O 1
ATOM 5328 N N . GLY A 1 675 ? -15.061 2.266 -4.164 1.00 95.62 675 GLY A N 1
ATOM 5329 C CA . GLY A 1 675 ? -14.193 3.125 -4.991 1.00 95.62 675 GLY A CA 1
ATOM 5330 C C . GLY A 1 675 ? -13.109 3.927 -4.251 1.00 95.62 675 GLY A C 1
ATOM 5331 O O . GLY A 1 675 ? -12.773 5.024 -4.682 1.00 95.62 675 GLY A O 1
ATOM 5332 N N . ASN A 1 676 ? -12.584 3.440 -3.121 1.00 96.06 676 ASN A N 1
ATOM 5333 C CA . ASN A 1 676 ? -11.622 4.151 -2.264 1.00 96.06 676 ASN A CA 1
ATOM 5334 C C . ASN A 1 676 ? -10.150 3.750 -2.459 1.00 96.06 676 ASN A C 1
ATOM 5336 O O . ASN A 1 676 ? -9.286 4.349 -1.821 1.00 96.06 676 ASN A O 1
ATOM 5340 N N . PHE A 1 677 ? -9.844 2.737 -3.273 1.00 97.81 677 PHE A N 1
ATOM 5341 C CA . PHE A 1 677 ? -8.471 2.365 -3.641 1.00 97.81 677 PHE A CA 1
ATOM 5342 C C . PHE A 1 677 ? -8.445 1.476 -4.888 1.00 97.81 677 PHE A C 1
ATOM 5344 O O . PHE A 1 677 ? -9.409 0.763 -5.168 1.00 97.81 677 PHE A O 1
ATOM 5351 N N . ILE A 1 678 ? -7.311 1.454 -5.593 1.00 98.62 678 ILE A N 1
ATOM 5352 C CA . ILE A 1 678 ? -7.042 0.455 -6.638 1.00 98.62 678 ILE A CA 1
ATOM 5353 C C . ILE A 1 678 ? -6.360 -0.759 -5.986 1.00 98.62 678 ILE A C 1
ATOM 5355 O O . ILE A 1 678 ? -5.318 -0.590 -5.343 1.00 98.62 678 ILE A O 1
ATOM 5359 N N . PRO A 1 679 ? -6.899 -1.985 -6.124 1.00 98.31 679 PRO A N 1
ATOM 5360 C CA . PRO A 1 679 ? -6.266 -3.183 -5.592 1.00 98.31 679 PRO A CA 1
ATOM 5361 C C . PRO A 1 679 ? -5.069 -3.608 -6.457 1.00 98.31 679 PRO A C 1
ATOM 5363 O O . PRO A 1 679 ? -4.904 -3.149 -7.589 1.00 98.31 679 PRO A O 1
ATOM 5366 N N . ASN A 1 680 ? -4.241 -4.546 -5.990 1.00 98.44 680 ASN A N 1
ATOM 5367 C CA . ASN A 1 680 ? -3.180 -5.097 -6.846 1.00 98.44 680 ASN A CA 1
ATOM 5368 C C . ASN A 1 680 ? -3.718 -5.844 -8.085 1.00 98.44 680 ASN A C 1
ATOM 5370 O O . ASN A 1 680 ? -3.076 -5.800 -9.135 1.00 98.44 680 ASN A O 1
ATOM 5374 N N . TYR A 1 681 ? -4.886 -6.489 -7.990 1.00 98.75 681 TYR A N 1
ATOM 5375 C CA . TYR A 1 681 ? -5.551 -7.099 -9.138 1.00 98.75 681 TYR A CA 1
ATOM 5376 C C . TYR A 1 681 ? -7.078 -7.148 -9.005 1.00 98.75 681 TYR A C 1
ATOM 5378 O O . TYR A 1 681 ? -7.624 -7.201 -7.898 1.00 98.75 681 TYR A O 1
ATOM 5386 N N . TYR A 1 682 ? -7.734 -7.227 -10.162 1.00 98.69 682 TYR A N 1
ATOM 5387 C CA . TYR A 1 682 ? -9.082 -7.769 -10.325 1.00 98.69 682 TYR A CA 1
ATOM 5388 C C . TYR A 1 682 ? -9.001 -9.147 -10.984 1.00 98.69 682 TYR A C 1
ATOM 5390 O O . TYR A 1 682 ? -8.135 -9.395 -11.827 1.00 98.69 682 TYR A O 1
ATOM 5398 N N . ARG A 1 683 ? -9.845 -10.090 -10.562 1.00 98.50 683 ARG A N 1
ATOM 5399 C CA . ARG A 1 683 ? -9.797 -11.471 -11.049 1.00 98.50 683 ARG A CA 1
ATOM 5400 C C . ARG A 1 683 ? -9.987 -11.506 -12.568 1.00 98.50 683 ARG A C 1
ATOM 5402 O O . ARG A 1 683 ? -10.886 -10.862 -13.103 1.00 98.50 683 ARG A O 1
ATOM 5409 N N . GLY A 1 684 ? -9.128 -12.255 -13.251 1.00 98.25 684 GLY A N 1
ATOM 5410 C CA . GLY A 1 684 ? -9.159 -12.387 -14.705 1.00 98.25 684 GLY A CA 1
ATOM 5411 C C . GLY A 1 684 ? -10.332 -13.216 -15.214 1.00 98.25 684 GLY A C 1
ATOM 5412 O O . GLY A 1 684 ? -10.967 -13.959 -14.463 1.00 98.25 684 GLY A O 1
ATOM 5413 N N . THR A 1 685 ? -10.585 -13.112 -16.515 1.00 97.06 685 THR A N 1
ATOM 5414 C CA . THR A 1 685 ? -11.589 -13.928 -17.200 1.00 97.06 685 THR A CA 1
ATOM 5415 C C . THR A 1 685 ? -11.005 -15.301 -17.507 1.00 97.06 685 THR A C 1
ATOM 5417 O O . THR A 1 685 ? -10.005 -15.427 -18.211 1.00 97.06 685 THR A O 1
ATOM 5420 N N . VAL A 1 686 ? -11.646 -16.345 -16.990 1.00 96.75 686 VAL A N 1
ATOM 5421 C CA . VAL A 1 686 ? -11.248 -17.736 -17.218 1.00 96.75 686 VAL A CA 1
ATOM 5422 C C . VAL A 1 686 ? -12.453 -18.514 -17.713 1.00 96.75 686 VAL A C 1
ATOM 5424 O O . VAL A 1 686 ? -13.547 -18.385 -17.166 1.00 96.75 686 VAL A O 1
ATOM 5427 N N . LYS A 1 687 ? -12.233 -19.339 -18.738 1.00 93.88 687 LYS A N 1
ATOM 5428 C CA . LYS A 1 687 ? -13.272 -20.170 -19.345 1.00 93.88 687 LYS A CA 1
ATOM 5429 C C . LYS A 1 687 ? -13.968 -21.041 -18.290 1.00 93.88 687 LYS A C 1
ATOM 5431 O O . LYS A 1 687 ? -13.296 -21.778 -17.569 1.00 93.88 687 LYS A O 1
ATOM 5436 N N . ASN A 1 688 ? -15.299 -21.012 -18.267 1.00 94.50 688 ASN A N 1
ATOM 5437 C CA . ASN A 1 688 ? -16.176 -21.684 -17.295 1.00 94.50 688 ASN A CA 1
ATOM 5438 C C . ASN A 1 688 ? -16.091 -21.145 -15.849 1.00 94.50 688 ASN A C 1
ATOM 5440 O O . ASN A 1 688 ? -16.563 -21.804 -14.922 1.00 94.50 688 ASN A O 1
ATOM 5444 N N . LEU A 1 689 ? -15.460 -19.988 -15.636 1.00 95.94 689 LEU A N 1
ATOM 5445 C CA . LEU A 1 689 ? -15.332 -19.301 -14.345 1.00 95.94 689 LEU A CA 1
ATOM 5446 C C . LEU A 1 689 ? -15.620 -17.793 -14.481 1.00 95.94 689 LEU A C 1
ATOM 5448 O O . LEU A 1 689 ? -15.202 -16.994 -13.641 1.00 95.94 689 LEU A O 1
ATOM 5452 N N . GLU A 1 690 ? -16.345 -17.394 -15.527 1.00 94.94 690 GLU A N 1
ATOM 5453 C CA . GLU A 1 690 ? -16.597 -16.000 -15.900 1.00 94.94 690 GLU A CA 1
ATOM 5454 C C . GLU A 1 690 ? -17.327 -15.224 -14.795 1.00 94.94 690 GLU A C 1
ATOM 5456 O O . GLU A 1 690 ? -17.089 -14.033 -14.622 1.00 94.94 690 GLU A O 1
ATOM 5461 N N . GLN A 1 691 ? -18.134 -15.899 -13.968 1.00 94.75 691 GLN A N 1
ATOM 5462 C CA . GLN A 1 691 ? -18.830 -15.289 -12.825 1.00 94.75 691 GLN A CA 1
ATOM 5463 C C . GLN A 1 691 ? -17.904 -14.705 -11.741 1.00 94.75 691 GLN A C 1
ATOM 5465 O O . GLN A 1 691 ? -18.376 -14.002 -10.850 1.00 94.75 691 GLN A O 1
ATOM 5470 N N . TYR A 1 692 ? -16.612 -15.047 -11.758 1.00 95.56 692 TYR A N 1
ATOM 5471 C CA . TYR A 1 692 ? -15.623 -14.520 -10.817 1.00 95.56 692 TYR A CA 1
ATOM 5472 C C . TYR A 1 692 ? -14.801 -13.374 -11.407 1.00 95.56 692 TYR A C 1
ATOM 5474 O O . TYR A 1 692 ? -14.061 -12.743 -10.653 1.00 95.56 692 TYR A O 1
ATOM 5482 N N . ALA A 1 693 ? -14.900 -13.118 -12.716 1.00 97.12 693 ALA A N 1
ATOM 5483 C CA . ALA A 1 693 ? -14.162 -12.048 -13.373 1.00 97.12 693 ALA A CA 1
ATOM 5484 C C . ALA A 1 693 ? -14.501 -10.691 -12.736 1.00 97.12 693 ALA A C 1
ATOM 5486 O O . ALA A 1 693 ? -15.634 -10.437 -12.330 1.00 97.12 693 ALA A O 1
ATOM 5487 N N . GLY A 1 694 ? -13.491 -9.839 -12.585 1.00 97.50 694 GLY A N 1
ATOM 5488 C CA . GLY A 1 694 ? -13.637 -8.519 -11.976 1.00 97.50 694 GLY A CA 1
ATOM 5489 C C . GLY A 1 694 ? -13.591 -8.496 -10.448 1.00 97.50 694 GLY A C 1
ATOM 5490 O O . GLY A 1 694 ? -13.405 -7.423 -9.884 1.00 97.50 694 GLY A O 1
ATOM 5491 N N . ARG A 1 695 ? -13.677 -9.635 -9.743 1.00 97.94 695 ARG A N 1
ATOM 5492 C CA . ARG A 1 695 ? -13.594 -9.653 -8.271 1.00 97.94 695 ARG A CA 1
ATOM 5493 C C . ARG A 1 695 ? -12.285 -9.023 -7.775 1.00 97.94 695 ARG A C 1
ATOM 5495 O O . ARG A 1 695 ? -11.204 -9.409 -8.214 1.00 97.94 695 ARG A O 1
ATOM 5502 N N . SER A 1 696 ? -12.382 -8.080 -6.844 1.00 98.31 696 SER A N 1
ATOM 5503 C CA . SER A 1 696 ? -11.235 -7.389 -6.252 1.00 98.31 696 SER A CA 1
ATOM 5504 C C . SER A 1 696 ? -10.469 -8.269 -5.275 1.00 98.31 696 SER A C 1
ATOM 5506 O O . SER A 1 696 ? -11.067 -8.961 -4.448 1.00 98.31 696 SER A O 1
ATOM 5508 N N . SER A 1 697 ? -9.140 -8.164 -5.297 1.00 98.12 697 SER A N 1
ATOM 5509 C CA . SER A 1 697 ? -8.275 -8.775 -4.288 1.00 98.12 697 SER A CA 1
ATOM 5510 C C . SER A 1 697 ? -8.379 -8.127 -2.901 1.00 98.12 697 SER A C 1
ATOM 5512 O O . SER A 1 697 ? -7.903 -8.718 -1.933 1.00 98.12 697 SER A O 1
ATOM 5514 N N . GLN A 1 698 ? -8.965 -6.928 -2.790 1.00 97.12 698 GLN A N 1
ATOM 5515 C CA . GLN A 1 698 ? -9.015 -6.108 -1.569 1.00 97.12 698 GLN A CA 1
ATOM 5516 C C . GLN A 1 698 ? -7.641 -5.678 -1.015 1.00 97.12 698 GLN A C 1
ATOM 5518 O O . GLN A 1 698 ? -7.557 -5.139 0.087 1.00 97.12 698 GLN A O 1
ATOM 5523 N N . LEU A 1 699 ? -6.542 -5.889 -1.750 1.00 96.81 699 LEU A N 1
ATOM 5524 C CA . LEU A 1 699 ? -5.201 -5.516 -1.294 1.00 96.81 699 LEU A CA 1
ATOM 5525 C C . LEU A 1 699 ? -4.839 -4.089 -1.713 1.00 96.81 699 LEU A C 1
ATOM 5527 O O . LEU A 1 699 ? -4.589 -3.834 -2.887 1.00 96.81 699 LEU A O 1
ATOM 5531 N N . VAL A 1 700 ? -4.717 -3.189 -0.734 1.00 96.00 700 VAL A N 1
ATOM 5532 C CA . VAL A 1 700 ? -4.315 -1.776 -0.920 1.00 96.00 700 VAL A CA 1
ATOM 5533 C C . VAL A 1 700 ? -2.846 -1.634 -1.367 1.00 96.00 700 VAL A C 1
ATOM 5535 O O . VAL A 1 700 ? -2.455 -0.650 -1.996 1.00 96.00 700 VAL A O 1
ATOM 5538 N N . ASN A 1 701 ? -1.997 -2.618 -1.057 1.00 95.56 701 ASN A N 1
ATOM 5539 C CA . ASN A 1 701 ? -0.576 -2.619 -1.413 1.00 95.56 701 ASN A CA 1
ATOM 5540 C C . ASN A 1 701 ? -0.367 -2.910 -2.907 1.00 95.56 701 ASN A C 1
ATOM 5542 O O . ASN A 1 701 ? -0.517 -4.049 -3.344 1.00 95.56 701 ASN A O 1
ATOM 5546 N N . THR A 1 702 ? 0.014 -1.896 -3.688 1.00 97.50 702 THR A N 1
ATOM 5547 C CA . THR A 1 702 ? 0.291 -2.035 -5.123 1.00 97.50 702 THR A CA 1
ATOM 5548 C C . THR A 1 702 ? 1.099 -0.850 -5.649 1.00 97.50 702 THR A C 1
ATOM 5550 O O . THR A 1 702 ? 0.787 0.290 -5.333 1.00 97.50 702 THR A O 1
ATOM 5553 N N . GLY A 1 703 ? 2.086 -1.104 -6.515 1.00 95.62 703 GLY A N 1
ATOM 5554 C CA . GLY A 1 703 ? 2.817 -0.036 -7.222 1.00 95.62 703 GLY A CA 1
ATOM 5555 C C . GLY A 1 703 ? 2.013 0.621 -8.351 1.00 95.62 703 GLY A C 1
ATOM 5556 O O . GLY A 1 703 ? 2.471 1.586 -8.955 1.00 95.62 703 GLY A O 1
ATOM 5557 N N . THR A 1 704 ? 0.799 0.123 -8.625 1.00 98.69 704 THR A N 1
ATOM 5558 C CA . THR A 1 704 ? -0.071 0.634 -9.700 1.00 98.69 704 THR A CA 1
ATOM 5559 C C . THR A 1 704 ? -0.324 2.127 -9.560 1.00 98.69 704 THR A C 1
ATOM 5561 O O . THR A 1 704 ? -0.261 2.856 -10.545 1.00 98.69 704 THR A O 1
ATOM 5564 N N . VAL A 1 705 ? -0.611 2.588 -8.342 1.00 98.19 705 VAL A N 1
ATOM 5565 C CA . VAL A 1 705 ? -1.063 3.961 -8.107 1.00 98.19 705 VAL A CA 1
ATOM 5566 C C . VAL A 1 705 ? -0.006 5.009 -8.424 1.00 98.19 705 VAL A C 1
ATOM 5568 O O . VAL A 1 705 ? -0.361 6.089 -8.886 1.00 98.19 705 VAL A O 1
ATOM 5571 N N . ALA A 1 706 ? 1.281 4.691 -8.253 1.00 97.62 706 ALA A N 1
ATOM 5572 C CA . ALA A 1 706 ? 2.371 5.601 -8.598 1.00 97.62 706 ALA A CA 1
ATOM 5573 C C . ALA A 1 706 ? 2.403 5.871 -10.111 1.00 97.62 706 ALA A C 1
ATOM 5575 O O . ALA A 1 706 ? 2.463 7.018 -10.550 1.00 97.62 706 ALA A O 1
ATOM 5576 N N . TRP A 1 707 ? 2.260 4.812 -10.910 1.00 98.69 707 TRP A N 1
ATOM 5577 C CA . TRP A 1 707 ? 2.155 4.908 -12.365 1.00 98.69 707 TRP A CA 1
ATOM 5578 C C . TRP A 1 707 ? 0.823 5.490 -12.833 1.00 98.69 707 TRP A C 1
ATOM 5580 O O . TRP A 1 707 ? 0.807 6.232 -13.810 1.00 98.69 707 TRP A O 1
ATOM 5590 N N . TYR A 1 708 ? -0.281 5.202 -12.136 1.00 98.69 708 TYR A N 1
ATOM 5591 C CA . TYR A 1 708 ? -1.589 5.785 -12.437 1.00 98.69 708 TYR A CA 1
ATOM 5592 C C . TYR A 1 708 ? -1.528 7.300 -12.298 1.00 98.69 708 TYR A C 1
ATOM 5594 O O . TYR A 1 708 ? -1.916 8.025 -13.209 1.00 98.69 708 TYR A O 1
ATOM 5602 N N . TYR A 1 709 ? -0.981 7.783 -11.183 1.00 97.19 709 TYR A N 1
ATOM 5603 C CA . TYR A 1 709 ? -0.874 9.213 -10.936 1.00 97.19 709 TYR A CA 1
ATOM 5604 C C . TYR A 1 709 ? 0.063 9.897 -11.925 1.00 97.19 709 TYR A C 1
ATOM 5606 O O . TYR A 1 709 ? -0.280 10.951 -12.456 1.00 97.19 709 TYR A O 1
ATOM 5614 N N . ARG A 1 710 ? 1.176 9.238 -12.273 1.00 97.75 710 ARG A N 1
ATOM 5615 C CA . ARG A 1 710 ? 2.059 9.682 -13.353 1.00 97.75 710 ARG A CA 1
ATOM 5616 C C . ARG A 1 710 ? 1.329 9.783 -14.697 1.00 97.75 710 ARG A C 1
ATOM 5618 O O . ARG A 1 710 ? 1.458 10.803 -15.357 1.00 97.75 710 ARG A O 1
ATOM 5625 N N . CYS A 1 711 ? 0.531 8.783 -15.085 1.00 98.62 711 CYS A N 1
ATOM 5626 C CA . CYS A 1 711 ? -0.265 8.836 -16.320 1.00 98.62 711 CYS A CA 1
ATOM 5627 C C . CYS A 1 711 ? -1.266 9.995 -16.294 1.00 98.62 711 CYS A C 1
ATOM 5629 O O . CYS A 1 711 ? -1.391 10.720 -17.274 1.00 98.62 711 CYS A O 1
ATOM 5631 N N . VAL A 1 712 ? -1.970 10.194 -15.178 1.00 98.25 712 VAL A N 1
ATOM 5632 C CA . VAL A 1 712 ? -2.933 11.293 -15.047 1.00 98.25 712 VAL A CA 1
ATOM 5633 C C . VAL A 1 712 ? -2.235 12.650 -15.184 1.00 98.25 712 VAL A C 1
ATOM 5635 O O . VAL A 1 712 ? -2.691 13.500 -15.946 1.00 98.25 712 VAL A O 1
ATOM 5638 N N . MET A 1 713 ? -1.123 12.850 -14.476 1.00 96.06 713 MET A N 1
ATOM 5639 C CA . MET A 1 713 ? -0.398 14.120 -14.470 1.00 96.06 713 MET A CA 1
ATOM 5640 C C . MET A 1 713 ? 0.345 14.389 -15.776 1.00 96.06 713 MET A C 1
ATOM 5642 O O . MET A 1 713 ? 0.130 15.428 -16.392 1.00 96.06 713 MET A O 1
ATOM 5646 N N . GLU A 1 714 ? 1.235 13.483 -16.175 1.00 97.62 714 GLU A N 1
ATOM 5647 C CA . GLU A 1 714 ? 2.203 13.716 -17.250 1.00 97.62 714 GLU A CA 1
ATOM 5648 C C . GLU A 1 714 ? 1.630 13.438 -18.638 1.00 97.62 714 GLU A C 1
ATOM 5650 O O . GLU A 1 714 ? 2.131 14.006 -19.601 1.00 97.62 714 GLU A O 1
ATOM 5655 N N . GLU A 1 715 ? 0.604 12.589 -18.754 1.00 98.38 715 GLU A N 1
ATOM 5656 C CA . GLU A 1 715 ? 0.093 12.135 -20.052 1.00 98.38 715 GLU A CA 1
ATOM 5657 C C . GLU A 1 715 ? -1.325 12.643 -20.328 1.00 98.38 715 GLU A C 1
ATOM 5659 O O . GLU A 1 715 ? -1.525 13.399 -21.273 1.00 98.38 715 GLU A O 1
ATOM 5664 N N . LEU A 1 716 ? -2.308 12.287 -19.492 1.00 98.44 716 LEU A N 1
ATOM 5665 C CA . LEU A 1 716 ? -3.710 12.672 -19.693 1.00 98.44 716 LEU A CA 1
ATOM 5666 C C . LEU A 1 716 ? -3.856 14.197 -19.711 1.00 98.44 716 LEU A C 1
ATOM 5668 O O . LEU A 1 716 ? -4.253 14.772 -20.722 1.00 98.44 716 LEU A O 1
ATOM 5672 N N . PHE A 1 717 ? -3.485 14.856 -18.611 1.00 98.31 717 PHE A N 1
ATOM 5673 C CA . PHE A 1 717 ? -3.465 16.317 -18.549 1.00 98.31 717 PHE A CA 1
ATOM 5674 C C . PHE A 1 717 ? -2.194 16.911 -19.166 1.00 98.31 717 PHE A C 1
ATOM 5676 O O . PHE A 1 717 ? -2.160 18.100 -19.460 1.00 98.31 717 PHE A O 1
ATOM 5683 N N . GLY A 1 718 ? -1.152 16.110 -19.395 1.00 97.88 718 GLY A N 1
ATOM 5684 C CA . GLY A 1 718 ? 0.043 16.580 -20.090 1.00 97.88 718 GLY A CA 1
ATOM 5685 C C . GLY A 1 718 ? 0.844 17.629 -19.323 1.00 97.88 718 GLY A C 1
ATOM 5686 O O . GLY A 1 718 ? 1.455 18.479 -19.956 1.00 97.88 718 GLY A O 1
ATOM 5687 N N . LEU A 1 719 ? 0.802 17.626 -17.988 1.00 97.88 719 LEU A N 1
ATOM 5688 C CA . LEU A 1 719 ? 1.451 18.599 -17.102 1.00 97.88 719 LEU A CA 1
ATOM 5689 C C . LEU A 1 719 ? 2.759 18.028 -16.547 1.00 97.88 719 LEU A C 1
ATOM 5691 O O . LEU A 1 719 ? 2.880 17.732 -15.352 1.00 97.88 719 LEU A O 1
ATOM 5695 N N . LYS A 1 720 ? 3.740 17.855 -17.434 1.00 97.69 720 LYS A N 1
ATOM 5696 C CA . LYS A 1 720 ? 5.011 17.190 -17.134 1.00 97.69 720 LYS A CA 1
ATOM 5697 C C . LYS A 1 720 ? 6.111 18.193 -16.805 1.00 97.69 720 LYS A C 1
ATOM 5699 O O . LYS A 1 720 ? 6.273 19.208 -17.477 1.00 97.69 720 LYS A O 1
ATOM 5704 N N . GLY A 1 721 ? 6.911 17.911 -15.784 1.00 97.31 721 GLY A N 1
ATOM 5705 C CA . GLY A 1 721 ? 8.055 18.753 -15.461 1.00 97.31 721 GLY A CA 1
ATOM 5706 C C . GLY A 1 721 ? 9.151 18.714 -16.537 1.00 97.31 721 GLY A C 1
ATOM 5707 O O . GLY A 1 721 ? 9.454 17.676 -17.116 1.00 97.31 721 GLY A O 1
ATOM 5708 N N . HIS A 1 722 ? 9.750 19.872 -16.805 1.00 95.38 722 HIS A N 1
ATOM 5709 C CA . HIS A 1 722 ? 10.849 20.077 -17.749 1.00 95.38 722 HIS A CA 1
ATOM 5710 C C . HIS A 1 722 ? 11.976 20.869 -17.049 1.00 95.38 722 HIS A C 1
ATOM 5712 O O . HIS A 1 722 ? 11.699 21.632 -16.109 1.00 95.38 722 HIS A O 1
ATOM 5718 N N . PRO A 1 723 ? 13.255 20.765 -17.468 1.00 92.50 723 PRO A N 1
ATOM 5719 C CA . PRO A 1 723 ? 14.332 21.541 -16.848 1.00 92.50 723 PRO A CA 1
ATOM 5720 C C . PRO A 1 723 ? 14.086 23.058 -16.842 1.00 92.50 723 PRO A C 1
ATOM 5722 O O . PRO A 1 723 ? 14.469 23.751 -15.904 1.00 92.50 723 PRO A O 1
ATOM 5725 N N . GLU A 1 724 ? 13.393 23.578 -17.858 1.00 93.69 724 GLU A N 1
ATOM 5726 C CA . GLU A 1 724 ? 13.056 25.006 -17.960 1.00 93.69 724 GLU A CA 1
ATOM 5727 C C . GLU A 1 724 ? 11.729 25.406 -17.284 1.00 93.69 724 GLU A C 1
ATOM 5729 O O . GLU A 1 724 ? 11.455 26.601 -17.166 1.00 93.69 724 GLU A O 1
ATOM 5734 N N . GLY A 1 725 ? 10.888 24.451 -16.862 1.00 95.75 725 GLY A N 1
ATOM 5735 C CA . GLY A 1 725 ? 9.549 24.761 -16.349 1.00 95.75 725 GLY A CA 1
ATOM 5736 C C . GLY A 1 725 ? 8.551 23.604 -16.426 1.00 95.75 725 GLY A C 1
ATOM 5737 O O . GLY A 1 725 ? 8.915 22.470 -16.132 1.00 95.75 725 GLY A O 1
ATOM 5738 N N . LEU A 1 726 ? 7.298 23.888 -16.795 1.00 97.88 726 LEU A N 1
ATOM 5739 C CA . LEU A 1 726 ? 6.224 22.893 -16.943 1.00 97.88 726 LEU A CA 1
ATOM 5740 C C . LEU A 1 726 ? 5.866 22.714 -18.425 1.00 97.88 726 LEU A C 1
ATOM 5742 O O . LEU A 1 726 ? 5.426 23.667 -19.064 1.00 97.88 726 LEU A O 1
ATOM 5746 N N . GLN A 1 727 ? 6.066 21.521 -18.976 1.00 97.94 727 GLN A N 1
ATOM 5747 C CA . GLN A 1 727 ? 5.624 21.148 -20.320 1.00 97.94 727 GLN A CA 1
ATOM 5748 C C . GLN A 1 727 ? 4.116 20.874 -20.323 1.00 97.94 727 GLN A C 1
ATOM 5750 O O . GLN A 1 727 ? 3.600 20.281 -19.378 1.00 97.94 727 GLN A O 1
ATOM 5755 N N . ILE A 1 728 ? 3.443 21.314 -21.388 1.00 98.06 728 ILE A N 1
ATOM 5756 C CA . ILE A 1 728 ? 2.004 21.195 -21.625 1.00 98.06 728 ILE A CA 1
ATOM 5757 C C . ILE A 1 728 ? 1.791 20.379 -22.902 1.00 98.06 728 ILE A C 1
ATOM 5759 O O . ILE A 1 728 ? 2.022 20.871 -24.005 1.00 98.06 728 ILE A O 1
ATOM 5763 N N . GLU A 1 729 ? 1.373 19.128 -22.766 1.00 96.81 729 GLU A N 1
ATOM 5764 C CA . GLU A 1 729 ? 1.136 18.224 -23.899 1.00 96.81 729 GLU A CA 1
ATOM 5765 C C . GLU A 1 729 ? -0.004 17.244 -23.584 1.00 96.81 729 GLU A C 1
ATOM 5767 O O . GLU A 1 729 ? 0.233 16.061 -23.339 1.00 96.81 729 GLU A O 1
ATOM 5772 N N . PRO A 1 730 ? -1.248 17.744 -23.490 1.00 97.31 730 PRO A N 1
ATOM 5773 C CA . PRO A 1 730 ? -2.373 16.951 -23.017 1.00 97.31 730 PRO A CA 1
ATOM 5774 C C . PRO A 1 730 ? -2.784 15.879 -24.031 1.00 97.31 730 PRO A C 1
ATOM 5776 O O . PRO A 1 730 ? -2.863 16.135 -25.234 1.00 97.31 730 PRO A O 1
ATOM 5779 N N . LYS A 1 731 ? -3.125 14.693 -23.524 1.00 97.38 731 LYS A N 1
ATOM 5780 C CA . LYS A 1 731 ? -3.681 13.566 -24.287 1.00 97.38 731 LYS A CA 1
ATOM 5781 C C . LYS A 1 731 ? -5.078 13.244 -23.762 1.00 97.38 731 LYS A C 1
ATOM 5783 O O . LYS A 1 731 ? -5.329 12.153 -23.251 1.00 97.38 731 LYS A O 1
ATOM 5788 N N . LEU A 1 732 ? -5.969 14.232 -23.844 1.00 96.75 732 LEU A N 1
ATOM 5789 C CA . LEU A 1 732 ? -7.356 14.105 -23.395 1.00 96.75 732 LEU A CA 1
ATOM 5790 C C . LEU A 1 732 ? -8.120 13.124 -24.296 1.00 96.75 732 LEU A C 1
ATOM 5792 O O . LEU A 1 732 ? -7.849 13.068 -25.500 1.00 96.75 732 LEU A O 1
ATOM 5796 N N . PRO A 1 733 ? -9.090 12.372 -23.752 1.00 95.88 733 PRO A N 1
ATOM 5797 C CA . PRO A 1 733 ? -9.963 11.562 -24.580 1.00 95.88 733 PRO A CA 1
ATOM 5798 C C . PRO A 1 733 ? -10.809 12.456 -25.501 1.00 95.88 733 PRO A C 1
ATOM 5800 O O . PRO A 1 733 ? -11.229 13.557 -25.134 1.00 95.88 733 PRO A O 1
ATOM 5803 N N . SER A 1 734 ? -11.071 11.978 -26.713 1.00 94.50 734 SER A N 1
ATOM 5804 C CA . SER A 1 734 ? -11.718 12.713 -27.805 1.00 94.50 734 SER A CA 1
ATOM 5805 C C . SER A 1 734 ? -13.127 13.202 -27.456 1.00 94.50 734 SER A C 1
ATOM 5807 O O . SER A 1 734 ? -13.558 14.252 -27.930 1.00 94.50 734 SER A O 1
ATOM 5809 N N . HIS A 1 735 ? -13.826 12.481 -26.576 1.00 92.62 735 HIS A N 1
ATOM 5810 C CA . HIS A 1 735 ? -15.186 12.800 -26.141 1.00 92.62 735 HIS A CA 1
ATOM 5811 C C . HIS A 1 735 ? -15.270 13.914 -25.079 1.00 92.62 735 HIS A C 1
ATOM 5813 O O . HIS A 1 735 ? -16.375 14.345 -24.742 1.00 92.62 735 HIS A O 1
ATOM 5819 N N . TRP A 1 736 ? -14.148 14.394 -24.529 1.00 94.44 736 TRP A N 1
ATOM 5820 C CA . TRP A 1 736 ? -14.158 15.544 -23.620 1.00 94.44 736 TRP A CA 1
ATOM 5821 C C . TRP A 1 736 ? -14.248 16.851 -24.402 1.00 94.44 736 TRP A C 1
ATOM 5823 O O . TRP A 1 736 ? -13.432 17.107 -25.278 1.00 94.44 736 TRP A O 1
ATOM 5833 N N . GLY A 1 737 ? -15.222 17.698 -24.054 1.00 92.44 737 GLY A N 1
ATOM 5834 C CA . GLY A 1 737 ? -15.294 19.074 -24.561 1.00 92.44 737 GLY A CA 1
ATOM 5835 C C . GLY A 1 737 ? -14.564 20.073 -23.662 1.00 92.44 737 GLY A C 1
ATOM 5836 O O . GLY A 1 737 ? -13.881 20.968 -24.147 1.00 92.44 737 GLY A O 1
ATOM 5837 N N . ASN A 1 738 ? -14.688 19.918 -22.341 1.00 95.38 738 ASN A N 1
ATOM 5838 C CA . ASN A 1 738 ? -14.021 20.763 -21.351 1.00 95.38 738 ASN A CA 1
ATOM 5839 C C . ASN A 1 738 ? -13.542 19.911 -20.176 1.00 95.38 738 ASN A C 1
ATOM 5841 O O . ASN A 1 738 ? -14.223 18.963 -19.790 1.00 95.38 738 ASN A O 1
ATOM 5845 N N . ALA A 1 739 ? -12.419 20.292 -19.578 1.00 97.25 739 ALA A N 1
ATOM 5846 C CA . ALA A 1 739 ? -11.934 19.740 -18.317 1.00 97.25 739 ALA A CA 1
ATOM 5847 C C . ALA A 1 739 ? -11.133 20.813 -17.577 1.00 97.25 739 ALA A C 1
ATOM 5849 O O . ALA A 1 739 ? -10.577 21.710 -18.207 1.00 97.25 739 ALA A O 1
ATOM 5850 N N . SER A 1 740 ? -11.027 20.727 -16.256 1.00 97.44 740 SER A N 1
ATOM 5851 C CA . SER A 1 740 ? -10.099 21.568 -15.505 1.00 97.44 740 SER A CA 1
ATOM 5852 C C . SER A 1 740 ? -9.320 20.781 -14.467 1.00 97.44 740 SER A C 1
ATOM 5854 O O . SER A 1 740 ? -9.741 19.725 -13.989 1.00 97.44 740 SER A O 1
ATOM 5856 N N . VAL A 1 741 ? -8.134 21.291 -14.152 1.00 97.94 741 VAL A N 1
ATOM 5857 C CA . VAL A 1 741 ? -7.256 20.717 -13.141 1.00 97.94 741 VAL A CA 1
ATOM 5858 C C . VAL A 1 741 ? -6.495 21.818 -12.415 1.00 97.94 741 VAL A C 1
ATOM 5860 O O . VAL A 1 741 ? -6.059 22.795 -13.019 1.00 97.94 741 VAL A O 1
ATOM 5863 N N . ILE A 1 742 ? -6.326 21.668 -11.107 1.00 97.44 742 ILE A N 1
ATOM 5864 C CA . ILE A 1 742 ? -5.421 22.487 -10.302 1.00 97.44 742 ILE A CA 1
ATOM 5865 C C . ILE A 1 742 ? -4.187 21.644 -10.017 1.00 97.44 742 ILE A C 1
ATOM 5867 O O . ILE A 1 742 ? -4.301 20.549 -9.467 1.00 97.44 742 ILE A O 1
ATOM 5871 N N . ARG A 1 743 ? -3.016 22.160 -10.389 1.00 96.25 743 ARG A N 1
ATOM 5872 C CA . ARG A 1 743 ? -1.721 21.500 -10.241 1.00 96.25 743 ARG A CA 1
ATOM 5873 C C . ARG A 1 743 ? -0.802 22.322 -9.348 1.00 96.25 743 ARG A C 1
ATOM 5875 O O . ARG A 1 743 ? -0.501 23.468 -9.666 1.00 96.25 743 ARG A O 1
ATOM 5882 N N . GLN A 1 744 ? -0.303 21.717 -8.275 1.00 94.94 744 GLN A N 1
ATOM 5883 C CA . GLN A 1 744 ? 0.822 22.264 -7.512 1.00 94.94 744 GLN A CA 1
ATOM 5884 C C . GLN A 1 744 ? 2.127 21.836 -8.175 1.00 94.94 744 GLN A C 1
ATOM 5886 O O . GLN A 1 744 ? 2.354 20.639 -8.310 1.00 94.94 744 GLN A O 1
ATOM 5891 N N . PHE A 1 745 ? 2.987 22.763 -8.589 1.00 96.06 745 PHE A N 1
ATOM 5892 C CA . PHE A 1 745 ? 4.257 22.431 -9.241 1.00 96.06 745 PHE A CA 1
ATOM 5893 C C . PHE A 1 745 ? 5.356 23.417 -8.845 1.00 96.06 745 PHE A C 1
ATOM 5895 O O . PHE A 1 745 ? 5.240 24.620 -9.069 1.00 96.06 745 PHE A O 1
ATOM 5902 N N . ARG A 1 746 ? 6.440 22.900 -8.248 1.00 94.06 746 ARG A N 1
ATOM 5903 C CA . ARG A 1 746 ? 7.616 23.676 -7.796 1.00 94.06 746 ARG A CA 1
ATOM 5904 C C . ARG A 1 746 ? 7.262 24.923 -6.965 1.00 94.06 746 ARG A C 1
ATOM 5906 O O . ARG A 1 746 ? 7.898 25.965 -7.089 1.00 94.06 746 ARG A O 1
ATOM 5913 N N . GLY A 1 747 ? 6.251 24.787 -6.104 1.00 91.06 747 GLY A N 1
ATOM 5914 C CA . GLY A 1 747 ? 5.747 25.842 -5.219 1.00 91.06 747 GLY A CA 1
ATOM 5915 C C . GLY A 1 747 ? 4.704 26.769 -5.851 1.00 91.06 747 GLY A C 1
ATOM 5916 O O . GLY A 1 747 ? 4.117 27.562 -5.130 1.00 91.06 747 GLY A O 1
ATOM 5917 N N . ALA A 1 748 ? 4.458 26.686 -7.160 1.00 95.00 748 ALA A N 1
ATOM 5918 C CA . ALA A 1 748 ? 3.402 27.437 -7.834 1.00 95.00 748 ALA A CA 1
ATOM 5919 C C . ALA A 1 748 ? 2.092 26.639 -7.877 1.00 95.00 748 ALA A C 1
ATOM 5921 O O . ALA A 1 748 ? 2.109 25.411 -7.986 1.00 95.00 748 ALA A O 1
ATOM 5922 N N . THR A 1 749 ? 0.961 27.344 -7.886 1.00 96.56 749 THR A N 1
ATOM 5923 C CA . THR A 1 749 ? -0.357 26.764 -8.177 1.00 96.56 749 THR A CA 1
ATOM 5924 C C . THR A 1 749 ? -0.748 27.115 -9.607 1.00 96.56 749 THR A C 1
ATOM 5926 O O . THR A 1 749 ? -0.846 28.287 -9.953 1.00 96.56 749 THR A O 1
ATOM 5929 N N . ILE A 1 750 ? -1.000 26.120 -10.452 1.00 97.75 750 ILE A N 1
ATOM 5930 C CA . ILE A 1 750 ? -1.472 26.328 -11.822 1.00 97.75 750 ILE A CA 1
ATOM 5931 C C . ILE A 1 750 ? -2.893 25.790 -11.934 1.00 97.75 750 ILE A C 1
ATOM 5933 O O . ILE A 1 750 ? -3.116 24.582 -11.863 1.00 97.75 750 ILE A O 1
ATOM 5937 N N . ARG A 1 751 ? -3.857 26.684 -12.143 1.00 97.94 751 ARG A N 1
ATOM 5938 C CA . ARG A 1 751 ? -5.202 26.312 -12.580 1.00 97.94 751 ARG A CA 1
ATOM 5939 C C . ARG A 1 751 ? -5.195 26.196 -14.095 1.00 97.94 751 ARG A C 1
ATOM 5941 O O . ARG A 1 751 ? -4.909 27.176 -14.778 1.00 97.94 751 ARG A O 1
ATOM 5948 N N . VAL A 1 752 ? -5.544 25.029 -14.611 1.00 98.50 752 VAL A N 1
ATOM 5949 C CA . VAL A 1 752 ? -5.600 24.754 -16.043 1.00 98.50 752 VAL A CA 1
ATOM 5950 C C . VAL A 1 752 ? -7.037 24.472 -16.451 1.00 98.50 752 VAL A C 1
ATOM 5952 O O . VAL A 1 752 ? -7.660 23.567 -15.904 1.00 98.50 752 VAL A O 1
ATOM 5955 N N . ASP A 1 753 ? -7.547 25.228 -17.420 1.00 98.31 753 ASP A N 1
ATOM 5956 C CA . ASP A 1 753 ? -8.822 24.953 -18.080 1.00 98.31 753 ASP A CA 1
ATOM 5957 C C . ASP A 1 753 ? -8.545 24.487 -19.519 1.00 98.31 753 ASP A C 1
ATOM 5959 O O . ASP A 1 753 ? -7.947 25.215 -20.319 1.00 98.31 753 ASP A O 1
ATOM 5963 N N . TYR A 1 754 ? -8.985 23.276 -19.846 1.00 98.25 754 TYR A N 1
ATOM 5964 C CA . TYR A 1 754 ? -8.923 22.695 -21.182 1.00 98.25 754 TYR A CA 1
ATOM 5965 C C . TYR A 1 754 ? -10.236 22.921 -21.922 1.00 98.25 754 TYR A C 1
ATOM 5967 O O . TYR A 1 754 ? -11.313 22.680 -21.374 1.00 98.25 754 TYR A O 1
ATOM 5975 N N . HIS A 1 755 ? -10.128 23.305 -23.189 1.00 97.06 755 HIS A N 1
ATOM 5976 C CA . HIS A 1 755 ? -11.224 23.303 -24.148 1.00 97.06 755 HIS A CA 1
ATOM 5977 C C . HIS A 1 755 ? -10.790 22.510 -25.378 1.00 97.06 755 HIS A C 1
ATOM 5979 O O . HIS A 1 755 ? -9.745 22.796 -25.963 1.00 97.06 755 HIS A O 1
ATOM 5985 N N . GLN A 1 756 ? -11.585 21.523 -25.772 1.00 94.69 756 GLN A N 1
ATOM 5986 C CA . GLN A 1 756 ? -11.296 20.657 -26.905 1.00 94.69 756 GLN A CA 1
ATOM 5987 C C . GLN A 1 756 ? -12.390 20.790 -27.966 1.00 94.69 756 GLN A C 1
ATOM 5989 O O . GLN A 1 756 ? -13.576 20.662 -27.673 1.00 94.69 756 GLN A O 1
ATOM 5994 N N . GLU A 1 757 ? -11.989 21.056 -29.209 1.00 93.69 757 GLU A N 1
ATOM 5995 C CA . GLU A 1 757 ? -12.900 21.155 -30.357 1.00 93.69 757 GLU A CA 1
ATOM 5996 C C . GLU A 1 757 ? -12.283 20.537 -31.618 1.00 93.69 757 GLU A C 1
ATOM 5998 O O . GLU A 1 757 ? -11.063 20.423 -31.742 1.00 93.69 757 GLU A O 1
ATOM 6003 N N . SER A 1 758 ? -13.114 20.158 -32.587 1.00 89.94 758 SER A N 1
ATOM 6004 C CA . SER A 1 758 ? -12.635 19.691 -33.891 1.00 89.94 758 SER A CA 1
ATOM 6005 C C . SER A 1 758 ? -12.195 20.874 -34.753 1.00 89.94 758 SER A C 1
ATOM 6007 O O . SER A 1 758 ? -13.017 21.664 -35.220 1.00 89.94 758 SER A O 1
ATOM 6009 N N . ALA A 1 759 ? -10.891 20.997 -34.988 1.00 88.12 759 ALA A N 1
ATOM 6010 C CA . ALA A 1 759 ? -10.305 21.983 -35.882 1.00 88.12 759 ALA A CA 1
ATOM 6011 C C . ALA A 1 759 ? -8.904 21.548 -36.342 1.00 88.12 759 ALA A C 1
ATOM 6013 O O . ALA A 1 759 ? -8.108 21.016 -35.579 1.00 88.12 759 ALA A O 1
ATOM 6014 N N . ASN A 1 760 ? -8.539 21.859 -37.585 1.00 85.69 760 ASN A N 1
ATOM 6015 C CA . ASN A 1 760 ? -7.204 21.559 -38.119 1.00 85.69 760 ASN A CA 1
ATOM 6016 C C . ASN A 1 760 ? -6.206 22.699 -37.825 1.00 85.69 760 ASN A C 1
ATOM 6018 O O . ASN A 1 760 ? -5.680 23.318 -38.751 1.00 85.69 760 ASN A O 1
ATOM 6022 N N . LYS A 1 761 ? -5.978 23.028 -36.547 1.00 90.75 761 LYS A N 1
ATOM 6023 C CA . LYS A 1 761 ? -5.034 24.078 -36.100 1.00 90.75 761 LYS A CA 1
ATOM 6024 C C . LYS A 1 761 ? -4.181 23.577 -34.918 1.00 90.75 761 LYS A C 1
ATOM 6026 O O . LYS A 1 761 ? -4.613 22.663 -34.226 1.00 90.75 761 LYS A O 1
ATOM 6031 N N . PRO A 1 762 ? -2.967 24.114 -34.687 1.00 88.88 762 PRO A N 1
ATOM 6032 C CA . PRO A 1 762 ? -2.128 23.686 -33.564 1.00 88.88 762 PRO A CA 1
ATOM 6033 C C . PRO A 1 762 ? -2.716 24.119 -32.215 1.00 88.88 762 PRO A C 1
ATOM 6035 O O . PRO A 1 762 ? -3.431 25.121 -32.146 1.00 88.88 762 PRO A O 1
ATOM 6038 N N . MET A 1 763 ? -2.376 23.384 -31.148 1.00 94.38 763 MET A N 1
ATOM 6039 C CA . MET A 1 763 ? -2.753 23.710 -29.766 1.00 94.38 763 MET A CA 1
ATOM 6040 C C . MET A 1 763 ? -2.374 25.155 -29.411 1.00 94.38 763 MET A C 1
ATOM 6042 O O . MET A 1 763 ? -1.295 25.627 -29.771 1.00 94.38 763 MET A O 1
ATOM 6046 N N . GLN A 1 764 ? -3.251 25.844 -28.679 1.00 95.81 764 GLN A N 1
ATOM 6047 C CA . GLN A 1 764 ? -3.028 27.219 -28.226 1.00 95.81 764 GLN A CA 1
ATOM 6048 C C . GLN A 1 764 ? -3.004 27.305 -26.703 1.00 95.81 764 GLN A C 1
ATOM 6050 O O . GLN A 1 764 ? -3.883 26.760 -26.033 1.00 95.81 764 GLN A O 1
ATOM 6055 N N . LEU A 1 765 ? -2.026 28.043 -26.175 1.00 97.50 765 LEU A N 1
ATOM 6056 C CA . LEU A 1 765 ? -1.823 28.249 -24.745 1.00 97.50 765 LEU A CA 1
ATOM 6057 C C . LEU A 1 765 ? -1.966 29.728 -24.393 1.00 97.50 765 LEU A C 1
ATOM 6059 O O . LEU A 1 765 ? -1.390 30.597 -25.048 1.00 97.50 765 LEU A O 1
ATOM 6063 N N . THR A 1 766 ? -2.718 30.024 -23.338 1.00 97.50 766 THR A N 1
ATOM 6064 C CA . THR A 1 766 ? -2.853 31.380 -22.793 1.00 97.50 766 THR A CA 1
ATOM 6065 C C . THR A 1 766 ? -2.649 31.351 -21.285 1.00 97.50 766 THR A C 1
ATOM 6067 O O . THR A 1 766 ? -3.422 30.704 -20.588 1.00 97.50 766 THR A O 1
ATOM 6070 N N . LEU A 1 767 ? -1.647 32.067 -20.777 1.00 97.12 767 LEU A N 1
ATOM 6071 C CA . LEU A 1 767 ? -1.357 32.200 -19.347 1.00 97.12 767 LEU A CA 1
ATOM 6072 C C . LEU A 1 767 ? -1.719 33.610 -18.888 1.00 97.12 767 LEU A C 1
ATOM 6074 O O . LEU A 1 767 ? -1.211 34.587 -19.440 1.00 97.12 767 LEU A O 1
ATOM 6078 N N . ASP A 1 768 ? -2.626 33.722 -17.922 1.00 96.12 768 ASP A N 1
ATOM 6079 C CA . ASP A 1 768 ? -3.107 34.996 -17.369 1.00 96.12 768 ASP A CA 1
ATOM 6080 C C . ASP A 1 768 ? -3.553 35.992 -18.459 1.00 96.12 768 ASP A C 1
ATOM 6082 O O . ASP A 1 768 ? -3.282 37.194 -18.418 1.00 96.12 768 ASP A O 1
ATOM 6086 N N . GLY A 1 769 ? -4.211 35.465 -19.497 1.00 93.56 769 GLY A N 1
ATOM 6087 C CA . GLY A 1 769 ? -4.704 36.236 -20.642 1.00 93.56 769 GLY A CA 1
ATOM 6088 C C . GLY A 1 769 ? -3.665 36.555 -21.725 1.00 93.56 769 GLY A C 1
ATOM 6089 O O . GLY A 1 769 ? -4.022 37.191 -22.715 1.00 93.56 769 GLY A O 1
ATOM 6090 N N . LYS A 1 770 ? -2.407 36.116 -21.585 1.00 94.44 770 LYS A N 1
ATOM 6091 C CA . LYS A 1 770 ? -1.345 36.308 -22.586 1.00 94.44 770 LYS A CA 1
ATOM 6092 C C . LYS A 1 770 ? -1.046 35.016 -23.335 1.00 94.44 770 LYS A C 1
ATOM 6094 O O . LYS A 1 770 ? -0.826 33.977 -22.719 1.00 94.44 770 LYS A O 1
ATOM 6099 N N . GLU A 1 771 ? -1.008 35.088 -24.660 1.00 94.06 771 GLU A N 1
ATOM 6100 C CA . GLU A 1 771 ? -0.639 33.952 -25.507 1.00 94.06 771 GLU A CA 1
ATOM 6101 C C . GLU A 1 771 ? 0.830 33.561 -25.287 1.00 94.06 771 GLU A C 1
ATOM 6103 O O . GLU A 1 771 ? 1.709 34.424 -25.191 1.00 94.06 771 GLU A O 1
ATOM 6108 N N . ILE A 1 772 ? 1.092 32.257 -25.197 1.00 92.88 772 ILE A N 1
ATOM 6109 C CA . ILE A 1 772 ? 2.438 31.701 -25.045 1.00 92.88 772 ILE A CA 1
ATOM 6110 C C . ILE A 1 772 ? 2.827 30.971 -26.326 1.00 92.88 772 ILE A C 1
ATOM 6112 O O . ILE A 1 772 ? 2.066 30.166 -26.855 1.00 92.88 772 ILE A O 1
ATOM 6116 N N . SER A 1 773 ? 4.046 31.235 -26.799 1.00 88.44 773 SER A N 1
ATOM 6117 C CA . SER A 1 773 ? 4.661 30.474 -27.891 1.00 88.44 773 SER A CA 1
ATOM 6118 C C . SER A 1 773 ? 5.401 29.243 -27.355 1.00 88.44 773 SER A C 1
ATOM 6120 O O . SER A 1 773 ? 6.111 29.332 -26.351 1.00 88.44 773 SER A O 1
ATOM 6122 N N . GLY A 1 774 ? 5.254 28.105 -28.038 1.00 92.00 774 GLY A N 1
ATOM 6123 C CA . GLY A 1 774 ? 5.771 26.811 -27.581 1.00 92.00 774 GLY A CA 1
ATOM 6124 C C . GLY A 1 774 ? 4.866 26.142 -26.543 1.00 92.00 774 GLY A C 1
ATOM 6125 O O . GLY A 1 774 ? 3.747 26.587 -26.307 1.00 92.00 774 GLY A O 1
ATOM 6126 N N . ASN A 1 775 ? 5.350 25.058 -25.935 1.00 95.19 775 ASN A N 1
ATOM 6127 C CA . ASN A 1 775 ? 4.579 24.224 -25.010 1.00 95.19 775 ASN A CA 1
ATOM 6128 C C . ASN A 1 775 ? 5.203 24.102 -23.607 1.00 95.19 775 ASN A C 1
ATOM 6130 O O . ASN A 1 775 ? 4.808 23.227 -22.849 1.00 95.19 775 ASN A O 1
ATOM 6134 N N . VAL A 1 776 ? 6.168 24.956 -23.243 1.00 96.62 776 VAL A N 1
ATOM 6135 C CA . VAL A 1 776 ? 6.806 24.947 -21.913 1.00 96.62 776 VAL A CA 1
ATOM 6136 C C . VAL A 1 776 ? 6.558 26.273 -21.199 1.00 96.62 776 VAL A C 1
ATOM 6138 O O . VAL A 1 776 ? 7.016 27.325 -21.649 1.00 96.62 776 VAL A O 1
ATOM 6141 N N . LEU A 1 777 ? 5.879 26.220 -20.054 1.00 95.75 777 LEU A N 1
ATOM 6142 C CA . LEU A 1 777 ? 5.689 27.353 -19.154 1.00 95.75 777 LEU A CA 1
ATOM 6143 C C . LEU A 1 777 ? 6.960 27.589 -18.342 1.00 95.75 777 LEU A C 1
ATOM 6145 O O . LEU A 1 777 ? 7.301 26.796 -17.465 1.00 95.75 777 LEU A O 1
ATOM 6149 N N . LYS A 1 778 ? 7.660 28.685 -18.635 1.00 94.69 778 LYS A N 1
ATOM 6150 C CA . LYS A 1 778 ? 8.926 29.061 -17.991 1.00 94.69 778 LYS A CA 1
ATOM 6151 C C . LYS A 1 778 ? 8.706 30.111 -16.905 1.00 94.69 778 LYS A C 1
ATOM 6153 O O . LYS A 1 778 ? 7.751 30.879 -16.956 1.00 94.69 778 LYS A O 1
ATOM 6158 N N . GLY A 1 779 ? 9.642 30.192 -15.958 1.00 90.69 779 GLY A N 1
ATOM 6159 C CA . GLY A 1 779 ? 9.698 31.295 -14.990 1.00 90.69 779 GLY A CA 1
ATOM 6160 C C . GLY A 1 779 ? 8.595 31.298 -13.926 1.00 90.69 779 GLY A C 1
ATOM 6161 O O . GLY A 1 779 ? 8.348 32.347 -13.333 1.00 90.69 779 GLY A O 1
ATOM 6162 N N . LEU A 1 780 ? 7.954 30.151 -13.674 1.00 93.44 780 LEU A N 1
ATOM 6163 C CA . LEU A 1 780 ? 6.982 29.984 -12.590 1.00 93.44 780 LEU A CA 1
ATOM 6164 C C . LEU A 1 780 ? 7.632 30.317 -11.238 1.00 93.44 780 LEU A C 1
ATOM 6166 O O . LEU A 1 780 ? 8.719 29.820 -10.937 1.00 93.44 780 LEU A O 1
ATOM 6170 N N . GLN A 1 781 ? 6.981 31.169 -10.449 1.00 94.31 781 GLN A N 1
ATOM 6171 C CA . GLN A 1 781 ? 7.448 31.571 -9.124 1.00 94.31 781 GLN A CA 1
ATOM 6172 C C . GLN A 1 781 ? 6.718 30.777 -8.031 1.00 94.31 781 GLN A C 1
ATOM 6174 O O . GLN A 1 781 ? 5.506 30.577 -8.148 1.00 94.31 781 GLN A O 1
ATOM 6179 N N . PRO A 1 782 ? 7.416 30.349 -6.963 1.00 91.81 782 PRO A N 1
ATOM 6180 C CA . PRO A 1 782 ? 6.766 29.807 -5.775 1.00 91.81 782 PRO A CA 1
ATOM 6181 C C . PRO A 1 782 ? 5.721 30.773 -5.199 1.00 91.81 782 PRO A C 1
ATOM 6183 O O . PRO A 1 782 ? 5.825 31.988 -5.380 1.00 91.81 782 PRO A O 1
ATOM 6186 N N . ASP A 1 783 ? 4.713 30.225 -4.524 1.00 91.38 783 ASP A N 1
ATOM 6187 C CA . ASP A 1 783 ? 3.627 30.952 -3.855 1.00 91.38 783 ASP A CA 1
ATOM 6188 C C . ASP A 1 783 ? 2.818 31.873 -4.789 1.00 91.38 783 ASP A C 1
ATOM 6190 O O . ASP A 1 783 ? 2.170 32.824 -4.352 1.00 91.38 783 ASP A O 1
ATOM 6194 N N . THR A 1 784 ? 2.858 31.596 -6.095 1.00 94.88 784 THR A N 1
ATOM 6195 C CA . THR A 1 784 ? 2.121 32.332 -7.126 1.00 94.88 784 THR A CA 1
ATOM 6196 C C . THR A 1 784 ? 1.078 31.432 -7.777 1.00 94.88 784 THR A C 1
ATOM 6198 O O . THR A 1 784 ? 1.345 30.266 -8.085 1.00 94.88 784 THR A O 1
ATOM 6201 N N . GLU A 1 785 ? -0.111 31.989 -8.003 1.00 97.19 785 GLU A N 1
ATOM 6202 C CA . GLU A 1 785 ? -1.180 31.344 -8.758 1.00 97.19 785 GLU A CA 1
ATOM 6203 C C . GLU A 1 785 ? -1.151 31.789 -10.221 1.00 97.19 785 GLU A C 1
ATOM 6205 O O . GLU A 1 785 ? -1.028 32.978 -10.516 1.00 97.19 785 GLU A O 1
ATOM 6210 N N . TYR A 1 786 ? -1.302 30.830 -11.128 1.00 97.75 786 TYR A N 1
ATOM 6211 C CA . TYR A 1 786 ? -1.360 31.049 -12.567 1.00 97.75 786 TYR A CA 1
ATOM 6212 C C . TYR A 1 786 ? -2.643 30.459 -13.145 1.00 97.75 786 TYR A C 1
ATOM 6214 O O . TYR A 1 786 ? -3.047 29.354 -12.771 1.00 97.75 786 TYR A O 1
ATOM 6222 N N . HIS A 1 787 ? -3.250 31.151 -14.110 1.00 98.19 787 HIS A N 1
ATOM 6223 C CA . HIS A 1 787 ? -4.384 30.637 -14.873 1.00 98.19 787 HIS A CA 1
ATOM 6224 C C . HIS A 1 787 ? -3.977 30.318 -16.310 1.00 98.19 787 HIS A C 1
ATOM 6226 O O . HIS A 1 787 ? -3.767 31.213 -17.130 1.00 98.19 787 HIS A O 1
ATOM 6232 N N . LEU A 1 788 ? -3.889 29.028 -16.623 1.00 98.38 788 LEU A N 1
ATOM 6233 C CA . LEU A 1 788 ? -3.604 28.519 -17.957 1.00 98.38 788 LEU A CA 1
ATOM 6234 C C . LEU A 1 788 ? -4.902 28.100 -18.656 1.00 98.38 788 LEU A C 1
ATOM 6236 O O . LEU A 1 788 ? -5.670 27.295 -18.137 1.00 98.38 788 LEU A O 1
ATOM 6240 N N . LYS A 1 789 ? -5.116 28.588 -19.875 1.00 98.19 789 LYS A N 1
ATOM 6241 C CA . LYS A 1 789 ? -6.116 28.056 -20.804 1.00 98.19 789 LYS A CA 1
ATOM 6242 C C . LYS A 1 789 ? -5.420 27.276 -21.906 1.00 98.19 789 LYS A C 1
ATOM 6244 O O . LYS A 1 789 ? -4.475 27.789 -22.513 1.00 98.19 789 LYS A O 1
ATOM 6249 N N . VAL A 1 790 ? -5.908 26.070 -22.167 1.00 97.88 790 VAL A N 1
ATOM 6250 C CA . VAL A 1 790 ? -5.362 25.148 -23.164 1.00 97.88 790 VAL A CA 1
ATOM 6251 C C . VAL A 1 790 ? -6.461 24.803 -24.160 1.00 97.88 790 VAL A C 1
ATOM 6253 O O . VAL A 1 790 ? -7.402 24.088 -23.827 1.00 97.88 790 VAL A O 1
ATOM 6256 N N . ASN A 1 791 ? -6.344 25.310 -25.386 1.00 96.56 791 ASN A N 1
ATOM 6257 C CA . ASN A 1 791 ? -7.246 24.923 -26.467 1.00 96.56 791 ASN A CA 1
ATOM 6258 C C . ASN A 1 791 ? -6.605 23.790 -27.272 1.00 96.56 791 ASN A C 1
ATOM 6260 O O . ASN A 1 791 ? -5.587 24.003 -27.940 1.00 96.56 791 ASN A O 1
ATOM 6264 N N . VAL A 1 792 ? -7.200 22.602 -27.190 1.00 94.56 792 VAL A N 1
ATOM 6265 C CA . VAL A 1 792 ? -6.800 21.390 -27.912 1.00 94.56 792 VAL A CA 1
ATOM 6266 C C . VAL A 1 792 ? -7.685 21.241 -29.145 1.00 94.56 792 VAL A C 1
ATOM 6268 O O . VAL A 1 792 ? -8.898 21.439 -29.079 1.00 94.56 792 VAL A O 1
ATOM 6271 N N . TYR A 1 793 ? -7.085 20.898 -30.281 1.00 92.88 793 TYR A N 1
ATOM 6272 C CA . TYR A 1 793 ? -7.796 20.833 -31.551 1.00 92.88 793 TYR A CA 1
ATOM 6273 C C . TYR A 1 793 ? -7.643 19.463 -32.194 1.00 92.88 793 TYR A C 1
ATOM 6275 O O . TYR A 1 793 ? -6.539 19.052 -32.554 1.00 92.88 793 TYR A O 1
ATOM 6283 N N . LEU A 1 794 ? -8.763 18.754 -32.308 1.00 88.75 794 LEU A N 1
ATOM 6284 C CA . LEU A 1 794 ? -8.825 17.436 -32.927 1.00 88.75 794 LEU A CA 1
ATOM 6285 C C . LEU A 1 794 ? -8.968 17.572 -34.449 1.00 88.75 794 LEU A C 1
ATOM 6287 O O . LEU A 1 794 ? -9.655 18.486 -34.915 1.00 88.75 794 LEU A O 1
ATOM 6291 N N . PRO A 1 795 ? -8.378 16.666 -35.244 1.00 84.06 795 PRO A N 1
ATOM 6292 C CA . PRO A 1 795 ? -8.575 16.673 -36.686 1.00 84.06 795 PRO A CA 1
ATOM 6293 C C . PRO A 1 795 ? -10.060 16.510 -37.040 1.00 84.06 795 PRO A C 1
ATOM 6295 O O . PRO A 1 795 ? -10.781 15.735 -36.417 1.00 84.06 795 PRO A O 1
ATOM 6298 N N . ILE A 1 796 ? -10.520 17.242 -38.057 1.00 79.81 796 ILE A N 1
ATOM 6299 C CA . ILE A 1 796 ? -11.881 17.078 -38.586 1.00 79.81 796 ILE A CA 1
ATOM 6300 C C . ILE A 1 796 ? -11.908 15.781 -39.399 1.00 79.81 796 ILE A C 1
ATOM 6302 O O . ILE A 1 796 ? -11.267 15.707 -40.453 1.00 79.81 796 ILE A O 1
ATOM 6306 N N . GLU A 1 797 ? -12.637 14.769 -38.928 1.00 64.38 797 GLU A N 1
ATOM 6307 C CA . GLU A 1 797 ? -12.894 13.567 -39.719 1.00 64.38 797 GLU A CA 1
ATOM 6308 C C . GLU A 1 797 ? -13.641 13.954 -41.005 1.00 64.38 797 GLU A C 1
ATOM 6310 O O . GLU A 1 797 ? -14.659 14.647 -40.979 1.00 64.38 797 GLU A O 1
ATOM 6315 N N . LYS A 1 798 ? -13.112 13.546 -42.164 1.00 44.19 798 LYS A N 1
ATOM 6316 C CA . LYS A 1 798 ? -13.866 13.616 -43.418 1.00 44.19 798 LYS A CA 1
ATOM 6317 C C . LYS A 1 798 ? -14.877 12.474 -43.393 1.00 44.19 798 LYS A C 1
ATOM 6319 O O . LYS A 1 798 ? -14.469 11.326 -43.518 1.00 44.19 798 LYS A O 1
ATOM 6324 N N . GLU A 1 799 ? -16.162 12.781 -43.260 1.00 39.69 799 GLU A N 1
ATOM 6325 C CA . GLU A 1 799 ? -17.226 11.794 -43.469 1.00 39.69 799 GLU A CA 1
ATOM 6326 C C . GLU A 1 799 ? -17.144 11.234 -44.902 1.00 39.69 799 GLU A C 1
ATOM 6328 O O . GLU A 1 799 ? -17.447 11.928 -45.876 1.00 39.69 799 GLU A O 1
ATOM 6333 N N . GLU A 1 800 ? -16.753 9.966 -45.051 1.00 37.00 800 GLU A N 1
ATOM 6334 C CA . GLU A 1 800 ? -17.202 9.159 -46.185 1.00 37.00 800 GLU A CA 1
ATOM 6335 C C . GLU A 1 800 ? -18.636 8.712 -45.883 1.00 37.00 800 GLU A C 1
ATOM 6337 O O . GLU A 1 800 ? -18.894 7.882 -45.014 1.00 37.00 800 GLU A O 1
ATOM 6342 N N . VAL A 1 801 ? -19.594 9.333 -46.569 1.00 35.72 801 VAL A N 1
ATOM 6343 C CA . VAL A 1 801 ? -21.024 9.073 -46.399 1.00 35.72 801 VAL A CA 1
ATOM 6344 C C . VAL A 1 801 ? -21.389 7.738 -47.059 1.00 35.72 801 VAL A C 1
ATOM 6346 O O . VAL A 1 801 ? -21.623 7.692 -48.267 1.00 35.72 801 VAL A O 1
ATOM 6349 N N . GLU A 1 802 ? -21.522 6.663 -46.280 1.00 33.78 802 GLU A N 1
ATOM 6350 C CA . GLU A 1 802 ? -22.381 5.529 -46.646 1.00 33.78 802 GLU A CA 1
ATOM 6351 C C . GLU A 1 802 ? -23.769 5.712 -46.019 1.00 33.78 802 GLU A C 1
ATOM 6353 O O . GLU A 1 802 ? -23.966 5.691 -44.805 1.00 33.78 802 GLU A O 1
ATOM 6358 N N . ALA A 1 803 ? -24.754 5.947 -46.884 1.00 31.14 803 ALA A N 1
ATOM 6359 C CA . ALA A 1 803 ? -26.126 6.245 -46.508 1.00 31.14 803 ALA A CA 1
ATOM 6360 C C . ALA A 1 803 ? -26.861 5.003 -45.975 1.00 31.14 803 ALA A C 1
ATOM 6362 O O . ALA A 1 803 ? -27.221 4.110 -46.743 1.00 31.14 803 ALA A O 1
ATOM 6363 N N . VAL A 1 804 ? -27.212 5.010 -44.688 1.00 32.31 804 VAL A N 1
ATOM 6364 C CA . VAL A 1 804 ? -28.252 4.135 -44.126 1.00 32.31 804 VAL A CA 1
ATOM 6365 C C . VAL A 1 804 ? -29.416 5.000 -43.645 1.00 32.31 804 VAL A C 1
ATOM 6367 O O . VAL A 1 804 ? -29.294 5.800 -42.722 1.00 32.31 804 VAL A O 1
ATOM 6370 N N . LYS A 1 805 ? -30.562 4.856 -44.319 1.00 33.91 805 LYS A N 1
ATOM 6371 C CA . LYS A 1 805 ? -31.838 5.496 -43.971 1.00 33.91 805 LYS A CA 1
ATOM 6372 C C . LYS A 1 805 ? -32.467 4.827 -42.746 1.00 33.91 805 LYS A C 1
ATOM 6374 O O . LYS A 1 805 ? -32.681 3.617 -42.765 1.00 33.91 805 LYS A O 1
ATOM 6379 N N . ALA A 1 806 ? -32.907 5.627 -41.778 1.00 27.41 806 ALA A N 1
ATOM 6380 C CA . ALA A 1 806 ? -33.938 5.257 -40.807 1.00 27.41 806 ALA A CA 1
ATOM 6381 C C . ALA A 1 806 ? -34.824 6.483 -40.467 1.00 27.41 806 ALA A C 1
ATOM 6383 O O . ALA A 1 806 ? -34.386 7.611 -40.688 1.00 27.41 806 ALA A O 1
ATOM 6384 N N . PRO A 1 807 ? -36.087 6.272 -40.044 1.00 30.67 807 PRO A N 1
ATOM 6385 C CA . PRO A 1 807 ? -37.209 7.170 -40.326 1.00 30.67 807 PRO A CA 1
ATOM 6386 C C . PRO A 1 807 ? -37.507 8.215 -39.239 1.00 30.67 807 PRO A C 1
ATOM 6388 O O . PRO A 1 807 ? -37.167 8.053 -38.071 1.00 30.67 807 PRO A O 1
ATOM 6391 N N . GLU A 1 808 ? -38.204 9.266 -39.677 1.00 28.66 808 GLU A N 1
ATOM 6392 C CA . GLU A 1 808 ? -38.704 10.414 -38.913 1.00 28.66 808 GLU A CA 1
ATOM 6393 C C . GLU A 1 808 ? -39.765 10.053 -37.856 1.00 28.66 808 GLU A C 1
ATOM 6395 O O . GLU A 1 808 ? -40.669 9.257 -38.118 1.00 28.66 808 GLU A O 1
ATOM 6400 N N . ALA A 1 809 ? -39.719 10.748 -36.711 1.00 29.31 809 ALA A N 1
ATOM 6401 C CA . ALA A 1 809 ? -40.884 11.042 -35.873 1.00 29.31 809 ALA A CA 1
ATOM 6402 C C . ALA A 1 809 ? -40.674 12.339 -35.055 1.00 29.31 809 ALA A C 1
ATOM 6404 O O . ALA A 1 809 ? -39.939 12.381 -34.074 1.00 29.31 809 ALA A O 1
ATOM 6405 N N . ASP A 1 810 ? -41.316 13.387 -35.566 1.00 27.39 810 ASP A N 1
ATOM 6406 C CA . ASP A 1 810 ? -41.985 14.546 -34.955 1.00 27.39 810 ASP A CA 1
ATOM 6407 C C . ASP A 1 810 ? -41.940 14.765 -33.419 1.00 27.39 810 ASP A C 1
ATOM 6409 O O . ASP A 1 810 ? -42.355 13.903 -32.645 1.00 27.39 810 ASP A O 1
ATOM 6413 N N . ALA A 1 811 ? -41.561 15.978 -32.982 1.00 28.72 811 ALA A N 1
ATOM 6414 C CA . ALA A 1 811 ? -42.482 16.944 -32.350 1.00 28.72 811 ALA A CA 1
ATOM 6415 C C . ALA A 1 811 ? -41.755 18.100 -31.618 1.00 28.72 811 ALA A C 1
ATOM 6417 O O . ALA A 1 811 ? -40.891 17.935 -30.762 1.00 28.72 811 ALA A O 1
ATOM 6418 N N . THR A 1 812 ? -42.210 19.299 -31.969 1.00 27.42 812 THR A N 1
ATOM 6419 C CA . THR A 1 812 ? -41.989 20.660 -31.451 1.00 27.42 812 THR A CA 1
ATOM 6420 C C . THR A 1 812 ? -42.042 20.861 -29.927 1.00 27.42 812 THR A C 1
ATOM 6422 O O . THR A 1 812 ? -42.887 20.240 -29.300 1.00 27.42 812 THR A O 1
ATOM 6425 N N . VAL A 1 813 ? -41.309 21.859 -29.385 1.00 28.34 813 VAL A N 1
ATOM 6426 C CA . VAL A 1 813 ? -41.814 23.038 -28.611 1.00 28.34 813 VAL A CA 1
ATOM 6427 C C . VAL A 1 813 ? -40.670 24.065 -28.385 1.00 28.34 813 VAL A C 1
ATOM 6429 O O . VAL A 1 813 ? -39.550 23.700 -28.046 1.00 28.34 813 VAL A O 1
ATOM 6432 N N . LYS A 1 814 ? -40.958 25.367 -28.582 1.00 29.97 814 LYS A N 1
ATOM 6433 C CA . LYS A 1 814 ? -40.069 26.534 -28.349 1.00 29.97 814 LYS A CA 1
ATOM 6434 C C . LYS A 1 814 ? -40.057 26.992 -26.873 1.00 29.97 814 LYS A C 1
ATOM 6436 O O . LYS A 1 814 ? -41.102 26.901 -26.233 1.00 29.97 814 LYS A O 1
ATOM 6441 N N . PRO A 1 815 ? -38.969 27.613 -26.369 1.00 29.17 815 PRO A N 1
ATOM 6442 C CA . PRO A 1 815 ? -38.936 28.236 -25.047 1.00 29.17 815 PRO A CA 1
ATOM 6443 C C . PRO A 1 815 ? -39.316 29.730 -25.084 1.00 29.17 815 PRO A C 1
ATOM 6445 O O . PRO A 1 815 ? -38.933 30.471 -25.992 1.00 29.17 815 PRO A O 1
ATOM 6448 N N . THR A 1 816 ? -40.048 30.179 -24.063 1.00 28.09 816 THR A N 1
ATOM 6449 C CA . THR A 1 816 ? -40.352 31.588 -23.759 1.00 28.09 816 THR A CA 1
ATOM 6450 C C . THR A 1 816 ? -39.471 32.122 -22.628 1.00 28.09 816 THR A C 1
ATOM 6452 O O . THR A 1 816 ? -39.215 31.445 -21.638 1.00 28.09 816 THR A O 1
ATOM 6455 N N . THR A 1 817 ? -39.051 33.371 -22.802 1.00 27.94 817 THR A N 1
ATOM 6456 C CA . THR A 1 817 ? -38.280 34.264 -21.922 1.00 27.94 817 THR A CA 1
ATOM 6457 C C . THR A 1 817 ? -38.954 34.607 -20.587 1.00 27.94 817 THR A C 1
ATOM 6459 O O . THR A 1 817 ? -40.158 34.855 -20.594 1.00 27.94 817 THR A O 1
ATOM 6462 N N . ALA A 1 818 ? -38.171 34.825 -19.518 1.00 27.61 818 ALA A N 1
ATOM 6463 C CA . ALA A 1 818 ? -38.384 35.923 -18.557 1.00 27.61 818 ALA A CA 1
ATOM 6464 C C . ALA A 1 818 ? -37.173 36.142 -17.621 1.00 27.61 818 ALA A C 1
ATOM 6466 O O . ALA A 1 818 ? -36.495 35.206 -17.213 1.00 27.61 818 ALA A O 1
ATOM 6467 N N . VAL A 1 819 ? -36.951 37.418 -17.304 1.00 27.05 819 VAL A N 1
ATOM 6468 C CA . VAL A 1 819 ? -35.911 38.047 -16.474 1.00 27.05 819 VAL A CA 1
ATOM 6469 C C . VAL A 1 819 ? -36.479 38.366 -15.082 1.00 27.05 819 VAL A C 1
ATOM 6471 O O . VAL A 1 819 ? -37.610 38.835 -15.025 1.00 27.05 819 VAL A O 1
ATOM 6474 N N . SER A 1 820 ? -35.691 38.240 -14.003 1.00 28.20 820 SER A N 1
ATOM 6475 C CA . SER A 1 820 ? -35.706 39.131 -12.809 1.00 28.20 820 SER A CA 1
ATOM 6476 C C . SER A 1 820 ? -34.582 38.716 -11.839 1.00 28.20 820 SER A C 1
ATOM 6478 O O . SER A 1 820 ? -34.520 37.554 -11.458 1.00 28.20 820 SER A O 1
ATOM 6480 N N . ALA A 1 821 ? -33.558 39.541 -11.608 1.00 27.45 821 ALA A N 1
ATOM 6481 C CA . ALA A 1 821 ? -33.453 40.593 -10.579 1.00 27.45 821 ALA A CA 1
ATOM 6482 C C . ALA A 1 821 ? -33.060 40.071 -9.175 1.00 27.45 821 ALA A C 1
ATOM 6484 O O . ALA A 1 821 ? -33.758 39.261 -8.575 1.00 27.45 821 ALA A O 1
ATOM 6485 N N . ALA A 1 822 ? -31.918 40.574 -8.690 1.00 31.23 822 ALA A N 1
ATOM 6486 C CA . ALA A 1 822 ? -31.326 40.364 -7.364 1.00 31.23 822 ALA A CA 1
ATOM 6487 C C . ALA A 1 822 ? -32.119 41.060 -6.237 1.00 31.23 822 ALA A C 1
ATOM 6489 O O . ALA A 1 822 ? -32.932 41.943 -6.525 1.00 31.23 822 ALA A O 1
ATOM 6490 N N . PRO A 1 823 ? -31.829 40.735 -4.960 1.00 31.17 823 PRO A N 1
ATOM 6491 C CA . PRO A 1 823 ? -31.327 41.798 -4.082 1.00 31.17 823 PRO A CA 1
ATOM 6492 C C . PRO A 1 823 ? -30.284 41.379 -3.018 1.00 31.17 823 PRO A C 1
ATOM 6494 O O . PRO A 1 823 ? -30.349 40.316 -2.413 1.00 31.17 823 PRO A O 1
ATOM 6497 N N . GLU A 1 824 ? -29.358 42.319 -2.825 1.00 27.89 824 GLU A N 1
ATOM 6498 C CA . GLU A 1 824 ? -28.833 42.913 -1.582 1.00 27.89 824 GLU A CA 1
ATOM 6499 C C . GLU A 1 824 ? -28.212 42.083 -0.437 1.00 27.89 824 GLU A C 1
ATOM 6501 O O . GLU A 1 824 ? -28.806 41.240 0.227 1.00 27.89 824 GLU A O 1
ATOM 6506 N N . SER A 1 825 ? -26.977 42.509 -0.165 1.00 25.98 825 SER A N 1
ATOM 6507 C CA . SER A 1 825 ? -26.067 42.267 0.949 1.00 25.98 825 SER A CA 1
ATOM 6508 C C . SER A 1 825 ? -26.480 42.949 2.259 1.00 25.98 825 SER A C 1
ATOM 6510 O O . SER A 1 825 ? -26.925 44.096 2.251 1.00 25.98 825 SER A O 1
ATOM 6512 N N . ILE A 1 826 ? -26.180 42.300 3.389 1.00 28.64 826 ILE A N 1
ATOM 6513 C CA . ILE A 1 826 ? -26.234 42.881 4.739 1.00 28.64 826 ILE A CA 1
ATOM 6514 C C . ILE A 1 826 ? -24.819 42.880 5.342 1.00 28.64 826 ILE A C 1
ATOM 6516 O O . ILE A 1 826 ? -24.205 41.827 5.505 1.00 28.64 826 ILE A O 1
ATOM 6520 N N . GLU A 1 827 ? -24.319 44.073 5.678 1.00 25.16 827 GLU A N 1
ATOM 6521 C CA . GLU A 1 827 ? -23.113 44.320 6.480 1.00 25.16 827 GLU A CA 1
ATOM 6522 C C . GLU A 1 827 ? -23.355 44.039 7.974 1.00 25.16 827 GLU A C 1
ATOM 6524 O O . GLU A 1 827 ? -24.376 44.446 8.533 1.00 25.16 827 GLU A O 1
ATOM 6529 N N . VAL A 1 828 ? -22.357 43.469 8.664 1.00 27.73 828 VAL A N 1
ATOM 6530 C CA . VAL A 1 828 ? -22.255 43.508 10.134 1.00 27.73 828 VAL A CA 1
ATOM 6531 C C . VAL A 1 828 ? -20.860 43.980 10.557 1.00 27.73 828 VAL A C 1
ATOM 6533 O O . VAL A 1 828 ? -19.838 43.583 10.007 1.00 27.73 828 VAL A O 1
ATOM 6536 N N . LYS A 1 829 ? -20.877 44.896 11.529 1.00 27.83 829 LYS A N 1
ATOM 6537 C CA . LYS A 1 829 ? -19.818 45.809 11.969 1.00 27.83 829 LYS A CA 1
ATOM 6538 C C . LYS A 1 829 ? -18.710 45.157 12.802 1.00 27.83 829 LYS A C 1
ATOM 6540 O O . LYS A 1 829 ? -18.933 44.234 13.578 1.00 27.83 829 LYS A O 1
ATOM 6545 N N . SER A 1 830 ? -17.538 45.775 12.693 1.00 24.80 830 SER A N 1
ATOM 6546 C CA . SER A 1 830 ? -16.299 45.550 13.435 1.00 24.80 830 SER A CA 1
ATOM 6547 C C . SER A 1 830 ? -16.357 46.004 14.903 1.00 24.80 830 SER A C 1
ATOM 6549 O O . SER A 1 830 ? -16.928 47.046 15.233 1.00 24.80 830 SER A O 1
ATOM 6551 N N . VAL A 1 831 ? -15.687 45.253 15.787 1.00 27.16 831 VAL A N 1
ATOM 6552 C CA . VAL A 1 831 ? -15.423 45.622 17.189 1.00 27.16 831 VAL A CA 1
ATOM 6553 C C . VAL A 1 831 ? -13.911 45.687 17.426 1.00 27.16 831 VAL A C 1
ATOM 6555 O O . VAL A 1 831 ? -13.149 44.848 16.955 1.00 27.16 831 VAL A O 1
ATOM 6558 N N . LYS A 1 832 ? -13.497 46.752 18.121 1.00 26.11 832 LYS A N 1
ATOM 6559 C CA . LYS A 1 832 ? -12.122 47.211 18.363 1.00 26.11 832 LYS A CA 1
ATOM 6560 C C . LYS A 1 832 ? -11.375 46.347 19.388 1.00 26.11 832 LYS A C 1
ATOM 6562 O O . LYS A 1 832 ? -11.917 46.037 20.444 1.00 26.11 832 LYS A O 1
ATOM 6567 N N . SER A 1 833 ? -10.100 46.075 19.115 1.00 26.11 833 SER A N 1
ATOM 6568 C CA . SER A 1 833 ? -9.138 45.434 20.021 1.00 26.11 833 SER A CA 1
ATOM 6569 C C . SER A 1 833 ? -8.457 46.441 20.960 1.00 26.11 833 SER A C 1
ATOM 6571 O O . SER A 1 833 ? -7.981 47.490 20.518 1.00 26.11 833 SER A O 1
ATOM 6573 N N . VAL A 1 834 ? -8.365 46.089 22.243 1.00 26.30 834 VAL A N 1
ATOM 6574 C CA . VAL A 1 834 ? -7.644 46.807 23.310 1.00 26.30 834 VAL A CA 1
ATOM 6575 C C . VAL A 1 834 ? -6.212 46.261 23.411 1.00 26.30 834 VAL A C 1
ATOM 6577 O O . VAL A 1 834 ? -6.017 45.050 23.375 1.00 26.30 834 VAL A O 1
ATOM 6580 N N . LYS A 1 835 ? -5.210 47.144 23.526 1.00 26.56 835 LYS A N 1
ATOM 6581 C CA . LYS A 1 835 ? -3.795 46.793 23.766 1.00 26.56 835 LYS A CA 1
ATOM 6582 C C . LYS A 1 835 ? -3.509 46.658 25.271 1.00 26.56 835 LYS A C 1
ATOM 6584 O O . LYS A 1 835 ? -4.009 47.501 26.016 1.00 26.56 835 LYS A O 1
ATOM 6589 N N . PRO A 1 836 ? -2.655 45.717 25.714 1.00 27.86 836 PRO A N 1
ATOM 6590 C CA . PRO A 1 836 ? -2.078 45.742 27.049 1.00 27.86 836 PRO A CA 1
ATOM 6591 C C . PRO A 1 836 ? -0.701 46.423 27.085 1.00 27.86 836 PRO A C 1
ATOM 6593 O O . PRO A 1 836 ? 0.044 46.457 26.106 1.00 27.86 836 PRO A O 1
ATOM 6596 N N . ASP A 1 837 ? -0.429 46.991 28.254 1.00 26.22 837 ASP A N 1
ATOM 6597 C CA . ASP A 1 837 ? 0.701 47.831 28.639 1.00 26.22 837 ASP A CA 1
ATOM 6598 C C . ASP A 1 837 ? 1.893 46.969 29.106 1.00 26.22 837 ASP A C 1
ATOM 6600 O O . ASP A 1 837 ? 1.695 45.965 29.792 1.00 26.22 837 ASP A O 1
ATOM 6604 N N . SER A 1 838 ? 3.128 47.338 28.750 1.00 27.92 838 SER A N 1
ATOM 6605 C CA . SER A 1 838 ? 4.341 46.579 29.098 1.00 27.92 838 SER A CA 1
ATOM 6606 C C . SER A 1 838 ? 5.370 47.464 29.807 1.00 27.92 838 SER A C 1
ATOM 6608 O O . SER A 1 838 ? 6.127 48.204 29.174 1.00 27.92 838 SER A O 1
ATOM 6610 N N . THR A 1 839 ? 5.455 47.354 31.130 1.00 28.39 839 THR A N 1
ATOM 6611 C CA . THR A 1 839 ? 6.553 47.904 31.936 1.00 28.39 839 THR A CA 1
ATOM 6612 C C . THR A 1 839 ? 7.777 46.984 31.862 1.00 28.39 839 THR A C 1
ATOM 6614 O O . THR A 1 839 ? 7.762 45.885 32.411 1.00 28.39 839 THR A O 1
ATOM 6617 N N . LYS A 1 840 ? 8.851 47.425 31.189 1.00 30.78 840 LYS A N 1
ATOM 6618 C CA . LYS A 1 840 ? 10.149 46.726 31.127 1.00 30.78 840 LYS A CA 1
ATOM 6619 C C . LYS A 1 840 ? 11.057 47.138 32.289 1.00 30.78 840 LYS A C 1
ATOM 6621 O O . LYS A 1 840 ? 11.401 48.309 32.419 1.00 30.78 840 LYS A O 1
ATOM 6626 N N . VAL A 1 841 ? 11.512 46.157 33.066 1.00 28.05 841 VAL A N 1
ATOM 6627 C CA . VAL A 1 841 ? 12.687 46.258 33.948 1.00 28.05 841 VAL A CA 1
ATOM 6628 C C . VAL A 1 841 ? 13.913 45.822 33.137 1.00 28.05 841 VAL A C 1
ATOM 6630 O O . VAL A 1 841 ? 13.897 44.762 32.516 1.00 28.05 841 VAL A O 1
ATOM 6633 N N . SER A 1 842 ? 14.963 46.644 33.086 1.00 27.17 842 SER A N 1
ATOM 6634 C CA . SER A 1 842 ? 16.180 46.377 32.306 1.00 27.17 842 SER A CA 1
ATOM 6635 C C . SER A 1 842 ? 17.275 45.727 33.157 1.00 27.17 842 SER A C 1
ATOM 6637 O O . SER A 1 842 ? 17.780 46.356 34.086 1.00 27.17 842 SER A O 1
ATOM 6639 N N . VAL A 1 843 ? 17.698 44.516 32.790 1.00 37.91 843 VAL A N 1
ATOM 6640 C CA . VAL A 1 843 ? 18.945 43.883 33.255 1.00 37.91 843 VAL A CA 1
ATOM 6641 C C . VAL A 1 843 ? 19.985 43.991 32.131 1.00 37.91 843 VAL A C 1
ATOM 6643 O O . VAL A 1 843 ? 19.671 43.733 30.968 1.00 37.91 843 VAL A O 1
ATOM 6646 N N . HIS A 1 844 ? 21.211 44.419 32.448 1.00 36.69 844 HIS A N 1
ATOM 6647 C CA . HIS A 1 844 ? 22.292 44.604 31.471 1.00 36.69 844 HIS A CA 1
ATOM 6648 C C . HIS A 1 844 ? 22.882 43.251 31.034 1.00 36.69 844 HIS A C 1
ATOM 6650 O O . HIS A 1 844 ? 23.426 42.513 31.852 1.00 36.69 844 HIS A O 1
ATOM 6656 N N . LEU A 1 845 ? 22.805 42.944 29.737 1.00 47.28 845 LEU A N 1
ATOM 6657 C CA . LEU A 1 845 ? 23.403 41.749 29.135 1.00 47.28 845 LEU A CA 1
ATOM 6658 C C . LEU A 1 845 ? 24.915 41.873 28.937 1.00 47.28 845 LEU A C 1
ATOM 6660 O O . LEU A 1 845 ? 25.402 42.930 28.534 1.00 47.28 845 LEU A O 1
ATOM 6664 N N . SER A 1 846 ? 25.644 40.761 29.086 1.00 55.88 846 SER A N 1
ATOM 6665 C CA . SER A 1 846 ? 26.997 40.660 28.526 1.00 55.88 846 SER A CA 1
ATOM 6666 C C . SER A 1 846 ? 26.943 40.471 27.003 1.00 55.88 846 SER A C 1
ATOM 6668 O O . SER A 1 846 ? 26.058 39.799 26.471 1.00 55.88 846 SER A O 1
ATOM 6670 N N . GLU A 1 847 ? 27.927 41.013 26.284 1.00 48.81 847 GLU A N 1
ATOM 6671 C CA . GLU A 1 847 ? 28.028 40.939 24.816 1.00 48.81 847 GLU A CA 1
ATOM 6672 C C . GLU A 1 847 ? 27.952 39.492 24.281 1.00 48.81 847 GLU A C 1
ATOM 6674 O O . GLU A 1 847 ? 27.341 39.223 23.247 1.00 48.81 847 GLU A O 1
ATOM 6679 N N . LYS A 1 848 ? 28.483 38.524 25.040 1.00 53.25 848 LYS A N 1
ATOM 6680 C CA . LYS A 1 848 ? 28.449 37.093 24.694 1.00 53.25 848 LYS A CA 1
ATOM 6681 C C . LYS A 1 848 ? 27.056 36.466 24.809 1.00 53.25 848 LYS A C 1
ATOM 6683 O O . LYS A 1 848 ? 26.737 35.590 24.009 1.00 53.25 848 LYS A O 1
ATOM 6688 N N . GLN A 1 849 ? 26.228 36.906 25.758 1.00 54.03 849 GLN A N 1
ATOM 6689 C CA . GLN A 1 849 ? 24.855 36.409 25.917 1.00 54.03 849 GLN A CA 1
ATOM 6690 C C . GLN A 1 849 ? 23.946 36.935 24.796 1.00 54.03 849 GLN A C 1
ATOM 6692 O O . GLN A 1 849 ? 23.190 36.160 24.214 1.00 54.03 849 GLN A O 1
ATOM 6697 N N . SER A 1 850 ? 24.102 38.204 24.402 1.00 55.50 850 SER A N 1
ATOM 6698 C CA . SER A 1 850 ? 23.388 38.799 23.260 1.00 55.50 850 SER A CA 1
ATOM 6699 C C . SER A 1 850 ? 23.699 38.097 21.930 1.00 55.50 850 SER A C 1
ATOM 6701 O O . SER A 1 850 ? 22.805 37.877 21.116 1.00 55.50 850 SER A O 1
ATOM 6703 N N . ILE A 1 851 ? 24.961 37.707 21.710 1.00 56.62 851 ILE A N 1
ATOM 6704 C CA . ILE A 1 851 ? 25.393 37.008 20.487 1.00 56.62 851 ILE A CA 1
ATOM 6705 C C . ILE A 1 851 ? 24.854 35.571 20.422 1.00 56.62 851 ILE A C 1
ATOM 6707 O O . ILE A 1 851 ? 24.525 35.111 19.332 1.00 56.62 851 ILE A O 1
ATOM 6711 N N . ALA A 1 852 ? 24.762 34.858 21.550 1.00 55.44 852 ALA A N 1
ATOM 6712 C CA . ALA A 1 852 ? 24.218 33.496 21.586 1.00 55.44 852 ALA A CA 1
ATOM 6713 C C . ALA A 1 852 ? 22.699 33.473 21.332 1.00 55.44 852 ALA A C 1
ATOM 6715 O O . ALA A 1 852 ? 22.208 32.606 20.616 1.00 55.44 852 ALA A O 1
ATOM 6716 N N . LEU A 1 853 ? 21.964 34.459 21.856 1.00 58.47 853 LEU A N 1
ATOM 6717 C CA . LEU A 1 853 ? 20.510 34.556 21.693 1.00 58.47 853 LEU A CA 1
ATOM 6718 C C . LEU A 1 853 ? 20.072 34.910 20.267 1.00 58.47 853 LEU A C 1
ATOM 6720 O O . LEU A 1 853 ? 19.061 34.396 19.805 1.00 58.47 853 LEU A O 1
ATOM 6724 N N . ASN A 1 854 ? 20.855 35.716 19.542 1.00 58.12 854 ASN A N 1
ATOM 6725 C CA . ASN A 1 854 ? 20.587 36.053 18.136 1.00 58.12 854 ASN A CA 1
ATOM 6726 C C . ASN A 1 854 ? 20.819 34.880 17.158 1.00 58.12 854 ASN A C 1
ATOM 6728 O O . ASN A 1 854 ? 20.626 35.051 15.958 1.00 58.12 854 ASN A O 1
ATOM 6732 N N . LYS A 1 855 ? 21.281 33.718 17.644 1.00 65.12 855 LYS A N 1
ATOM 6733 C CA . LYS A 1 855 ? 21.562 32.524 16.824 1.00 65.12 855 LYS A CA 1
ATOM 6734 C C . LYS A 1 855 ? 20.489 31.453 16.908 1.00 65.12 855 LYS A C 1
ATOM 6736 O O . LYS A 1 855 ? 20.547 30.498 16.141 1.00 65.12 855 LYS A O 1
ATOM 6741 N N . TYR A 1 856 ? 19.539 31.591 17.827 1.00 69.62 856 TYR A N 1
ATOM 6742 C CA . TYR A 1 856 ? 18.378 30.722 17.825 1.00 69.62 856 TYR A CA 1
ATOM 6743 C C . TYR A 1 856 ? 17.482 31.050 16.639 1.00 69.62 856 TYR A C 1
ATOM 6745 O O . TYR A 1 856 ? 17.274 32.220 16.314 1.00 69.62 856 TYR A O 1
ATOM 6753 N N . SER A 1 857 ? 16.909 30.010 16.039 1.00 62.91 857 SER A N 1
ATOM 6754 C CA . SER A 1 857 ? 15.796 30.178 15.112 1.00 62.91 857 SER A CA 1
ATOM 6755 C C . SER A 1 857 ? 14.665 30.973 15.786 1.00 62.91 857 SER A C 1
ATOM 6757 O O . SER A 1 857 ? 14.475 30.842 17.011 1.00 62.91 857 SER A O 1
ATOM 6759 N N . PRO A 1 858 ? 13.918 31.794 15.018 1.00 68.94 858 PRO A N 1
ATOM 6760 C CA . PRO A 1 858 ? 12.701 32.437 15.502 1.00 68.94 858 PRO A CA 1
ATOM 6761 C C . PRO A 1 858 ? 11.793 31.422 16.201 1.00 68.94 858 PRO A C 1
ATOM 6763 O O . PRO A 1 858 ? 11.750 30.260 15.802 1.00 68.94 858 PRO A O 1
ATOM 6766 N N . ILE A 1 859 ? 11.112 31.852 17.266 1.00 74.06 859 ILE A N 1
ATOM 6767 C CA . ILE A 1 859 ? 10.147 30.996 17.961 1.00 74.06 859 ILE A CA 1
ATOM 6768 C C . ILE A 1 859 ? 9.004 30.704 16.990 1.00 74.06 859 ILE A C 1
ATOM 6770 O O . ILE A 1 859 ? 8.351 31.633 16.515 1.00 74.06 859 ILE A O 1
ATOM 6774 N N . ASP A 1 860 ? 8.773 29.426 16.718 1.00 75.50 860 ASP A N 1
ATOM 6775 C CA . ASP A 1 860 ? 7.587 28.970 16.007 1.00 75.50 860 ASP A CA 1
ATOM 6776 C C . ASP A 1 860 ? 6.453 28.776 17.030 1.00 75.50 860 ASP A C 1
ATOM 6778 O O . ASP A 1 860 ? 6.589 27.928 17.921 1.00 75.50 860 ASP A O 1
ATOM 6782 N N . PRO A 1 861 ? 5.351 29.547 16.959 1.00 72.94 861 PRO A N 1
ATOM 6783 C CA . PRO A 1 861 ? 4.244 29.428 17.907 1.00 72.94 861 PRO A CA 1
ATOM 6784 C C . PRO A 1 861 ? 3.518 28.075 17.832 1.00 72.94 861 PRO A C 1
ATOM 6786 O O . PRO A 1 861 ? 2.799 27.723 18.768 1.00 72.94 861 PRO A O 1
ATOM 6789 N N . GLU A 1 862 ? 3.702 27.297 16.761 1.00 73.56 862 GLU A N 1
ATOM 6790 C CA . GLU A 1 862 ? 3.106 25.966 16.624 1.00 73.56 862 GLU A CA 1
ATOM 6791 C C . GLU A 1 862 ? 3.916 24.856 17.312 1.00 73.56 862 GLU A C 1
ATOM 6793 O O . GLU A 1 862 ? 3.377 23.765 17.541 1.00 73.56 862 GLU A O 1
ATOM 6798 N N . LEU A 1 863 ? 5.171 25.125 17.697 1.00 80.44 863 LEU A N 1
ATOM 6799 C CA . LEU A 1 863 ? 6.061 24.150 18.328 1.00 80.44 863 LEU A CA 1
ATOM 6800 C C . LEU A 1 863 ? 6.149 24.329 19.857 1.00 80.44 863 LEU A C 1
ATOM 6802 O O . LEU A 1 863 ? 6.258 25.450 20.359 1.00 80.44 863 LEU A O 1
ATOM 6806 N N . PRO A 1 864 ? 6.186 23.234 20.638 1.00 90.31 864 PRO A N 1
ATOM 6807 C CA . PRO A 1 864 ? 6.513 23.311 22.060 1.00 90.31 864 PRO A CA 1
ATOM 6808 C C . PRO A 1 864 ? 7.982 23.689 22.286 1.00 90.31 864 PRO A C 1
ATOM 6810 O O . PRO A 1 864 ? 8.822 23.579 21.397 1.00 90.31 864 PRO A O 1
ATOM 6813 N N . ASN A 1 865 ? 8.327 24.095 23.504 1.00 91.75 865 ASN A N 1
ATOM 6814 C CA . ASN A 1 865 ? 9.687 24.464 23.893 1.00 91.75 865 ASN A CA 1
ATOM 6815 C C . ASN A 1 865 ? 10.465 23.267 24.450 1.00 91.75 865 ASN A C 1
ATOM 6817 O O . ASN A 1 865 ? 9.933 22.489 25.245 1.00 91.75 865 ASN A O 1
ATOM 6821 N N . LEU A 1 866 ? 11.744 23.155 24.088 1.00 93.50 866 LEU A N 1
ATOM 6822 C CA . LEU A 1 866 ? 12.671 22.184 24.670 1.00 93.50 866 LEU A CA 1
ATOM 6823 C C . LEU A 1 866 ? 13.900 22.898 25.227 1.00 93.50 866 LEU A C 1
ATOM 6825 O O . LEU A 1 866 ? 14.701 23.448 24.475 1.00 93.50 866 LEU A O 1
ATOM 6829 N N . PHE A 1 867 ? 14.083 22.816 26.543 1.00 92.31 867 PHE A N 1
ATOM 6830 C CA . PHE A 1 867 ? 15.282 23.298 27.223 1.00 92.31 867 PHE A CA 1
ATOM 6831 C C . PHE A 1 867 ? 16.254 22.154 27.462 1.00 92.31 867 PHE A C 1
ATOM 6833 O O . PHE A 1 867 ? 15.925 21.200 28.158 1.00 92.31 867 PHE A O 1
ATOM 6840 N N . ILE A 1 868 ? 17.462 22.254 26.915 1.00 93.06 868 ILE A N 1
ATOM 6841 C CA . ILE A 1 868 ? 18.517 21.256 27.103 1.00 93.06 868 ILE A CA 1
ATOM 6842 C C . ILE A 1 868 ? 19.569 21.838 28.044 1.00 93.06 868 ILE A C 1
ATOM 6844 O O . ILE A 1 868 ? 20.337 22.718 27.653 1.00 93.06 868 ILE A O 1
ATOM 6848 N N . LEU A 1 869 ? 19.611 21.349 29.285 1.00 92.56 869 LEU A N 1
ATOM 6849 C CA . LEU A 1 869 ? 20.584 21.766 30.294 1.00 92.56 869 LEU A CA 1
ATOM 6850 C C . LEU A 1 869 ? 21.773 20.804 30.303 1.00 92.56 869 LEU A C 1
ATOM 6852 O O . LEU A 1 869 ? 21.647 19.628 30.655 1.00 92.56 869 LEU A O 1
ATOM 6856 N N . MET A 1 870 ? 22.933 21.329 29.915 1.00 92.00 870 MET A N 1
ATOM 6857 C CA . MET A 1 870 ? 24.156 20.580 29.660 1.00 92.00 870 MET A CA 1
ATOM 6858 C C . MET A 1 870 ? 25.237 20.824 30.701 1.00 92.00 870 MET A C 1
ATOM 6860 O O . MET A 1 870 ? 25.427 21.940 31.179 1.00 92.00 870 MET A O 1
ATOM 6864 N N . GLY A 1 871 ? 26.014 19.786 30.989 1.00 86.19 871 GLY A N 1
ATOM 6865 C CA . GLY A 1 871 ? 27.209 19.892 31.815 1.00 86.19 871 GLY A CA 1
ATOM 6866 C C . GLY A 1 871 ? 27.781 18.530 32.186 1.00 86.19 871 GLY A C 1
ATOM 6867 O O . GLY A 1 871 ? 27.078 17.518 32.195 1.00 86.19 871 GLY A O 1
ATOM 6868 N N . VAL A 1 872 ? 29.067 18.510 32.541 1.00 83.62 872 VAL A N 1
ATOM 6869 C CA . VAL A 1 872 ? 29.736 17.309 33.069 1.00 83.62 872 VAL A CA 1
ATOM 6870 C C . VAL A 1 872 ? 29.108 16.860 34.392 1.00 83.62 872 VAL A C 1
ATOM 6872 O O . VAL A 1 872 ? 28.392 17.617 35.055 1.00 83.62 872 VAL A O 1
ATOM 6875 N N . SER A 1 873 ? 29.367 15.626 34.814 1.00 79.12 873 SER A N 1
ATOM 6876 C CA . SER A 1 873 ? 28.846 15.112 36.082 1.00 79.12 873 SER A CA 1
ATOM 6877 C C . SER A 1 873 ? 29.263 15.991 37.271 1.00 79.12 873 SER A C 1
ATOM 6879 O O . SER A 1 873 ? 30.387 16.480 37.342 1.00 79.12 873 SER A O 1
ATOM 6881 N N . GLY A 1 874 ? 28.333 16.231 38.200 1.00 73.31 874 GLY A N 1
ATOM 6882 C CA . GLY A 1 874 ? 28.531 17.143 39.337 1.00 73.31 874 GLY A CA 1
ATOM 6883 C C . GLY A 1 874 ? 28.290 18.633 39.040 1.00 73.31 874 GLY A C 1
ATOM 6884 O O . GLY A 1 874 ? 28.298 19.437 39.971 1.00 73.31 874 GLY A O 1
ATOM 6885 N N . SER A 1 875 ? 28.008 19.007 37.784 1.00 83.06 875 SER A N 1
ATOM 6886 C CA . SER A 1 875 ? 27.705 20.397 37.383 1.00 83.06 875 SER A CA 1
ATOM 6887 C C . SER A 1 875 ? 26.412 20.966 37.970 1.00 83.06 875 SER A C 1
ATOM 6889 O O . SER A 1 875 ? 26.289 22.178 38.092 1.00 83.06 875 SER A O 1
ATOM 6891 N N . GLY A 1 876 ? 25.463 20.107 38.353 1.00 83.06 876 GLY A N 1
ATOM 6892 C CA . GLY A 1 876 ? 24.138 20.516 38.835 1.00 83.06 876 GLY A CA 1
ATOM 6893 C C . GLY A 1 876 ? 23.018 20.419 37.793 1.00 83.06 876 GLY A C 1
ATOM 6894 O O . GLY A 1 876 ? 21.885 20.746 38.125 1.00 83.06 876 GLY A O 1
ATOM 6895 N N . LYS A 1 877 ? 23.297 19.911 36.579 1.00 90.06 877 LYS A N 1
ATOM 6896 C CA . LYS A 1 877 ? 22.341 19.804 35.453 1.00 90.06 877 LYS A CA 1
ATOM 6897 C C . LYS A 1 877 ? 20.966 19.224 35.828 1.00 90.06 877 LYS A C 1
ATOM 6899 O O . LYS A 1 877 ? 19.956 19.863 35.567 1.00 90.06 877 LYS A O 1
ATOM 6904 N N . SER A 1 878 ? 20.921 18.060 36.488 1.00 87.81 878 SER A N 1
ATOM 6905 C CA . SER A 1 878 ? 19.660 17.386 36.838 1.00 87.81 878 SER A CA 1
ATOM 6906 C C . SER A 1 878 ? 18.898 18.140 37.930 1.00 87.81 878 SER A C 1
ATOM 6908 O O . SER A 1 878 ? 17.679 18.229 37.874 1.00 87.81 878 SER A O 1
ATOM 6910 N N . THR A 1 879 ? 19.610 18.738 38.892 1.00 88.50 879 THR A N 1
ATOM 6911 C CA . THR A 1 879 ? 19.003 19.552 39.957 1.00 88.50 879 THR A CA 1
ATOM 6912 C C . THR A 1 879 ? 18.392 20.830 39.389 1.00 88.50 879 THR A C 1
ATOM 6914 O O . THR A 1 879 ? 17.250 21.147 39.698 1.00 88.50 879 THR A O 1
ATOM 6917 N N . LEU A 1 880 ? 19.120 21.528 38.513 1.00 88.56 880 LEU A N 1
ATOM 6918 C CA . LEU A 1 880 ? 18.626 22.734 37.853 1.00 88.56 880 LEU A CA 1
ATOM 6919 C C . LEU A 1 880 ? 17.469 22.431 36.896 1.00 88.56 880 LEU A C 1
ATOM 6921 O O . LEU A 1 880 ? 16.494 23.170 36.876 1.00 88.56 880 LEU A O 1
ATOM 6925 N N . ALA A 1 881 ? 17.541 21.327 36.151 1.00 88.69 881 ALA A N 1
ATOM 6926 C CA . ALA A 1 881 ? 16.474 20.905 35.248 1.00 88.69 881 ALA A CA 1
ATOM 6927 C C . ALA A 1 881 ? 15.189 20.534 35.999 1.00 88.69 881 ALA A C 1
ATOM 6929 O O . ALA A 1 881 ? 14.108 20.924 35.565 1.00 88.69 881 ALA A O 1
ATOM 6930 N N . ALA A 1 882 ? 15.297 19.834 37.132 1.00 88.44 882 ALA A N 1
ATOM 6931 C CA . ALA A 1 882 ? 14.153 19.493 37.972 1.00 88.44 882 ALA A CA 1
ATOM 6932 C C . ALA A 1 882 ? 13.490 20.748 38.566 1.00 88.44 882 ALA A C 1
ATOM 6934 O O . ALA A 1 882 ? 12.275 20.916 38.441 1.00 88.44 882 ALA A O 1
ATOM 6935 N N . GLU A 1 883 ? 14.282 21.667 39.127 1.00 88.81 883 GLU A N 1
ATOM 6936 C CA . GLU A 1 883 ? 13.775 22.932 39.676 1.00 88.81 883 GLU A CA 1
ATOM 6937 C C . GLU A 1 883 ? 13.101 23.780 38.588 1.00 88.81 883 GLU A C 1
ATOM 6939 O O . GLU A 1 883 ? 11.952 24.193 38.729 1.00 88.81 883 GLU A O 1
ATOM 6944 N N . PHE A 1 884 ? 13.775 23.956 37.447 1.00 85.50 884 PHE A N 1
ATOM 6945 C CA . PHE A 1 884 ? 13.257 24.717 36.311 1.00 85.50 884 PHE A CA 1
ATOM 6946 C C . PHE A 1 884 ? 11.969 24.099 35.747 1.00 85.50 884 PHE A C 1
ATOM 6948 O O . PHE A 1 884 ? 10.991 24.803 35.502 1.00 85.50 884 PHE A O 1
ATOM 6955 N N . SER A 1 885 ? 11.924 22.773 35.598 1.00 88.38 885 SER A N 1
ATOM 6956 C CA . SER A 1 885 ? 10.723 22.076 35.128 1.00 88.38 885 SER A CA 1
ATOM 6957 C C . SER A 1 885 ? 9.532 22.247 36.073 1.00 88.38 885 SER A C 1
ATOM 6959 O O . SER A 1 885 ? 8.413 22.439 35.604 1.00 88.38 885 SER A O 1
ATOM 6961 N N . THR A 1 886 ? 9.776 22.253 37.387 1.00 85.12 886 THR A N 1
ATOM 6962 C CA . THR A 1 886 ? 8.744 22.449 38.413 1.00 85.12 886 THR A CA 1
ATOM 6963 C C . THR A 1 886 ? 8.226 23.881 38.380 1.00 85.12 886 THR A C 1
ATOM 6965 O O . THR A 1 886 ? 7.017 24.095 38.400 1.00 85.12 886 THR A O 1
ATOM 6968 N N . HIS A 1 887 ? 9.129 24.855 38.256 1.00 83.50 887 HIS A N 1
ATOM 6969 C CA . HIS A 1 887 ? 8.783 26.272 38.207 1.00 83.50 887 HIS A CA 1
ATOM 6970 C C . HIS A 1 887 ? 7.890 26.628 37.005 1.00 83.50 887 HIS A C 1
ATOM 6972 O O . HIS A 1 887 ? 6.968 27.426 37.146 1.00 83.50 887 HIS A O 1
ATOM 6978 N N . TYR A 1 888 ? 8.127 26.011 35.839 1.00 81.75 888 TYR A N 1
ATOM 6979 C CA . TYR A 1 888 ? 7.403 26.305 34.591 1.00 81.75 888 TYR A CA 1
ATOM 6980 C C . TYR A 1 888 ? 6.344 25.269 34.192 1.00 81.75 888 TYR A C 1
ATOM 6982 O O . TYR A 1 888 ? 5.701 25.415 33.152 1.00 81.75 888 TYR A O 1
AT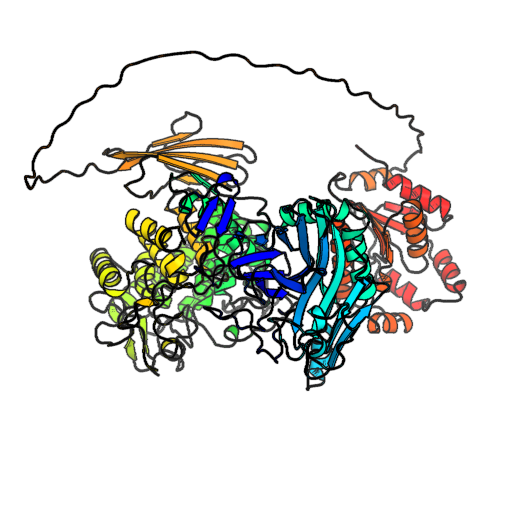OM 6990 N N . GLY A 1 889 ? 6.156 24.208 34.980 1.00 82.44 889 GLY A N 1
ATOM 6991 C CA . GLY A 1 889 ? 5.229 23.120 34.652 1.00 82.44 889 GLY A CA 1
ATOM 6992 C C . GLY A 1 889 ? 5.637 22.305 33.416 1.00 82.44 889 GLY A C 1
ATOM 6993 O O . GLY A 1 889 ? 4.781 21.782 32.702 1.00 82.44 889 GLY A O 1
ATOM 6994 N N . TYR A 1 890 ? 6.934 22.215 33.117 1.00 91.19 890 TYR A N 1
ATOM 6995 C CA . TYR A 1 890 ? 7.454 21.484 31.955 1.00 91.19 890 TYR A CA 1
ATOM 6996 C C . TYR A 1 890 ? 7.741 20.020 32.310 1.00 91.19 890 TYR A C 1
ATOM 6998 O O . TYR A 1 890 ? 7.961 19.669 33.469 1.00 91.19 890 TYR A O 1
ATOM 7006 N N . LYS A 1 891 ? 7.776 19.130 31.311 1.00 90.50 891 LYS A N 1
ATOM 7007 C CA . LYS A 1 891 ? 8.155 17.728 31.535 1.00 90.50 891 LYS A CA 1
ATOM 7008 C C . LYS A 1 891 ? 9.660 17.621 31.781 1.00 90.50 891 LYS A C 1
ATOM 7010 O O . LYS A 1 891 ? 10.451 17.869 30.873 1.00 90.50 891 LYS A O 1
ATOM 7015 N N . PHE A 1 892 ? 10.042 17.209 32.988 1.00 93.38 892 PHE A N 1
ATOM 7016 C CA . PHE A 1 892 ? 11.423 16.847 33.302 1.00 93.38 892 PHE A CA 1
ATOM 7017 C C . PHE A 1 892 ? 11.813 15.513 32.666 1.00 93.38 892 PHE A C 1
ATOM 7019 O O . PHE A 1 892 ? 11.064 14.534 32.744 1.00 93.38 892 PHE A O 1
ATOM 7026 N N . ILE A 1 893 ? 13.000 15.485 32.065 1.00 91.56 893 ILE A N 1
ATOM 7027 C CA . ILE A 1 893 ? 13.599 14.314 31.433 1.00 91.56 893 ILE A CA 1
ATOM 7028 C C . ILE A 1 893 ? 15.068 14.258 31.859 1.00 91.56 893 ILE A C 1
ATOM 7030 O O . ILE A 1 893 ? 15.835 15.175 31.563 1.00 91.56 893 ILE A O 1
ATOM 7034 N N . ASP A 1 894 ? 15.476 13.181 32.533 1.00 90.50 894 ASP A N 1
ATOM 7035 C CA . ASP A 1 894 ? 16.893 12.922 32.807 1.00 90.50 894 ASP A CA 1
ATOM 7036 C C . ASP A 1 894 ? 17.438 11.924 31.784 1.00 90.50 894 ASP A C 1
ATOM 7038 O O . ASP A 1 894 ? 17.016 10.762 31.762 1.00 90.50 894 ASP A O 1
ATOM 7042 N N . ALA A 1 895 ? 18.372 12.376 30.941 1.00 87.81 895 ALA A N 1
ATOM 7043 C CA . ALA A 1 895 ? 18.987 11.553 29.906 1.00 87.81 895 ALA A CA 1
ATOM 7044 C C . ALA A 1 895 ? 19.648 10.292 30.486 1.00 87.81 895 ALA A C 1
ATOM 7046 O O . ALA A 1 895 ? 19.631 9.244 29.839 1.00 87.81 895 ALA A O 1
ATOM 7047 N N . ASP A 1 896 ? 20.152 10.350 31.725 1.00 85.19 896 ASP A N 1
ATOM 7048 C CA . ASP A 1 896 ? 20.828 9.218 32.365 1.00 85.19 896 ASP A CA 1
ATOM 7049 C C . ASP A 1 896 ? 19.854 8.029 32.605 1.00 85.19 896 ASP A C 1
ATOM 7051 O O . ASP A 1 896 ? 20.276 6.873 32.721 1.00 85.19 896 ASP A O 1
ATOM 7055 N N . SER A 1 897 ? 18.534 8.279 32.600 1.00 83.00 897 SER A N 1
ATOM 7056 C CA . SER A 1 897 ? 17.487 7.251 32.750 1.00 83.00 897 SER A CA 1
ATOM 7057 C C . SER A 1 897 ? 17.404 6.299 31.554 1.00 83.00 897 SER A C 1
ATOM 7059 O O . SER A 1 897 ? 17.079 5.126 31.741 1.00 83.00 897 SER A O 1
ATOM 7061 N N . PHE A 1 898 ? 17.766 6.782 30.361 1.00 80.94 898 PHE A N 1
ATOM 7062 C CA . PHE A 1 898 ? 17.661 6.064 29.084 1.00 80.94 898 PHE A CA 1
ATOM 7063 C C . PHE A 1 898 ? 18.846 5.130 28.808 1.00 80.94 898 PHE A C 1
ATOM 7065 O O . PHE A 1 898 ? 18.844 4.412 27.813 1.00 80.94 898 PHE A O 1
ATOM 7072 N N . HIS A 1 899 ? 19.879 5.126 29.656 1.00 81.62 899 HIS A N 1
ATOM 7073 C CA . HIS A 1 899 ? 20.990 4.191 29.493 1.00 81.62 899 HIS A CA 1
ATOM 7074 C C . HIS A 1 899 ? 20.557 2.743 29.746 1.00 81.62 899 HIS A C 1
ATOM 7076 O O . HIS A 1 899 ? 19.833 2.454 30.711 1.00 81.62 899 HIS A O 1
ATOM 7082 N N . THR A 1 900 ? 21.092 1.832 28.931 1.00 77.44 900 THR A N 1
ATOM 7083 C CA . THR A 1 900 ? 20.950 0.388 29.132 1.00 77.44 900 THR A CA 1
ATOM 7084 C C . THR A 1 900 ? 21.602 -0.052 30.452 1.00 77.44 900 THR A C 1
ATOM 7086 O O . THR A 1 900 ? 22.488 0.644 30.972 1.00 77.44 900 THR A O 1
ATOM 7089 N N . PRO A 1 901 ? 21.195 -1.196 31.032 1.00 78.88 901 PRO A N 1
ATOM 7090 C CA . PRO A 1 901 ? 21.859 -1.766 32.204 1.00 78.88 901 PRO A CA 1
ATOM 7091 C C . PRO A 1 901 ? 23.372 -1.949 32.010 1.00 78.88 901 PRO A C 1
ATOM 7093 O O . PRO A 1 901 ? 24.144 -1.698 32.935 1.00 78.88 901 PRO A O 1
ATOM 7096 N N . GLU A 1 902 ? 23.809 -2.310 30.802 1.00 80.00 902 GLU A N 1
ATOM 7097 C CA . GLU A 1 902 ? 25.214 -2.495 30.430 1.00 80.00 902 GLU A CA 1
ATOM 7098 C C . GLU A 1 902 ? 25.974 -1.167 30.478 1.00 80.00 902 GLU A C 1
ATOM 7100 O O . GLU A 1 902 ? 27.022 -1.081 31.119 1.00 80.00 902 GLU A O 1
ATOM 7105 N N . ALA A 1 903 ? 25.420 -0.104 29.885 1.00 79.38 903 ALA A N 1
ATOM 7106 C CA . ALA A 1 903 ? 26.015 1.229 29.935 1.00 79.38 903 ALA A CA 1
ATOM 7107 C C . ALA A 1 903 ? 26.065 1.769 31.376 1.00 79.38 903 ALA A C 1
ATOM 7109 O O . ALA A 1 903 ? 27.073 2.342 31.795 1.00 79.38 903 ALA A O 1
ATOM 7110 N N . LYS A 1 904 ? 25.014 1.529 32.174 1.00 80.19 904 LYS A N 1
ATOM 7111 C CA . LYS A 1 904 ? 24.987 1.862 33.610 1.00 80.19 904 LYS A CA 1
ATOM 7112 C C . LYS A 1 904 ? 26.074 1.109 34.381 1.00 80.19 904 LYS A C 1
ATOM 7114 O O . LYS A 1 904 ? 26.761 1.718 35.202 1.00 80.19 904 LYS A O 1
ATOM 7119 N N . LYS A 1 905 ? 26.288 -0.177 34.080 1.00 80.50 905 LYS A N 1
ATOM 7120 C CA . LYS A 1 905 ? 27.356 -0.993 34.673 1.00 80.50 905 LYS A CA 1
ATOM 7121 C C . LYS A 1 905 ? 28.746 -0.479 34.288 1.00 80.50 905 LYS A C 1
ATOM 7123 O O . LYS A 1 905 ? 29.557 -0.250 35.182 1.00 80.50 905 LYS A O 1
ATOM 7128 N N . MET A 1 906 ? 28.999 -0.209 33.006 1.00 80.69 906 MET A N 1
ATOM 7129 C CA . MET A 1 906 ? 30.272 0.354 32.531 1.00 80.69 906 MET A CA 1
ATOM 7130 C C . MET A 1 906 ? 30.604 1.673 33.232 1.00 80.69 906 MET A C 1
ATOM 7132 O O . MET A 1 906 ? 31.697 1.832 33.773 1.00 80.69 906 MET A O 1
ATOM 7136 N N . MET A 1 907 ? 29.635 2.589 33.314 1.00 79.12 907 MET A N 1
ATOM 7137 C CA . MET A 1 907 ? 29.820 3.847 34.037 1.00 79.12 907 MET A CA 1
ATOM 7138 C C . MET A 1 907 ? 30.081 3.620 35.534 1.00 79.12 907 MET A C 1
ATOM 7140 O O . MET A 1 907 ? 30.942 4.290 36.103 1.00 79.12 907 MET A O 1
ATOM 7144 N N . SER A 1 908 ? 29.413 2.647 36.168 1.00 72.94 908 SER A N 1
ATOM 7145 C CA . SER A 1 908 ? 29.655 2.302 37.579 1.00 72.94 908 SER A CA 1
ATOM 7146 C C . SER A 1 908 ? 31.061 1.742 37.837 1.00 72.94 908 SER A C 1
ATOM 7148 O O . SER A 1 908 ? 31.638 1.982 38.896 1.00 72.94 908 SER A O 1
ATOM 7150 N N . GLU A 1 909 ? 31.644 1.070 36.842 1.00 78.50 909 GLU A N 1
ATOM 7151 C CA . GLU A 1 909 ? 33.012 0.537 36.855 1.00 78.50 909 GLU A CA 1
ATOM 7152 C C . GLU A 1 909 ? 34.053 1.567 36.367 1.00 78.50 909 GLU A C 1
ATOM 7154 O O . GLU A 1 909 ? 35.236 1.254 36.242 1.00 78.50 909 GLU A O 1
ATOM 7159 N N . ALA A 1 910 ? 33.633 2.819 36.135 1.00 74.38 910 ALA A N 1
ATOM 7160 C CA . ALA A 1 910 ? 34.452 3.912 35.607 1.00 74.38 910 ALA A CA 1
ATOM 7161 C C . ALA A 1 910 ? 35.028 3.662 34.199 1.00 74.38 910 ALA A C 1
ATOM 7163 O O . ALA A 1 910 ? 36.069 4.223 33.847 1.00 74.38 910 ALA A O 1
ATOM 7164 N N . ILE A 1 911 ? 34.343 2.847 33.397 1.00 78.00 911 ILE A N 1
ATOM 7165 C CA . ILE A 1 911 ? 34.661 2.586 31.993 1.00 78.00 911 ILE A CA 1
ATOM 7166 C C . ILE A 1 911 ? 33.913 3.622 31.126 1.00 78.00 911 ILE A C 1
ATOM 7168 O O . ILE A 1 911 ? 32.684 3.700 31.210 1.00 78.00 911 ILE A O 1
ATOM 7172 N N . PRO A 1 912 ? 34.611 4.437 30.309 1.00 77.38 912 PRO A N 1
ATOM 7173 C CA . PRO A 1 912 ? 33.969 5.386 29.397 1.00 77.38 912 PRO A CA 1
ATOM 7174 C C . PRO A 1 912 ? 33.110 4.677 28.343 1.00 77.38 912 PRO A C 1
ATOM 7176 O O . PRO A 1 912 ? 33.473 3.607 27.857 1.00 77.38 912 PRO A O 1
ATOM 7179 N N . LEU A 1 913 ? 31.985 5.286 27.965 1.00 81.75 913 LEU A N 1
ATOM 7180 C CA . LEU A 1 913 ? 31.153 4.791 26.864 1.00 81.75 913 LEU A CA 1
ATOM 7181 C C . LEU A 1 913 ? 31.793 5.166 25.518 1.00 81.75 913 LEU A C 1
ATOM 7183 O O . LEU A 1 913 ? 32.344 6.260 25.390 1.00 81.75 913 LEU A O 1
ATOM 7187 N N . THR A 1 914 ? 31.715 4.287 24.520 1.00 81.44 914 THR A N 1
ATOM 7188 C CA . THR A 1 914 ? 32.097 4.610 23.135 1.00 81.44 914 THR A CA 1
ATOM 7189 C C . THR A 1 914 ? 30.930 5.277 22.402 1.00 81.44 914 THR A C 1
ATOM 7191 O O . THR A 1 914 ? 29.817 5.340 22.934 1.00 81.44 914 THR A O 1
ATOM 7194 N N . ASP A 1 915 ? 31.159 5.813 21.203 1.00 77.88 915 ASP A N 1
ATOM 7195 C CA . ASP A 1 915 ? 30.092 6.478 20.449 1.00 77.88 915 ASP A CA 1
ATOM 7196 C C . ASP A 1 915 ? 29.044 5.481 19.931 1.00 77.88 915 ASP A C 1
ATOM 7198 O O . ASP A 1 915 ? 27.855 5.788 19.990 1.00 77.88 915 ASP A O 1
ATOM 7202 N N . GLU A 1 916 ? 29.443 4.247 19.609 1.00 75.81 916 GLU A N 1
ATOM 7203 C CA . GLU A 1 916 ? 28.531 3.156 19.229 1.00 75.81 916 GLU A CA 1
ATOM 7204 C C . GLU A 1 916 ? 27.560 2.789 20.366 1.00 75.81 916 GLU A C 1
ATOM 7206 O O . GLU A 1 916 ? 26.426 2.389 20.126 1.00 75.81 916 GLU A O 1
ATOM 7211 N N . ILE A 1 917 ? 27.977 2.952 21.629 1.00 79.31 917 ILE A N 1
ATOM 7212 C CA . ILE A 1 917 ? 27.111 2.724 22.801 1.00 79.31 917 ILE A CA 1
ATOM 7213 C C . ILE A 1 917 ? 26.201 3.937 23.063 1.00 79.31 917 ILE A C 1
ATOM 7215 O O . ILE A 1 917 ? 25.115 3.800 23.632 1.00 79.31 917 ILE A O 1
ATOM 7219 N N . ARG A 1 918 ? 26.630 5.144 22.674 1.00 79.94 918 ARG A N 1
ATOM 7220 C CA . ARG A 1 918 ? 25.867 6.386 22.880 1.00 79.94 918 ARG A CA 1
ATOM 7221 C C . ARG A 1 918 ? 24.795 6.608 21.819 1.00 79.94 918 ARG A C 1
ATOM 7223 O O . ARG A 1 918 ? 23.810 7.273 22.125 1.00 79.94 918 ARG A O 1
ATOM 7230 N N . GLU A 1 919 ? 24.967 6.083 20.613 1.00 77.50 919 GLU A N 1
ATOM 7231 C CA . GLU A 1 919 ? 24.045 6.303 19.495 1.00 77.50 919 GLU A CA 1
ATOM 7232 C C . GLU A 1 919 ? 22.624 5.767 19.781 1.00 77.50 919 GLU A C 1
ATOM 7234 O O . GLU A 1 919 ? 21.706 6.593 19.827 1.00 77.50 919 GLU A O 1
ATOM 7239 N N . PRO A 1 920 ? 22.413 4.491 20.175 1.00 72.00 920 PRO A N 1
ATOM 7240 C CA . PRO A 1 920 ? 21.076 3.996 20.539 1.00 72.00 920 PRO A CA 1
ATOM 7241 C C . PRO A 1 920 ? 20.452 4.728 21.740 1.00 72.00 920 PRO A C 1
ATOM 7243 O O . PRO A 1 920 ? 19.231 4.872 21.857 1.00 72.00 920 PRO A O 1
ATOM 7246 N N . TRP A 1 921 ? 21.294 5.213 22.660 1.00 85.31 921 TRP A N 1
ATOM 7247 C CA . TRP A 1 921 ? 20.864 6.006 23.813 1.00 85.31 921 TRP A CA 1
ATOM 7248 C C . TRP A 1 921 ? 20.313 7.374 23.388 1.00 85.31 921 TRP A C 1
ATOM 7250 O O . TRP A 1 921 ? 19.259 7.791 23.872 1.00 85.31 921 TRP A O 1
ATOM 7260 N N . ILE A 1 922 ? 20.981 8.052 22.452 1.00 82.31 922 ILE A N 1
ATOM 7261 C CA . ILE A 1 922 ? 20.526 9.333 21.899 1.00 82.31 922 ILE A CA 1
ATOM 7262 C C . ILE A 1 922 ? 19.245 9.143 21.090 1.00 82.31 922 ILE A C 1
ATOM 7264 O O . ILE A 1 922 ? 18.303 9.911 21.283 1.00 82.31 922 ILE A O 1
ATOM 7268 N N . GLU A 1 923 ? 19.166 8.107 20.252 1.00 75.88 923 GLU A N 1
ATOM 7269 C CA . GLU A 1 923 ? 17.955 7.780 19.489 1.00 75.88 923 GLU A CA 1
ATOM 7270 C C . GLU A 1 923 ? 16.747 7.554 20.403 1.00 75.88 923 GLU A C 1
ATOM 7272 O O . GLU A 1 923 ? 15.659 8.067 20.136 1.00 75.88 923 GLU A O 1
ATOM 7277 N N . SER A 1 924 ? 16.945 6.865 21.531 1.00 73.75 924 SER A N 1
ATOM 7278 C CA . SER A 1 924 ? 15.893 6.635 22.527 1.00 73.75 924 SER A CA 1
ATOM 7279 C C . SER A 1 924 ? 15.394 7.944 23.153 1.00 73.75 924 SER A C 1
ATOM 7281 O O . SER A 1 924 ? 14.184 8.152 23.281 1.00 73.75 924 SER A O 1
ATOM 7283 N N . ILE A 1 925 ? 16.304 8.868 23.491 1.00 84.00 925 ILE A N 1
ATOM 7284 C CA . ILE A 1 925 ? 15.939 10.196 24.015 1.00 84.00 925 ILE A CA 1
ATOM 7285 C C . ILE A 1 925 ? 15.213 11.010 22.941 1.00 84.00 925 ILE A C 1
ATOM 7287 O O . ILE A 1 925 ? 14.182 11.617 23.226 1.00 84.00 925 ILE A O 1
ATOM 7291 N N . GLN A 1 926 ? 15.726 11.032 21.710 1.00 82.81 926 GLN A N 1
ATOM 7292 C CA . GLN A 1 926 ? 15.104 11.747 20.598 1.00 82.81 926 GLN A CA 1
ATOM 7293 C C . GLN A 1 926 ? 13.712 11.202 20.290 1.00 82.81 926 GLN A C 1
ATOM 7295 O O . GLN A 1 926 ? 12.791 11.988 20.111 1.00 82.81 926 GLN A O 1
ATOM 7300 N N . SER A 1 927 ? 13.533 9.881 20.266 1.00 70.12 927 SER A N 1
ATOM 7301 C CA . SER A 1 927 ? 12.232 9.236 20.076 1.00 70.12 927 SER A CA 1
ATOM 7302 C C . SER A 1 927 ? 11.244 9.666 21.163 1.00 70.12 927 SER A C 1
ATOM 7304 O O . SER A 1 927 ? 10.141 10.140 20.866 1.00 70.12 927 SER A O 1
ATOM 7306 N N . TYR A 1 928 ? 11.678 9.638 22.428 1.00 78.31 928 TYR A N 1
ATOM 7307 C CA . TYR A 1 928 ? 10.860 10.121 23.535 1.00 78.31 928 TYR A CA 1
ATOM 7308 C C . TYR A 1 928 ? 10.526 11.611 23.397 1.00 78.31 928 TYR A C 1
ATOM 7310 O O . TYR A 1 928 ? 9.366 11.992 23.534 1.00 78.31 928 TYR A O 1
ATOM 7318 N N . LEU A 1 929 ? 11.496 12.462 23.065 1.00 85.62 929 LEU A N 1
ATOM 7319 C CA . LEU A 1 929 ? 11.275 13.891 22.853 1.00 85.62 929 LEU A CA 1
ATOM 7320 C C . LEU A 1 929 ? 10.346 14.165 21.672 1.00 85.62 929 LEU A C 1
ATOM 7322 O O . LEU A 1 929 ? 9.426 14.959 21.831 1.00 85.62 929 LEU A O 1
ATOM 7326 N N . ARG A 1 930 ? 10.495 13.479 20.531 1.00 81.31 930 ARG A N 1
ATOM 7327 C CA . ARG A 1 930 ? 9.543 13.562 19.409 1.00 81.31 930 ARG A CA 1
ATOM 7328 C C . ARG A 1 930 ? 8.134 13.236 19.896 1.00 81.31 930 ARG A C 1
ATOM 7330 O O . ARG A 1 930 ? 7.209 13.984 19.596 1.00 81.31 930 ARG A O 1
ATOM 7337 N N . SER A 1 931 ? 7.977 12.201 20.729 1.00 68.81 931 SER A N 1
ATOM 7338 C CA . SER A 1 931 ? 6.683 11.870 21.338 1.00 68.81 931 SER A CA 1
ATOM 7339 C C . SER A 1 931 ? 6.131 12.992 22.232 1.00 68.81 931 SER A C 1
ATOM 7341 O O . SER A 1 931 ? 4.923 13.200 22.271 1.00 68.81 931 SER A O 1
ATOM 7343 N N . GLN A 1 932 ? 6.982 13.751 22.933 1.00 83.12 932 GLN A N 1
ATOM 7344 C CA . GLN A 1 932 ? 6.546 14.897 23.739 1.00 83.12 932 GLN A CA 1
ATOM 7345 C C . GLN A 1 932 ? 6.227 16.134 22.884 1.00 83.12 932 GLN A C 1
ATOM 7347 O O . GLN A 1 932 ? 5.235 16.812 23.150 1.00 83.12 932 GLN A O 1
ATOM 7352 N N . ALA A 1 933 ? 7.010 16.402 21.834 1.00 78.25 933 ALA A N 1
ATOM 7353 C CA . ALA A 1 933 ? 6.751 17.503 20.909 1.00 78.25 933 ALA A CA 1
ATOM 7354 C C . ALA A 1 933 ? 5.410 17.337 20.196 1.00 78.25 933 ALA A C 1
ATOM 7356 O O . ALA A 1 933 ? 4.613 18.269 20.128 1.00 78.25 933 ALA A O 1
ATOM 7357 N N . ARG A 1 934 ? 5.132 16.114 19.736 1.00 63.06 934 ARG A N 1
ATOM 7358 C CA . ARG A 1 934 ? 3.853 15.736 19.120 1.00 63.06 934 ARG A CA 1
ATOM 7359 C C . ARG A 1 934 ? 2.666 15.971 20.058 1.00 63.06 934 ARG A C 1
ATOM 7361 O O . ARG A 1 934 ? 1.600 16.365 19.608 1.00 63.06 934 ARG A O 1
ATOM 7368 N N . ARG A 1 935 ? 2.873 15.833 21.373 1.00 66.25 935 ARG A N 1
ATOM 7369 C CA . ARG A 1 935 ? 1.887 16.142 22.429 1.00 66.25 935 ARG A CA 1
ATOM 7370 C C . ARG A 1 935 ? 1.818 17.636 22.793 1.00 66.25 935 ARG A C 1
ATOM 7372 O O . ARG A 1 935 ? 1.227 17.979 23.815 1.00 66.25 935 ARG A O 1
ATOM 7379 N N . LYS A 1 936 ? 2.466 18.522 22.021 1.00 78.62 936 LYS A N 1
ATOM 7380 C CA . LYS A 1 936 ? 2.650 19.961 22.307 1.00 78.62 936 LYS A CA 1
ATOM 7381 C C . LYS A 1 936 ? 3.133 20.236 23.743 1.00 78.62 936 LYS A C 1
ATOM 7383 O O . LYS A 1 936 ? 2.794 21.254 24.345 1.00 78.62 936 LYS A O 1
ATOM 7388 N N . ARG A 1 937 ? 3.934 19.327 24.314 1.00 82.88 937 ARG A N 1
ATOM 7389 C CA . ARG A 1 937 ? 4.372 19.408 25.711 1.00 82.88 937 ARG A CA 1
ATOM 7390 C C . ARG A 1 937 ? 5.758 20.025 25.812 1.00 82.88 937 ARG A C 1
ATOM 7392 O O . ARG A 1 937 ? 6.727 19.468 25.306 1.00 82.88 937 ARG A O 1
ATOM 7399 N N . ASN A 1 938 ? 5.863 21.140 26.531 1.00 91.94 938 ASN A N 1
ATOM 7400 C CA . ASN A 1 938 ? 7.153 21.752 26.837 1.00 91.94 938 ASN A CA 1
ATOM 7401 C C . ASN A 1 938 ? 8.010 20.818 27.707 1.00 91.94 938 ASN A C 1
ATOM 7403 O O . ASN A 1 938 ? 7.508 20.201 28.654 1.00 91.94 938 ASN A O 1
ATOM 7407 N N . CYS A 1 939 ? 9.300 20.723 27.398 1.00 93.19 939 CYS A N 1
ATOM 7408 C CA . CYS A 1 939 ? 10.218 19.760 27.999 1.00 93.19 939 CYS A CA 1
ATOM 7409 C C . CYS A 1 939 ? 11.497 20.420 28.522 1.00 93.19 939 CYS A C 1
ATOM 7411 O O . CYS A 1 939 ? 11.979 21.413 27.976 1.00 93.19 939 CYS A O 1
ATOM 7413 N N . VAL A 1 940 ? 12.078 19.814 29.560 1.00 94.69 940 VAL A N 1
ATOM 7414 C CA . VAL A 1 940 ? 13.396 20.159 30.104 1.00 94.69 940 VAL A CA 1
ATOM 7415 C C . VAL A 1 940 ? 14.222 18.883 30.185 1.00 94.69 940 VAL A C 1
ATOM 7417 O O . VAL A 1 940 ? 13.917 17.983 30.968 1.00 94.69 940 VAL A O 1
ATOM 7420 N N . LEU A 1 941 ? 15.265 18.808 29.366 1.00 95.12 941 LEU A N 1
ATOM 7421 C CA . LEU A 1 941 ? 16.191 17.691 29.285 1.00 95.12 941 LEU A CA 1
ATOM 7422 C C . LEU A 1 941 ? 17.477 18.013 30.054 1.00 95.12 941 LEU A C 1
ATOM 7424 O O . LEU A 1 941 ? 18.208 18.934 29.690 1.00 95.12 941 LEU A O 1
ATOM 7428 N N . ALA A 1 942 ? 17.803 17.214 31.068 1.00 93.69 942 ALA A N 1
ATOM 7429 C CA . ALA A 1 942 ? 19.147 17.171 31.638 1.00 93.69 942 ALA A CA 1
ATOM 7430 C C . ALA A 1 942 ? 20.026 16.238 30.793 1.00 93.69 942 ALA A C 1
ATOM 7432 O O . ALA A 1 942 ? 19.772 15.038 30.736 1.00 93.69 942 ALA A O 1
ATOM 7433 N N . TYR A 1 943 ? 21.064 16.776 30.146 1.00 92.38 943 TYR A N 1
ATOM 7434 C CA . TYR A 1 943 ? 21.896 16.052 29.176 1.00 92.38 943 TYR A CA 1
ATOM 7435 C C . TYR A 1 943 ? 23.390 16.303 29.413 1.00 92.38 943 TYR A C 1
ATOM 7437 O O . TYR A 1 943 ? 23.776 17.355 29.905 1.00 92.38 943 TYR A O 1
ATOM 7445 N N . SER A 1 944 ? 24.275 15.350 29.108 1.00 85.69 944 SER A N 1
ATOM 7446 C CA . SER A 1 944 ? 25.718 15.538 29.347 1.00 85.69 944 SER A CA 1
ATOM 7447 C C . SER A 1 944 ? 26.377 16.464 28.314 1.00 85.69 944 SER A C 1
ATOM 7449 O O . SER A 1 944 ? 27.254 17.250 28.670 1.00 85.69 944 SER A O 1
ATOM 7451 N N . GLY A 1 945 ? 25.929 16.428 27.053 1.00 79.69 945 GLY A N 1
ATOM 7452 C CA . GLY A 1 945 ? 26.324 17.391 26.019 1.00 79.69 945 GLY A CA 1
ATOM 7453 C C . GLY A 1 945 ? 27.803 17.366 25.624 1.00 79.69 945 GLY A C 1
ATOM 7454 O O . GLY A 1 945 ? 28.342 18.414 25.277 1.00 79.69 945 GLY A O 1
ATOM 7455 N N . LEU A 1 946 ? 28.479 16.212 25.688 1.00 79.69 946 LEU A N 1
ATOM 7456 C CA . LEU A 1 946 ? 29.943 16.127 25.547 1.00 79.69 946 LEU A CA 1
ATOM 7457 C C . LEU A 1 946 ? 30.442 16.324 24.100 1.00 79.69 946 LEU A C 1
ATOM 7459 O O . LEU A 1 946 ? 31.384 17.088 23.882 1.00 79.69 946 LEU A O 1
ATOM 7463 N N . ARG A 1 947 ? 29.780 15.708 23.110 1.00 81.00 947 ARG A N 1
ATOM 7464 C CA . ARG A 1 947 ? 30.171 15.724 21.685 1.00 81.00 947 ARG A CA 1
ATOM 7465 C C . ARG A 1 947 ? 29.334 16.702 20.864 1.00 81.00 947 ARG A C 1
ATOM 7467 O O . ARG A 1 947 ? 28.120 16.776 21.048 1.00 81.00 947 ARG A O 1
ATOM 7474 N N . LYS A 1 948 ? 29.946 17.411 19.911 1.00 81.31 948 LYS A N 1
ATOM 7475 C CA . LYS A 1 948 ? 29.256 18.417 19.088 1.00 81.31 948 LYS A CA 1
ATOM 7476 C C . LYS A 1 948 ? 28.139 17.820 18.232 1.00 81.31 948 LYS A C 1
ATOM 7478 O O . LYS A 1 948 ? 27.024 18.327 18.281 1.00 81.31 948 LYS A O 1
ATOM 7483 N N . LEU A 1 949 ? 28.416 16.753 17.478 1.00 78.19 949 LEU A N 1
ATOM 7484 C CA . LEU A 1 949 ? 27.421 16.135 16.587 1.00 78.19 949 LEU A CA 1
ATOM 7485 C C . LEU A 1 949 ? 26.188 15.648 17.360 1.00 78.19 949 LEU A C 1
ATOM 7487 O O . LEU A 1 949 ? 25.058 15.843 16.925 1.00 78.19 949 LEU A O 1
ATOM 7491 N N . GLN A 1 950 ? 26.402 15.116 18.565 1.00 82.75 950 GLN A N 1
ATOM 7492 C CA . GLN A 1 950 ? 25.322 14.666 19.440 1.00 82.75 950 GLN A CA 1
ATOM 7493 C C . GLN A 1 950 ? 24.460 15.841 19.925 1.00 82.75 950 GLN A C 1
ATOM 7495 O O . GLN A 1 950 ? 23.238 15.740 19.912 1.00 82.75 950 GLN A O 1
ATOM 7500 N N . ARG A 1 951 ? 25.066 16.986 20.282 1.00 85.31 951 ARG A N 1
ATOM 7501 C CA . ARG A 1 951 ? 24.315 18.209 20.625 1.00 85.31 951 ARG A CA 1
ATOM 7502 C C . ARG A 1 951 ? 23.460 18.705 19.454 1.00 85.31 951 ARG A C 1
ATOM 7504 O O . ARG A 1 951 ? 22.293 19.016 19.662 1.00 85.31 951 ARG A O 1
ATOM 7511 N N . GLN A 1 952 ? 24.024 18.737 18.245 1.00 81.50 952 GLN A N 1
ATOM 7512 C CA . GLN A 1 952 ? 23.329 19.217 17.042 1.00 81.50 952 GLN A CA 1
ATOM 7513 C C . GLN A 1 952 ? 22.156 18.319 16.640 1.00 81.50 952 GLN A C 1
ATOM 7515 O O . GLN A 1 952 ? 21.157 18.811 16.134 1.00 81.50 952 GLN A O 1
ATOM 7520 N N . SER A 1 953 ? 22.228 17.019 16.932 1.00 84.06 953 SER A N 1
ATOM 7521 C CA . SER A 1 953 ? 21.159 16.072 16.598 1.00 84.06 953 SER A CA 1
ATOM 7522 C C . SER A 1 953 ? 19.796 16.404 17.238 1.00 84.06 953 SER A C 1
ATOM 7524 O O . SER A 1 953 ? 18.756 16.005 16.721 1.00 84.06 953 SER A O 1
ATOM 7526 N N . PHE A 1 954 ? 19.772 17.163 18.343 1.00 87.56 954 PHE A N 1
ATOM 7527 C CA . PHE A 1 954 ? 18.527 17.605 18.979 1.00 87.56 954 PHE A CA 1
ATOM 7528 C C . PHE A 1 954 ? 17.899 18.832 18.300 1.00 87.56 954 PHE A C 1
ATOM 7530 O O . PHE A 1 954 ? 16.724 19.097 18.540 1.00 87.56 954 PHE A O 1
ATOM 7537 N N . GLU A 1 955 ? 18.639 19.566 17.460 1.00 82.31 955 GLU A N 1
ATOM 7538 C CA . GLU A 1 955 ? 18.136 20.744 16.730 1.00 82.31 955 GLU A CA 1
ATOM 7539 C C . GLU A 1 955 ? 17.109 20.360 15.651 1.00 82.31 955 GLU A C 1
ATOM 7541 O O . GLU A 1 955 ? 16.269 21.175 15.288 1.00 82.31 955 GLU A O 1
ATOM 7546 N N . GLU A 1 956 ? 17.135 19.112 15.173 1.00 77.69 956 GLU A N 1
ATOM 7547 C CA . GLU A 1 956 ? 16.189 18.581 14.179 1.00 77.69 956 GLU A CA 1
ATOM 7548 C C . GLU A 1 956 ? 14.854 18.121 14.789 1.00 77.69 956 GLU A C 1
ATOM 7550 O O . GLU A 1 956 ? 13.966 17.636 14.082 1.00 77.69 956 GLU A O 1
ATOM 7555 N N . LEU A 1 957 ? 14.703 18.222 16.112 1.00 85.94 957 LEU A N 1
ATOM 7556 C CA . LEU A 1 957 ? 13.460 17.866 16.780 1.00 85.94 957 LEU A CA 1
ATOM 7557 C C . LEU A 1 957 ? 12.396 18.958 16.579 1.00 85.94 957 LEU A C 1
ATOM 7559 O O . LEU A 1 957 ? 12.741 20.137 16.540 1.00 85.94 957 LEU A O 1
ATOM 7563 N N . PRO A 1 958 ? 11.098 18.599 16.523 1.00 86.31 958 PRO A N 1
ATOM 7564 C CA . PRO A 1 958 ? 10.001 19.555 16.359 1.00 86.31 958 PRO A CA 1
ATOM 7565 C C . PRO A 1 958 ? 9.715 20.337 17.657 1.00 86.31 958 PRO A C 1
ATOM 7567 O O . PRO A 1 958 ? 8.636 20.249 18.238 1.00 86.31 958 PRO A O 1
ATOM 7570 N N . PHE A 1 959 ? 10.707 21.089 18.130 1.00 91.12 959 PHE A N 1
ATOM 7571 C CA . PHE A 1 959 ? 10.643 21.983 19.281 1.00 91.12 959 PHE A CA 1
ATOM 7572 C C . PHE A 1 959 ? 11.303 23.325 18.966 1.00 91.12 959 PHE A C 1
ATOM 7574 O O . PHE A 1 959 ? 12.263 23.411 18.202 1.00 91.12 959 PHE A O 1
ATOM 7581 N N . ASN A 1 960 ? 10.907 24.352 19.708 1.00 89.62 960 ASN A N 1
ATOM 7582 C CA . ASN A 1 960 ? 11.740 25.519 19.955 1.00 89.62 960 ASN A CA 1
ATOM 7583 C C . ASN A 1 960 ? 12.886 25.125 20.906 1.00 89.62 960 ASN A C 1
ATOM 7585 O O . ASN A 1 960 ? 12.757 25.205 22.130 1.00 89.62 960 ASN A O 1
ATOM 7589 N N . VAL A 1 961 ? 14.001 24.641 20.348 1.00 90.00 961 VAL A N 1
ATOM 7590 C CA . VAL A 1 961 ? 15.147 24.152 21.133 1.00 90.00 961 VAL A CA 1
ATOM 7591 C C . VAL A 1 961 ? 15.969 25.316 21.691 1.00 90.00 961 VAL A C 1
ATOM 7593 O O . VAL A 1 961 ? 16.330 26.255 20.974 1.00 90.00 961 VAL A O 1
ATOM 7596 N N . ARG A 1 962 ? 16.280 25.253 22.989 1.00 88.81 962 ARG A N 1
ATOM 7597 C CA . ARG A 1 962 ? 17.133 26.200 23.717 1.00 88.81 962 ARG A CA 1
ATOM 7598 C C . ARG A 1 962 ? 18.147 25.428 24.553 1.00 88.81 962 ARG A C 1
ATOM 7600 O O . ARG A 1 962 ? 17.785 24.693 25.469 1.00 88.81 962 ARG A O 1
ATOM 7607 N N . ALA A 1 963 ? 19.426 25.585 24.238 1.00 89.31 963 ALA A N 1
ATOM 7608 C CA . ALA A 1 963 ? 20.503 24.825 24.853 1.00 89.31 963 ALA A CA 1
ATOM 7609 C C . ALA A 1 963 ? 21.314 25.707 25.814 1.00 89.31 963 ALA A C 1
ATOM 7611 O O . ALA A 1 963 ? 21.775 26.795 25.459 1.00 89.31 963 ALA A O 1
ATOM 7612 N N . VAL A 1 964 ? 21.516 25.229 27.040 1.00 89.00 964 VAL A N 1
ATOM 7613 C CA . VAL A 1 964 ? 22.245 25.942 28.095 1.00 89.00 964 VAL A CA 1
ATOM 7614 C C . VAL A 1 964 ? 23.356 25.052 28.630 1.00 89.00 964 VAL A C 1
ATOM 7616 O O . VAL A 1 964 ? 23.108 23.910 28.994 1.00 89.00 964 VAL A O 1
ATOM 7619 N N . PHE A 1 965 ? 24.581 25.560 28.707 1.00 89.44 965 PHE A N 1
ATOM 7620 C CA . PHE A 1 965 ? 25.725 24.851 29.274 1.00 89.44 965 PHE A CA 1
ATOM 7621 C C . PHE A 1 965 ? 26.150 25.459 30.613 1.00 89.44 965 PHE A C 1
ATOM 7623 O O . PHE A 1 965 ? 26.468 26.647 30.694 1.00 89.44 965 PHE A O 1
ATOM 7630 N N . LEU A 1 966 ? 26.204 24.625 31.652 1.00 89.06 966 LEU A N 1
ATOM 7631 C CA . LEU A 1 966 ? 26.645 24.989 32.994 1.00 89.06 966 LEU A CA 1
ATOM 7632 C C . LEU A 1 966 ? 28.167 24.867 33.078 1.00 89.06 966 LEU A C 1
ATOM 7634 O O . LEU A 1 966 ? 28.720 23.766 33.177 1.00 89.06 966 LEU A O 1
ATOM 7638 N N . LYS A 1 967 ? 28.859 26.007 33.076 1.00 86.69 967 LYS A N 1
ATOM 7639 C CA . LYS A 1 967 ? 30.303 26.049 33.295 1.00 86.69 967 LYS A CA 1
ATOM 7640 C C . LYS A 1 967 ? 30.585 26.070 34.796 1.00 86.69 967 LYS A C 1
ATOM 7642 O O . LYS A 1 967 ? 30.232 27.027 35.470 1.00 86.69 967 LYS A O 1
ATOM 7647 N N . VAL A 1 968 ? 31.241 25.029 35.301 1.00 84.75 968 VAL A N 1
ATOM 7648 C CA . VAL A 1 968 ? 31.643 24.909 36.712 1.00 84.75 968 VAL A CA 1
ATOM 7649 C C . VAL A 1 968 ? 33.149 24.709 36.779 1.00 84.75 968 VAL A C 1
ATOM 7651 O O . VAL A 1 968 ? 33.714 23.985 35.953 1.00 84.75 968 VAL A O 1
ATOM 7654 N N . ASP A 1 969 ? 33.801 25.335 37.754 1.00 82.19 969 ASP A N 1
ATOM 7655 C CA . ASP A 1 969 ? 35.243 25.190 37.916 1.00 82.19 969 ASP A CA 1
ATOM 7656 C C . ASP A 1 969 ? 35.605 23.777 38.387 1.00 82.19 969 ASP A C 1
ATOM 7658 O O . ASP A 1 969 ? 34.897 23.146 39.178 1.00 82.19 969 ASP A O 1
ATOM 7662 N N . LYS A 1 970 ? 36.739 23.265 37.897 1.00 77.31 970 LYS A N 1
ATOM 7663 C CA . LYS A 1 970 ? 37.192 21.888 38.149 1.00 77.31 970 LYS A CA 1
ATOM 7664 C C . LYS A 1 970 ? 37.286 21.569 39.648 1.00 77.31 970 LYS A C 1
ATOM 7666 O O . LYS A 1 970 ? 36.836 20.504 40.071 1.00 77.31 970 LYS A O 1
ATOM 7671 N N . ASP A 1 971 ? 37.786 22.514 40.442 1.00 76.00 971 ASP A N 1
ATOM 7672 C CA . ASP A 1 971 ? 37.933 22.371 41.895 1.00 76.00 971 ASP A CA 1
ATOM 7673 C C . ASP A 1 971 ? 36.574 22.307 42.614 1.00 76.00 971 ASP A C 1
ATOM 7675 O O . ASP A 1 971 ? 36.424 21.624 43.630 1.00 76.00 971 ASP A O 1
ATOM 7679 N N . VAL A 1 972 ? 35.554 22.988 42.078 1.00 79.44 972 VAL A N 1
ATOM 7680 C CA . VAL A 1 972 ? 34.179 22.957 42.598 1.00 79.44 972 VAL A CA 1
ATOM 7681 C C . VAL A 1 972 ? 33.508 21.629 42.249 1.00 79.44 972 VAL A C 1
ATOM 7683 O O . VAL A 1 972 ? 32.874 21.024 43.113 1.00 79.44 972 VAL A O 1
ATOM 7686 N N . LEU A 1 973 ? 33.698 21.125 41.024 1.00 79.44 973 LEU A N 1
ATOM 7687 C CA . LEU A 1 973 ? 33.198 19.812 40.601 1.00 79.44 973 LEU A CA 1
ATOM 7688 C C . LEU A 1 973 ? 33.782 18.677 41.450 1.00 79.44 973 LEU A C 1
ATOM 7690 O O . LEU A 1 973 ? 33.029 17.829 41.928 1.00 79.44 973 LEU A O 1
ATOM 7694 N N . GLN A 1 974 ? 35.096 18.693 41.704 1.00 71.81 974 GLN A N 1
ATOM 7695 C CA . GLN A 1 974 ? 35.753 17.711 42.575 1.00 71.81 974 GLN A CA 1
ATOM 7696 C C . GLN A 1 974 ? 35.193 17.759 44.006 1.00 71.81 974 GLN A C 1
ATOM 7698 O O . GLN A 1 974 ? 34.832 16.717 44.553 1.00 71.81 974 GLN A O 1
ATOM 7703 N N . LYS A 1 975 ? 35.017 18.953 44.593 1.00 74.00 975 LYS A N 1
ATOM 7704 C CA . LYS A 1 975 ? 34.405 19.102 45.929 1.00 74.00 975 LYS A CA 1
ATOM 7705 C C . LYS A 1 975 ? 32.957 18.597 45.979 1.00 74.00 975 LYS A C 1
ATOM 7707 O O . LYS A 1 975 ? 32.602 17.878 46.913 1.00 74.00 975 LYS A O 1
ATOM 7712 N N . ARG A 1 976 ? 32.132 18.926 44.975 1.00 77.44 976 ARG A N 1
ATOM 7713 C CA . ARG A 1 976 ? 30.723 18.488 44.876 1.00 77.44 976 ARG A CA 1
ATOM 7714 C C . ARG A 1 976 ? 30.598 16.967 44.727 1.00 77.44 976 ARG A C 1
ATOM 7716 O O . ARG A 1 976 ? 29.669 16.376 45.273 1.00 77.44 976 ARG A O 1
ATOM 7723 N N . LEU A 1 977 ? 31.534 16.328 44.025 1.00 68.00 977 LEU A N 1
ATOM 7724 C CA . LEU A 1 977 ? 31.564 14.873 43.849 1.00 68.00 977 LEU A CA 1
ATOM 7725 C C . LEU A 1 977 ? 31.975 14.136 45.131 1.00 68.00 977 LEU A C 1
ATOM 7727 O O . LEU A 1 977 ? 31.343 13.142 45.470 1.00 68.00 977 LEU A O 1
ATOM 7731 N N . VAL A 1 978 ? 32.946 14.658 45.891 1.00 64.62 978 VAL A N 1
ATOM 7732 C CA . VAL A 1 978 ? 33.366 14.086 47.189 1.00 64.62 978 VAL A CA 1
ATOM 7733 C C . VAL A 1 978 ? 32.258 14.172 48.252 1.00 64.62 978 VAL A C 1
ATOM 7735 O O . VAL A 1 978 ? 32.159 13.310 49.121 1.00 64.62 978 VAL A O 1
ATOM 7738 N N . GLN A 1 979 ? 31.397 15.192 48.188 1.00 62.97 979 GLN A N 1
ATOM 7739 C CA . GLN A 1 979 ? 30.300 15.395 49.144 1.00 62.97 979 GLN A CA 1
ATOM 7740 C C . GLN A 1 979 ? 29.032 14.567 48.846 1.00 62.97 979 GLN A C 1
ATOM 7742 O O . GLN A 1 979 ? 28.167 14.446 49.718 1.00 62.97 979 GLN A O 1
ATOM 7747 N N . ARG A 1 980 ? 28.895 13.965 47.654 1.00 64.25 980 ARG A N 1
ATOM 7748 C CA . ARG A 1 980 ? 27.742 13.115 47.306 1.00 64.25 980 ARG A CA 1
ATOM 7749 C C . ARG A 1 980 ? 27.854 11.741 47.980 1.00 64.25 980 ARG A C 1
ATOM 7751 O O . ARG A 1 980 ? 28.545 10.856 47.496 1.00 64.25 980 ARG A O 1
ATOM 7758 N N . LYS A 1 981 ? 27.103 11.526 49.068 1.00 48.88 981 LYS A N 1
ATOM 7759 C CA . LYS A 1 981 ? 27.047 10.237 49.794 1.00 48.88 981 LYS A CA 1
ATOM 7760 C C . LYS A 1 981 ? 26.297 9.102 49.067 1.00 48.88 981 LYS A C 1
ATOM 7762 O O . LYS A 1 981 ? 26.289 7.987 49.575 1.00 48.88 981 LYS A O 1
ATOM 7767 N N . GLN A 1 982 ? 25.683 9.348 47.905 1.00 47.94 982 GLN A N 1
ATOM 7768 C CA . GLN A 1 982 ? 24.911 8.340 47.161 1.00 47.94 982 GLN A CA 1
ATOM 7769 C C . GLN A 1 982 ? 24.903 8.590 45.640 1.00 47.94 982 GLN A C 1
ATOM 7771 O O . GLN A 1 982 ? 23.880 9.006 45.126 1.00 47.94 982 GLN A O 1
ATOM 7776 N N . HIS A 1 983 ? 25.997 8.369 44.896 1.00 46.12 983 HIS A N 1
ATOM 7777 C CA . HIS A 1 983 ? 25.920 7.976 43.469 1.00 46.12 983 HIS A CA 1
ATOM 7778 C C . HIS A 1 983 ? 27.285 7.527 42.905 1.00 46.12 983 HIS A C 1
ATOM 7780 O O . HIS A 1 983 ? 28.332 8.051 43.274 1.00 46.12 983 HIS A O 1
ATOM 7786 N N . PHE A 1 984 ? 27.222 6.569 41.976 1.00 53.97 984 PHE A N 1
ATOM 7787 C CA . PHE A 1 984 ? 28.262 5.774 41.298 1.00 53.97 984 PHE A CA 1
ATOM 7788 C C . PHE A 1 984 ? 29.337 6.528 40.467 1.00 53.97 984 PHE A C 1
ATOM 7790 O O . PHE A 1 984 ? 29.754 6.030 39.425 1.00 53.97 984 PHE A O 1
ATOM 7797 N N . PHE A 1 985 ? 29.795 7.723 40.855 1.00 54.81 985 PHE A N 1
ATOM 7798 C CA . PHE A 1 985 ? 30.715 8.520 40.023 1.00 54.81 985 PHE A CA 1
ATOM 7799 C C . PHE A 1 985 ? 32.126 8.637 40.617 1.00 54.81 985 PHE A C 1
ATOM 7801 O O . PHE A 1 985 ? 32.316 9.233 41.675 1.00 54.81 985 PHE A O 1
ATOM 7808 N N . SER A 1 986 ? 33.127 8.095 39.912 1.00 62.66 986 SER A N 1
ATOM 7809 C CA . SER A 1 986 ? 34.545 8.166 40.296 1.00 62.66 986 SER A CA 1
ATOM 7810 C C . SER A 1 986 ? 35.264 9.366 39.664 1.00 62.66 986 SER A C 1
ATOM 7812 O O . SER A 1 986 ? 34.890 9.852 38.594 1.00 62.66 986 SER A O 1
ATOM 7814 N N . GLU A 1 987 ? 36.356 9.818 40.288 1.00 65.75 987 GLU A N 1
ATOM 7815 C CA . GLU A 1 987 ? 37.220 10.882 39.753 1.00 65.75 987 GLU A CA 1
ATOM 7816 C C . GLU A 1 987 ? 37.772 10.547 38.352 1.00 65.75 987 GLU A C 1
ATOM 7818 O O . GLU A 1 987 ? 37.897 11.432 37.505 1.00 65.75 987 GLU A O 1
ATOM 7823 N N . LYS A 1 988 ? 38.018 9.260 38.063 1.00 66.44 988 LYS A N 1
ATOM 7824 C CA . LYS A 1 988 ? 38.450 8.788 36.736 1.00 66.44 988 LYS A CA 1
ATOM 7825 C C . LYS A 1 988 ? 37.401 9.050 35.652 1.00 66.44 988 LYS A C 1
ATOM 7827 O O . LYS A 1 988 ? 37.753 9.511 34.568 1.00 66.44 988 LYS A O 1
ATOM 7832 N N . LEU A 1 989 ? 36.121 8.814 35.948 1.00 69.06 989 LEU A N 1
ATOM 7833 C CA . LEU A 1 989 ? 35.035 9.023 34.989 1.00 69.06 989 LEU A CA 1
ATOM 7834 C C . LEU A 1 989 ? 34.828 10.519 34.697 1.00 69.06 989 LEU A C 1
ATOM 7836 O O . LEU A 1 989 ? 34.626 10.897 33.544 1.00 69.06 989 LEU A O 1
ATOM 7840 N N . LEU A 1 990 ? 34.985 11.391 35.700 1.00 73.81 990 LEU A N 1
ATOM 7841 C CA . LEU A 1 990 ? 34.986 12.844 35.485 1.00 73.81 990 LEU A CA 1
ATOM 7842 C C . LEU A 1 990 ? 36.113 13.277 34.532 1.00 73.81 990 LEU A C 1
ATOM 7844 O O . LEU A 1 990 ? 35.876 14.072 33.624 1.00 73.81 990 LEU A O 1
ATOM 7848 N N . MET A 1 991 ? 37.327 12.742 34.707 1.00 71.00 991 MET A N 1
ATOM 7849 C CA . MET A 1 991 ? 38.450 13.056 33.814 1.00 71.00 991 MET A CA 1
ATOM 7850 C C . MET A 1 991 ? 38.191 12.583 32.380 1.00 71.00 991 MET A C 1
ATOM 7852 O O . MET A 1 991 ? 38.518 13.312 31.446 1.00 71.00 991 MET A O 1
ATOM 7856 N N . SER A 1 992 ? 37.546 11.427 32.195 1.00 73.88 992 SER A N 1
ATOM 7857 C CA . SER A 1 992 ? 37.148 10.959 30.859 1.00 73.88 992 SER A CA 1
ATOM 7858 C C . SER A 1 992 ? 36.109 11.873 30.194 1.00 73.88 992 SER A C 1
ATOM 7860 O O . SER A 1 992 ? 36.238 12.182 29.016 1.00 73.88 992 SER A O 1
ATOM 7862 N N . GLN A 1 993 ? 35.147 12.423 30.949 1.00 76.38 993 GLN A N 1
ATOM 7863 C CA . GLN A 1 993 ? 34.187 13.390 30.401 1.00 76.38 993 GLN A CA 1
ATOM 7864 C C . GLN A 1 993 ? 34.857 14.700 29.979 1.00 76.38 993 GLN A C 1
ATOM 7866 O O . GLN A 1 993 ? 34.457 15.287 28.981 1.00 76.38 993 GLN A O 1
ATOM 7871 N N . PHE A 1 994 ? 35.890 15.153 30.698 1.00 76.75 994 PHE A N 1
ATOM 7872 C CA . PHE A 1 994 ? 36.688 16.304 30.266 1.00 76.75 994 PHE A CA 1
ATOM 7873 C C . PHE A 1 994 ? 37.503 16.025 28.996 1.00 76.75 994 PHE A C 1
ATOM 7875 O O . PHE A 1 994 ? 37.739 16.958 28.233 1.00 76.75 994 PHE A O 1
ATOM 7882 N N . GLN A 1 995 ? 37.934 14.779 28.773 1.00 76.12 995 GLN A N 1
ATOM 7883 C CA . GLN A 1 995 ? 38.626 14.370 27.544 1.00 76.12 995 GLN A CA 1
ATOM 7884 C C . GLN A 1 995 ? 37.665 14.274 26.353 1.00 76.12 995 GLN A C 1
ATOM 7886 O O . GLN A 1 995 ? 38.007 14.726 25.264 1.00 76.12 995 GLN A O 1
ATOM 7891 N N . ASP A 1 996 ? 36.459 13.748 26.575 1.00 75.88 996 ASP A N 1
ATOM 7892 C CA . ASP A 1 996 ? 35.398 13.653 25.565 1.00 75.88 996 ASP A CA 1
ATOM 7893 C C . ASP A 1 996 ? 34.712 15.001 25.276 1.00 75.88 996 ASP A C 1
ATOM 7895 O O . ASP A 1 996 ? 34.006 15.132 24.275 1.00 75.88 996 ASP A O 1
ATOM 7899 N N . PHE A 1 997 ? 34.883 16.005 26.145 1.00 81.88 997 PHE A N 1
ATOM 7900 C CA . PHE A 1 997 ? 34.235 17.306 26.002 1.00 81.88 997 PHE A CA 1
ATOM 7901 C C . PHE A 1 997 ? 34.844 18.129 24.863 1.00 81.88 997 PHE A C 1
ATOM 7903 O O . PHE A 1 997 ? 35.919 18.728 24.972 1.00 81.88 997 PHE A O 1
ATOM 7910 N N . GLU A 1 998 ? 34.089 18.250 23.779 1.00 80.00 998 GLU A N 1
ATOM 7911 C CA . GLU A 1 998 ? 34.403 19.153 22.682 1.00 80.00 998 GLU A CA 1
ATOM 7912 C C . GLU A 1 998 ? 33.988 20.581 23.042 1.00 80.00 998 GLU A C 1
ATOM 7914 O O . GLU A 1 998 ? 32.800 20.874 23.206 1.00 80.00 998 GLU A O 1
ATOM 7919 N N . LYS A 1 999 ? 34.978 21.482 23.137 1.00 80.31 999 LYS A N 1
ATOM 7920 C CA . LYS A 1 999 ? 34.770 22.897 23.482 1.00 80.31 999 LYS A CA 1
ATOM 7921 C C . LYS A 1 999 ? 33.662 23.522 22.632 1.00 80.31 999 LYS A C 1
ATOM 7923 O O . LYS A 1 999 ? 33.778 23.554 21.407 1.00 80.31 999 LYS A O 1
ATOM 7928 N N . ILE A 1 1000 ? 32.669 24.103 23.307 1.00 80.88 1000 ILE A N 1
ATOM 7929 C CA . ILE A 1 1000 ? 31.596 24.879 22.677 1.00 80.88 1000 ILE A CA 1
ATOM 7930 C C . ILE A 1 1000 ? 32.221 26.056 21.928 1.00 80.88 1000 ILE A C 1
ATOM 7932 O O . ILE A 1 1000 ? 32.869 26.926 22.522 1.00 80.88 1000 ILE A O 1
ATOM 7936 N N . LYS A 1 1001 ? 32.062 26.063 20.607 1.00 77.62 1001 LYS A N 1
ATOM 7937 C CA . LYS A 1 1001 ? 32.542 27.139 19.742 1.00 77.62 1001 LYS A CA 1
ATOM 7938 C C . LYS A 1 1001 ? 31.545 28.288 19.763 1.00 77.62 1001 LYS A C 1
ATOM 7940 O O . LYS A 1 1001 ? 30.346 28.085 19.903 1.00 77.62 1001 LYS A O 1
ATOM 7945 N N . ALA A 1 1002 ? 32.033 29.503 19.514 1.00 66.56 1002 ALA A N 1
ATOM 7946 C CA . ALA A 1 1002 ? 31.176 30.686 19.433 1.00 66.56 1002 ALA A CA 1
ATOM 7947 C C . ALA A 1 1002 ? 30.070 30.564 18.367 1.00 66.56 1002 ALA A C 1
ATOM 7949 O O . ALA A 1 1002 ? 29.104 31.310 18.431 1.00 66.56 1002 ALA A O 1
ATOM 7950 N N . SER A 1 1003 ? 30.209 29.667 17.382 1.00 69.44 1003 SER A N 1
ATOM 7951 C CA . SER A 1 1003 ? 29.220 29.395 16.334 1.00 69.44 1003 SER A CA 1
ATOM 7952 C C . SER A 1 1003 ? 28.012 28.566 16.789 1.00 69.44 1003 SER A C 1
ATOM 7954 O O . SER A 1 1003 ? 27.019 28.571 16.077 1.00 69.44 1003 SER A O 1
ATOM 7956 N N . GLU A 1 1004 ? 28.085 27.848 17.913 1.00 75.94 1004 GLU A N 1
ATOM 7957 C CA . GLU A 1 1004 ? 26.980 27.004 18.398 1.00 75.94 1004 GLU A CA 1
ATOM 7958 C C . GLU A 1 1004 ? 25.910 27.856 19.117 1.00 75.94 1004 GLU A C 1
ATOM 7960 O O . GLU A 1 1004 ? 26.280 28.752 19.885 1.00 75.94 1004 GLU A O 1
ATOM 7965 N N . PRO A 1 1005 ? 24.601 27.599 18.908 1.00 79.00 1005 PRO A N 1
ATOM 7966 C CA . PRO A 1 1005 ? 23.504 28.314 19.569 1.00 79.00 1005 PRO A CA 1
ATOM 7967 C C . PRO A 1 1005 ? 23.311 27.810 21.013 1.00 79.00 1005 PRO A C 1
ATOM 7969 O O . PRO A 1 1005 ? 22.260 27.302 21.385 1.00 79.00 1005 PRO A O 1
ATOM 7972 N N . ILE A 1 1006 ? 24.365 27.903 21.831 1.00 83.75 1006 ILE A N 1
ATOM 7973 C CA . ILE A 1 1006 ? 24.390 27.416 23.216 1.00 83.75 1006 ILE A CA 1
ATOM 7974 C C . ILE A 1 1006 ? 24.725 28.577 24.150 1.00 83.75 1006 ILE A C 1
ATOM 7976 O O . ILE A 1 1006 ? 25.769 29.222 24.022 1.00 83.75 1006 ILE A O 1
ATOM 7980 N N . VAL A 1 1007 ? 23.858 28.823 25.131 1.00 83.94 1007 VAL A N 1
ATOM 7981 C CA . VAL A 1 1007 ? 24.076 29.842 26.166 1.00 83.94 1007 VAL A CA 1
ATOM 7982 C C . VAL A 1 1007 ? 24.928 29.245 27.282 1.00 83.94 1007 VAL A C 1
ATOM 7984 O O . VAL A 1 1007 ? 24.597 28.199 27.826 1.00 83.94 1007 VAL A O 1
ATOM 7987 N N . VAL A 1 1008 ? 26.030 29.899 27.649 1.00 83.88 1008 VAL A N 1
ATOM 7988 C CA . VAL A 1 1008 ? 26.891 29.451 28.755 1.00 83.88 1008 VAL A CA 1
ATOM 7989 C C . VAL A 1 1008 ? 26.555 30.243 30.015 1.00 83.88 1008 VAL A C 1
ATOM 7991 O O . VAL A 1 1008 ? 26.629 31.472 29.991 1.00 83.88 1008 VAL A O 1
ATOM 7994 N N . ILE A 1 1009 ? 26.232 29.542 31.103 1.00 84.88 1009 ILE A N 1
ATOM 7995 C CA . ILE A 1 1009 ? 25.946 30.127 32.422 1.00 84.88 1009 ILE A CA 1
ATOM 7996 C C . ILE A 1 1009 ? 26.982 29.681 33.458 1.00 84.88 1009 ILE A C 1
ATOM 7998 O O . ILE A 1 1009 ? 27.616 28.630 33.310 1.00 84.88 1009 ILE A O 1
ATOM 8002 N N . ASP A 1 1010 ? 27.169 30.489 34.500 1.00 83.69 1010 ASP A N 1
ATOM 8003 C CA . ASP A 1 1010 ? 28.084 30.181 35.604 1.00 83.69 1010 ASP A CA 1
ATOM 8004 C C . ASP A 1 1010 ? 27.413 29.242 36.616 1.00 83.69 1010 ASP A C 1
ATOM 8006 O O . ASP A 1 1010 ? 26.572 29.652 37.413 1.00 83.69 1010 ASP A O 1
ATOM 8010 N N . GLY A 1 1011 ? 27.794 27.964 36.587 1.00 83.06 1011 GLY A N 1
ATOM 8011 C CA . GLY A 1 1011 ? 27.246 26.932 37.467 1.00 83.06 1011 GLY A CA 1
ATOM 8012 C C . GLY A 1 1011 ? 27.896 26.871 38.858 1.00 83.06 1011 GLY A C 1
ATOM 8013 O O . GLY A 1 1011 ? 27.623 25.942 39.632 1.00 83.06 1011 GLY A O 1
ATOM 8014 N N . ASN A 1 1012 ? 28.788 27.814 39.183 1.00 81.81 1012 ASN A N 1
ATOM 8015 C CA . ASN A 1 1012 ? 29.342 27.969 40.530 1.00 81.81 1012 ASN A CA 1
ATOM 8016 C C . ASN A 1 1012 ? 28.383 28.714 41.484 1.00 81.81 1012 ASN A C 1
ATOM 8018 O O . ASN A 1 1012 ? 28.581 28.652 42.697 1.00 81.81 1012 ASN A O 1
ATOM 8022 N N . GLN A 1 1013 ? 27.353 29.374 40.948 1.00 83.31 1013 GLN A N 1
ATOM 8023 C CA . GLN A 1 1013 ? 26.371 30.178 41.685 1.00 83.31 1013 GLN A CA 1
ATOM 8024 C C . GLN A 1 1013 ? 25.289 29.333 42.384 1.00 83.31 1013 GLN A C 1
ATOM 8026 O O . GLN A 1 1013 ? 25.254 28.104 42.255 1.00 83.31 1013 GLN A O 1
ATOM 8031 N N . SER A 1 1014 ? 24.420 29.983 43.165 1.00 81.94 1014 SER A N 1
ATOM 8032 C CA . SER A 1 1014 ? 23.292 29.317 43.827 1.00 81.94 1014 SER A CA 1
ATOM 8033 C C . SER A 1 1014 ? 22.234 28.840 42.819 1.00 81.94 1014 SER A C 1
ATOM 8035 O O . SER A 1 1014 ? 22.151 29.328 41.693 1.00 81.94 1014 SER A O 1
ATOM 8037 N N . LEU A 1 1015 ? 21.403 27.866 43.215 1.00 80.88 1015 LEU A N 1
ATOM 8038 C CA . LEU A 1 1015 ? 20.353 27.313 42.346 1.00 80.88 1015 LEU A CA 1
ATOM 8039 C C . LEU A 1 1015 ? 19.363 28.390 41.875 1.00 80.88 1015 LEU A C 1
ATOM 8041 O O . LEU A 1 1015 ? 18.977 28.388 40.711 1.00 80.88 1015 LEU A O 1
ATOM 8045 N N . GLN A 1 1016 ? 19.016 29.328 42.758 1.00 77.75 1016 GLN A N 1
ATOM 8046 C CA . GLN A 1 1016 ? 18.108 30.433 42.456 1.00 77.75 1016 GLN A CA 1
ATOM 8047 C C . GLN A 1 1016 ? 18.694 31.376 41.393 1.00 77.75 1016 GLN A C 1
ATOM 8049 O O . GLN A 1 1016 ? 18.027 31.671 40.405 1.00 77.75 1016 GLN A O 1
ATOM 8054 N N . GLU A 1 1017 ? 19.967 31.760 41.529 1.00 79.50 1017 GLU A N 1
ATOM 8055 C CA . GLU A 1 1017 ? 20.666 32.603 40.545 1.00 79.50 1017 GLU A CA 1
ATOM 8056 C C . GLU A 1 1017 ? 20.813 31.895 39.185 1.00 79.50 1017 GLU A C 1
ATOM 8058 O O . GLU A 1 1017 ? 20.685 32.518 38.131 1.00 79.50 1017 GLU A O 1
ATOM 8063 N N . MET A 1 1018 ? 21.033 30.575 39.181 1.00 82.94 1018 MET A N 1
ATOM 8064 C CA . MET A 1 1018 ? 21.082 29.790 37.942 1.00 82.94 1018 MET A CA 1
ATOM 8065 C C . MET A 1 1018 ? 19.718 29.712 37.239 1.00 82.94 1018 MET A C 1
ATOM 8067 O O . MET A 1 1018 ? 19.671 29.797 36.011 1.00 82.94 1018 MET A O 1
ATOM 8071 N N . VAL A 1 1019 ? 18.613 29.575 37.983 1.00 80.25 1019 VAL A N 1
ATOM 8072 C CA . VAL A 1 1019 ? 17.252 29.619 37.414 1.00 80.25 1019 VAL A CA 1
ATOM 8073 C C . VAL A 1 1019 ? 16.969 30.998 36.812 1.00 80.25 1019 VAL A C 1
ATOM 8075 O O . VAL A 1 1019 ? 16.484 31.076 35.685 1.00 80.25 1019 VAL A O 1
ATOM 8078 N N . GLU A 1 1020 ? 17.353 32.087 37.485 1.00 77.19 1020 GLU A N 1
ATOM 8079 C CA . GLU A 1 1020 ? 17.214 33.453 36.956 1.00 77.19 1020 GLU A CA 1
ATOM 8080 C C . GLU A 1 1020 ? 17.992 33.663 35.645 1.00 77.19 1020 GLU A C 1
ATOM 8082 O O . GLU A 1 1020 ? 17.476 34.277 34.706 1.00 77.19 1020 GLU A O 1
ATOM 8087 N N . GLN A 1 1021 ? 19.196 33.094 35.524 1.00 74.69 1021 GLN A N 1
ATOM 8088 C CA . GLN A 1 1021 ? 19.965 33.139 34.275 1.00 74.69 1021 GLN A CA 1
ATOM 8089 C C . GLN A 1 1021 ? 19.302 32.361 33.125 1.00 74.69 1021 GLN A C 1
ATOM 8091 O O . GLN A 1 1021 ? 19.433 32.766 31.969 1.00 74.69 1021 GLN A O 1
ATOM 8096 N N . ILE A 1 1022 ? 18.579 31.270 33.412 1.00 77.31 1022 ILE A N 1
ATOM 8097 C CA . ILE A 1 1022 ? 17.820 30.521 32.395 1.00 77.31 1022 ILE A CA 1
ATOM 8098 C C . ILE A 1 1022 ? 16.533 31.260 32.016 1.00 77.31 1022 ILE A C 1
ATOM 8100 O O . ILE A 1 1022 ? 16.204 31.316 30.832 1.00 77.31 1022 ILE A O 1
ATOM 8104 N N . ASN A 1 1023 ? 15.841 31.887 32.973 1.00 70.50 1023 ASN A N 1
ATOM 8105 C CA . ASN A 1 1023 ? 14.631 32.684 32.718 1.00 70.50 1023 ASN A CA 1
ATOM 8106 C C . ASN A 1 1023 ? 14.874 33.774 31.668 1.00 70.50 1023 ASN A C 1
ATOM 8108 O O . ASN A 1 1023 ? 14.008 34.083 30.855 1.00 70.50 1023 ASN A O 1
ATOM 8112 N N . PHE A 1 1024 ? 16.088 34.317 31.624 1.00 63.16 1024 PHE A N 1
ATOM 8113 C CA . PHE A 1 1024 ? 16.481 35.280 30.606 1.00 63.16 1024 PHE A CA 1
ATOM 8114 C C . PHE A 1 1024 ? 16.456 34.712 29.168 1.00 63.16 1024 PHE A C 1
ATOM 8116 O O . PHE A 1 1024 ? 16.157 35.433 28.218 1.00 63.16 1024 PHE A O 1
ATOM 8123 N N . VAL A 1 1025 ? 16.721 33.412 28.994 1.00 63.19 1025 VAL A N 1
ATOM 8124 C CA . VAL A 1 1025 ? 16.681 32.709 27.696 1.00 63.19 1025 VAL A CA 1
ATOM 8125 C C . VAL A 1 1025 ? 15.239 32.516 27.189 1.00 63.19 1025 VAL A C 1
ATOM 8127 O O . VAL A 1 1025 ? 15.041 32.331 25.990 1.00 63.19 1025 VAL A O 1
ATOM 8130 N N . MET A 1 1026 ? 14.235 32.608 28.072 1.00 62.00 1026 MET A N 1
ATOM 8131 C CA . MET A 1 1026 ? 12.809 32.421 27.757 1.00 62.00 1026 MET A CA 1
ATOM 8132 C C . MET A 1 1026 ? 12.148 33.642 27.091 1.00 62.00 1026 MET A C 1
ATOM 8134 O O . MET A 1 1026 ? 11.294 33.481 26.226 1.00 62.00 1026 MET A O 1
ATOM 8138 N N . HIS A 1 1027 ? 12.500 34.869 27.498 1.00 53.19 1027 HIS A N 1
ATOM 8139 C CA . HIS A 1 1027 ? 11.631 36.049 27.328 1.00 53.19 1027 HIS A CA 1
ATOM 8140 C C . HIS A 1 1027 ? 12.025 37.023 26.203 1.00 53.19 1027 HIS A C 1
ATOM 8142 O O . HIS A 1 1027 ? 12.052 38.241 26.396 1.00 53.19 1027 HIS A O 1
ATOM 8148 N N . ARG A 1 1028 ? 12.256 36.518 24.988 1.00 43.19 1028 ARG A N 1
ATOM 8149 C CA . ARG A 1 1028 ? 12.103 37.343 23.777 1.00 43.19 1028 ARG A CA 1
ATOM 8150 C C . ARG A 1 1028 ? 10.991 36.762 22.904 1.00 43.19 1028 ARG A C 1
ATOM 8152 O O . ARG A 1 1028 ? 11.254 35.994 21.986 1.00 43.19 1028 ARG A O 1
ATOM 8159 N N . GLU A 1 1029 ? 9.755 37.151 23.205 1.00 34.16 1029 GLU A N 1
ATOM 8160 C CA . GLU A 1 1029 ? 8.780 37.383 22.137 1.00 34.16 1029 GLU A CA 1
ATOM 8161 C C . GLU A 1 1029 ? 9.334 38.540 21.288 1.00 34.16 1029 GLU A C 1
ATOM 8163 O O . GLU A 1 1029 ? 9.824 39.536 21.839 1.00 34.16 1029 GLU A O 1
ATOM 8168 N N . VAL A 1 1030 ? 9.379 38.354 19.967 1.00 33.44 1030 VAL A N 1
ATOM 8169 C CA . VAL A 1 1030 ? 9.681 39.430 19.007 1.00 33.44 1030 VAL A CA 1
ATOM 8170 C C . VAL A 1 1030 ? 8.553 40.447 19.027 1.00 33.44 1030 VAL A C 1
ATOM 8172 O O . VAL A 1 1030 ? 7.385 40.003 19.004 1.00 33.44 1030 VAL A O 1
#

pLDDT: mean 88.86, std 16.55, range [24.8, 98.94]

Foldseek 3Di:
DDPDVDFQWDQDLVQLKIKGFDCPLLVLAWAWFDALFKIWIATQQFAIFMWGPLVAIDDQFAFQDDDDPDRAFFVGDDDQRHFGKKKWKAFPVVRDIAIPPQPDQNDPPWGWMWMYHLFKTWIWIADPQKTKIWIWGQQNHAQKIKIKIKIWGRPQAKTKMKMKTKGGSHHQDLVFKKWAQDPVLLKIKIWDQQDDDDPVCRVVSLSVTKIKMKHKLDRFPAWEFAQCQQAPPVGRNNTPLSSDPHHPNYMGGSHGTMTMTMHTDIAHRRRMDMMMMMIGIDRPPPRVVVSNVVCCQCRVDPCSVVVSSVVSSVSSAQPDQQKQKDQVDSLVRSCNRGQLLSLLVVCLSCVQSRQWRFLLQLLLSLLSCLQRPLVSSLVSLLQQLLAAAPLLDGQRTGGNDPPDDQDDLSVADFLQNLLSSLVSVVSNCLQAVPLVQQQDWHHYNHDPDTGGVLVSLLSSLVSQQVQADPLLFGAGQQHYPLSFQGQQRVVPQKGFLLSLLSSLLSLQSSLVSCCVPCVVSSVVSNVSSVSSLVSQVVQQDQPLAGFGIAGSVRHTHLDPPDPWQVHFLRSLLSCLSSVSDDPRSVVSHVVVQVVAFDDLLAGWRTPDFAPDDDNRRGDSNVPHGQPDNRTFNQLQSRLSNLVSCLVVLVLQVSVSRLVSQFDDSVCCSQQSYHRSAGARTFGHDHPPPNSRGRHGSPHSDHSNSSSSSCCVQCGQQNQIGDSFATFGDHSHHLPRQKMWMWGQGNQEIETEIEGEDADPDDKWKAKPNHTDDHGGDGDGDHPYYIYMYIYHHHHDDDDPDDDDDDDDDDDDDDDDDDDDDDDDDDDDDDDDDDDDDDDDDDDDDDPLQVLLLVQFDAADPLWAAEEEEEAFPQLCLLVLLVVLCVVVVAAEAELVVLQDPVCVVCQLVLHDDDVVRCVVSLVSVLVVQLVCRVSSTHYYYRDHQADDVSVVVNVPRRHSYAAEYADEDPVSSVVSVVPDPDDRHDPSNSVVSVVSHDDDDSNDSYHYDHSVDDSVVVSVVVVVSVDDDD